Protein AF-A0A8S1IUQ2-F1 (afdb_monomer)

Organism: NCBI:txid121088

Solvent-accessible surface area (backbone atoms only — not comparable to full-atom values): 65971 Å² total; per-residue (Å²): 143,87,88,85,83,81,83,79,66,88,78,79,88,80,86,86,91,79,94,75,88,87,75,85,80,84,82,66,31,42,76,30,66,65,30,47,49,51,40,53,54,34,52,52,27,44,52,52,25,51,49,47,49,58,77,70,17,44,84,41,102,46,47,72,50,19,54,50,45,53,52,47,52,52,54,53,49,52,50,51,52,52,52,36,61,41,50,26,20,43,45,82,73,70,80,72,90,67,70,64,84,66,90,70,65,35,41,37,39,36,38,32,52,43,54,80,66,48,65,71,47,42,47,52,19,54,46,29,62,73,67,34,45,66,52,83,86,38,49,64,37,39,33,45,32,33,72,53,69,51,66,64,59,50,52,52,44,55,52,50,34,70,71,40,92,82,56,40,53,41,83,40,73,71,96,79,65,93,88,63,72,36,55,63,33,51,46,54,40,50,51,50,40,56,60,58,55,55,63,35,76,81,56,82,88,86,75,82,96,70,79,92,77,84,71,80,84,45,70,64,70,45,51,53,44,66,33,24,30,40,31,35,30,44,36,50,35,30,42,39,47,61,39,48,48,61,43,50,56,51,36,78,80,42,37,28,33,40,34,41,75,36,48,78,81,59,57,83,95,68,41,58,71,34,80,66,39,56,61,52,54,77,46,49,44,35,9,26,32,28,69,68,54,45,69,46,80,68,35,49,33,41,32,30,41,51,57,42,53,74,62,70,44,52,36,73,83,32,70,37,26,31,48,47,37,30,54,44,36,51,39,72,68,53,42,61,44,65,46,91,47,76,42,29,37,26,75,68,72,86,48,68,73,36,47,50,52,52,55,25,42,54,46,33,13,40,42,42,37,52,78,33,100,59,18,42,83,74,36,88,63,52,52,71,70,44,18,52,60,64,41,45,60,40,50,48,41,51,44,40,28,53,46,50,63,53,64,62,44,45,60,52,37,34,73,78,68,69,50,56,53,55,39,88,53,91,65,48,64,60,29,48,49,48,28,50,51,37,46,50,53,57,73,58,61,65,94,46,78,74,49,49,57,51,52,50,23,43,53,48,26,46,69,70,39,20,64,44,33,31,52,25,52,51,50,53,51,51,17,57,78,46,76,56,70,48,72,80,86,78,80,82,72,81,65,82,65,102,81,74,97,68,92,78,87,87,84,81,81,81,86,82,69,79,83,83,76,84,84,85,80,84,86,88,87,88,82,89,84,83,85,79,84,86,88,90,83,84,88,88,89,85,88,78,88,87,87,87,88,91,84,91,83,90,87,87,87,80,89,88,85,81,90,80,88,85,90,88,84,90,86,88,90,90,86,84,91,90,83,85,90,84,90,84,90,85,90,87,89,88,85,87,86,81,93,80,90,87,82,83,82,85,84,79,81,80,92,85,57,66,68,63,52,51,54,52,47,52,67,72,37,43,67,48,52,49,51,40,48,51,34,52,47,50,47,47,49,41,61,75,74,56,86,85,57,69,69,57,51,53,55,39,51,56,47,45,52,52,30,48,62,63,37,50,54,47,51,49,53,53,44,54,76,73,55,87,69,96,60,68,69,62,55,54,53,50,54,52,48,52,52,51,50,50,49,50,49,51,55,48,51,48,57,62,63,72,45,72,96,64,62,58,47,60,50,54,48,26,38,49,46,29,56,61,63,30,52,32,6,82,68,59,98,80,65,86,49,87,93,62,67,58,15,52,83,45,27,23,38,84,87,69,46,66,47,55,36,26,49,27,36,46,29,66,75,33,30,52,34,40,44,50,18,38,17,42,24,37,42,30,46,26,49,68,80,24,52,60,37,32,50,78,51,64,39,46,62,57,54,50,52,53,48,46,42,48,46,56,29,53,57,45,30,49,74,44,77,52,33,34,50,42,30,34,60,60,59,77,55,42,77,72,77,57,46,36,44,54,64,72,65,38,39,98,76,36,82,92,42,63,32,63,26,45,61,30,28,84,89,33,21,22,11,24,40,28,4,25,36,10,16,16,26,15,30,41,17,52,72,25,50,90,76,39,50,68,59,16,52,50,31,45,50,55,16,56,37,34,35,52,28,16,76,73,31,76,43,43,38,25,80,50,40,61,71,36,52,82,79,66,52,62,84,57,30,42,29,25,39,12,35,15,19,43,24,44,17,75,60,68,70,46,67,67,28,47,53,49,16,50,65,40,34,62,80,41,71,90,70,62,71,93,64,45,56,66,64,40,47,46,64,60,38,38,52,55,48,22,70,77,35,74,85,42,59,68,38,49,52,52,52,49,52,50,53,50,33,60,74,73,68,54,52,56,18,86,79,62,47,52,48,83,47,77,72,30,17,47,25,41,37,24,25,46,20,27,52,32,40,53,49,27,56,59,40,45,77,71,73,42,63,58,77,59,37,46,49,40,36,39,51,24,46,50,44,52,39,32,41,52,28,76,65,78,32,11,42,24,16,78,38,74,49,75,32,52,47,22,53,26,30,32,52,35,33,31,57,67,85,92,53,86,56,32,62,71,43,60,76,39,94,62,60,34,68,37,78,59,31,29,34,33,32,13,37,51,48,69,81,55,55,73,69,77,34,41,82,42,40,57,34,21,24,37,38,50,50,36,37,14,25,34,51,23,24,50,29,44,44,57,51,41,68,77,77,57,78,78,61,87,66,71,57,50,70,50,52,57,54,62,77,72,108

Secondary structure (DSSP, 8-state):
----SS--S--------------S---SPEE-HHHHHHHHHHHHHHHHHHHHHHHTS---TTHHHHHHHHHHHHHHHHHHHHHHHHHTEE------SSPPPPSS--EEEEEEEESS--HHHHHHHHHHHHHS---TT-EEEEEEEESS--HHHHHHHHHHHHHSTT--EEEEE----TT-S-HHHHHHHHHHHHHHHHHGGGS---S---SS-SSSS-HHHHHHHHTEEEEE--TT-EE-TTHHHHHHHHHTTSSEEE--EEESSS-GGG-TT-SS-HHIIIIIHHHHHHHT-----SSSEEEEHHHHHHTTSS--SSS-HHHHHHHHHHHHT--EEE--S--EEE---SSHHHHHHHHHHHHHHHHHHHSSTT-TTT-TT--HHHHHHHHHHHHHHHHHHHHHHHHHHHHHHHHHH---SS---TTHHHHHHHHHHHHHHHHT--SSHHHHHHHHHHHHHHHHHHHHHHHHHHHHHHHHHTTT-SPPP--PPP---S------------TTSTTSSSS----------------------------------------------------------------------------------PPPPPP--HHHHHHHHHHHHHHHHHHHHHHHHHHHHHHHT-SS-HHHHHHHHHHHHHHHHHHHHHHHHHHHHH--S--HHHHHHHHHHHHHHHHHHHHHHHHHHTS-SS-HHHHHHHHHHHHHHTB-BS--TT-S-TT---B-TTEE-TTS-B---SB--SSSS-EEHHHHHHHHHHHHHHHHH-HHHHHHTSTHHHHHHHHHHHHHHHHHH--BTTEEEEEES-HHHHHHH--S-STT--BTTBTT--EEPEEEESSS--HHHHHHHHHHHHHHHHHHTTT-HHHHHHHHHHHHHHHHHHHHS-S-HHHHSGGGGGTS--S-SHHHHHHHHHHHHHHH--HHHHHHHHHHHTTTTTT--S--SSS--HHHHHHHHHHHSTT-HHHHHHHHHHHHHHHHTS-B-TT--B---SSSHHHHHHHHHHHHHHHHHHHHTTT--HHHHHHHHHHHHHHHHIIIIITSS-SBTTSSSS---S-S-HHHHSPSTTS--SHHHHT-SSPPSS--TTPBP----TT------TT-HHHH---TTHHHHHHHHHHHHHHHHTT----TTTTHHHHHHHTT-

Foldseek 3Di:
DPPPPDPPDDDDDDDDDDDDDDDDDPQQFDFDPVLVVLLVLLVVLVVLQLVCLPPPWQPDPCNVLLVVVSVLSVLVSVLLNLLSLLQRTFDPPPPDPDQDQFDFAAEEEEEEEDAFDDLVLLCLQQVLQVQADAHPNHHAAYEYQYANPDPVNVVVQVVVCVVDPVSRYHYHYDDDDPQQQASRQVSQLVVLCVVPVVVCVVPDDDDDDDDPPSPPPDPVVVSNLQRYKYAYAYSFKRFANCLNSRANSVCSVFFKEAEAEAEDPDDLLRLLLLPSVVCCQVRRQSSCLSLQQHFFDGHSMMGRSVLCVVLVHFDSQFLRSRRVSSLSSVLVPTGYYYDSDHRIYGHDDPDPVLSLLVVLRQLLRLVSCCVDPNNLCPHPSHDPSNSSNSNSVNSVLVSLQPSLVSVLCQLVCCLVPVDHSIHDDPSNVVSCCSNVVSSCCSLCVDDDPSVSSSSVSVVSSSSLNNNSSNVSNVLNVVCVVVVNPDPDGRDDRDDDPPDDDDDDDDDDDPPPPPPPPPDDDDDDDDDDDDDDDDDYDDDDDDDDDDDDDDDDDDDDDDDDDDDDDDDDDDDYDDDDDDDDDDDDDDDDDDDDDDDDDDDDDDDDDDDPDVPVVVVVCCVSCVVVVVLLCSLVVSLVSLVVVPDADPVSVVSNLVSNVVSVVVNVVSVVVVCCVPPVDDDPPVVVVVVVVVVVVSVVVVVVVVVCVPDPVFDLLQLLVLLLLLLLVFKAAQHDPPRPAVLDHHFLPQEAAPVRQDLGFAGDFWQFNKHAQLQLLLLLLLLLVLCVLQVVLCVVSVNLVSSLVSLCRHLVSQLRQCPDLFKGQRIFDQCVQGVPPWFAASRPDDRSPHPPHHRYTFMAGQVQHALNSLLSNLSSLLSSLVSCCPPPVPSSVVSLVSSVSSLVNSVNRPDHNCSRVVSCCVPPGAPHNLQSSLSSLLSNCVRPVDPVSLVSNCVSLVVCLVPADLFDFSRGPSLVSLLSNCLVVVPDVSSVVSNLVSLCCQVAPAQAAPLGQRARDLAQSLLRLLLQLLVLLSSLVSVVVVVDDCLSSVVSNLSSLVSLVCCQASLPAHQFWPHHHPYQFAAQHRSQLDAHPPDGGTVVSLPDPDGRNHGSGNFRFSAADSNRDADRHNVPNSGRMGGSTSSRSNSSSSSSVSVVVVVDDDDPNSVVVVNVVSVVD

Mean predicted aligned error: 19.77 Å

Radius of gyration: 47.08 Å; Cα contacts (8 Å, |Δi|>4): 1729; chains: 1; bounding box: 128×83×137 Å

Sequence (1173 aa):
MADANRDSQPGYHYRDERGGKYCRDDAVGHWSFTGCLVMLAYLAAAAYYFYVRIEYTMDVGWMWYAYLFLVLELTGSASIIGYALILMRTVSVKPRRDAPTIQNDYVVRVFVPCYKEDLEIVQATVMAAIDAELPPNCTKHVYLCDDGRDPAKQTWCEEISRRWSEGWLHYCRRPRTKGELNGKAANLNFTLRRIYESSASRYSRTTGFRRAHGAEQDPEARDMFLNEVVAVFDADMVCKSKFFMKTLPILDTCDMVLTPQWFYNVPLMADIFNHANLHLWEYMLPSMDGWGCLSCTGTNFVIRASALSGVGYFPTYTVTEDYALSLELGRHGYKTRYLPEYLAEGEAPEEVSNIFKQRHRWCTGHLQVFFGKRNPIFYPGLSLKMRVMYSLGAYSYMCAAFLTPLFLLAPILAIWFGIFPIDLNRHYPLAFTIYYGMTLFTVYYSRTLKHLIFLWFASNANLVLWYTYANATLSVFMSLLSCGRKKIKFEVTDKTGPSARKGMTSSMSTSSLTSMVSSGSLAGLSYNNPDSDPVRRHASSCGSLADMPDTPTNGANGRESPAFADEPKRLHISIPVHPIDPLDETKKPLLPVSETRASAPPRRSGCTGCVCSIYEFFRDTWVALITLALCVGSIYAGIWLGLGDRHTVHIQMVSILWCGYNAIAPFLVIYYALFNFRGLRGVCCLMAGFSIVALVAVLYSLHVYYRDVYDYTEVLDKSLWFYEAQRSGLLPASNRVPWRGDSGLFDFAPSGTDLIGGYYDAGDTIKFGLPAAVSMSFLAWGMIEFPSSFADAGQKKHMQATLKWGTDYFIKAHTGPEEFVAQVGNGTWEHTAKWGRPEDVLAEGQPGVPRVGWVVNATNPGSDVVGSTAAAMAATAVVFKSVDTTYSHLLLKHAKELYAFGVKRQGLYSDSIIDAQNFYNSTTYHDDLAWGAMWLHYATGEEKYLKDAEKHIKPLIAHLPYTTNWDNVGHAVVLLLHRAYPHNTVYKNSMEKLMDRWIFEFQYTPKKLAWATPWGPDREAANTAMIAMIYADAVEKQGGSAAKYGAYRCWAMFQIRFMLGEYGRSLVTGFGYNPPTHVHHMAASCPDLPSPCGWAQFHSNASNPQTLYGALVGGPDLDGVYNDTRDNYVQNEVSLDYNAGFTGAVAGVMKMDSYGKCYWGGGVFRFFKAVAL

pLDDT: mean 74.85, std 25.1, range [21.86, 98.88]

InterPro domains:
  IPR001701 Glycoside hydrolase family 9 [PF00759] (712-1146)
  IPR008928 Six-hairpin glycosidase superfamily [SSF48208] (710-1150)
  IPR012341 Six-hairpin glycosidase-like superfamily [G3DSA:1.50.10.10] (709-1153)
  IPR029044 Nucleotide-diphospho-sugar transferases [G3DSA:3.90.550.10] (101-349)
  IPR029044 Nucleotide-diphospho-sugar transferases [SSF53448] (104-419)
  IPR033126 Glycosyl hydrolases family 9, Asp/Glu active sites [PS00698] (1122-1140)

Structure (mmCIF, N/CA/C/O backbone):
data_AF-A0A8S1IUQ2-F1
#
_entry.id   AF-A0A8S1IUQ2-F1
#
loop_
_atom_site.group_PDB
_atom_site.id
_atom_site.type_symbol
_atom_site.label_atom_id
_atom_site.label_alt_id
_atom_site.label_comp_id
_atom_site.label_asym_id
_atom_site.label_entity_id
_atom_site.label_seq_id
_atom_site.pdbx_PDB_ins_code
_atom_site.Cartn_x
_atom_site.Cartn_y
_atom_site.Cartn_z
_atom_site.occupancy
_atom_site.B_iso_or_equiv
_atom_site.auth_seq_id
_atom_site.auth_comp_id
_atom_site.auth_asym_id
_atom_site.auth_atom_id
_atom_site.pdbx_PDB_model_num
ATOM 1 N N . MET A 1 1 ? 55.068 -30.818 -37.530 1.00 30.28 1 MET A N 1
ATOM 2 C CA . MET A 1 1 ? 53.782 -30.562 -36.836 1.00 30.28 1 MET A CA 1
ATOM 3 C C . MET A 1 1 ? 53.778 -29.141 -36.275 1.00 30.28 1 MET A C 1
ATOM 5 O O . MET A 1 1 ? 54.156 -28.951 -35.128 1.00 30.28 1 MET A O 1
ATOM 9 N N . ALA A 1 2 ? 53.398 -28.144 -37.079 1.00 25.47 2 ALA A N 1
ATOM 10 C CA . ALA A 1 2 ? 53.306 -26.740 -36.646 1.00 25.47 2 ALA A CA 1
ATOM 11 C C . ALA A 1 2 ? 52.134 -25.983 -37.315 1.00 25.47 2 ALA A C 1
ATOM 13 O O . ALA A 1 2 ? 52.078 -24.761 -37.270 1.00 25.47 2 ALA A O 1
ATOM 14 N N . ASP A 1 3 ? 51.198 -26.721 -37.921 1.00 25.66 3 ASP A N 1
ATOM 15 C CA . ASP A 1 3 ? 50.283 -26.230 -38.968 1.00 25.66 3 ASP A CA 1
ATOM 16 C C . ASP A 1 3 ? 48.794 -26.387 -38.596 1.00 25.66 3 ASP A C 1
ATOM 18 O O . ASP A 1 3 ? 47.916 -26.545 -39.436 1.00 25.66 3 ASP A O 1
ATOM 22 N N . ALA A 1 4 ? 48.496 -26.412 -37.294 1.00 25.33 4 ALA A N 1
ATOM 23 C CA . ALA A 1 4 ? 47.168 -26.733 -36.768 1.00 25.33 4 ALA A CA 1
ATOM 24 C C . ALA A 1 4 ? 46.744 -25.757 -35.658 1.00 25.33 4 ALA A C 1
ATOM 26 O O . ALA A 1 4 ? 46.502 -26.171 -34.526 1.00 25.33 4 ALA A O 1
ATOM 27 N N . ASN A 1 5 ? 46.717 -24.448 -35.956 1.00 25.72 5 ASN A N 1
ATOM 28 C CA . ASN A 1 5 ? 46.179 -23.440 -35.023 1.00 25.72 5 ASN A CA 1
ATOM 29 C C . ASN A 1 5 ? 45.756 -22.083 -35.647 1.00 25.72 5 ASN A C 1
ATOM 31 O O . ASN A 1 5 ? 45.744 -21.071 -34.947 1.00 25.72 5 ASN A O 1
ATOM 35 N N . ARG A 1 6 ? 45.395 -22.028 -36.943 1.00 24.95 6 ARG A N 1
ATOM 36 C CA . ARG A 1 6 ? 44.800 -20.816 -37.566 1.00 24.95 6 ARG A CA 1
ATOM 37 C C . ARG A 1 6 ? 43.293 -20.900 -37.857 1.00 24.95 6 ARG A C 1
ATOM 39 O O . ARG A 1 6 ? 42.652 -19.857 -37.897 1.00 24.95 6 ARG A O 1
ATOM 46 N N . ASP A 1 7 ? 42.703 -22.094 -37.936 1.00 26.28 7 ASP A N 1
ATOM 47 C CA . ASP A 1 7 ? 41.262 -22.284 -38.203 1.00 26.28 7 ASP A CA 1
ATOM 48 C C . ASP A 1 7 ? 40.396 -22.375 -36.930 1.00 26.28 7 ASP A C 1
ATOM 50 O O . ASP A 1 7 ? 39.533 -23.240 -36.789 1.00 26.28 7 ASP A O 1
ATOM 54 N N . SER A 1 8 ? 40.592 -21.462 -35.976 1.00 25.94 8 SER A N 1
ATOM 55 C CA . SER A 1 8 ? 39.796 -21.391 -34.738 1.00 25.94 8 SER A CA 1
ATOM 56 C C . SER A 1 8 ? 38.498 -20.575 -34.879 1.00 25.94 8 SER A C 1
ATOM 58 O O . SER A 1 8 ? 38.049 -19.921 -33.934 1.00 25.94 8 SER A O 1
ATOM 60 N N . GLN A 1 9 ? 37.836 -20.647 -36.042 1.00 29.86 9 GLN A N 1
ATOM 61 C CA . GLN A 1 9 ? 36.441 -20.203 -36.143 1.00 29.86 9 GLN A CA 1
ATOM 62 C C . GLN A 1 9 ? 35.518 -21.158 -35.358 1.00 29.86 9 GLN A C 1
ATOM 64 O O . GLN A 1 9 ? 35.726 -22.373 -35.378 1.00 29.86 9 GLN A O 1
ATOM 69 N N . PRO A 1 10 ? 34.477 -20.653 -34.667 1.00 27.78 10 PRO A N 1
ATOM 70 C CA . PRO A 1 10 ? 33.568 -21.493 -33.893 1.00 27.78 10 PRO A CA 1
ATOM 71 C C . PRO A 1 10 ? 32.680 -22.339 -34.820 1.00 27.78 10 PRO A C 1
ATOM 73 O O . PRO A 1 10 ? 31.657 -21.873 -35.322 1.00 27.78 10 PRO A O 1
ATOM 76 N N . GLY A 1 11 ? 33.077 -23.594 -35.039 1.00 22.94 11 GLY A N 1
ATOM 77 C CA . GLY A 1 11 ? 32.389 -24.533 -35.922 1.00 22.94 11 GLY A CA 1
ATOM 78 C C . GLY A 1 11 ? 30.970 -24.879 -35.463 1.00 22.94 11 GLY A C 1
ATOM 79 O O . GLY A 1 11 ? 30.770 -25.707 -34.574 1.00 22.94 11 GLY A O 1
ATOM 80 N N . TYR A 1 12 ? 29.965 -24.296 -36.118 1.00 27.02 12 TYR A N 1
ATOM 81 C CA . TYR A 1 12 ? 28.571 -24.719 -35.984 1.00 27.02 12 TYR A CA 1
ATOM 82 C C . TYR A 1 12 ? 28.329 -26.023 -36.762 1.00 27.02 12 TYR A C 1
ATOM 84 O O . TYR A 1 12 ? 28.050 -26.005 -37.962 1.00 27.02 12 TYR A O 1
ATOM 92 N N . HIS A 1 13 ? 28.403 -27.165 -36.076 1.00 21.88 13 HIS A N 1
ATOM 93 C CA . HIS A 1 13 ? 27.993 -28.449 -36.646 1.00 21.88 13 HIS A CA 1
ATOM 94 C C . HIS A 1 13 ? 26.488 -28.463 -36.954 1.00 21.88 13 HIS A C 1
ATOM 96 O O . HIS A 1 13 ? 25.664 -28.419 -36.044 1.00 21.88 13 HIS A O 1
ATOM 102 N N . TYR A 1 14 ? 26.139 -28.618 -38.232 1.00 28.31 14 TYR A N 1
ATOM 103 C CA . TYR A 1 14 ? 24.794 -28.981 -38.679 1.00 28.31 14 TYR A CA 1
ATOM 104 C C . TYR A 1 14 ? 24.866 -30.114 -39.706 1.00 28.31 14 TYR A C 1
ATOM 106 O O . TYR A 1 14 ? 25.718 -30.113 -40.596 1.00 28.31 14 TYR A O 1
ATOM 114 N N . ARG A 1 15 ? 23.954 -31.079 -39.568 1.00 26.25 15 ARG A N 1
ATOM 115 C CA . ARG A 1 15 ? 23.818 -32.274 -40.408 1.00 26.25 15 ARG A CA 1
ATOM 116 C C . ARG A 1 15 ? 22.388 -32.332 -40.937 1.00 26.25 15 ARG A C 1
ATOM 118 O O . ARG A 1 15 ? 21.455 -32.235 -40.149 1.00 26.25 15 ARG A O 1
ATOM 125 N N . ASP A 1 16 ? 22.233 -32.515 -42.241 1.00 28.88 16 ASP A N 1
ATOM 126 C CA . ASP A 1 16 ? 21.032 -33.096 -42.847 1.00 28.88 16 ASP A CA 1
ATOM 127 C C . ASP A 1 16 ? 21.443 -33.801 -44.143 1.00 28.88 16 ASP A C 1
ATOM 129 O O . ASP A 1 16 ? 22.405 -33.409 -44.809 1.00 28.88 16 ASP A O 1
ATOM 133 N N . GLU A 1 17 ? 20.727 -34.866 -44.465 1.00 31.94 17 GLU A N 1
ATOM 134 C CA . GLU A 1 17 ? 21.019 -35.811 -45.533 1.00 31.94 17 GLU A CA 1
ATOM 135 C C . GLU A 1 17 ? 19.835 -35.824 -46.501 1.00 31.94 17 GLU A C 1
ATOM 137 O O . GLU A 1 17 ? 18.831 -36.490 -46.255 1.00 31.94 17 GLU A O 1
ATOM 142 N N . ARG A 1 18 ? 19.937 -35.060 -47.598 1.00 29.20 18 ARG A N 1
ATOM 143 C CA . ARG A 1 18 ? 19.179 -35.251 -48.852 1.00 29.20 18 ARG A CA 1
ATOM 144 C C . ARG A 1 18 ? 19.698 -34.314 -49.942 1.00 29.20 18 ARG A C 1
ATOM 146 O O . ARG A 1 18 ? 19.656 -33.096 -49.798 1.00 29.20 18 ARG A O 1
ATOM 153 N N . GLY A 1 19 ? 20.161 -34.888 -51.051 1.00 34.41 19 GLY A N 1
ATOM 154 C CA . GLY A 1 19 ? 20.448 -34.132 -52.270 1.00 34.41 19 GLY A CA 1
ATOM 155 C C . GLY A 1 19 ? 19.149 -33.792 -53.002 1.00 34.41 19 GLY A C 1
ATOM 156 O O . GLY A 1 19 ? 18.415 -34.695 -53.394 1.00 34.41 19 GLY A O 1
ATOM 157 N N . GLY A 1 20 ? 18.871 -32.502 -53.191 1.00 27.41 20 GLY A N 1
ATOM 158 C CA . GLY A 1 20 ? 17.734 -31.991 -53.961 1.00 27.41 20 GLY A CA 1
ATOM 159 C C . GLY A 1 20 ? 18.207 -31.032 -55.053 1.00 27.41 20 GLY A C 1
ATOM 160 O O . GLY A 1 20 ? 19.181 -30.305 -54.858 1.00 27.41 20 GLY A O 1
ATOM 161 N N . LYS A 1 21 ? 17.551 -31.045 -56.219 1.00 26.80 21 LYS A N 1
ATOM 162 C CA . LYS A 1 21 ? 17.918 -30.177 -57.350 1.00 26.80 21 LYS A CA 1
ATOM 163 C C . LYS A 1 21 ? 17.505 -28.731 -57.068 1.00 26.80 21 LYS A C 1
ATOM 165 O O . LYS A 1 21 ? 16.354 -28.478 -56.729 1.00 26.80 21 LYS A O 1
ATOM 170 N N . TYR A 1 22 ? 18.431 -27.795 -57.260 1.00 39.47 22 TYR A N 1
ATOM 171 C CA . TYR A 1 22 ? 18.173 -26.365 -57.103 1.00 39.47 22 TYR A CA 1
ATOM 172 C C . TYR A 1 22 ? 17.452 -25.796 -58.327 1.00 39.47 22 TYR A C 1
ATOM 174 O O . TYR A 1 22 ? 17.838 -26.071 -59.463 1.00 39.47 22 TYR A O 1
ATOM 182 N N . CYS A 1 23 ? 16.443 -24.958 -58.095 1.00 26.58 23 CYS A N 1
ATOM 183 C CA . CYS A 1 23 ? 15.821 -24.122 -59.118 1.00 26.58 23 CYS A CA 1
ATOM 184 C C . CYS A 1 23 ? 15.388 -22.765 -58.531 1.00 26.58 23 CYS A C 1
ATOM 186 O O . CYS A 1 23 ? 15.681 -22.458 -57.377 1.00 26.58 23 CYS A O 1
ATOM 188 N N . ARG A 1 24 ? 14.827 -21.914 -59.394 1.00 33.28 24 ARG A N 1
ATOM 189 C CA . ARG A 1 24 ? 14.632 -20.467 -59.196 1.00 33.28 24 ARG A CA 1
ATOM 190 C C . ARG A 1 24 ? 13.678 -20.111 -58.036 1.00 33.28 24 ARG A C 1
ATOM 192 O O . ARG A 1 24 ? 12.878 -20.923 -57.600 1.00 33.28 24 ARG A O 1
ATOM 199 N N . ASP A 1 25 ? 13.773 -18.847 -57.616 1.00 33.12 25 ASP A N 1
ATOM 200 C CA . ASP A 1 25 ? 12.847 -18.078 -56.761 1.00 33.12 25 ASP A CA 1
ATOM 201 C C . ASP A 1 25 ? 12.870 -18.263 -55.225 1.00 33.12 25 ASP A C 1
ATOM 203 O O . ASP A 1 25 ? 12.488 -17.324 -54.521 1.00 33.12 25 ASP A O 1
ATOM 207 N N . ASP A 1 26 ? 13.445 -19.335 -54.668 1.00 37.56 26 ASP A N 1
ATOM 208 C CA . ASP A 1 26 ? 13.449 -19.615 -53.208 1.00 37.56 26 ASP A CA 1
ATOM 209 C C . ASP A 1 26 ? 14.389 -18.738 -52.330 1.00 37.56 26 ASP A C 1
ATOM 211 O O . ASP A 1 26 ? 14.891 -19.155 -51.287 1.00 37.56 26 ASP A O 1
ATOM 215 N N . ALA A 1 27 ? 14.598 -17.471 -52.701 1.00 43.91 27 ALA A N 1
ATOM 216 C CA . ALA A 1 27 ? 15.237 -16.441 -51.865 1.00 43.91 27 ALA A CA 1
ATOM 217 C C . ALA A 1 27 ? 14.210 -15.560 -51.114 1.00 43.91 27 ALA A C 1
ATOM 219 O O . ALA A 1 27 ? 14.492 -14.416 -50.742 1.00 43.91 27 ALA A O 1
ATOM 220 N N . VAL A 1 28 ? 12.991 -16.068 -50.906 1.00 50.88 28 VAL A N 1
ATOM 221 C CA . VAL A 1 28 ? 11.961 -15.424 -50.082 1.00 50.88 28 VAL A CA 1
ATOM 222 C C . VAL A 1 28 ? 12.201 -15.803 -48.621 1.00 50.88 28 VAL A C 1
ATOM 224 O O . VAL A 1 28 ? 11.869 -16.909 -48.207 1.00 50.88 28 VAL A O 1
ATOM 227 N N . GLY A 1 29 ? 12.753 -14.876 -47.828 1.00 57.91 29 GLY A N 1
ATOM 228 C CA . GLY A 1 29 ? 13.019 -15.109 -46.402 1.00 57.91 29 GLY A CA 1
ATOM 229 C C . GLY A 1 29 ? 11.808 -15.689 -45.667 1.00 57.91 29 GLY A C 1
ATOM 230 O O . GLY A 1 29 ? 10.693 -15.189 -45.811 1.00 57.91 29 GLY A O 1
ATOM 231 N N . HIS A 1 30 ? 12.003 -16.756 -44.898 1.00 68.12 30 HIS A N 1
ATOM 232 C CA . HIS A 1 30 ? 10.884 -17.474 -44.296 1.00 68.12 30 HIS A CA 1
ATOM 233 C C . HIS A 1 30 ? 10.292 -16.702 -43.111 1.00 68.12 30 HIS A C 1
ATOM 235 O O . HIS A 1 30 ? 10.999 -15.989 -42.391 1.00 68.12 30 HIS A O 1
ATOM 241 N N . TRP A 1 31 ? 8.986 -16.868 -42.892 1.00 78.75 31 TRP A N 1
ATOM 242 C CA . TRP A 1 31 ? 8.336 -16.404 -41.670 1.00 78.75 31 TRP A CA 1
ATOM 243 C C . TRP A 1 31 ? 8.845 -17.218 -40.478 1.00 78.75 31 TRP A C 1
ATOM 245 O O . TRP A 1 31 ? 8.713 -18.440 -40.431 1.00 78.75 31 TRP A O 1
ATOM 255 N N . SER A 1 32 ? 9.428 -16.526 -39.507 1.00 77.81 32 SER A N 1
ATOM 256 C CA . SER A 1 32 ? 9.858 -17.087 -38.235 1.00 77.81 32 SER A CA 1
ATOM 257 C C . SER A 1 32 ? 8.623 -17.313 -37.368 1.00 77.81 32 SER A C 1
ATOM 259 O O . SER A 1 32 ? 8.143 -16.374 -36.741 1.00 77.81 32 SER A O 1
ATOM 261 N N . PHE A 1 33 ? 8.100 -18.544 -37.322 1.00 78.62 33 PHE A N 1
ATOM 262 C CA . PHE A 1 33 ? 6.952 -18.895 -36.469 1.00 78.62 33 PHE A CA 1
ATOM 263 C C . PHE A 1 33 ? 7.160 -18.421 -35.020 1.00 78.62 33 PHE A C 1
ATOM 265 O O . PHE A 1 33 ? 6.302 -17.748 -34.451 1.00 78.62 33 PHE A O 1
ATOM 272 N N . THR A 1 34 ? 8.352 -18.669 -34.468 1.00 73.44 34 THR A N 1
ATOM 273 C CA . THR A 1 34 ? 8.759 -18.191 -33.142 1.00 73.44 34 THR A CA 1
ATOM 274 C C . THR A 1 34 ? 8.787 -16.662 -33.056 1.00 73.44 34 THR A C 1
ATOM 276 O O . THR A 1 34 ? 8.286 -16.112 -32.085 1.00 73.44 34 THR A O 1
ATOM 279 N N . GLY A 1 35 ? 9.313 -15.958 -34.067 1.00 77.38 35 GLY A N 1
ATOM 280 C CA . GLY A 1 35 ? 9.341 -14.488 -34.094 1.00 77.38 35 GLY A CA 1
ATOM 281 C C . GLY A 1 35 ? 7.943 -13.860 -34.157 1.00 77.38 35 GLY A C 1
ATOM 282 O O . GLY A 1 35 ? 7.667 -12.890 -33.456 1.00 77.38 35 GLY A O 1
ATOM 283 N N . CYS A 1 36 ? 7.030 -14.460 -34.925 1.00 84.69 36 CYS A N 1
ATOM 284 C CA . CYS A 1 36 ? 5.622 -14.067 -34.957 1.00 84.69 36 CYS A CA 1
ATOM 285 C C . CYS A 1 36 ? 4.940 -14.295 -33.596 1.00 84.69 36 CYS A C 1
ATOM 287 O O . CYS A 1 36 ? 4.205 -13.428 -33.131 1.00 84.69 36 CYS A O 1
ATOM 289 N N . LEU A 1 37 ? 5.213 -15.425 -32.931 1.00 83.38 37 LEU A N 1
ATOM 290 C CA . LEU A 1 37 ? 4.675 -15.728 -31.601 1.00 83.38 37 LEU A CA 1
ATOM 291 C C . LEU A 1 37 ? 5.209 -14.767 -30.523 1.00 83.38 37 LEU A C 1
ATOM 293 O O . LEU A 1 37 ? 4.422 -14.271 -29.719 1.00 83.38 37 LEU A O 1
ATOM 297 N N . VAL A 1 38 ? 6.511 -14.449 -30.546 1.00 80.56 38 VAL A N 1
ATOM 298 C CA . VAL A 1 38 ? 7.139 -13.427 -29.681 1.00 80.56 38 VAL A CA 1
ATOM 299 C C . VAL A 1 38 ? 6.433 -12.080 -29.854 1.00 80.56 38 VAL A C 1
ATOM 301 O O . VAL A 1 38 ? 6.032 -11.474 -28.864 1.00 80.56 38 VAL A O 1
ATOM 304 N N . MET A 1 39 ? 6.216 -11.639 -31.099 1.00 86.06 39 MET A N 1
ATOM 305 C CA . MET A 1 39 ? 5.531 -10.376 -31.385 1.00 86.06 39 MET A CA 1
ATOM 306 C C . MET A 1 39 ? 4.077 -10.365 -30.889 1.00 86.06 39 MET A C 1
ATOM 308 O O . MET A 1 39 ? 3.657 -9.385 -30.281 1.00 86.06 39 MET A O 1
ATOM 312 N N . LEU A 1 40 ? 3.308 -11.436 -31.114 1.00 89.62 40 LEU A N 1
ATOM 313 C CA . LEU A 1 40 ? 1.915 -11.520 -30.654 1.00 89.62 40 LEU A CA 1
ATOM 314 C C . LEU A 1 40 ? 1.815 -11.512 -29.122 1.00 89.62 40 LEU A C 1
ATOM 316 O O . LEU A 1 40 ? 0.994 -10.783 -28.566 1.00 89.62 40 LEU A O 1
ATOM 320 N N . ALA A 1 41 ? 2.681 -12.264 -28.437 1.00 84.25 41 ALA A N 1
ATOM 321 C CA . ALA A 1 41 ? 2.747 -12.272 -26.978 1.00 84.25 41 ALA A CA 1
ATOM 322 C C . ALA A 1 41 ? 3.182 -10.907 -26.413 1.00 84.25 41 ALA A C 1
ATOM 324 O O . ALA A 1 41 ? 2.612 -10.441 -25.427 1.00 84.25 41 ALA A O 1
ATOM 325 N N . TYR A 1 42 ? 4.136 -10.229 -27.063 1.00 88.12 42 TYR A N 1
ATOM 326 C CA . TYR A 1 42 ? 4.544 -8.873 -26.693 1.00 88.12 42 TYR A CA 1
ATOM 327 C C . TYR A 1 42 ? 3.399 -7.863 -26.853 1.00 88.12 42 TYR A C 1
ATOM 329 O O . TYR A 1 42 ? 3.145 -7.079 -25.942 1.00 88.12 42 TYR A O 1
ATOM 337 N N . LEU A 1 43 ? 2.669 -7.901 -27.973 1.00 93.19 43 LEU A N 1
ATOM 338 C CA . LEU A 1 43 ? 1.531 -7.008 -28.213 1.00 93.19 43 LEU A CA 1
ATOM 339 C C . LEU A 1 43 ? 0.396 -7.229 -27.204 1.00 93.19 43 LEU A C 1
ATOM 341 O O . LEU A 1 43 ? -0.171 -6.252 -26.723 1.00 93.19 43 LEU A O 1
ATOM 345 N N . ALA A 1 44 ? 0.097 -8.479 -26.838 1.00 91.75 44 ALA A N 1
ATOM 346 C CA . ALA A 1 44 ? -0.887 -8.784 -25.798 1.00 91.75 44 ALA A CA 1
ATOM 347 C C . ALA A 1 44 ? -0.448 -8.256 -24.417 1.00 91.75 44 ALA A C 1
ATOM 349 O O . ALA A 1 44 ? -1.238 -7.624 -23.714 1.00 91.75 44 ALA A O 1
ATOM 350 N N . ALA A 1 45 ? 0.824 -8.453 -24.054 1.00 85.81 45 ALA A N 1
ATOM 351 C CA . ALA A 1 45 ? 1.400 -7.947 -22.810 1.00 85.81 45 ALA A CA 1
ATOM 352 C C . ALA A 1 45 ? 1.401 -6.409 -22.743 1.00 85.81 45 ALA A C 1
ATOM 354 O O . ALA A 1 45 ? 1.013 -5.838 -21.726 1.00 85.81 45 ALA A O 1
ATOM 355 N N . ALA A 1 46 ? 1.780 -5.738 -23.835 1.00 91.81 46 ALA A N 1
ATOM 356 C CA . ALA A 1 46 ? 1.746 -4.284 -23.944 1.00 91.81 46 ALA A CA 1
ATOM 357 C C . ALA A 1 46 ? 0.311 -3.736 -23.902 1.00 91.81 46 ALA A C 1
ATOM 359 O O . ALA A 1 46 ? 0.065 -2.760 -23.203 1.00 91.81 46 ALA A O 1
ATOM 360 N N . ALA A 1 47 ? -0.652 -4.369 -24.579 1.00 94.44 47 ALA A N 1
ATOM 361 C CA . ALA A 1 47 ? -2.055 -3.953 -24.535 1.00 94.44 47 ALA A CA 1
ATOM 362 C C . ALA A 1 47 ? -2.650 -4.066 -23.119 1.00 94.44 47 ALA A C 1
ATOM 364 O O . ALA A 1 47 ? -3.294 -3.128 -22.653 1.00 94.44 47 ALA A O 1
ATOM 365 N N . TYR A 1 48 ? -2.381 -5.169 -22.408 1.00 91.12 48 TYR A N 1
ATOM 366 C CA . TYR A 1 48 ? -2.787 -5.330 -21.007 1.00 91.12 48 TYR A CA 1
ATOM 367 C C . TYR A 1 48 ? -2.125 -4.287 -20.093 1.00 91.12 48 TYR A C 1
ATOM 369 O O . TYR A 1 48 ? -2.803 -3.667 -19.273 1.00 91.12 48 TYR A O 1
ATOM 377 N N . TYR A 1 49 ? -0.822 -4.043 -20.272 1.00 91.69 49 TYR A N 1
ATOM 378 C CA . TYR A 1 49 ? -0.103 -3.015 -19.524 1.00 91.69 49 TYR A CA 1
ATOM 379 C C . TYR A 1 49 ? -0.653 -1.615 -19.779 1.00 91.69 49 TYR A C 1
ATOM 381 O O . TYR A 1 49 ? -0.952 -0.925 -18.812 1.00 91.69 49 TYR A O 1
ATOM 389 N N . PHE A 1 50 ? -0.860 -1.201 -21.032 1.00 94.31 50 PHE A N 1
ATOM 390 C CA . PHE A 1 50 ? -1.381 0.136 -21.322 1.00 94.31 50 PHE A CA 1
ATOM 391 C C . PHE A 1 50 ? -2.834 0.327 -20.890 1.00 94.31 50 PHE A C 1
ATOM 393 O O . PHE A 1 50 ? -3.166 1.414 -20.429 1.00 94.31 50 PHE A O 1
ATOM 400 N N . TYR A 1 51 ? -3.668 -0.716 -20.935 1.00 93.00 51 TYR A N 1
ATOM 401 C CA . TYR A 1 51 ? -4.989 -0.682 -20.303 1.00 93.00 51 TYR A CA 1
ATOM 402 C C . TYR A 1 51 ? -4.876 -0.388 -18.797 1.00 93.00 51 TYR A C 1
ATOM 404 O O . TYR A 1 51 ? -5.443 0.592 -18.322 1.00 93.00 51 TYR A O 1
ATOM 412 N N . VAL A 1 52 ? -4.070 -1.159 -18.056 1.00 84.25 52 VAL A N 1
ATOM 413 C CA . VAL A 1 52 ? -3.881 -0.949 -16.607 1.00 84.25 52 VAL A CA 1
ATOM 414 C C . VAL A 1 52 ? -3.245 0.412 -16.295 1.00 84.25 52 VAL A C 1
ATOM 416 O O . VAL A 1 52 ? -3.662 1.092 -15.358 1.00 84.25 52 VAL A O 1
ATOM 419 N N . ARG A 1 53 ? -2.258 0.821 -17.098 1.00 87.06 53 ARG A N 1
ATOM 420 C CA . ARG A 1 53 ? -1.488 2.065 -16.969 1.00 87.06 53 ARG A CA 1
ATOM 421 C C . ARG A 1 53 ? -2.336 3.320 -17.171 1.00 87.06 53 ARG A C 1
ATOM 423 O O . ARG A 1 53 ? -2.021 4.342 -16.566 1.00 87.06 53 ARG A O 1
ATOM 430 N N . ILE A 1 54 ? -3.351 3.246 -18.035 1.00 90.56 54 ILE A N 1
ATOM 431 C CA . ILE A 1 54 ? -4.295 4.335 -18.318 1.00 90.56 54 ILE A CA 1
ATOM 432 C C . ILE A 1 54 ? -5.431 4.333 -17.291 1.00 90.56 54 ILE A C 1
ATOM 434 O O . ILE A 1 54 ? -5.688 5.367 -16.684 1.00 90.56 54 ILE A O 1
ATOM 438 N N . GLU A 1 55 ? -6.076 3.184 -17.078 1.00 88.06 55 GLU A N 1
ATOM 439 C CA . GLU A 1 55 ? -7.324 3.097 -16.307 1.00 88.06 55 GLU A CA 1
ATOM 440 C C . GLU A 1 55 ? -7.103 3.208 -14.793 1.00 88.06 55 GLU A C 1
ATOM 442 O O . GLU A 1 55 ? -7.891 3.842 -14.097 1.00 88.06 55 GLU A O 1
ATOM 447 N N . TYR A 1 56 ? -6.026 2.608 -14.267 1.00 79.19 56 TYR A N 1
ATOM 448 C CA . TYR A 1 56 ? -5.823 2.507 -12.818 1.00 79.19 56 TYR A CA 1
ATOM 449 C C . TYR A 1 56 ? -4.689 3.379 -12.281 1.00 79.19 56 TYR A C 1
ATOM 451 O O . TYR A 1 56 ? -4.722 3.706 -11.104 1.00 79.19 56 TYR A O 1
ATOM 459 N N . THR A 1 57 ? -3.672 3.738 -13.076 1.00 78.25 57 THR A N 1
ATOM 460 C CA . THR A 1 57 ? -2.425 4.328 -12.534 1.00 78.25 57 THR A CA 1
ATOM 461 C C . THR A 1 57 ? -2.132 5.763 -12.990 1.00 78.25 57 THR A C 1
ATOM 463 O O . THR A 1 57 ? -0.991 6.224 -12.867 1.00 78.25 57 THR A O 1
ATOM 466 N N . MET A 1 58 ? -3.116 6.458 -13.570 1.00 79.50 58 MET A N 1
ATOM 467 C CA . MET A 1 58 ? -2.973 7.849 -14.029 1.00 79.50 58 MET A CA 1
ATOM 468 C C . MET A 1 58 ? -3.306 8.899 -12.966 1.00 79.50 58 MET A C 1
ATOM 470 O O . MET A 1 58 ? -2.849 10.030 -13.115 1.00 79.50 58 MET A O 1
ATOM 474 N N . ASP A 1 59 ? -4.078 8.556 -11.930 1.00 72.00 59 ASP A N 1
ATOM 475 C CA . ASP A 1 59 ? -4.542 9.507 -10.911 1.00 72.00 59 ASP A CA 1
ATOM 476 C C . ASP A 1 59 ? -3.428 9.839 -9.904 1.00 72.00 59 ASP A C 1
ATOM 478 O O . ASP A 1 59 ? -3.315 9.260 -8.825 1.00 72.00 59 ASP A O 1
ATOM 482 N N . VAL A 1 60 ? -2.548 10.760 -10.302 1.00 66.38 60 VAL A N 1
ATOM 483 C CA . VAL A 1 60 ? -1.470 11.303 -9.469 1.00 66.38 60 VAL A CA 1
ATOM 484 C C . VAL A 1 60 ? -1.528 12.827 -9.463 1.00 66.38 60 VAL A C 1
ATOM 486 O O . VAL A 1 60 ? -1.829 13.461 -10.474 1.00 66.38 60 VAL A O 1
ATOM 489 N N . GLY A 1 61 ? -1.125 13.450 -8.350 1.00 65.69 61 GLY A N 1
ATOM 490 C CA . GLY A 1 61 ? -1.119 14.917 -8.202 1.00 65.69 61 GLY A CA 1
ATOM 491 C C . GLY A 1 61 ? -0.281 15.682 -9.244 1.00 65.69 61 GLY A C 1
ATOM 492 O O . GLY A 1 61 ? -0.412 16.897 -9.373 1.00 65.69 61 GLY A O 1
ATOM 493 N N . TRP A 1 62 ? 0.544 14.978 -10.026 1.00 74.06 62 TRP A N 1
ATOM 494 C CA . TRP A 1 62 ? 1.393 15.511 -11.090 1.00 74.06 62 TRP A CA 1
ATOM 495 C C . TRP A 1 62 ? 0.966 14.998 -12.477 1.00 74.06 62 TRP A C 1
ATOM 497 O O . TRP A 1 62 ? 1.784 14.464 -13.222 1.00 74.06 62 TRP A O 1
ATOM 507 N N . MET A 1 63 ? -0.310 15.159 -12.851 1.00 78.19 63 MET A N 1
ATOM 508 C CA . MET A 1 63 ? -0.883 14.632 -14.108 1.00 78.19 63 MET A CA 1
ATOM 509 C C . MET A 1 63 ? -0.005 14.841 -15.359 1.00 78.19 63 MET A C 1
ATOM 511 O O . MET A 1 63 ? 0.137 13.927 -16.167 1.00 78.19 63 MET A O 1
ATOM 515 N N . TRP A 1 64 ? 0.627 16.011 -15.528 1.00 83.88 64 TRP A N 1
ATOM 516 C CA . TRP A 1 64 ? 1.507 16.286 -16.679 1.00 83.88 64 TRP A CA 1
ATOM 517 C C . TRP A 1 64 ? 2.728 15.350 -16.743 1.00 83.88 64 TRP A C 1
ATOM 519 O O . TRP A 1 64 ? 3.171 14.991 -17.832 1.00 83.88 64 TRP A O 1
ATOM 529 N N . TYR A 1 65 ? 3.249 14.934 -15.588 1.00 83.31 65 TYR A N 1
ATOM 530 C CA . TYR A 1 65 ? 4.388 14.029 -15.452 1.00 83.31 65 TYR A CA 1
ATOM 531 C C . TYR A 1 65 ? 3.968 12.579 -15.730 1.00 83.31 65 TYR A C 1
ATOM 533 O O . TYR A 1 65 ? 4.690 11.859 -16.418 1.00 83.31 65 TYR A O 1
ATOM 541 N N . ALA A 1 66 ? 2.758 12.183 -15.318 1.00 82.81 66 ALA A N 1
ATOM 542 C CA . ALA A 1 66 ? 2.168 10.900 -15.701 1.00 82.81 66 ALA A CA 1
ATOM 543 C C . ALA A 1 66 ? 1.880 10.808 -17.208 1.00 82.81 66 ALA A C 1
ATOM 545 O O . ALA A 1 66 ? 2.253 9.818 -17.834 1.00 82.81 66 ALA A O 1
ATOM 546 N N . TYR A 1 67 ? 1.298 11.848 -17.819 1.00 87.81 67 TYR A N 1
ATOM 547 C CA . TYR A 1 67 ? 1.100 11.899 -19.274 1.00 87.81 67 TYR A CA 1
ATOM 548 C C . TYR A 1 67 ? 2.429 11.885 -20.040 1.00 87.81 67 TYR A C 1
ATOM 550 O O . TYR A 1 67 ? 2.541 11.183 -21.045 1.00 87.81 67 TYR A O 1
ATOM 558 N N . LEU A 1 68 ? 3.452 12.602 -19.556 1.00 86.69 68 LEU A N 1
ATOM 559 C CA . LEU A 1 68 ? 4.803 12.527 -20.114 1.00 86.69 68 LEU A CA 1
ATOM 560 C C . LEU A 1 68 ? 5.328 11.086 -20.066 1.00 86.69 68 LEU A C 1
ATOM 562 O O . LEU A 1 68 ? 5.752 10.567 -21.095 1.00 86.69 68 LEU A O 1
ATOM 566 N N . PHE A 1 69 ? 5.250 10.415 -18.916 1.00 87.38 69 PHE A N 1
ATOM 567 C CA . PHE A 1 69 ? 5.738 9.042 -18.774 1.00 87.38 69 PHE A CA 1
ATOM 568 C C . PHE A 1 69 ? 4.962 8.027 -19.607 1.00 87.38 69 PHE A C 1
ATOM 570 O O . PHE A 1 69 ? 5.590 7.213 -20.275 1.00 87.38 69 PHE A O 1
ATOM 577 N N . LEU A 1 70 ? 3.636 8.135 -19.688 1.00 89.88 70 LEU A N 1
ATOM 578 C CA . LEU A 1 70 ? 2.826 7.323 -20.598 1.00 89.88 70 LEU A CA 1
ATOM 579 C C . LEU A 1 70 ? 3.288 7.482 -22.062 1.00 89.88 70 LEU A C 1
ATOM 581 O O . LEU A 1 70 ? 3.420 6.492 -22.780 1.00 89.88 70 LEU A O 1
ATOM 585 N N . VAL A 1 71 ? 3.610 8.703 -22.506 1.00 89.69 71 VAL A N 1
ATOM 586 C CA . VAL A 1 71 ? 4.156 8.953 -23.854 1.00 89.69 71 VAL A CA 1
ATOM 587 C C . VAL A 1 71 ? 5.568 8.371 -24.024 1.00 89.69 71 VAL A C 1
ATOM 589 O O . VAL A 1 71 ? 5.868 7.821 -25.088 1.00 89.69 71 VAL A O 1
ATOM 592 N N . LEU A 1 72 ? 6.428 8.432 -23.002 1.00 87.50 72 LEU A N 1
ATOM 593 C CA . LEU A 1 72 ? 7.761 7.807 -23.019 1.00 87.50 72 LEU A CA 1
ATOM 594 C C . LEU A 1 72 ? 7.670 6.271 -23.073 1.00 87.50 72 LEU A C 1
ATOM 596 O O . LEU A 1 72 ? 8.394 5.640 -23.841 1.00 87.50 72 LEU A O 1
ATOM 600 N N . GLU A 1 73 ? 6.753 5.674 -22.315 1.00 88.81 73 GLU A N 1
ATOM 601 C CA . GLU A 1 73 ? 6.489 4.232 -22.262 1.00 88.81 73 GLU A CA 1
ATOM 602 C C . GLU A 1 73 ? 5.907 3.713 -23.588 1.00 88.81 73 GLU A C 1
ATOM 604 O O . GLU A 1 73 ? 6.377 2.698 -24.113 1.00 88.81 73 GLU A O 1
ATOM 609 N N . LEU A 1 74 ? 4.952 4.437 -24.187 1.00 90.56 74 LEU A N 1
ATOM 610 C CA . LEU A 1 74 ? 4.414 4.151 -25.525 1.00 90.56 74 LEU A CA 1
ATOM 611 C C . LEU A 1 74 ? 5.496 4.267 -26.612 1.00 90.56 74 LEU A C 1
ATOM 613 O O . LEU A 1 74 ? 5.591 3.407 -27.489 1.00 90.56 74 LEU A O 1
ATOM 617 N N . THR A 1 75 ? 6.348 5.294 -26.534 1.00 89.56 75 THR A N 1
ATOM 618 C CA . THR A 1 75 ? 7.474 5.503 -27.466 1.00 89.56 75 THR A CA 1
ATOM 619 C C . THR A 1 75 ? 8.512 4.383 -27.341 1.00 89.56 75 THR A C 1
ATOM 621 O O . THR A 1 75 ? 8.944 3.816 -28.345 1.00 89.56 75 THR A O 1
ATOM 624 N N . GLY A 1 76 ? 8.862 3.997 -26.110 1.00 87.69 76 GLY A N 1
ATOM 625 C CA . GLY A 1 76 ? 9.712 2.839 -25.840 1.00 87.69 76 GLY A CA 1
ATOM 626 C C . GLY A 1 76 ? 9.118 1.564 -26.435 1.00 87.69 76 GLY A C 1
ATOM 627 O O . GLY A 1 76 ? 9.790 0.881 -27.208 1.00 87.69 76 GLY A O 1
ATOM 628 N N . SER A 1 77 ? 7.836 1.301 -26.173 1.00 89.81 77 SER A N 1
ATOM 629 C CA . SER A 1 77 ? 7.123 0.116 -26.667 1.00 89.81 77 SER A CA 1
ATOM 630 C C . SER A 1 77 ? 7.126 0.018 -28.190 1.00 89.81 77 SER A C 1
ATOM 632 O O . SER A 1 77 ? 7.446 -1.029 -28.750 1.00 89.81 77 SER A O 1
ATOM 634 N N . ALA A 1 78 ? 6.841 1.119 -28.888 1.00 89.56 78 ALA A N 1
ATOM 635 C CA . ALA A 1 78 ? 6.856 1.152 -30.347 1.00 89.56 78 ALA A CA 1
ATOM 636 C C . ALA A 1 78 ? 8.244 0.830 -30.940 1.00 89.56 78 ALA A C 1
ATOM 638 O O . ALA A 1 78 ? 8.321 0.245 -32.023 1.00 89.56 78 ALA A O 1
ATOM 639 N N . SER A 1 79 ? 9.342 1.127 -30.230 1.00 87.44 79 SER A N 1
ATOM 640 C CA . SER A 1 79 ? 10.689 0.715 -30.656 1.00 87.44 79 SER A CA 1
ATOM 641 C C . SER A 1 79 ? 10.891 -0.807 -30.559 1.00 87.44 79 SER A C 1
ATOM 643 O O . SER A 1 79 ? 11.475 -1.408 -31.464 1.00 87.44 79 SER A O 1
ATOM 645 N N . ILE A 1 80 ? 10.313 -1.451 -29.536 1.00 87.94 80 ILE A N 1
ATOM 646 C CA . ILE A 1 80 ? 10.321 -2.911 -29.363 1.00 87.94 80 ILE A CA 1
ATOM 647 C C . ILE A 1 80 ? 9.442 -3.591 -30.419 1.00 87.94 80 ILE A C 1
ATOM 649 O O . ILE A 1 80 ? 9.858 -4.595 -30.992 1.00 87.94 80 ILE A O 1
ATOM 653 N N . ILE A 1 81 ? 8.281 -3.014 -30.762 1.00 89.50 81 ILE A N 1
ATOM 654 C CA . ILE A 1 81 ? 7.450 -3.479 -31.893 1.00 89.50 81 ILE A CA 1
ATOM 655 C C . ILE A 1 81 ? 8.246 -3.404 -33.202 1.00 89.50 81 ILE A C 1
ATOM 657 O O . ILE A 1 81 ? 8.250 -4.360 -33.976 1.00 89.50 81 ILE A O 1
ATOM 661 N N . GLY A 1 82 ? 8.963 -2.301 -33.437 1.00 87.81 82 GLY A N 1
ATOM 662 C CA . GLY A 1 82 ? 9.845 -2.139 -34.594 1.00 87.81 82 GLY A CA 1
ATOM 663 C C . GLY A 1 82 ? 10.922 -3.223 -34.690 1.00 87.81 82 GLY A C 1
ATOM 664 O O . GLY A 1 82 ? 11.147 -3.790 -35.758 1.00 87.81 82 GLY A O 1
ATOM 665 N N . TYR A 1 83 ? 11.547 -3.564 -33.565 1.00 85.62 83 TYR A N 1
ATOM 666 C CA . TYR A 1 83 ? 12.529 -4.643 -33.491 1.00 85.62 83 TYR A CA 1
ATOM 667 C C . TYR A 1 83 ? 11.901 -6.041 -33.676 1.00 85.62 83 TYR A C 1
ATOM 669 O O . TYR A 1 83 ? 12.415 -6.850 -34.451 1.00 85.62 83 TYR A O 1
ATOM 677 N N . ALA A 1 84 ? 10.744 -6.311 -33.064 1.00 85.19 84 ALA A N 1
ATOM 678 C CA . ALA A 1 84 ? 10.005 -7.562 -33.242 1.00 85.19 84 ALA A CA 1
ATOM 679 C C . ALA A 1 84 ? 9.577 -7.783 -34.707 1.00 85.19 84 ALA A C 1
ATOM 681 O O . ALA A 1 84 ? 9.720 -8.889 -35.229 1.00 85.19 84 ALA A O 1
ATOM 682 N N . LEU A 1 85 ? 9.138 -6.720 -35.397 1.00 88.50 85 LEU A N 1
ATOM 683 C CA . LEU A 1 85 ? 8.820 -6.726 -36.831 1.00 88.50 85 LEU A CA 1
ATOM 684 C C . LEU A 1 85 ? 10.013 -7.163 -37.693 1.00 88.50 85 LEU A C 1
ATOM 686 O O . LEU A 1 85 ? 9.825 -7.911 -38.652 1.00 88.50 85 LEU A O 1
ATOM 690 N N . ILE A 1 86 ? 11.240 -6.746 -37.357 1.00 86.62 86 ILE A N 1
ATOM 691 C CA . ILE A 1 86 ? 12.450 -7.232 -38.038 1.00 86.62 86 ILE A CA 1
ATOM 692 C C . ILE A 1 86 ? 12.548 -8.757 -37.857 1.00 86.62 86 ILE A C 1
ATOM 694 O O . ILE A 1 86 ? 12.554 -9.482 -38.850 1.00 86.62 86 ILE A O 1
ATOM 698 N N . LEU A 1 87 ? 12.511 -9.250 -36.613 1.00 80.25 87 LEU A N 1
ATOM 699 C CA . LEU A 1 87 ? 12.678 -10.672 -36.260 1.00 80.25 87 LEU A CA 1
ATOM 700 C C . LEU A 1 87 ? 11.613 -11.637 -36.833 1.00 80.25 87 LEU A C 1
ATOM 702 O O . LEU A 1 87 ? 11.832 -12.854 -36.831 1.00 80.25 87 LEU A O 1
ATOM 706 N N . MET A 1 88 ? 10.475 -11.142 -37.339 1.00 84.81 88 MET A N 1
ATOM 707 C CA . MET A 1 88 ? 9.447 -11.977 -37.986 1.00 84.81 88 MET A CA 1
ATOM 708 C C . MET A 1 88 ? 9.935 -12.686 -39.257 1.00 84.81 88 MET A C 1
ATOM 710 O O . MET A 1 88 ? 9.378 -13.717 -39.636 1.00 84.81 88 MET A O 1
ATOM 714 N N . ARG A 1 89 ? 10.934 -12.138 -39.958 1.00 82.56 89 ARG A N 1
ATOM 715 C CA . ARG A 1 89 ? 11.451 -12.678 -41.226 1.00 82.56 89 ARG A CA 1
ATOM 716 C C . ARG A 1 89 ? 12.877 -13.137 -41.009 1.00 82.56 89 ARG A C 1
ATOM 718 O O . ARG A 1 89 ? 13.713 -12.335 -40.628 1.00 82.56 89 ARG A O 1
ATOM 725 N N . THR A 1 90 ? 13.187 -14.402 -41.281 1.00 67.25 90 THR A N 1
ATOM 726 C CA . THR A 1 90 ? 14.555 -14.907 -41.102 1.00 67.25 90 THR A CA 1
ATOM 727 C C . THR A 1 90 ? 15.056 -15.604 -42.354 1.00 67.25 90 THR A C 1
ATOM 729 O O . THR A 1 90 ? 14.491 -16.611 -42.781 1.00 67.25 90 THR A O 1
ATOM 732 N N . VAL A 1 91 ? 16.146 -15.085 -42.922 1.00 57.50 91 VAL A N 1
ATOM 733 C CA . VAL A 1 91 ? 16.849 -15.704 -44.047 1.00 57.50 91 VAL A CA 1
ATOM 734 C C . VAL A 1 91 ? 17.964 -16.586 -43.493 1.00 57.50 91 VAL A C 1
ATOM 736 O O . VAL A 1 91 ? 18.969 -16.091 -42.990 1.00 57.50 91 VAL A O 1
ATOM 739 N N . SER A 1 92 ? 17.800 -17.906 -43.583 1.00 52.28 92 SER A N 1
ATOM 740 C CA . SER A 1 92 ? 18.911 -18.838 -43.380 1.00 52.28 92 SER A CA 1
ATOM 741 C C . SER A 1 92 ? 19.625 -19.034 -44.715 1.00 52.28 92 SER A C 1
ATOM 743 O O . SER A 1 92 ? 19.381 -20.010 -45.424 1.00 52.28 92 SER A O 1
ATOM 745 N N . VAL A 1 93 ? 20.511 -18.099 -45.073 1.00 51.31 93 VAL A N 1
ATOM 746 C CA . VAL A 1 93 ? 21.493 -18.366 -46.131 1.00 51.31 93 VAL A CA 1
ATOM 747 C C . VAL A 1 93 ? 22.488 -19.374 -45.555 1.00 51.31 93 VAL A C 1
ATOM 749 O O . VAL A 1 93 ? 23.477 -19.001 -44.926 1.00 51.31 93 VAL A O 1
ATOM 752 N N . LYS A 1 94 ? 22.201 -20.671 -45.716 1.00 48.38 94 LYS A N 1
ATOM 753 C CA . LYS A 1 94 ? 23.202 -21.719 -45.486 1.00 48.38 94 LYS A CA 1
ATOM 754 C C . LYS A 1 94 ? 24.420 -21.382 -46.363 1.00 48.38 94 LYS A C 1
ATOM 756 O O . LYS A 1 94 ? 24.209 -21.141 -47.556 1.00 48.38 94 LYS A O 1
ATOM 761 N N . PRO A 1 95 ? 25.658 -21.370 -45.833 1.00 47.28 95 PRO A N 1
ATOM 762 C CA . PRO A 1 95 ? 26.844 -21.157 -46.654 1.00 47.28 95 PRO A CA 1
ATOM 763 C C . PRO A 1 95 ? 26.846 -22.139 -47.827 1.00 47.28 95 PRO A C 1
ATOM 765 O O . PRO A 1 95 ? 26.775 -23.356 -47.624 1.00 47.28 95 PRO A O 1
ATOM 768 N N . ARG A 1 96 ? 26.883 -21.620 -49.060 1.00 51.38 96 ARG A N 1
ATOM 769 C CA . ARG A 1 96 ? 27.007 -22.462 -50.255 1.00 51.38 96 ARG A CA 1
ATOM 770 C C . ARG A 1 96 ? 28.382 -23.130 -50.190 1.00 51.38 96 ARG A C 1
ATOM 772 O O . ARG A 1 96 ? 29.395 -22.435 -50.217 1.00 51.38 96 ARG A O 1
ATOM 779 N N . ARG A 1 97 ? 28.407 -24.461 -50.042 1.00 45.69 97 ARG A N 1
ATOM 780 C CA . ARG A 1 97 ? 29.657 -25.247 -50.028 1.00 45.69 97 ARG A CA 1
ATOM 781 C C . ARG 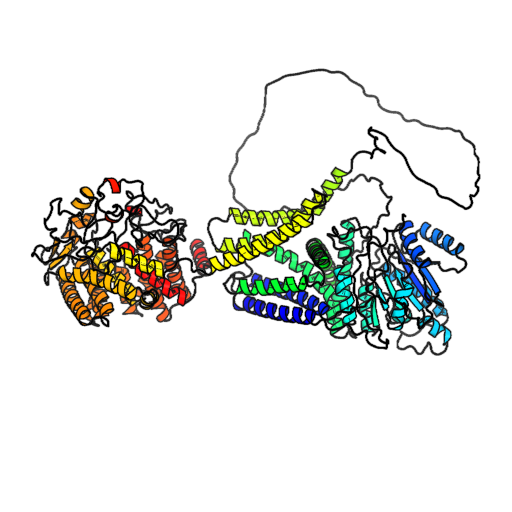A 1 97 ? 30.405 -25.100 -51.347 1.00 45.69 97 ARG A C 1
ATOM 783 O O . ARG A 1 97 ? 31.608 -24.867 -51.341 1.00 45.69 97 ARG A O 1
ATOM 790 N N . ASP A 1 98 ? 29.649 -25.154 -52.434 1.00 50.12 98 ASP A N 1
ATOM 791 C CA . ASP A 1 98 ? 30.141 -25.075 -53.800 1.00 50.12 98 ASP A CA 1
ATOM 792 C C . ASP A 1 98 ? 29.696 -23.736 -54.403 1.00 50.12 98 ASP A C 1
ATOM 794 O O . ASP A 1 98 ? 28.529 -23.341 -54.283 1.00 50.12 98 ASP A O 1
ATOM 798 N N . ALA A 1 99 ? 30.623 -23.009 -55.027 1.00 49.34 99 ALA A N 1
ATOM 799 C CA . ALA A 1 99 ? 30.286 -21.789 -55.750 1.00 49.34 99 ALA A CA 1
ATOM 800 C C . ALA A 1 99 ? 29.484 -22.157 -57.015 1.00 49.34 99 ALA A C 1
ATOM 802 O O . ALA A 1 99 ? 29.916 -23.040 -57.760 1.00 49.34 99 ALA A O 1
ATOM 803 N N . PRO A 1 100 ? 28.337 -21.508 -57.292 1.00 57.38 100 PRO A N 1
ATOM 804 C CA . PRO A 1 100 ? 27.690 -21.643 -58.590 1.00 57.38 100 PRO A CA 1
ATOM 805 C C . PRO A 1 100 ? 28.633 -21.167 -59.695 1.00 57.38 100 PRO A C 1
ATOM 807 O O . PRO A 1 100 ? 29.345 -20.176 -59.513 1.00 57.38 100 PRO A O 1
ATOM 810 N N . THR A 1 101 ? 28.580 -21.814 -60.859 1.00 67.25 101 THR A N 1
ATOM 811 C CA . THR A 1 101 ? 29.091 -21.202 -62.086 1.00 67.25 101 THR A CA 1
ATOM 812 C C . THR A 1 101 ? 28.363 -19.884 -62.328 1.00 67.25 101 THR A C 1
ATOM 814 O O . THR A 1 101 ? 27.136 -19.806 -62.220 1.00 67.25 101 THR A O 1
ATOM 817 N N . ILE A 1 102 ? 29.143 -18.847 -62.615 1.00 81.81 102 ILE A N 1
ATOM 818 C CA . ILE A 1 102 ? 28.643 -17.500 -62.867 1.00 81.81 102 ILE A CA 1
ATOM 819 C C . ILE A 1 102 ? 27.948 -17.431 -64.232 1.00 81.81 102 ILE A C 1
ATOM 821 O O . ILE A 1 102 ? 28.262 -18.218 -65.126 1.00 81.81 102 ILE A O 1
ATOM 825 N N . GLN A 1 103 ? 26.977 -16.530 -64.382 1.00 79.19 103 GLN A N 1
ATOM 826 C CA . GLN A 1 103 ? 26.207 -16.373 -65.626 1.00 79.19 103 GLN A CA 1
ATOM 827 C C . GLN A 1 103 ? 26.666 -15.196 -66.490 1.00 79.19 103 GLN A C 1
ATOM 829 O O . GLN A 1 103 ? 26.283 -15.131 -67.655 1.00 79.19 103 GLN A O 1
ATOM 834 N N . ASN A 1 104 ? 27.456 -14.275 -65.932 1.00 80.81 104 ASN A N 1
ATOM 835 C CA . ASN A 1 104 ? 27.938 -13.076 -66.612 1.00 80.81 104 ASN A CA 1
ATOM 836 C C . ASN A 1 104 ? 29.430 -12.874 -66.301 1.00 80.81 104 ASN A C 1
ATOM 838 O O . ASN A 1 104 ? 29.846 -13.015 -65.148 1.00 80.81 104 ASN A O 1
ATOM 842 N N . ASP A 1 105 ? 30.212 -12.503 -67.313 1.00 87.25 105 ASP A N 1
ATOM 843 C CA . ASP A 1 105 ? 31.652 -12.264 -67.186 1.00 87.25 105 ASP A CA 1
ATOM 844 C C . ASP A 1 105 ? 31.885 -10.807 -66.744 1.00 87.25 105 ASP A C 1
ATOM 846 O O . ASP A 1 105 ? 31.818 -9.872 -67.543 1.00 87.25 105 ASP A O 1
ATOM 850 N N . TYR A 1 106 ? 32.084 -10.592 -65.439 1.00 89.56 106 TYR A N 1
ATOM 851 C CA . TYR A 1 106 ? 32.079 -9.250 -64.846 1.00 89.56 106 TYR A CA 1
ATOM 852 C C . TYR A 1 106 ? 33.432 -8.525 -64.899 1.00 89.56 106 TYR A C 1
ATOM 854 O O . TYR A 1 106 ? 34.487 -9.093 -64.604 1.00 89.56 106 TYR A O 1
ATOM 862 N N . VAL A 1 107 ? 33.380 -7.209 -65.124 1.00 90.19 107 VAL A N 1
ATOM 863 C CA . VAL A 1 107 ? 34.503 -6.283 -64.897 1.00 90.19 107 VAL A CA 1
ATOM 864 C C . VAL A 1 107 ? 34.345 -5.640 -63.516 1.00 90.19 107 VAL A C 1
ATOM 866 O O . VAL A 1 107 ? 33.460 -4.810 -63.293 1.00 90.19 107 VAL A O 1
ATOM 869 N N . VAL A 1 108 ? 35.200 -6.020 -62.566 1.00 93.00 108 VAL A N 1
ATOM 870 C CA . VAL A 1 108 ? 35.112 -5.611 -61.156 1.00 93.00 108 VAL A CA 1
ATOM 871 C C . VAL A 1 108 ? 35.981 -4.384 -60.878 1.00 93.00 108 VAL A C 1
ATOM 873 O O . VAL A 1 108 ? 37.202 -4.468 -60.745 1.00 93.00 108 VAL A O 1
ATOM 876 N N . ARG A 1 109 ? 35.360 -3.217 -60.716 1.00 93.88 109 ARG A N 1
ATOM 877 C CA . ARG A 1 109 ? 36.031 -1.991 -60.269 1.00 93.88 109 ARG A CA 1
ATOM 878 C C . ARG A 1 109 ? 35.975 -1.883 -58.747 1.00 93.88 109 ARG A C 1
ATOM 880 O O . ARG A 1 109 ? 34.931 -1.573 -58.179 1.00 93.88 109 ARG A O 1
ATOM 887 N N . VAL A 1 110 ? 37.096 -2.128 -58.077 1.00 95.88 110 VAL A N 1
ATOM 888 C CA . VAL A 1 110 ? 37.230 -2.015 -56.618 1.00 95.88 110 VAL A CA 1
ATOM 889 C C . VAL A 1 110 ? 37.609 -0.586 -56.245 1.00 95.88 110 VAL A C 1
ATOM 891 O O . VAL A 1 110 ? 38.559 -0.043 -56.794 1.00 95.88 110 VAL A O 1
ATOM 894 N N . PHE A 1 111 ? 36.895 0.032 -55.310 1.00 96.19 111 PHE A N 1
ATOM 895 C CA . PHE A 1 111 ? 37.136 1.397 -54.845 1.00 96.19 111 PHE A CA 1
ATOM 896 C C . PHE A 1 111 ? 37.573 1.373 -53.380 1.00 96.19 111 PHE A C 1
ATOM 898 O O . PHE A 1 111 ? 36.856 0.842 -52.530 1.00 96.19 111 PHE A O 1
ATOM 905 N N . VAL A 1 112 ? 38.713 2.005 -53.094 1.00 95.44 112 VAL A N 1
ATOM 906 C CA . VAL A 1 112 ? 39.241 2.198 -51.737 1.00 95.44 112 VAL A CA 1
ATOM 907 C C . VAL A 1 112 ? 39.333 3.707 -51.475 1.00 95.44 112 VAL A C 1
ATOM 909 O O . VAL A 1 112 ? 40.202 4.359 -52.056 1.00 95.44 112 VAL A O 1
ATOM 912 N N . PRO A 1 113 ? 38.430 4.319 -50.686 1.00 93.69 113 PRO A N 1
ATOM 913 C CA . PRO A 1 113 ? 38.464 5.743 -50.386 1.00 93.69 113 PRO A CA 1
ATOM 914 C C . PRO A 1 113 ? 39.304 6.021 -49.133 1.00 93.69 113 PRO A C 1
ATOM 916 O O . PRO A 1 113 ? 39.001 5.511 -48.058 1.00 93.69 113 PRO A O 1
ATOM 919 N N . CYS A 1 114 ? 40.314 6.883 -49.258 1.00 91.06 114 CYS A N 1
ATOM 920 C CA . CYS A 1 114 ? 41.139 7.363 -48.146 1.00 91.06 114 CYS A CA 1
ATOM 921 C C . CYS A 1 114 ? 41.208 8.900 -48.108 1.00 91.06 114 CYS A C 1
ATOM 923 O O . CYS A 1 114 ? 40.864 9.593 -49.070 1.00 91.06 114 CYS A O 1
ATOM 925 N N . TYR A 1 115 ? 41.663 9.445 -46.982 1.00 86.38 115 TYR A N 1
ATOM 926 C CA . TYR A 1 115 ? 41.891 10.875 -46.760 1.00 86.38 115 TYR A CA 1
ATOM 927 C C . TYR A 1 115 ? 43.079 11.173 -45.832 1.00 86.38 115 TYR A C 1
ATOM 929 O O . TYR A 1 115 ? 43.781 12.162 -46.037 1.00 86.38 115 TYR A O 1
ATOM 937 N N . LYS A 1 116 ? 43.273 10.368 -44.786 1.00 84.06 116 LYS A N 1
ATOM 938 C CA . LYS A 1 116 ? 44.169 10.682 -43.656 1.00 84.06 116 LYS A CA 1
ATOM 939 C C . LYS A 1 116 ? 44.931 9.472 -43.112 1.00 84.06 116 LYS A C 1
ATOM 941 O O . LYS A 1 116 ? 45.857 9.649 -42.335 1.00 84.06 116 LYS A O 1
ATOM 946 N N . GLU A 1 117 ? 44.510 8.279 -43.506 1.00 87.38 117 GLU A N 1
ATOM 947 C CA . GLU A 1 117 ? 45.007 6.985 -43.064 1.00 87.38 117 GLU A CA 1
ATOM 948 C C . GLU A 1 117 ? 46.467 6.795 -43.497 1.00 87.38 117 GLU A C 1
ATOM 950 O O . GLU A 1 117 ? 46.872 7.262 -44.569 1.00 87.38 117 GLU A O 1
ATOM 955 N N . ASP A 1 118 ? 47.260 6.115 -42.672 1.00 87.75 118 ASP A N 1
ATOM 956 C CA . ASP A 1 118 ? 48.668 5.845 -42.964 1.00 87.75 118 ASP A CA 1
ATOM 957 C C . ASP A 1 118 ? 48.826 4.966 -44.219 1.00 87.75 118 ASP A C 1
ATOM 959 O O . ASP A 1 118 ? 47.943 4.181 -44.579 1.00 87.75 118 ASP A O 1
ATOM 963 N N . LEU A 1 119 ? 49.967 5.099 -44.908 1.00 89.62 119 LEU A N 1
ATOM 964 C CA . LEU A 1 119 ? 50.228 4.367 -46.154 1.00 89.62 119 LEU A CA 1
ATOM 965 C C . LEU A 1 119 ? 50.126 2.844 -45.957 1.00 89.62 119 LEU A C 1
ATOM 967 O O . LEU A 1 119 ? 49.548 2.176 -46.804 1.00 89.62 119 LEU A O 1
ATOM 971 N N . GLU A 1 120 ? 50.617 2.315 -44.835 1.00 87.69 120 GLU A N 1
ATOM 972 C CA . GLU A 1 120 ? 50.614 0.877 -44.517 1.00 87.69 120 GLU A CA 1
ATOM 973 C C . GLU A 1 120 ? 49.193 0.288 -44.416 1.00 87.69 120 GLU A C 1
ATOM 975 O O . GLU A 1 120 ? 48.932 -0.805 -44.920 1.00 87.69 120 GLU A O 1
ATOM 980 N N . ILE A 1 121 ? 48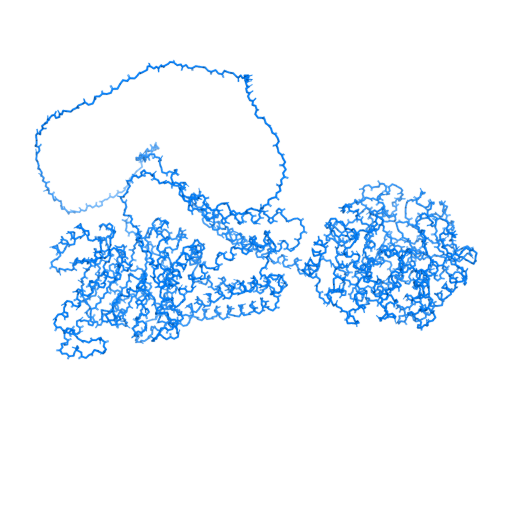.247 1.044 -43.843 1.00 85.25 121 ILE A N 1
ATOM 981 C CA . ILE A 1 121 ? 46.835 0.643 -43.716 1.00 85.25 121 ILE A CA 1
ATOM 982 C C . ILE A 1 121 ? 46.203 0.538 -45.112 1.00 85.25 121 ILE A C 1
ATOM 984 O O . ILE A 1 121 ? 45.606 -0.477 -45.473 1.00 85.25 121 ILE A O 1
ATOM 988 N N . VAL A 1 122 ? 46.411 1.571 -45.935 1.00 91.25 122 VAL A N 1
ATOM 989 C CA . VAL A 1 122 ? 45.931 1.618 -47.324 1.00 91.25 122 VAL A CA 1
ATOM 990 C C . VAL A 1 122 ? 46.569 0.515 -48.179 1.00 91.25 122 VAL A C 1
ATOM 992 O O . VAL A 1 122 ? 45.888 -0.094 -49.006 1.00 91.25 122 VAL A O 1
ATOM 995 N N . GLN A 1 123 ? 47.859 0.231 -47.974 1.00 92.62 123 GLN A N 1
ATOM 996 C CA . GLN A 1 123 ? 48.595 -0.826 -48.668 1.00 92.62 123 GLN A CA 1
ATOM 997 C C . GLN A 1 123 ? 47.975 -2.203 -48.431 1.00 92.62 123 GLN A C 1
ATOM 999 O O . GLN A 1 123 ? 47.744 -2.921 -49.403 1.00 92.62 123 GLN A O 1
ATOM 1004 N N . ALA A 1 124 ? 47.662 -2.560 -47.180 1.00 91.38 124 ALA A N 1
ATOM 1005 C CA . ALA A 1 124 ? 47.069 -3.857 -46.848 1.00 91.38 124 ALA A CA 1
ATOM 1006 C C . ALA A 1 124 ? 45.734 -4.087 -47.583 1.00 91.38 124 ALA A C 1
ATOM 1008 O O . ALA A 1 124 ? 45.544 -5.117 -48.232 1.00 91.38 124 ALA A O 1
ATOM 1009 N N . THR A 1 125 ? 44.841 -3.094 -47.553 1.00 93.94 125 THR A N 1
ATOM 1010 C CA . THR A 1 125 ? 43.533 -3.144 -48.228 1.00 93.94 125 THR A CA 1
ATOM 1011 C C . THR A 1 125 ? 43.660 -3.217 -49.752 1.00 93.94 125 THR A C 1
ATOM 1013 O O . THR A 1 125 ? 43.000 -4.037 -50.394 1.00 93.94 125 THR A O 1
ATOM 1016 N N . VAL A 1 126 ? 44.517 -2.382 -50.354 1.00 93.94 126 VAL A N 1
ATOM 1017 C CA . VAL A 1 126 ? 44.703 -2.343 -51.815 1.00 93.94 126 VAL A CA 1
ATOM 1018 C C . VAL A 1 126 ? 45.372 -3.620 -52.330 1.00 93.94 126 VAL A C 1
ATOM 1020 O O . VAL A 1 126 ? 44.930 -4.153 -53.348 1.00 93.94 126 VAL A O 1
ATOM 1023 N N . MET A 1 127 ? 46.382 -4.149 -51.630 1.00 92.31 127 MET A N 1
ATOM 1024 C CA . MET A 1 127 ? 47.026 -5.411 -52.011 1.00 92.31 127 MET A CA 1
ATOM 1025 C C . MET A 1 127 ? 46.059 -6.591 -51.903 1.00 92.31 127 MET A C 1
ATOM 1027 O O . MET A 1 127 ? 45.927 -7.342 -52.860 1.00 92.31 127 MET A O 1
ATOM 1031 N N . ALA A 1 128 ? 45.275 -6.698 -50.826 1.00 93.31 128 ALA A N 1
ATOM 1032 C CA . ALA A 1 128 ? 44.277 -7.760 -50.708 1.00 93.31 128 ALA A CA 1
ATOM 1033 C C . ALA A 1 128 ? 43.226 -7.732 -51.840 1.00 93.31 128 ALA A C 1
ATOM 1035 O O . ALA A 1 128 ? 42.820 -8.782 -52.336 1.00 93.31 128 ALA A O 1
ATOM 1036 N N . ALA A 1 129 ? 42.829 -6.544 -52.315 1.00 92.88 129 ALA A N 1
ATOM 1037 C CA . ALA A 1 129 ? 41.976 -6.415 -53.499 1.00 92.88 129 ALA A CA 1
ATOM 1038 C C . ALA A 1 129 ? 42.681 -6.855 -54.803 1.00 92.88 129 ALA A C 1
ATOM 1040 O O . ALA A 1 129 ? 42.049 -7.470 -55.670 1.00 92.88 129 ALA A O 1
ATOM 1041 N N . ILE A 1 130 ? 43.982 -6.576 -54.940 1.00 90.50 130 ILE A N 1
ATOM 1042 C CA . ILE A 1 130 ? 44.840 -7.038 -56.049 1.00 90.50 130 ILE A CA 1
ATOM 1043 C C . ILE A 1 130 ? 45.044 -8.562 -56.011 1.00 90.50 130 ILE A C 1
ATOM 1045 O O . ILE A 1 130 ? 45.030 -9.190 -57.067 1.00 90.50 130 ILE A O 1
ATOM 1049 N N . ASP A 1 131 ? 45.083 -9.178 -54.832 1.00 90.81 131 ASP A N 1
ATOM 1050 C CA . ASP A 1 131 ? 45.345 -10.614 -54.669 1.00 90.81 131 ASP A CA 1
ATOM 1051 C C . ASP A 1 131 ? 44.068 -11.485 -54.689 1.00 90.81 131 ASP A C 1
ATOM 1053 O O . ASP A 1 131 ? 44.135 -12.671 -54.999 1.00 90.81 131 ASP A O 1
ATOM 1057 N N . ALA A 1 132 ? 42.883 -10.918 -54.418 1.00 92.44 132 ALA A N 1
ATOM 1058 C CA . ALA A 1 132 ? 41.633 -11.683 -54.305 1.00 92.44 132 ALA A CA 1
ATOM 1059 C C . ALA A 1 132 ? 41.218 -12.465 -55.575 1.00 92.44 132 ALA A C 1
ATOM 1061 O O . ALA A 1 132 ? 41.123 -11.896 -56.667 1.00 92.44 132 ALA A O 1
ATOM 1062 N N . GLU A 1 133 ? 40.891 -13.751 -55.405 1.00 91.69 133 GLU A N 1
ATOM 1063 C CA . GLU A 1 133 ? 40.394 -14.671 -56.437 1.00 91.69 133 GLU A CA 1
ATOM 1064 C C . GLU A 1 133 ? 39.149 -14.123 -57.161 1.00 91.69 133 GLU A C 1
ATOM 1066 O O . GLU A 1 133 ? 38.153 -13.749 -56.530 1.00 91.69 133 GLU A O 1
ATOM 1071 N N . LEU A 1 134 ? 39.182 -14.155 -58.497 1.00 89.62 134 LEU A N 1
ATOM 1072 C CA . LEU A 1 134 ? 38.033 -13.913 -59.371 1.00 89.62 134 LEU A CA 1
ATOM 1073 C C . LEU A 1 134 ? 37.513 -15.230 -59.974 1.00 89.62 134 LEU A C 1
ATOM 1075 O O . LEU A 1 134 ? 38.305 -16.149 -60.197 1.00 89.62 134 LEU A O 1
ATOM 1079 N N . PRO A 1 135 ? 36.211 -15.314 -60.310 1.00 88.25 135 PRO A N 1
ATOM 1080 C CA . PRO A 1 135 ? 35.702 -16.347 -61.208 1.00 88.25 135 PRO A CA 1
ATOM 1081 C C . PRO A 1 135 ? 36.398 -16.285 -62.583 1.00 88.25 135 PRO A C 1
ATOM 1083 O O . PRO A 1 135 ? 36.893 -15.218 -62.958 1.00 88.25 135 PRO A O 1
ATOM 1086 N N . PRO A 1 136 ? 36.406 -17.383 -63.364 1.00 84.25 136 PRO A N 1
ATOM 1087 C CA . PRO A 1 136 ? 36.892 -17.370 -64.745 1.00 84.25 136 PRO A CA 1
ATOM 1088 C C . PRO A 1 136 ? 36.267 -16.243 -65.580 1.00 84.25 136 PRO A C 1
ATOM 1090 O O . PRO A 1 136 ? 35.150 -15.811 -65.298 1.00 84.25 136 PRO A O 1
ATOM 1093 N N . ASN A 1 137 ? 37.006 -15.777 -66.590 1.00 84.25 137 ASN A N 1
ATOM 1094 C CA . ASN A 1 137 ? 36.672 -14.675 -67.510 1.00 84.25 137 ASN A CA 1
ATOM 1095 C C . ASN A 1 137 ? 36.439 -13.285 -66.876 1.00 84.25 137 ASN A C 1
ATOM 1097 O O . ASN A 1 137 ? 36.493 -12.281 -67.584 1.00 84.25 137 ASN A O 1
ATOM 1101 N N . CYS A 1 138 ? 36.222 -13.187 -65.563 1.00 87.75 138 CYS A N 1
ATOM 1102 C CA . CYS A 1 138 ? 36.083 -11.909 -64.873 1.00 87.75 138 CYS A CA 1
ATOM 1103 C C . CYS A 1 138 ? 37.436 -11.183 -64.775 1.00 87.75 138 CYS A C 1
ATOM 1105 O O . CYS A 1 138 ? 38.482 -11.805 -64.589 1.00 87.75 138 CYS A O 1
ATOM 1107 N N . THR A 1 139 ? 37.418 -9.851 -64.825 1.00 88.56 139 THR A N 1
ATOM 1108 C CA . THR A 1 139 ? 38.615 -8.998 -64.668 1.00 88.56 139 THR A CA 1
ATOM 1109 C C . THR A 1 139 ? 38.438 -8.012 -63.514 1.00 88.56 139 THR A C 1
ATOM 1111 O O . THR A 1 139 ? 37.323 -7.827 -63.019 1.00 88.56 139 THR A O 1
ATOM 1114 N N . LYS A 1 140 ? 39.519 -7.365 -63.050 1.00 90.75 140 LYS A N 1
ATOM 1115 C CA . LYS A 1 140 ? 39.428 -6.337 -62.001 1.00 90.75 140 LYS A CA 1
ATOM 1116 C C . LYS A 1 140 ? 40.352 -5.141 -62.197 1.00 90.75 140 LYS A C 1
ATOM 1118 O O . LYS A 1 140 ? 41.459 -5.253 -62.713 1.00 90.75 140 LYS A O 1
ATOM 1123 N N . HIS A 1 141 ? 39.894 -3.999 -61.692 1.00 90.94 141 HIS A N 1
ATOM 1124 C CA . HIS A 1 141 ? 40.657 -2.761 -61.589 1.00 90.94 141 HIS A CA 1
ATOM 1125 C C . HIS A 1 141 ? 40.453 -2.150 -60.200 1.00 90.94 141 HIS A C 1
ATOM 1127 O O . HIS A 1 141 ? 39.317 -1.943 -59.776 1.00 90.94 141 HIS A O 1
ATOM 1133 N N . VAL A 1 142 ? 41.535 -1.843 -59.490 1.00 93.00 142 VAL A N 1
ATOM 1134 C CA . VAL A 1 142 ? 41.516 -1.260 -58.144 1.00 93.00 142 VAL A CA 1
ATOM 1135 C C . VAL A 1 142 ? 41.791 0.240 -58.235 1.00 93.00 142 VAL A C 1
ATOM 1137 O O . VAL A 1 142 ? 42.749 0.667 -58.873 1.00 93.00 142 VAL A O 1
ATOM 1140 N N . TYR A 1 143 ? 40.951 1.048 -57.595 1.00 94.00 143 TYR A N 1
ATOM 1141 C CA . TYR A 1 143 ? 40.997 2.506 -57.600 1.00 94.00 143 TYR A CA 1
ATOM 1142 C C . TYR A 1 143 ? 41.247 3.024 -56.184 1.00 94.00 143 TYR A C 1
ATOM 1144 O O . TYR A 1 143 ? 40.317 3.095 -55.371 1.00 94.00 143 TYR A O 1
ATOM 1152 N N . LEU A 1 144 ? 42.485 3.441 -55.898 1.00 94.31 144 LEU A N 1
ATOM 1153 C CA . LEU A 1 144 ? 42.759 4.219 -54.693 1.00 94.31 144 LEU A CA 1
ATOM 1154 C C . LEU A 1 144 ? 42.224 5.637 -54.904 1.00 94.31 144 LEU A C 1
ATOM 1156 O O . LEU A 1 144 ? 42.710 6.382 -55.756 1.00 94.31 144 LEU A O 1
ATOM 1160 N N . CYS A 1 145 ? 41.201 5.992 -54.139 1.00 93.31 145 CYS A N 1
ATOM 1161 C CA . CYS A 1 145 ? 40.511 7.269 -54.206 1.00 93.31 145 CYS A CA 1
ATOM 1162 C C . CYS A 1 145 ? 40.994 8.139 -53.039 1.00 93.31 145 CYS A C 1
ATOM 1164 O O . CYS A 1 145 ? 40.464 8.054 -51.933 1.00 93.31 145 CYS A O 1
ATOM 1166 N N . ASP A 1 146 ? 42.013 8.960 -53.269 1.00 91.06 146 ASP A N 1
ATOM 1167 C CA . ASP A 1 146 ? 42.687 9.757 -52.247 1.00 91.06 146 ASP A CA 1
ATOM 1168 C C . ASP A 1 146 ? 42.181 11.210 -52.214 1.00 91.06 146 ASP A C 1
ATOM 1170 O O . ASP A 1 146 ? 42.502 12.050 -53.063 1.00 91.06 146 ASP A O 1
ATOM 1174 N N . ASP A 1 147 ? 41.396 11.513 -51.179 1.00 87.81 147 ASP A N 1
ATOM 1175 C CA . ASP A 1 147 ? 40.902 12.856 -50.866 1.00 87.81 147 ASP A CA 1
ATOM 1176 C C . ASP A 1 147 ? 41.962 13.715 -50.141 1.00 87.81 147 ASP A C 1
ATOM 1178 O O . ASP A 1 147 ? 41.778 14.928 -49.989 1.00 87.81 147 ASP A O 1
ATOM 1182 N N . GLY A 1 148 ? 43.039 13.088 -49.647 1.00 84.44 148 GLY A N 1
ATOM 1183 C CA . GLY A 1 148 ? 44.127 13.690 -48.869 1.00 84.44 148 GLY A CA 1
ATOM 1184 C C . GLY A 1 148 ? 45.246 14.263 -49.734 1.00 84.44 148 GLY A C 1
ATOM 1185 O O . GLY A 1 148 ? 45.818 15.294 -49.378 1.00 84.44 148 GLY A O 1
ATOM 1186 N N . ARG A 1 149 ? 45.465 13.665 -50.915 1.00 86.06 149 ARG A N 1
ATOM 1187 C CA . ARG A 1 149 ? 46.492 14.030 -51.914 1.00 86.06 149 ARG A CA 1
ATOM 1188 C C . ARG A 1 149 ? 47.916 13.768 -51.425 1.00 86.06 149 ARG A C 1
ATOM 1190 O O . ARG A 1 149 ? 48.808 14.593 -51.623 1.00 86.06 149 ARG A O 1
ATOM 1197 N N . ASP A 1 150 ? 48.109 12.632 -50.774 1.00 87.50 150 ASP A N 1
ATOM 1198 C CA . ASP A 1 150 ? 49.387 12.221 -50.209 1.00 87.50 150 ASP A CA 1
ATOM 1199 C C . ASP A 1 150 ? 50.373 11.823 -51.333 1.00 87.50 150 ASP A C 1
ATOM 1201 O O . ASP A 1 150 ? 50.118 10.858 -52.066 1.00 87.50 150 ASP A O 1
ATOM 1205 N N . PRO A 1 151 ? 51.517 12.526 -51.488 1.00 89.06 151 PRO A N 1
ATOM 1206 C CA . PRO A 1 151 ? 52.514 12.186 -52.499 1.00 89.06 151 PRO A CA 1
ATOM 1207 C C . PRO A 1 151 ? 53.094 10.776 -52.335 1.00 89.06 151 PRO A C 1
ATOM 1209 O O . PRO A 1 151 ? 53.455 10.159 -53.337 1.00 89.06 151 PRO A O 1
ATOM 1212 N N . ALA A 1 152 ? 53.161 10.239 -51.111 1.00 90.88 152 ALA A N 1
ATOM 1213 C CA . ALA A 1 152 ? 53.635 8.881 -50.864 1.00 90.88 152 ALA A CA 1
ATOM 1214 C C . ALA A 1 152 ? 52.627 7.838 -51.374 1.00 90.88 152 ALA A C 1
ATOM 1216 O O . ALA A 1 152 ? 53.025 6.903 -52.068 1.00 90.88 152 ALA A O 1
ATOM 1217 N N . LYS A 1 153 ? 51.321 8.041 -51.132 1.00 93.06 153 LYS A N 1
ATOM 1218 C CA . LYS A 1 153 ? 50.252 7.187 -51.689 1.00 93.06 153 LYS A CA 1
ATOM 1219 C C . LYS A 1 153 ? 50.247 7.209 -53.216 1.00 93.06 153 LYS A C 1
ATOM 1221 O O . LYS A 1 153 ? 50.146 6.146 -53.828 1.00 93.06 153 LYS A O 1
ATOM 1226 N N . GLN A 1 154 ? 50.409 8.385 -53.834 1.00 90.56 154 GLN A N 1
ATOM 1227 C CA . GLN A 1 154 ? 50.528 8.484 -55.292 1.00 90.56 154 GLN A CA 1
ATOM 1228 C C . GLN A 1 154 ? 51.758 7.723 -55.810 1.00 90.56 154 GLN A C 1
ATOM 1230 O O . GLN A 1 154 ? 51.624 6.887 -56.700 1.00 90.56 154 GLN A O 1
ATOM 1235 N N . THR A 1 155 ? 52.941 7.995 -55.249 1.00 91.19 155 THR A N 1
ATOM 1236 C CA . THR A 1 155 ? 54.209 7.402 -55.712 1.00 91.19 155 THR A CA 1
ATOM 1237 C C . THR A 1 155 ? 54.188 5.881 -55.576 1.00 91.19 155 THR A C 1
ATOM 1239 O O . THR A 1 155 ? 54.537 5.176 -56.519 1.00 91.19 155 THR A O 1
ATOM 1242 N N . TRP A 1 156 ? 53.688 5.372 -54.446 1.00 92.06 156 TRP A N 1
ATOM 1243 C CA . TRP A 1 156 ? 53.515 3.939 -54.223 1.00 92.06 156 TRP A CA 1
ATOM 1244 C C . TRP A 1 156 ? 52.549 3.298 -55.231 1.00 92.06 156 TRP A C 1
ATOM 1246 O O . TRP A 1 156 ? 52.878 2.259 -55.802 1.00 92.06 156 TRP A O 1
ATOM 1256 N N . CYS A 1 157 ? 51.399 3.924 -55.516 1.00 89.38 157 CYS A N 1
ATOM 1257 C CA . CYS A 1 157 ? 50.486 3.416 -56.544 1.00 89.38 157 CYS A CA 1
ATOM 1258 C C . CYS A 1 157 ? 51.165 3.355 -57.915 1.00 89.38 157 CYS A C 1
ATOM 1260 O O . CYS A 1 157 ? 51.072 2.339 -58.592 1.00 89.38 157 CYS A O 1
ATOM 1262 N N . GLU A 1 158 ? 51.889 4.405 -58.311 1.00 87.81 158 GLU A N 1
ATOM 1263 C CA . GLU A 1 158 ? 52.620 4.419 -59.580 1.00 87.81 158 GLU A CA 1
ATOM 1264 C C . GLU A 1 158 ? 53.733 3.359 -59.644 1.00 87.81 158 GLU A C 1
ATOM 1266 O O . GLU A 1 158 ? 53.971 2.787 -60.705 1.00 87.81 158 GLU A O 1
ATOM 1271 N N . GLU A 1 159 ? 54.420 3.070 -58.537 1.00 87.50 159 GLU A N 1
ATOM 1272 C CA . GLU A 1 159 ? 55.395 1.978 -58.474 1.00 87.50 159 GLU A CA 1
ATOM 1273 C C . GLU A 1 159 ? 54.750 0.601 -58.629 1.00 87.50 159 GLU A C 1
ATOM 1275 O O . GLU A 1 159 ? 55.249 -0.214 -59.404 1.00 87.50 159 GLU A O 1
ATOM 1280 N N . ILE A 1 160 ? 53.645 0.331 -57.930 1.00 86.12 160 ILE A N 1
ATOM 1281 C CA . ILE A 1 160 ? 52.928 -0.943 -58.055 1.00 86.12 160 ILE A CA 1
ATOM 1282 C C . ILE A 1 160 ? 52.349 -1.092 -59.468 1.00 86.12 160 ILE A C 1
ATOM 1284 O O . ILE A 1 160 ? 52.568 -2.126 -60.097 1.00 86.12 160 ILE A O 1
ATOM 1288 N N . SER A 1 161 ? 51.733 -0.052 -60.038 1.00 84.00 161 SER A N 1
ATOM 1289 C CA . SER A 1 161 ? 51.216 -0.077 -61.416 1.00 84.00 161 SER A CA 1
ATOM 1290 C C . SER A 1 161 ? 52.303 -0.267 -62.488 1.00 84.00 161 SER A C 1
ATOM 1292 O O . SER A 1 161 ? 51.976 -0.664 -63.601 1.00 84.00 161 SER A O 1
ATOM 1294 N N . ARG A 1 162 ? 53.589 -0.019 -62.181 1.00 81.44 162 ARG A N 1
ATOM 1295 C CA . ARG A 1 162 ? 54.733 -0.363 -63.056 1.00 81.44 162 ARG A CA 1
ATOM 1296 C C . ARG A 1 162 ? 55.217 -1.810 -62.887 1.00 81.44 162 ARG A C 1
ATOM 1298 O O . ARG A 1 162 ? 55.860 -2.327 -63.794 1.00 81.44 162 ARG A O 1
ATOM 1305 N N . ARG A 1 163 ? 54.954 -2.451 -61.739 1.00 78.12 163 ARG A N 1
ATOM 1306 C CA . ARG A 1 163 ? 55.356 -3.844 -61.447 1.00 78.12 163 ARG A CA 1
ATOM 1307 C C . ARG A 1 163 ? 54.362 -4.874 -61.995 1.00 78.12 163 ARG A C 1
ATOM 1309 O O . ARG A 1 163 ? 54.779 -5.974 -62.338 1.00 78.12 163 ARG A O 1
ATOM 1316 N N . TRP A 1 164 ? 53.081 -4.518 -62.099 1.00 70.38 164 TRP A N 1
ATOM 1317 C CA . TRP A 1 164 ? 52.029 -5.372 -62.663 1.00 70.38 164 TRP A CA 1
ATOM 1318 C C . TRP A 1 164 ? 51.707 -4.945 -64.102 1.00 70.38 164 TRP A C 1
ATOM 1320 O O . TRP A 1 164 ? 51.065 -3.918 -64.322 1.00 70.38 164 TRP A O 1
ATOM 1330 N N . SER A 1 165 ? 52.127 -5.747 -65.085 1.00 55.31 165 SER A N 1
ATOM 1331 C CA . SER A 1 165 ? 52.018 -5.449 -66.527 1.00 55.31 165 SER A CA 1
ATOM 1332 C C . SER A 1 165 ? 50.590 -5.274 -67.056 1.00 55.31 165 SER A C 1
ATOM 1334 O O . SER A 1 165 ? 50.407 -4.737 -68.144 1.00 55.31 165 SER A O 1
ATOM 1336 N N . GLU A 1 166 ? 49.580 -5.699 -66.297 1.00 60.12 166 GLU A N 1
ATOM 1337 C CA . GLU A 1 166 ? 48.164 -5.625 -66.672 1.00 60.12 166 GLU A CA 1
ATOM 1338 C C . GLU A 1 166 ? 47.452 -4.332 -66.217 1.00 60.12 166 GLU A C 1
ATOM 1340 O O . GLU A 1 166 ? 46.262 -4.150 -66.472 1.00 60.12 166 GLU A O 1
ATOM 1345 N N . GLY A 1 167 ? 48.151 -3.406 -65.546 1.00 61.06 167 GLY A N 1
ATOM 1346 C CA . GLY A 1 167 ? 47.612 -2.069 -65.248 1.00 61.06 167 GLY A CA 1
ATOM 1347 C C . GLY A 1 167 ? 46.399 -2.056 -64.304 1.00 61.06 167 GLY A C 1
ATOM 1348 O O . GLY A 1 167 ? 45.528 -1.189 -64.410 1.00 61.06 167 GLY A O 1
ATOM 1349 N N . TRP A 1 168 ? 46.310 -3.024 -63.387 1.00 74.25 168 TRP A N 1
ATOM 1350 C CA . TRP A 1 168 ? 45.148 -3.194 -62.508 1.00 74.25 168 TRP A CA 1
ATOM 1351 C C . TRP A 1 168 ? 44.938 -2.051 -61.497 1.00 74.25 168 TRP A C 1
ATOM 1353 O O . TRP A 1 168 ? 43.798 -1.835 -61.094 1.00 74.25 168 TRP A O 1
ATOM 1363 N N . LEU A 1 169 ? 45.979 -1.317 -61.079 1.00 89.00 169 LEU A N 1
ATOM 1364 C CA . LEU A 1 169 ? 45.888 -0.276 -60.040 1.00 89.00 169 LEU A CA 1
ATOM 1365 C C . LEU A 1 169 ? 45.854 1.150 -60.619 1.00 89.00 169 LEU A C 1
ATOM 1367 O O . LEU A 1 169 ? 46.693 1.528 -61.440 1.00 89.00 169 LEU A O 1
ATOM 1371 N N . HIS A 1 170 ? 44.919 1.963 -60.119 1.00 88.94 170 HIS A N 1
ATOM 1372 C CA . HIS A 1 170 ? 44.642 3.333 -60.555 1.00 88.94 170 HIS A CA 1
ATOM 1373 C C . HIS A 1 170 ? 44.608 4.301 -59.365 1.00 88.94 170 HIS A C 1
ATOM 1375 O O . HIS A 1 170 ? 43.848 4.102 -58.417 1.00 88.94 170 HIS A O 1
ATOM 1381 N N . TYR A 1 171 ? 45.365 5.399 -59.433 1.00 90.25 171 TYR A N 1
ATOM 1382 C CA . TYR A 1 171 ? 45.328 6.464 -58.423 1.00 90.25 171 TYR A CA 1
ATOM 1383 C C . TYR A 1 171 ? 44.401 7.613 -58.850 1.00 90.25 171 TYR A C 1
ATOM 1385 O O . TYR A 1 171 ? 44.572 8.224 -59.910 1.00 90.25 171 TYR A O 1
ATOM 1393 N N . CYS A 1 172 ? 43.414 7.932 -58.014 1.00 89.00 172 CYS A N 1
ATOM 1394 C CA . CYS A 1 172 ? 42.431 8.987 -58.241 1.00 89.00 172 CYS A CA 1
ATOM 1395 C C . CYS A 1 172 ? 42.461 10.019 -57.109 1.00 89.00 172 CYS A C 1
ATOM 1397 O O . CYS A 1 172 ? 42.334 9.674 -55.944 1.00 89.00 172 CYS A O 1
ATOM 1399 N N . ARG A 1 173 ? 42.570 11.304 -57.470 1.00 86.06 173 ARG A N 1
ATOM 1400 C CA . ARG A 1 173 ? 42.520 12.455 -56.552 1.00 86.06 173 ARG A CA 1
ATOM 1401 C C . ARG A 1 173 ? 41.594 13.534 -57.108 1.00 86.06 173 ARG A C 1
ATOM 1403 O O . ARG A 1 173 ? 41.578 13.743 -58.325 1.00 86.06 173 ARG A O 1
ATOM 1410 N N . ARG A 1 174 ? 40.873 14.259 -56.246 1.00 86.19 174 ARG A N 1
ATOM 1411 C CA . ARG A 1 174 ? 39.909 15.305 -56.655 1.00 86.19 174 ARG A CA 1
ATOM 1412 C C . ARG A 1 174 ? 40.228 16.706 -56.103 1.00 86.19 174 ARG A C 1
ATOM 1414 O O . ARG A 1 174 ? 41.074 16.865 -55.215 1.00 86.19 174 ARG A O 1
ATOM 1421 N N . PRO A 1 175 ? 39.593 17.776 -56.615 1.00 78.56 175 PRO A N 1
ATOM 1422 C CA . PRO A 1 175 ? 39.441 19.028 -55.875 1.00 78.56 175 PRO A CA 1
ATOM 1423 C C . PRO A 1 175 ? 38.460 18.845 -54.705 1.00 78.56 175 PRO A C 1
ATOM 1425 O O . PRO A 1 175 ? 37.306 18.479 -54.914 1.00 78.56 175 PRO A O 1
ATOM 1428 N N . ARG A 1 176 ? 38.924 19.125 -53.480 1.00 74.12 176 ARG A N 1
ATOM 1429 C CA . ARG A 1 176 ? 38.120 19.144 -52.248 1.00 74.12 176 ARG A CA 1
ATOM 1430 C C . ARG A 1 176 ? 38.045 20.567 -51.696 1.00 74.12 176 ARG A C 1
ATOM 1432 O O . ARG A 1 176 ? 39.056 21.267 -51.659 1.00 74.12 176 ARG A O 1
ATOM 1439 N N . THR A 1 177 ? 36.872 20.987 -51.226 1.00 70.69 177 THR A N 1
ATOM 1440 C CA . THR A 1 177 ? 36.678 22.303 -50.591 1.00 70.69 177 THR A CA 1
ATOM 1441 C C . THR A 1 177 ? 36.746 22.187 -49.064 1.00 70.69 177 THR A C 1
ATOM 1443 O O . THR A 1 177 ? 36.211 21.246 -48.473 1.00 70.69 177 THR A O 1
ATOM 1446 N N . LYS A 1 178 ? 37.390 23.151 -48.390 1.00 64.69 178 LYS A N 1
ATOM 1447 C CA . LYS A 1 178 ? 37.497 23.167 -46.920 1.00 64.69 178 LYS A CA 1
ATOM 1448 C C . LYS A 1 178 ? 36.100 23.272 -46.286 1.00 64.69 178 LYS A C 1
ATOM 1450 O O . LYS A 1 178 ? 35.377 24.230 -46.545 1.00 64.69 178 LYS A O 1
ATOM 1455 N N . GLY A 1 179 ? 35.736 22.295 -45.453 1.00 61.12 179 GLY A N 1
ATOM 1456 C CA . GLY A 1 179 ? 34.411 22.210 -44.819 1.00 61.12 179 GLY A CA 1
ATOM 1457 C C . GLY A 1 179 ? 33.340 21.456 -45.623 1.00 61.12 179 GLY A C 1
ATOM 1458 O O . GLY A 1 179 ? 32.161 21.552 -45.294 1.00 61.12 179 GLY A O 1
ATOM 1459 N N . GLU A 1 180 ? 33.718 20.715 -46.668 1.00 69.38 180 GLU A N 1
ATOM 1460 C CA . GLU A 1 180 ? 32.815 19.790 -47.364 1.00 69.38 180 GLU A CA 1
ATOM 1461 C C . GLU A 1 180 ? 32.458 18.573 -46.486 1.00 69.38 180 GLU A C 1
ATOM 1463 O O . GLU A 1 180 ? 33.347 17.847 -46.030 1.00 69.38 180 GLU A O 1
ATOM 1468 N N . LEU A 1 181 ? 31.149 18.363 -46.287 1.00 61.97 181 LEU A N 1
ATOM 1469 C CA . LEU A 1 181 ? 30.550 17.362 -45.391 1.00 61.97 181 LEU A CA 1
ATOM 1470 C C . LEU A 1 181 ? 30.779 15.906 -45.829 1.00 61.97 181 LEU A C 1
ATOM 1472 O O . LEU A 1 181 ? 31.142 15.068 -45.013 1.00 61.97 181 LEU A O 1
ATOM 1476 N N . ASN A 1 182 ? 30.558 15.602 -47.110 1.00 71.00 182 ASN A N 1
ATOM 1477 C CA . ASN A 1 182 ? 30.338 14.227 -47.578 1.00 71.00 182 ASN A CA 1
ATOM 1478 C C . ASN A 1 182 ? 31.537 13.715 -48.389 1.00 71.00 182 ASN A C 1
ATOM 1480 O O . ASN A 1 182 ? 31.406 13.363 -49.559 1.00 71.00 182 ASN A O 1
ATOM 1484 N N . GLY A 1 183 ? 32.719 13.729 -47.758 1.00 78.94 183 GLY A N 1
ATOM 1485 C CA . GLY A 1 183 ? 34.008 13.443 -48.402 1.00 78.94 183 GLY A CA 1
ATOM 1486 C C . GLY A 1 183 ? 34.044 12.105 -49.147 1.00 78.94 183 GLY A C 1
ATOM 1487 O O . GLY A 1 183 ? 34.294 12.097 -50.347 1.00 78.94 183 GLY A O 1
ATOM 1488 N N . LYS A 1 184 ? 33.717 10.991 -48.474 1.00 86.69 184 LYS A N 1
ATOM 1489 C CA . LYS A 1 184 ? 33.713 9.643 -49.072 1.00 86.69 184 LYS A CA 1
ATOM 1490 C C . LYS A 1 184 ? 32.751 9.545 -50.263 1.00 86.69 184 LYS A C 1
ATOM 1492 O O . LYS A 1 184 ? 33.201 9.244 -51.366 1.00 86.69 184 LYS A O 1
ATOM 1497 N N . ALA A 1 185 ? 31.478 9.906 -50.090 1.00 89.62 185 ALA A N 1
ATOM 1498 C CA . ALA A 1 185 ? 30.495 9.956 -51.178 1.00 89.62 185 ALA A CA 1
ATOM 1499 C C . ALA A 1 185 ? 30.961 10.793 -52.386 1.00 89.62 185 ALA A C 1
ATOM 1501 O O . ALA A 1 185 ? 30.845 10.359 -53.531 1.00 89.62 185 ALA A O 1
ATOM 1502 N N . ALA A 1 186 ? 31.508 11.991 -52.152 1.00 88.31 186 ALA A N 1
ATOM 1503 C CA . ALA A 1 186 ? 31.970 12.886 -53.212 1.00 88.31 186 ALA A CA 1
ATOM 1504 C C . ALA A 1 186 ? 33.256 12.390 -53.903 1.00 88.31 186 ALA A C 1
ATOM 1506 O O . ALA A 1 186 ? 33.421 12.600 -55.105 1.00 88.31 186 ALA A O 1
ATOM 1507 N N . ASN A 1 187 ? 34.132 11.700 -53.171 1.00 89.44 187 ASN A N 1
ATOM 1508 C CA . ASN A 1 187 ? 35.349 11.064 -53.672 1.00 89.44 187 ASN A CA 1
ATOM 1509 C C . ASN A 1 187 ? 35.021 9.846 -54.559 1.00 89.44 187 ASN A C 1
ATOM 1511 O O . ASN A 1 187 ? 35.403 9.815 -55.730 1.00 89.44 187 ASN A O 1
ATOM 1515 N N . LEU A 1 188 ? 34.189 8.921 -54.061 1.00 91.94 188 LEU A N 1
ATOM 1516 C CA . LEU A 1 188 ? 33.658 7.795 -54.841 1.00 91.94 188 LEU A CA 1
ATOM 1517 C C . LEU A 1 188 ? 32.950 8.294 -56.111 1.00 91.94 188 LEU A C 1
ATOM 1519 O O . LEU A 1 188 ? 33.263 7.845 -57.213 1.00 91.94 188 LEU A O 1
ATOM 1523 N N . ASN A 1 189 ? 32.066 9.290 -55.987 1.00 91.00 189 ASN A N 1
ATOM 1524 C CA . ASN A 1 189 ? 31.378 9.895 -57.130 1.00 91.00 189 ASN A CA 1
ATOM 1525 C C . ASN A 1 189 ? 32.324 10.566 -58.128 1.00 91.00 189 ASN A C 1
ATOM 1527 O O . ASN A 1 189 ? 32.069 10.495 -59.326 1.00 91.00 189 ASN A O 1
ATOM 1531 N N . PHE A 1 190 ? 33.402 11.216 -57.684 1.00 89.38 190 PHE A N 1
ATOM 1532 C CA . PHE A 1 190 ? 34.383 11.800 -58.598 1.00 89.38 190 PHE A CA 1
ATOM 1533 C C . PHE A 1 190 ? 35.065 10.718 -59.444 1.00 89.38 190 PHE A C 1
ATOM 1535 O O . PHE A 1 190 ? 35.146 10.862 -60.664 1.00 89.38 190 PHE A O 1
ATOM 1542 N N . THR A 1 191 ? 35.490 9.614 -58.827 1.00 89.31 191 THR A N 1
ATOM 1543 C CA . THR A 1 191 ? 36.112 8.491 -59.541 1.00 89.31 191 THR A CA 1
ATOM 1544 C C . THR A 1 191 ? 35.114 7.782 -60.466 1.00 89.31 191 THR A C 1
ATOM 1546 O O . THR A 1 191 ? 35.432 7.562 -61.633 1.00 89.31 191 THR A O 1
ATOM 1549 N N . LEU A 1 192 ? 33.875 7.532 -60.020 1.00 88.44 192 LEU A N 1
ATOM 1550 C CA . LEU A 1 192 ? 32.797 6.982 -60.861 1.00 88.44 192 LEU A CA 1
ATOM 1551 C C . LEU A 1 192 ? 32.541 7.858 -62.096 1.00 88.44 192 LEU A C 1
ATOM 1553 O O . LEU A 1 192 ? 32.524 7.362 -63.219 1.00 88.44 192 LEU A O 1
ATOM 1557 N N . ARG A 1 193 ? 32.414 9.178 -61.915 1.00 85.00 193 ARG A N 1
ATOM 1558 C CA . ARG A 1 193 ? 32.251 10.128 -63.028 1.00 85.00 193 ARG A CA 1
ATOM 1559 C C . ARG A 1 193 ? 33.479 10.163 -63.936 1.00 85.00 193 ARG A C 1
ATOM 1561 O O . ARG A 1 193 ? 33.333 10.253 -65.150 1.00 85.00 193 ARG A O 1
ATOM 1568 N N . ARG A 1 194 ? 34.692 10.041 -63.391 1.00 82.56 194 ARG A N 1
ATOM 1569 C CA . ARG A 1 194 ? 35.913 9.965 -64.203 1.00 82.56 194 ARG A CA 1
ATOM 1570 C C . ARG A 1 194 ? 35.944 8.711 -65.083 1.00 82.56 194 ARG A C 1
ATOM 1572 O O . ARG A 1 194 ? 36.435 8.807 -66.201 1.00 82.56 194 ARG A O 1
ATOM 1579 N N . ILE A 1 195 ? 35.402 7.585 -64.626 1.00 80.31 195 ILE A N 1
ATOM 1580 C CA . ILE A 1 195 ? 35.313 6.340 -65.404 1.00 80.31 195 ILE A CA 1
ATOM 1581 C C . ILE A 1 195 ? 34.178 6.430 -66.440 1.00 80.31 195 ILE A C 1
ATOM 1583 O O . ILE A 1 195 ? 34.422 6.319 -67.641 1.00 80.31 195 ILE A O 1
ATOM 1587 N N . TYR A 1 196 ? 32.948 6.706 -65.999 1.00 76.06 196 TYR A N 1
ATOM 1588 C CA . TYR A 1 196 ? 31.754 6.601 -66.846 1.00 76.06 196 TYR A CA 1
ATOM 1589 C C . TYR A 1 196 ? 31.425 7.890 -67.624 1.00 76.06 196 TYR A C 1
ATOM 1591 O O . TYR A 1 196 ? 31.070 7.831 -68.798 1.00 76.06 196 TYR A O 1
ATOM 1599 N N . GLU A 1 197 ? 31.576 9.075 -67.020 1.00 67.75 197 GLU A N 1
ATOM 1600 C CA . GLU A 1 197 ? 31.215 10.354 -67.661 1.00 67.75 197 GLU A CA 1
ATOM 1601 C C . GLU A 1 197 ? 32.340 10.967 -68.516 1.00 67.75 197 GLU A C 1
ATOM 1603 O O . GLU A 1 197 ? 32.044 11.794 -69.378 1.00 67.75 197 GLU A O 1
ATOM 1608 N N . SER A 1 198 ? 33.612 10.575 -68.341 1.00 52.22 198 SER A N 1
ATOM 1609 C CA . SER A 1 198 ? 34.679 10.993 -69.275 1.00 52.22 198 SER A CA 1
ATOM 1610 C C . SER A 1 198 ? 34.620 10.204 -70.590 1.00 52.22 198 SER A C 1
ATOM 1612 O O . SER A 1 198 ? 34.702 10.792 -71.671 1.00 52.22 198 SER A O 1
ATOM 1614 N N . SER A 1 199 ? 34.335 8.901 -70.502 1.00 45.69 199 SER A N 1
ATOM 1615 C CA . SER A 1 199 ? 33.995 8.022 -71.629 1.00 45.69 199 SER A CA 1
ATOM 1616 C C . SER A 1 199 ? 32.751 8.518 -72.385 1.00 45.69 199 SER A C 1
ATOM 1618 O O . SER A 1 199 ? 32.712 8.496 -73.616 1.00 45.69 199 SER A O 1
ATOM 1620 N N . ALA A 1 200 ? 31.778 9.097 -71.669 1.00 41.59 200 ALA A N 1
ATOM 1621 C CA . ALA A 1 200 ? 30.598 9.745 -72.250 1.00 41.59 200 ALA A CA 1
ATOM 1622 C C . ALA A 1 200 ? 30.886 11.049 -73.032 1.00 41.59 200 ALA A C 1
ATOM 1624 O O . ALA A 1 200 ? 29.960 11.657 -73.564 1.00 41.59 200 ALA A O 1
ATOM 1625 N N . SER A 1 201 ? 32.147 11.459 -73.213 1.00 37.94 201 SER A N 1
ATOM 1626 C CA . SER A 1 201 ? 32.511 12.451 -74.243 1.00 37.94 201 SER A CA 1
ATOM 1627 C C . SER A 1 201 ? 32.121 12.019 -75.669 1.00 37.94 201 SER A C 1
ATOM 1629 O O . SER A 1 201 ? 32.031 12.869 -76.552 1.00 37.94 201 SER A O 1
ATOM 1631 N N . ARG A 1 202 ? 31.819 10.727 -75.881 1.00 41.59 202 ARG A N 1
ATOM 1632 C CA . ARG A 1 202 ? 31.275 10.173 -77.133 1.00 41.59 202 ARG A CA 1
ATOM 1633 C C . ARG A 1 202 ? 29.733 10.094 -77.200 1.00 41.59 202 ARG A C 1
ATOM 1635 O O . ARG A 1 202 ? 29.213 9.791 -78.265 1.00 41.59 202 ARG A O 1
ATOM 1642 N N . TYR A 1 203 ? 29.001 10.383 -76.116 1.00 39.28 203 TYR A N 1
ATOM 1643 C CA . TYR A 1 203 ? 27.526 10.330 -76.064 1.00 39.28 203 TYR A CA 1
ATOM 1644 C C . TYR A 1 203 ? 26.950 11.581 -75.375 1.00 39.28 203 TYR A C 1
ATOM 1646 O O . TYR A 1 203 ? 26.992 11.731 -74.154 1.00 39.28 203 TYR A O 1
ATOM 1654 N N . SER A 1 204 ? 26.437 12.520 -76.177 1.00 30.97 204 SER A N 1
ATOM 1655 C CA . SER A 1 204 ? 26.260 13.908 -75.736 1.00 30.97 204 SER A CA 1
ATOM 1656 C C . SER A 1 204 ? 25.092 14.168 -74.776 1.00 30.97 204 SER A C 1
ATOM 1658 O O . SER A 1 204 ? 23.927 13.867 -75.030 1.00 30.97 204 SER A O 1
ATOM 1660 N N . ARG A 1 205 ? 25.439 14.899 -73.715 1.00 37.78 205 ARG A N 1
ATOM 1661 C CA . ARG A 1 205 ? 24.584 15.750 -72.879 1.00 37.78 205 ARG A CA 1
ATOM 1662 C C . ARG A 1 205 ? 23.590 16.591 -73.705 1.00 37.78 205 ARG A C 1
ATOM 1664 O O . ARG A 1 205 ? 24.035 17.427 -74.485 1.00 37.78 205 ARG A O 1
ATOM 1671 N N . THR A 1 206 ? 22.281 16.511 -73.421 1.00 32.16 206 THR A N 1
ATOM 1672 C CA . THR A 1 206 ? 21.372 17.700 -73.421 1.00 32.16 206 THR A CA 1
ATOM 1673 C C . THR A 1 206 ? 19.968 17.510 -72.808 1.00 32.16 206 THR A C 1
ATOM 1675 O O . THR A 1 206 ? 19.181 18.452 -72.822 1.00 32.16 206 THR A O 1
ATOM 1678 N N . THR A 1 207 ? 19.624 16.374 -72.190 1.00 30.08 207 THR A N 1
ATOM 1679 C CA . THR A 1 207 ? 18.386 16.248 -71.380 1.00 30.08 207 THR A CA 1
ATOM 1680 C C . THR A 1 207 ? 18.598 15.403 -70.123 1.00 30.08 207 THR A C 1
ATOM 1682 O O . THR A 1 207 ? 19.512 14.584 -70.054 1.00 30.08 207 THR A O 1
ATOM 1685 N N . GLY A 1 208 ? 17.770 15.626 -69.096 1.00 34.22 208 GLY A N 1
ATOM 1686 C CA . GLY A 1 208 ? 17.809 14.838 -67.860 1.00 34.22 208 GLY A CA 1
ATOM 1687 C C . GLY A 1 208 ? 17.323 13.403 -68.083 1.00 34.22 208 GLY A C 1
ATOM 1688 O O . GLY A 1 208 ? 16.324 13.194 -68.769 1.00 34.22 208 GLY A O 1
ATOM 1689 N N . PHE A 1 209 ? 18.011 12.426 -67.483 1.00 35.75 209 PHE A N 1
ATOM 1690 C CA . PHE A 1 209 ? 17.764 10.990 -67.670 1.00 35.75 209 PHE A CA 1
ATOM 1691 C C . PHE A 1 209 ? 16.307 10.579 -67.358 1.00 35.75 209 PHE A C 1
ATOM 1693 O O . PHE A 1 209 ? 15.925 10.351 -66.209 1.00 35.75 209 PHE A O 1
ATOM 1700 N N . ARG A 1 210 ? 15.495 10.424 -68.411 1.00 32.38 210 ARG A N 1
ATOM 1701 C CA . ARG A 1 210 ? 14.212 9.706 -68.407 1.00 32.38 210 ARG A CA 1
ATOM 1702 C C . ARG A 1 210 ? 14.220 8.684 -69.543 1.00 32.38 210 ARG A C 1
ATOM 1704 O O . ARG A 1 210 ? 14.133 9.074 -70.699 1.00 32.38 210 ARG A O 1
ATOM 1711 N N . ARG A 1 211 ? 14.217 7.398 -69.168 1.00 34.12 211 ARG A N 1
ATOM 1712 C CA . ARG A 1 211 ? 14.285 6.200 -70.035 1.00 34.12 211 ARG A CA 1
ATOM 1713 C C . ARG A 1 211 ? 15.586 6.063 -70.837 1.00 34.12 211 ARG A C 1
ATOM 1715 O O . ARG A 1 211 ? 16.094 7.012 -71.422 1.00 34.12 211 ARG A O 1
ATOM 1722 N N . ALA A 1 212 ? 16.100 4.839 -70.885 1.00 36.38 212 ALA A N 1
ATOM 1723 C CA . ALA A 1 212 ? 17.209 4.476 -71.753 1.00 36.38 212 ALA A CA 1
ATOM 1724 C C . ALA A 1 212 ? 16.680 4.186 -73.169 1.00 36.38 212 ALA A C 1
ATOM 1726 O O . ALA A 1 212 ? 16.206 3.088 -73.425 1.00 36.38 212 ALA A O 1
ATOM 1727 N N . HIS A 1 213 ? 16.774 5.179 -74.058 1.00 35.84 213 HIS A N 1
ATOM 1728 C CA . HIS A 1 213 ? 16.608 5.025 -75.518 1.00 35.84 213 HIS A CA 1
ATOM 1729 C C . HIS A 1 213 ? 17.807 5.586 -76.316 1.00 35.84 213 HIS A C 1
ATOM 1731 O O . HIS A 1 213 ? 17.808 5.589 -77.540 1.00 35.84 213 HIS A O 1
ATOM 1737 N N . GLY A 1 214 ? 18.855 6.064 -75.630 1.00 39.75 214 GLY A N 1
ATOM 1738 C CA . GLY A 1 214 ? 20.120 6.480 -76.259 1.00 39.75 214 GLY A CA 1
ATOM 1739 C C . GLY A 1 214 ? 21.170 5.365 -76.358 1.00 39.75 214 GLY A C 1
ATOM 1740 O O . GLY A 1 214 ? 22.165 5.532 -77.048 1.00 39.75 214 GLY A O 1
ATOM 1741 N N . ALA A 1 215 ? 20.954 4.233 -75.680 1.00 42.34 215 ALA A N 1
ATOM 1742 C CA . ALA A 1 215 ? 21.872 3.089 -75.623 1.00 42.34 215 ALA A CA 1
ATOM 1743 C C . ALA A 1 215 ? 21.351 1.905 -76.465 1.00 42.34 215 ALA A C 1
ATOM 1745 O O . ALA A 1 215 ? 21.343 0.758 -76.023 1.00 42.34 215 ALA A O 1
ATOM 1746 N N . GLU A 1 216 ? 20.823 2.194 -77.655 1.00 42.22 216 GLU A N 1
ATOM 1747 C CA . GLU A 1 216 ? 20.261 1.194 -78.582 1.00 42.22 216 GLU A CA 1
ATOM 1748 C C . GLU A 1 216 ? 21.062 1.093 -79.896 1.00 42.22 216 GLU A C 1
ATOM 1750 O O . GLU A 1 216 ? 20.677 0.348 -80.788 1.00 42.22 216 GLU A O 1
ATOM 1755 N N . GLN A 1 217 ? 22.185 1.819 -80.009 1.00 45.16 217 GLN A N 1
ATOM 1756 C CA . GLN A 1 217 ? 23.001 1.921 -81.233 1.00 45.16 217 GLN A CA 1
ATOM 1757 C C . GLN A 1 217 ? 24.428 1.354 -81.098 1.00 45.16 217 GLN A C 1
ATOM 1759 O O . GLN A 1 217 ? 25.128 1.238 -82.097 1.00 45.16 217 GLN A O 1
ATOM 1764 N N . ASP A 1 218 ? 24.842 0.962 -79.890 1.00 52.19 218 ASP A N 1
ATOM 1765 C CA . ASP A 1 218 ? 26.104 0.264 -79.614 1.00 52.19 218 ASP A CA 1
ATOM 1766 C C . ASP A 1 218 ? 25.817 -0.890 -78.630 1.00 52.19 218 ASP A C 1
ATOM 1768 O O . ASP A 1 218 ? 25.643 -0.644 -77.429 1.00 52.19 218 ASP A O 1
ATOM 1772 N N . PRO A 1 219 ? 25.654 -2.135 -79.126 1.00 53.38 219 PRO A N 1
ATOM 1773 C CA . PRO A 1 219 ? 25.357 -3.287 -78.278 1.00 53.38 219 PRO A CA 1
ATOM 1774 C C . PRO A 1 219 ? 26.513 -3.661 -77.344 1.00 53.38 219 PRO A C 1
ATOM 1776 O O . PRO A 1 219 ? 26.260 -4.001 -76.191 1.00 53.38 219 PRO A O 1
ATOM 1779 N N . GLU A 1 220 ? 27.761 -3.566 -77.810 1.00 52.34 220 GLU A N 1
ATOM 1780 C CA . GLU A 1 220 ? 28.946 -4.006 -77.061 1.00 52.34 220 GLU A CA 1
ATOM 1781 C C . GLU A 1 220 ? 29.240 -3.068 -75.887 1.00 52.34 220 GLU A C 1
ATOM 1783 O O . GLU A 1 220 ? 29.392 -3.525 -74.753 1.00 52.34 220 GLU A O 1
ATOM 1788 N N . ALA A 1 221 ? 29.224 -1.747 -76.106 1.00 52.28 221 ALA A N 1
ATOM 1789 C CA . ALA A 1 221 ? 29.418 -0.781 -75.024 1.00 52.28 221 ALA A CA 1
ATOM 1790 C C . ALA A 1 221 ? 28.285 -0.830 -73.981 1.00 52.28 221 ALA A C 1
ATOM 1792 O O . ALA A 1 221 ? 28.511 -0.561 -72.796 1.00 52.28 221 ALA A O 1
ATOM 1793 N N . ARG A 1 222 ? 27.064 -1.192 -74.402 1.00 58.41 222 ARG A N 1
ATOM 1794 C CA . ARG A 1 222 ? 25.927 -1.409 -73.501 1.00 58.41 222 ARG A CA 1
ATOM 1795 C C . ARG A 1 222 ? 26.088 -2.679 -72.672 1.00 58.41 222 ARG A C 1
ATOM 1797 O O . ARG A 1 222 ? 25.867 -2.614 -71.465 1.00 58.41 222 ARG A O 1
ATOM 1804 N N . ASP A 1 223 ? 26.436 -3.802 -73.292 1.00 58.28 223 ASP A N 1
ATOM 1805 C CA . ASP A 1 223 ? 26.580 -5.077 -72.586 1.00 58.28 223 ASP A CA 1
ATOM 1806 C C . ASP A 1 223 ? 27.759 -5.034 -71.605 1.00 58.28 223 ASP A C 1
ATOM 1808 O O . ASP A 1 223 ? 27.599 -5.356 -70.427 1.00 58.28 223 ASP A O 1
ATOM 1812 N N . MET A 1 224 ? 28.891 -4.458 -72.029 1.00 61.22 224 MET A N 1
ATOM 1813 C CA . MET A 1 224 ? 30.036 -4.185 -71.158 1.00 61.22 224 MET A CA 1
ATOM 1814 C C . MET A 1 224 ? 29.615 -3.395 -69.907 1.00 61.22 224 MET A C 1
ATOM 1816 O O . MET A 1 224 ? 29.906 -3.830 -68.797 1.00 61.22 224 MET A O 1
ATOM 1820 N N . PHE A 1 225 ? 28.857 -2.297 -70.048 1.00 70.12 225 PHE A N 1
ATOM 1821 C CA . PHE A 1 225 ? 28.381 -1.504 -68.902 1.00 70.12 225 PHE A CA 1
ATOM 1822 C C . PHE A 1 225 ? 27.360 -2.234 -68.004 1.00 70.12 225 PHE A C 1
ATOM 1824 O O . PHE A 1 225 ? 27.285 -1.962 -66.802 1.00 70.12 225 PHE A O 1
ATOM 1831 N N . LEU A 1 226 ? 26.572 -3.167 -68.547 1.00 72.19 226 LEU A N 1
ATOM 1832 C CA . LEU A 1 226 ? 25.665 -4.015 -67.758 1.00 72.19 226 LEU A CA 1
ATOM 1833 C C . LEU A 1 226 ? 26.424 -5.073 -66.935 1.00 72.19 226 LEU A C 1
ATOM 1835 O O . LEU A 1 226 ? 25.957 -5.444 -65.850 1.00 72.19 226 LEU A O 1
ATOM 1839 N N . ASN A 1 227 ? 27.604 -5.470 -67.419 1.00 83.81 227 ASN A N 1
ATOM 1840 C CA . ASN A 1 227 ? 28.541 -6.404 -66.794 1.00 83.81 227 ASN A CA 1
ATOM 1841 C C . ASN A 1 227 ? 29.654 -5.706 -65.977 1.00 83.81 227 ASN A C 1
ATOM 1843 O O . ASN A 1 227 ? 30.559 -6.365 -65.464 1.00 83.81 227 ASN A O 1
ATOM 1847 N N . GLU A 1 228 ? 29.580 -4.388 -65.764 1.00 89.50 228 GLU A N 1
ATOM 1848 C CA . GLU A 1 228 ? 30.462 -3.695 -64.819 1.00 89.50 228 GLU A CA 1
ATOM 1849 C C . GLU A 1 228 ? 29.917 -3.728 -63.380 1.00 89.50 228 GLU A C 1
ATOM 1851 O O . GLU A 1 228 ? 28.746 -3.441 -63.104 1.00 89.50 228 GLU A O 1
ATOM 1856 N N . VAL A 1 229 ? 30.802 -4.035 -62.430 1.00 93.69 229 VAL A N 1
ATOM 1857 C CA . VAL A 1 229 ? 30.505 -4.147 -60.996 1.00 93.69 229 VAL A CA 1
ATOM 1858 C C . VAL A 1 229 ? 31.413 -3.210 -60.219 1.00 93.69 229 VAL A C 1
ATOM 1860 O O . VAL A 1 229 ? 32.621 -3.199 -60.416 1.00 93.69 229 VAL A O 1
ATOM 1863 N N . VAL A 1 230 ? 30.846 -2.450 -59.287 1.00 95.69 230 VAL A N 1
ATOM 1864 C CA . VAL A 1 230 ? 31.594 -1.639 -58.326 1.00 95.69 230 VAL A CA 1
ATOM 1865 C C . VAL A 1 230 ? 31.654 -2.386 -56.997 1.00 95.69 230 VAL A C 1
ATOM 1867 O O . VAL A 1 230 ? 30.621 -2.738 -56.433 1.00 95.69 230 VAL A O 1
ATOM 1870 N N . ALA A 1 231 ? 32.858 -2.611 -56.482 1.00 96.94 231 ALA A N 1
ATOM 1871 C CA . ALA A 1 231 ? 33.097 -3.099 -55.126 1.00 96.94 231 ALA A CA 1
ATOM 1872 C C . ALA A 1 231 ? 33.649 -1.956 -54.268 1.00 96.94 231 ALA A C 1
ATOM 1874 O O . ALA A 1 231 ? 34.423 -1.143 -54.773 1.00 96.94 231 ALA A O 1
ATOM 1875 N N . VAL A 1 232 ? 33.282 -1.876 -52.987 1.00 96.50 232 VAL A N 1
ATOM 1876 C CA . VAL A 1 232 ? 33.790 -0.825 -52.084 1.00 96.50 232 VAL A CA 1
ATOM 1877 C C . VAL A 1 232 ? 34.331 -1.431 -50.798 1.00 96.50 232 VAL A C 1
ATOM 1879 O O . VAL A 1 232 ? 33.608 -2.138 -50.091 1.00 96.50 232 VAL A O 1
ATOM 1882 N N . PHE A 1 233 ? 35.575 -1.080 -50.475 1.00 95.62 233 PHE A N 1
ATOM 1883 C CA . PHE A 1 233 ? 36.202 -1.337 -49.182 1.00 95.62 233 PHE A CA 1
ATOM 1884 C C . PHE A 1 233 ? 36.618 -0.009 -48.552 1.00 95.62 233 PHE A C 1
ATOM 1886 O O . PHE A 1 233 ? 37.165 0.843 -49.246 1.00 95.62 233 PHE A O 1
ATOM 1893 N N . ASP A 1 234 ? 36.356 0.196 -47.261 1.00 92.00 234 ASP A N 1
ATOM 1894 C CA . ASP A 1 234 ? 36.993 1.282 -46.504 1.00 92.00 234 ASP A CA 1
ATOM 1895 C C . ASP A 1 234 ? 38.516 1.069 -46.436 1.00 92.00 234 ASP A C 1
ATOM 1897 O O . ASP A 1 234 ? 38.993 -0.053 -46.589 1.00 92.00 234 ASP A O 1
ATOM 1901 N N . ALA A 1 235 ? 39.284 2.143 -46.225 1.00 89.81 235 ALA A N 1
ATOM 1902 C CA . ALA A 1 235 ? 40.750 2.131 -46.311 1.00 89.81 235 ALA A CA 1
ATOM 1903 C C . ALA A 1 235 ? 41.447 1.070 -45.433 1.00 89.81 235 ALA A C 1
ATOM 1905 O O . ALA A 1 235 ? 42.554 0.654 -45.764 1.00 89.81 235 ALA A O 1
ATOM 1906 N N . ASP A 1 236 ? 40.798 0.618 -44.358 1.00 87.38 236 ASP A N 1
ATOM 1907 C CA . ASP A 1 236 ? 41.266 -0.411 -43.423 1.00 87.38 236 ASP A CA 1
ATOM 1908 C C . ASP A 1 236 ? 40.509 -1.757 -43.505 1.00 87.38 236 ASP A C 1
ATOM 1910 O O . ASP A 1 236 ? 40.635 -2.573 -42.599 1.00 87.38 236 ASP A O 1
ATOM 1914 N N . MET A 1 237 ? 39.701 -2.006 -44.545 1.00 92.31 237 MET A N 1
ATOM 1915 C CA . MET A 1 237 ? 38.913 -3.243 -44.702 1.00 92.31 237 MET A CA 1
ATOM 1916 C C . MET A 1 237 ? 39.567 -4.223 -45.684 1.00 92.31 237 MET A C 1
ATOM 1918 O O . MET A 1 237 ? 39.257 -4.259 -46.876 1.00 92.31 237 MET A O 1
ATOM 1922 N N . VAL A 1 238 ? 40.444 -5.071 -45.153 1.00 93.81 238 VAL A N 1
ATOM 1923 C CA . VAL A 1 238 ? 41.188 -6.102 -45.883 1.00 93.81 238 VAL A CA 1
ATOM 1924 C C . VAL A 1 238 ? 40.246 -7.235 -46.308 1.00 93.81 238 VAL A C 1
ATOM 1926 O O . VAL A 1 238 ? 39.688 -7.958 -45.479 1.00 93.81 238 VAL A O 1
ATOM 1929 N N . CYS A 1 239 ? 40.046 -7.407 -47.616 1.00 94.81 239 CYS A N 1
ATOM 1930 C CA . CYS A 1 239 ? 39.188 -8.468 -48.149 1.00 94.81 239 CYS A CA 1
ATOM 1931 C C . CYS A 1 239 ? 39.892 -9.835 -48.190 1.00 94.81 239 CYS A C 1
ATOM 1933 O O . CYS A 1 239 ? 41.085 -9.942 -48.461 1.00 94.81 239 CYS A O 1
ATOM 1935 N N . LYS A 1 240 ? 39.151 -10.912 -47.919 1.00 94.62 240 LYS A N 1
ATOM 1936 C CA . LYS A 1 240 ? 39.664 -12.287 -47.997 1.00 94.62 240 LYS A CA 1
ATOM 1937 C C . LYS A 1 240 ? 39.674 -12.748 -49.444 1.00 94.62 240 LYS A C 1
ATOM 1939 O O . LYS A 1 240 ? 38.752 -12.428 -50.189 1.00 94.62 240 LYS A O 1
ATOM 1944 N N . SER A 1 241 ? 40.647 -13.588 -49.800 1.00 92.62 241 SER A N 1
ATOM 1945 C CA . SER A 1 241 ? 40.871 -14.048 -51.180 1.00 92.62 241 SER A CA 1
ATOM 1946 C C . SER A 1 241 ? 39.583 -14.434 -51.926 1.00 92.62 241 SER A C 1
ATOM 1948 O O . SER A 1 241 ? 39.340 -13.983 -53.038 1.00 92.62 241 SER A O 1
ATOM 1950 N N . LYS A 1 242 ? 38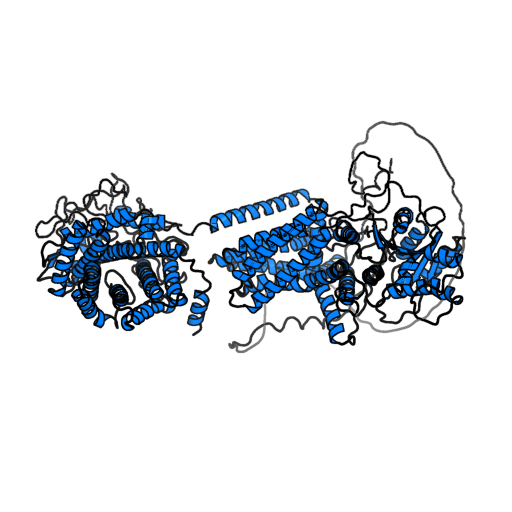.675 -15.173 -51.274 1.00 91.31 242 LYS A N 1
ATOM 1951 C CA . LYS A 1 242 ? 37.431 -15.687 -51.879 1.00 91.31 242 LYS A CA 1
ATOM 1952 C C . LYS A 1 242 ? 36.243 -14.710 -51.866 1.00 91.31 242 LYS A C 1
ATOM 1954 O O . LYS A 1 242 ? 35.102 -15.145 -52.021 1.00 91.31 242 LYS A O 1
ATOM 1959 N N . PHE A 1 243 ? 36.474 -13.407 -51.684 1.00 93.81 243 PHE A N 1
ATOM 1960 C CA . PHE A 1 243 ? 35.416 -12.390 -51.630 1.00 93.81 243 PHE A CA 1
ATOM 1961 C C . PHE A 1 243 ? 34.575 -12.353 -52.921 1.00 93.81 243 PHE A C 1
ATOM 1963 O O . PHE A 1 243 ? 33.349 -12.483 -52.863 1.00 93.81 243 PHE A O 1
ATOM 1970 N N . PHE A 1 244 ? 35.206 -12.240 -54.096 1.00 93.19 244 PHE A N 1
ATOM 1971 C CA . PHE A 1 244 ? 34.484 -12.170 -55.376 1.00 93.19 244 PHE A CA 1
ATOM 1972 C C . PHE A 1 244 ? 33.905 -13.527 -55.793 1.00 93.19 244 PHE A C 1
ATOM 1974 O O . PHE A 1 244 ? 32.746 -13.591 -56.205 1.00 93.19 244 PHE A O 1
ATOM 1981 N N . MET A 1 245 ? 34.646 -14.615 -55.549 1.00 89.25 245 MET A N 1
ATOM 1982 C CA . MET A 1 245 ? 34.190 -16.005 -55.727 1.00 89.25 245 MET A CA 1
ATOM 1983 C C . MET A 1 245 ? 32.865 -16.332 -55.018 1.00 89.25 245 MET A C 1
ATOM 1985 O O . MET A 1 245 ? 32.151 -17.237 -55.446 1.00 89.25 245 MET A O 1
ATOM 1989 N N . LYS A 1 246 ? 32.520 -15.616 -53.938 1.00 87.81 246 LYS A N 1
ATOM 1990 C CA . LYS A 1 246 ? 31.263 -15.810 -53.197 1.00 87.81 246 LYS A CA 1
ATOM 1991 C C . LYS A 1 246 ? 30.202 -14.739 -53.442 1.00 87.81 246 LYS A C 1
ATOM 1993 O O . LYS A 1 246 ? 29.015 -15.047 -53.356 1.00 87.81 246 LYS A O 1
ATOM 1998 N N . THR A 1 247 ? 30.595 -13.501 -53.740 1.00 90.81 247 THR A N 1
ATOM 1999 C CA . THR A 1 247 ? 29.646 -12.388 -53.928 1.00 90.81 247 THR A CA 1
ATOM 2000 C C . THR A 1 247 ? 29.090 -12.303 -55.351 1.00 90.81 247 THR A C 1
ATOM 2002 O O . THR A 1 247 ? 27.885 -12.105 -55.515 1.00 90.81 247 THR A O 1
ATOM 2005 N N . LEU A 1 248 ? 29.910 -12.510 -56.388 1.00 91.12 248 LEU A N 1
ATOM 2006 C CA . LEU A 1 248 ? 29.467 -12.352 -57.780 1.00 91.12 248 LEU A CA 1
ATOM 2007 C C . LEU A 1 248 ? 28.423 -13.411 -58.223 1.00 91.12 248 LEU A C 1
ATOM 2009 O O . LEU A 1 248 ? 27.413 -13.009 -58.802 1.00 91.12 248 LEU A O 1
ATOM 2013 N N . PRO A 1 249 ? 28.517 -14.709 -57.848 1.00 87.44 249 PRO A N 1
ATOM 2014 C CA . PRO A 1 249 ? 27.467 -15.705 -58.138 1.00 87.44 249 PRO A CA 1
ATOM 2015 C C . PRO A 1 249 ? 26.147 -15.518 -57.356 1.00 87.44 249 PRO A C 1
ATOM 2017 O O . PRO A 1 249 ? 25.226 -16.336 -57.454 1.00 87.44 249 PRO A O 1
ATOM 2020 N N . ILE A 1 250 ? 26.051 -14.481 -56.516 1.00 85.81 250 ILE A N 1
ATOM 2021 C CA . ILE A 1 250 ? 24.792 -14.005 -55.920 1.00 85.81 250 ILE A CA 1
ATOM 2022 C C . ILE A 1 250 ? 24.299 -12.764 -56.679 1.00 85.81 250 ILE A C 1
ATOM 2024 O O . ILE A 1 250 ? 23.093 -12.628 -56.894 1.00 85.81 250 ILE A O 1
ATOM 2028 N N . LEU A 1 251 ? 25.217 -11.913 -57.154 1.00 88.56 251 LEU A N 1
ATOM 2029 C CA . LEU A 1 251 ? 24.927 -10.729 -57.966 1.00 88.56 251 LEU A CA 1
ATOM 2030 C C . LEU A 1 251 ? 24.230 -11.065 -59.297 1.00 88.56 251 LEU A C 1
ATOM 2032 O O . LEU A 1 251 ? 23.432 -10.267 -59.775 1.00 88.56 251 LEU A O 1
ATOM 2036 N N . ASP A 1 252 ? 24.393 -12.273 -59.843 1.00 85.88 252 ASP A N 1
ATOM 2037 C CA . ASP A 1 252 ? 23.566 -12.781 -60.957 1.00 85.88 252 ASP A CA 1
ATOM 2038 C C . ASP A 1 252 ? 22.046 -12.762 -60.668 1.00 85.88 252 ASP A C 1
ATOM 2040 O O . ASP A 1 252 ? 21.234 -12.771 -61.589 1.00 85.88 252 ASP A O 1
ATOM 2044 N N . THR A 1 253 ? 21.635 -12.707 -59.395 1.00 81.56 253 THR A N 1
ATOM 2045 C CA . THR A 1 253 ? 20.220 -12.710 -58.973 1.00 81.56 253 THR A CA 1
ATOM 2046 C C . THR A 1 253 ? 19.708 -11.358 -58.457 1.00 81.56 253 THR A C 1
ATOM 2048 O O . THR A 1 253 ? 18.530 -11.239 -58.096 1.00 81.56 253 THR A O 1
ATOM 2051 N N . CYS A 1 254 ? 20.567 -10.335 -58.396 1.00 88.56 254 CYS A N 1
ATOM 2052 C CA . CYS A 1 254 ? 20.256 -9.041 -57.788 1.00 88.56 254 CYS A CA 1
ATOM 2053 C C . CYS A 1 254 ? 21.132 -7.890 -58.329 1.00 88.56 254 CYS A C 1
ATOM 2055 O O . CYS A 1 254 ? 21.882 -8.039 -59.288 1.00 88.56 254 CYS A O 1
ATOM 2057 N N . ASP A 1 255 ? 21.033 -6.720 -57.702 1.00 93.00 255 ASP A N 1
ATOM 2058 C CA . ASP A 1 255 ? 21.754 -5.507 -58.092 1.00 93.00 255 ASP A CA 1
ATOM 2059 C C . ASP A 1 255 ? 22.863 -5.131 -57.100 1.00 93.00 255 ASP A C 1
ATOM 2061 O O . ASP A 1 255 ? 23.819 -4.465 -57.491 1.00 93.00 255 ASP A O 1
ATOM 2065 N N . MET A 1 256 ? 22.769 -5.577 -55.839 1.00 94.69 256 MET A N 1
ATOM 2066 C CA . MET A 1 256 ? 23.789 -5.379 -54.798 1.00 94.69 256 MET A CA 1
ATOM 2067 C C . MET A 1 256 ? 23.858 -6.567 -53.826 1.00 94.69 256 MET A C 1
ATOM 2069 O O . MET A 1 256 ? 22.817 -7.038 -53.366 1.00 94.69 256 MET A O 1
ATOM 2073 N N . VAL A 1 257 ? 25.070 -6.983 -53.443 1.00 93.12 257 VAL A N 1
ATOM 2074 C CA . VAL A 1 257 ? 25.328 -7.990 -52.394 1.00 93.12 257 VAL A CA 1
ATOM 2075 C C . VAL A 1 257 ? 26.188 -7.376 -51.288 1.00 93.12 257 VAL A C 1
ATOM 2077 O O . VAL A 1 257 ? 27.271 -6.869 -51.571 1.00 93.12 257 VAL A O 1
ATOM 2080 N N . LEU A 1 258 ? 25.722 -7.439 -50.038 1.00 93.81 258 LEU A N 1
ATOM 2081 C CA . LEU A 1 258 ? 26.432 -6.977 -48.836 1.00 93.81 258 LEU A CA 1
ATOM 2082 C C . LEU A 1 258 ? 26.956 -8.165 -48.014 1.00 93.81 258 LEU A C 1
ATOM 2084 O O . LEU A 1 258 ? 26.243 -9.153 -47.837 1.00 93.81 258 LEU A O 1
ATOM 2088 N N . THR A 1 259 ? 28.158 -8.026 -47.453 1.00 92.50 259 THR A N 1
ATOM 2089 C CA . THR A 1 259 ? 28.748 -8.950 -46.467 1.00 92.50 259 THR A CA 1
ATOM 2090 C C . THR A 1 259 ? 29.059 -8.217 -45.151 1.00 92.50 259 THR A C 1
ATOM 2092 O O . THR A 1 259 ? 29.235 -6.996 -45.165 1.00 92.50 259 THR A O 1
ATOM 2095 N N . PRO A 1 260 ? 29.094 -8.908 -43.997 1.00 91.44 260 PRO A N 1
ATOM 2096 C CA . PRO A 1 260 ? 29.425 -8.293 -42.715 1.00 91.44 260 PRO A CA 1
ATOM 2097 C C . PRO A 1 260 ? 30.867 -7.781 -42.586 1.00 91.44 260 PRO A C 1
ATOM 2099 O O . PRO A 1 260 ? 31.787 -8.214 -43.283 1.00 91.44 260 PRO A O 1
ATOM 2102 N N . GLN A 1 261 ? 31.059 -6.870 -41.630 1.00 89.44 261 GLN A N 1
ATOM 2103 C CA . GLN A 1 261 ? 32.372 -6.410 -41.167 1.00 89.44 261 GLN A CA 1
ATOM 2104 C C . GLN A 1 261 ? 32.866 -7.278 -40.005 1.00 89.44 261 GLN A C 1
ATOM 2106 O O . GLN A 1 261 ? 32.083 -7.676 -39.143 1.00 89.44 261 GLN A O 1
ATOM 2111 N N . TRP A 1 262 ? 34.173 -7.529 -39.964 1.00 88.06 262 TRP A N 1
ATOM 2112 C CA . TRP A 1 262 ? 34.868 -8.146 -38.836 1.00 88.06 262 TRP A CA 1
ATOM 2113 C C . TRP A 1 262 ? 35.993 -7.226 -38.352 1.00 88.06 262 TRP A C 1
ATOM 2115 O O . TRP A 1 262 ? 36.602 -6.534 -39.166 1.00 88.06 262 TRP A O 1
ATOM 2125 N N . PHE A 1 263 ? 36.291 -7.240 -37.051 1.00 88.25 263 PHE A N 1
ATOM 2126 C CA . PHE A 1 263 ? 37.391 -6.473 -36.462 1.00 88.25 263 PHE A CA 1
ATOM 2127 C C . PHE A 1 263 ? 38.342 -7.411 -35.719 1.00 88.25 263 PHE A C 1
ATOM 2129 O O . PHE A 1 263 ? 37.900 -8.171 -34.858 1.00 88.25 263 PHE A O 1
ATOM 2136 N N . TYR A 1 264 ? 39.638 -7.382 -36.049 1.00 82.94 264 TYR A N 1
ATOM 2137 C CA . TYR A 1 264 ? 40.618 -8.305 -35.453 1.00 82.94 264 TYR A CA 1
ATOM 2138 C C . TYR A 1 264 ? 41.176 -7.823 -34.104 1.00 82.94 264 TYR A C 1
ATOM 2140 O O . TYR A 1 264 ? 41.576 -8.649 -33.285 1.00 82.94 264 TYR A O 1
ATOM 2148 N N . ASN A 1 265 ? 41.212 -6.508 -33.860 1.00 81.69 265 ASN A N 1
ATOM 2149 C CA . ASN A 1 265 ? 41.873 -5.914 -32.692 1.00 81.69 265 ASN A CA 1
ATOM 2150 C C . ASN A 1 265 ? 41.006 -5.885 -31.418 1.00 81.69 265 ASN A C 1
ATOM 2152 O O . ASN A 1 265 ? 41.533 -5.651 -30.333 1.00 81.69 265 ASN A O 1
ATOM 2156 N N . VAL A 1 266 ? 39.701 -6.168 -31.512 1.00 74.19 266 VAL A N 1
ATOM 2157 C CA . VAL A 1 266 ? 38.774 -6.149 -30.365 1.00 74.19 266 VAL A CA 1
ATOM 2158 C C . VAL A 1 266 ? 38.418 -7.574 -29.922 1.00 74.19 266 VAL A C 1
ATOM 2160 O O . VAL A 1 266 ? 37.725 -8.293 -30.648 1.00 74.19 266 VAL A O 1
ATOM 2163 N N . PRO A 1 267 ? 38.819 -8.012 -28.711 1.00 75.00 267 PRO A N 1
ATOM 2164 C CA . PRO A 1 267 ? 38.418 -9.310 -28.187 1.00 75.00 267 PRO A CA 1
ATOM 2165 C C . PRO A 1 267 ? 36.905 -9.371 -27.951 1.00 75.00 267 PRO A C 1
ATOM 2167 O O . PRO A 1 267 ? 36.360 -8.622 -27.143 1.00 75.00 267 PRO A O 1
ATOM 2170 N N . LEU A 1 268 ? 36.239 -10.340 -28.584 1.00 66.81 268 LEU A N 1
ATOM 2171 C CA . LEU A 1 268 ? 34.791 -10.583 -28.493 1.00 66.81 268 LEU A CA 1
ATOM 2172 C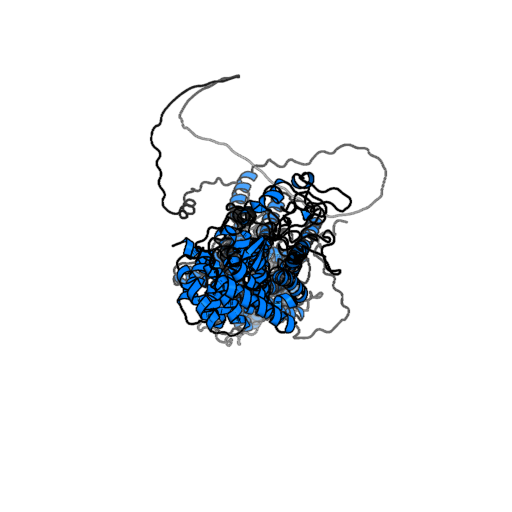 C . LEU A 1 268 ? 34.197 -10.521 -27.072 1.00 66.81 268 LEU A C 1
ATOM 2174 O O . LEU A 1 268 ? 33.067 -10.087 -26.898 1.00 66.81 268 LEU A O 1
ATOM 2178 N N . MET A 1 269 ? 34.929 -10.977 -26.053 1.00 65.06 269 MET A N 1
ATOM 2179 C CA . MET A 1 269 ? 34.441 -11.029 -24.664 1.00 65.06 269 MET A CA 1
ATOM 2180 C C . MET A 1 269 ? 34.746 -9.755 -23.853 1.00 65.06 269 MET A C 1
ATOM 2182 O O . MET A 1 269 ? 34.510 -9.738 -22.649 1.00 65.06 269 MET A O 1
ATOM 2186 N N . ALA A 1 270 ? 35.266 -8.708 -24.499 1.00 67.25 270 ALA A N 1
ATOM 2187 C CA . ALA A 1 270 ? 35.615 -7.415 -23.905 1.00 67.25 270 ALA A CA 1
ATOM 2188 C C . ALA A 1 270 ? 35.070 -6.212 -24.712 1.00 67.25 270 ALA A C 1
ATOM 2190 O O . ALA A 1 270 ? 35.431 -5.070 -24.434 1.00 67.25 270 ALA A O 1
ATOM 2191 N N . ASP A 1 271 ? 34.204 -6.445 -25.706 1.00 71.12 271 ASP A N 1
ATOM 2192 C CA . ASP A 1 271 ? 33.682 -5.416 -26.617 1.00 71.12 271 ASP A CA 1
ATOM 2193 C C . ASP A 1 271 ? 32.561 -4.562 -25.985 1.00 71.12 271 ASP A C 1
ATOM 2195 O O . ASP A 1 271 ? 31.415 -4.548 -26.437 1.00 71.12 271 ASP A O 1
ATOM 2199 N N . ILE A 1 272 ? 32.894 -3.828 -24.919 1.00 70.94 272 ILE A N 1
ATOM 2200 C CA . ILE A 1 272 ? 31.949 -3.003 -24.142 1.00 70.94 272 ILE A CA 1
ATOM 2201 C C . ILE A 1 272 ? 31.271 -1.885 -24.955 1.00 70.94 272 ILE A C 1
ATOM 2203 O O . ILE A 1 272 ? 30.219 -1.390 -24.557 1.00 70.94 272 ILE A O 1
ATOM 2207 N N . PHE A 1 273 ? 31.846 -1.503 -26.100 1.00 77.19 273 PHE A N 1
ATOM 2208 C CA . PHE A 1 273 ? 31.292 -0.506 -27.022 1.00 77.19 273 PHE A CA 1
ATOM 2209 C C . PHE A 1 273 ? 30.603 -1.126 -28.251 1.00 77.19 273 PHE A C 1
ATOM 2211 O O . PHE A 1 273 ? 30.136 -0.381 -29.119 1.00 77.19 273 PHE A O 1
ATOM 2218 N N . ASN A 1 274 ? 30.492 -2.460 -28.319 1.00 84.44 274 ASN A N 1
ATOM 2219 C CA . ASN A 1 274 ? 29.802 -3.220 -29.366 1.00 84.44 274 ASN A CA 1
ATOM 2220 C C . ASN A 1 274 ? 30.279 -2.871 -30.799 1.00 84.44 274 ASN A C 1
ATOM 2222 O O . ASN A 1 274 ? 29.468 -2.586 -31.689 1.00 84.44 274 ASN A O 1
ATOM 2226 N N . HIS A 1 275 ? 31.596 -2.841 -31.019 1.00 83.81 275 HIS A N 1
ATOM 2227 C CA . HIS A 1 275 ? 32.234 -2.661 -32.329 1.00 83.81 275 HIS A CA 1
ATOM 2228 C C . HIS A 1 275 ? 31.908 -3.797 -33.295 1.00 83.81 275 HIS A C 1
ATOM 2230 O O . HIS A 1 275 ? 31.480 -3.544 -34.419 1.00 83.81 275 HIS A O 1
ATOM 2236 N N . ALA A 1 276 ? 32.071 -5.047 -32.846 1.00 80.69 276 ALA A N 1
ATOM 2237 C CA . ALA A 1 276 ? 31.808 -6.236 -33.651 1.00 80.69 276 ALA A CA 1
ATOM 2238 C C . ALA A 1 276 ? 30.334 -6.313 -34.070 1.00 80.69 276 ALA A C 1
ATOM 2240 O O . ALA A 1 276 ? 30.014 -6.907 -35.096 1.00 80.69 276 ALA A O 1
ATOM 2241 N N . ASN A 1 277 ? 29.443 -5.694 -33.284 1.00 84.69 277 ASN A N 1
ATOM 2242 C CA . ASN A 1 277 ? 28.034 -5.464 -33.593 1.00 84.69 277 ASN A CA 1
ATOM 2243 C C . ASN A 1 277 ? 27.302 -6.717 -34.102 1.00 84.69 277 ASN A C 1
ATOM 2245 O O . ASN A 1 277 ? 26.447 -6.639 -34.983 1.00 84.69 277 ASN A O 1
ATOM 2249 N N . LEU A 1 278 ? 27.647 -7.888 -33.546 1.00 81.75 278 LEU A N 1
ATOM 2250 C CA . LEU A 1 278 ? 27.216 -9.200 -34.049 1.00 81.75 278 LEU A CA 1
ATOM 2251 C C . LEU A 1 278 ? 25.699 -9.322 -34.182 1.00 81.75 278 LEU A C 1
ATOM 2253 O O . LEU A 1 278 ? 25.215 -10.006 -35.073 1.00 81.75 278 LEU A O 1
ATOM 2257 N N . HIS A 1 279 ? 24.934 -8.631 -33.340 1.00 82.12 279 HIS A N 1
ATOM 2258 C CA . HIS A 1 279 ? 23.482 -8.630 -33.445 1.00 82.12 279 HIS A CA 1
ATOM 2259 C C . HIS A 1 279 ? 22.961 -7.961 -34.740 1.00 82.12 279 HIS A C 1
ATOM 2261 O O . HIS A 1 279 ? 22.028 -8.470 -35.366 1.00 82.12 279 HIS A O 1
ATOM 2267 N N . LEU A 1 280 ? 23.597 -6.877 -35.203 1.00 86.56 280 LEU A N 1
ATOM 2268 C CA . LEU A 1 280 ? 23.273 -6.243 -36.486 1.00 86.56 280 LEU A CA 1
ATOM 2269 C C . LEU A 1 280 ? 23.517 -7.215 -37.655 1.00 86.56 280 LEU A C 1
ATOM 2271 O O . LEU A 1 280 ? 22.679 -7.324 -38.551 1.00 86.56 280 LEU A O 1
ATOM 2275 N N . TRP A 1 281 ? 24.640 -7.937 -37.622 1.00 87.25 281 TRP A N 1
ATOM 2276 C CA . TRP A 1 281 ? 25.095 -8.819 -38.701 1.00 87.25 281 TRP A CA 1
ATOM 2277 C C . TRP A 1 281 ? 24.435 -10.207 -38.708 1.00 87.25 281 TRP A C 1
ATOM 2279 O O . TRP A 1 281 ? 24.002 -10.672 -39.756 1.00 87.25 281 TRP A O 1
ATOM 2289 N N . GLU A 1 282 ? 24.326 -10.879 -37.559 1.00 82.44 282 GLU A N 1
ATOM 2290 C CA . GLU A 1 282 ? 23.790 -12.248 -37.467 1.00 82.44 282 GLU A CA 1
ATOM 2291 C C . GLU A 1 282 ? 22.246 -12.287 -37.361 1.00 82.44 282 GLU A C 1
ATOM 2293 O O . GLU A 1 282 ? 21.651 -13.339 -37.602 1.00 82.44 282 GLU A O 1
ATOM 2298 N N . TYR A 1 283 ? 21.577 -11.165 -37.034 1.00 80.44 283 TYR A N 1
ATOM 2299 C CA . TYR A 1 283 ? 20.108 -11.097 -36.889 1.00 80.44 283 TYR A CA 1
ATOM 2300 C C . TYR A 1 283 ? 19.465 -9.996 -37.736 1.00 80.44 283 TYR A C 1
ATOM 2302 O O . TYR A 1 283 ? 18.641 -10.310 -38.597 1.00 80.44 283 TYR A O 1
ATOM 2310 N N . MET A 1 284 ? 19.791 -8.718 -37.508 1.00 85.25 284 MET A N 1
ATOM 2311 C CA . MET A 1 284 ? 19.003 -7.615 -38.083 1.00 85.25 284 MET A CA 1
ATOM 2312 C C . MET A 1 284 ? 19.092 -7.551 -39.615 1.00 85.25 284 MET A C 1
ATOM 2314 O O . MET A 1 284 ? 18.062 -7.601 -40.283 1.00 85.25 284 MET A O 1
ATOM 2318 N N . LEU A 1 285 ? 20.296 -7.488 -40.191 1.00 88.88 285 LEU A N 1
ATOM 2319 C CA . LEU A 1 285 ? 20.488 -7.357 -41.641 1.00 88.88 285 LEU A CA 1
ATOM 2320 C C . LEU A 1 285 ? 20.010 -8.584 -42.452 1.00 88.88 285 LEU A C 1
ATOM 2322 O O . LEU A 1 285 ? 19.299 -8.366 -43.437 1.00 88.88 285 LEU A O 1
ATOM 2326 N N . PRO A 1 286 ? 20.247 -9.850 -42.034 1.00 86.06 286 PRO A N 1
ATOM 2327 C CA . PRO A 1 286 ? 19.595 -11.020 -42.635 1.00 86.06 286 PRO A CA 1
ATOM 2328 C C . PRO A 1 286 ? 18.068 -10.911 -42.651 1.00 86.06 286 PRO A C 1
ATOM 2330 O O . PRO A 1 286 ? 17.412 -11.300 -43.616 1.00 86.06 286 PRO A O 1
ATOM 2333 N N . SER A 1 287 ? 17.485 -10.366 -41.584 1.00 86.19 287 SER A N 1
ATOM 2334 C CA . SER A 1 287 ? 16.036 -10.213 -41.462 1.00 86.19 287 SER A CA 1
ATOM 2335 C C . SER A 1 287 ? 15.505 -9.067 -42.337 1.00 86.19 287 SER A C 1
ATOM 2337 O O . SER A 1 287 ? 14.454 -9.202 -42.963 1.00 86.19 287 SER A O 1
ATOM 2339 N N . MET A 1 288 ? 16.262 -7.971 -42.476 1.00 88.31 288 MET A N 1
ATOM 2340 C CA . MET A 1 288 ? 15.951 -6.862 -43.390 1.00 88.31 288 MET A CA 1
ATOM 2341 C C . MET A 1 288 ? 16.060 -7.263 -44.872 1.00 88.31 288 MET A C 1
ATOM 2343 O O . MET A 1 288 ? 15.222 -6.837 -45.667 1.00 88.31 288 MET A O 1
ATOM 2347 N N . ASP A 1 289 ? 17.001 -8.135 -45.255 1.00 87.88 289 ASP A N 1
ATOM 2348 C CA . ASP A 1 289 ? 16.998 -8.789 -46.579 1.00 87.88 289 ASP A CA 1
ATOM 2349 C C . ASP A 1 289 ? 15.773 -9.711 -46.744 1.00 87.88 289 ASP A C 1
ATOM 2351 O O . ASP A 1 289 ? 15.089 -9.694 -47.770 1.00 87.88 289 ASP A O 1
ATOM 2355 N N . GLY A 1 290 ? 15.379 -10.414 -45.676 1.00 84.75 290 GLY A N 1
ATOM 2356 C CA . GLY A 1 290 ? 14.122 -11.166 -45.608 1.00 84.75 290 GLY A CA 1
ATOM 2357 C C . GLY A 1 290 ? 12.864 -10.319 -45.847 1.00 84.75 290 GLY A C 1
ATOM 2358 O O . GLY A 1 290 ? 11.871 -10.833 -46.373 1.00 84.75 290 GLY A O 1
ATOM 2359 N N . TRP A 1 291 ? 12.902 -9.025 -45.520 1.00 86.75 291 TRP A N 1
ATOM 2360 C CA . TRP A 1 291 ? 11.879 -8.032 -45.870 1.00 86.75 291 TRP A CA 1
ATOM 2361 C C . TRP A 1 291 ? 12.086 -7.387 -47.253 1.00 86.75 291 TRP A C 1
ATOM 2363 O O . TRP A 1 291 ? 11.162 -6.754 -47.771 1.00 86.75 291 TRP A O 1
ATOM 2373 N N . GLY A 1 292 ? 13.245 -7.560 -47.893 1.00 87.44 292 GLY A N 1
ATOM 2374 C CA . GLY A 1 292 ? 13.638 -6.866 -49.123 1.00 87.44 292 GLY A CA 1
ATOM 2375 C C . GLY A 1 292 ? 13.870 -5.367 -48.905 1.00 87.44 292 GLY A C 1
ATOM 2376 O O . GLY A 1 292 ? 13.453 -4.561 -49.735 1.00 87.44 292 GLY A O 1
ATOM 2377 N N . CYS A 1 293 ? 14.451 -5.015 -47.755 1.00 90.69 293 CYS A N 1
ATOM 2378 C CA . CYS A 1 293 ? 14.704 -3.653 -47.278 1.00 90.69 293 CYS A CA 1
ATOM 2379 C C . CYS A 1 293 ? 16.127 -3.526 -46.689 1.00 90.69 293 CYS A C 1
ATOM 2381 O O . CYS A 1 293 ? 16.328 -2.811 -45.711 1.00 90.69 293 CYS A O 1
ATOM 2383 N N . LEU A 1 294 ? 17.103 -4.275 -47.218 1.00 91.00 294 LEU A N 1
ATOM 2384 C CA . LEU A 1 294 ? 18.475 -4.307 -46.700 1.00 91.00 294 LEU A CA 1
ATOM 2385 C C . LEU A 1 294 ? 19.132 -2.914 -46.736 1.00 91.00 294 LEU A C 1
ATOM 2387 O O . LEU A 1 294 ? 18.977 -2.179 -47.715 1.00 91.00 294 LEU A O 1
ATOM 2391 N N . SER A 1 295 ? 19.891 -2.591 -45.687 1.00 90.06 295 SER A N 1
ATOM 2392 C CA . SER A 1 295 ? 20.701 -1.372 -45.580 1.00 90.06 295 SER A CA 1
ATOM 2393 C C . SER A 1 295 ? 22.181 -1.685 -45.796 1.00 90.06 295 SER A C 1
ATOM 2395 O O . SER A 1 295 ? 22.759 -2.492 -45.073 1.00 90.06 295 SER A O 1
ATOM 2397 N N . CYS A 1 296 ? 22.796 -1.025 -46.773 1.00 91.38 296 CYS A N 1
ATOM 2398 C CA . CYS A 1 296 ? 24.238 -0.979 -46.975 1.00 91.38 296 CYS A CA 1
ATOM 2399 C C . CYS A 1 296 ? 24.928 -0.186 -45.855 1.00 91.38 296 CYS A C 1
ATOM 2401 O O . CYS A 1 296 ? 24.409 0.824 -45.379 1.00 91.38 296 CYS A O 1
ATOM 2403 N N . THR A 1 297 ? 26.118 -0.648 -45.479 1.00 88.44 297 THR A N 1
ATOM 2404 C CA . THR A 1 297 ? 26.952 -0.152 -44.371 1.00 88.44 297 THR A CA 1
ATOM 2405 C C . THR A 1 297 ? 28.320 0.352 -44.858 1.00 88.44 297 THR A C 1
ATOM 2407 O O . THR A 1 297 ? 29.326 0.248 -44.155 1.00 88.44 297 THR A O 1
ATOM 2410 N N . GLY A 1 298 ? 28.385 0.814 -46.110 1.00 85.31 298 GLY A N 1
ATOM 2411 C CA . GLY A 1 298 ? 29.479 1.628 -46.650 1.00 85.31 298 GLY A CA 1
ATOM 2412 C C . GLY A 1 298 ? 30.735 0.890 -47.116 1.00 85.31 298 GLY A C 1
ATOM 2413 O O . GLY A 1 298 ? 31.544 1.495 -47.818 1.00 85.31 298 GLY A O 1
ATOM 2414 N N . THR A 1 299 ? 30.892 -0.387 -46.788 1.00 92.06 299 THR A N 1
ATOM 2415 C CA . THR A 1 299 ? 32.041 -1.231 -47.158 1.00 92.06 299 THR A CA 1
ATOM 2416 C C . THR A 1 299 ? 31.609 -2.696 -47.231 1.00 92.06 299 THR A C 1
ATOM 2418 O O . THR A 1 299 ? 30.541 -3.048 -46.726 1.00 92.06 299 THR A O 1
ATOM 2421 N N . ASN A 1 300 ? 32.438 -3.545 -47.840 1.00 94.69 300 ASN A N 1
ATOM 2422 C CA . ASN A 1 300 ? 32.270 -4.999 -47.928 1.00 94.69 300 ASN A CA 1
ATOM 2423 C C . ASN A 1 300 ? 31.047 -5.404 -48.779 1.00 94.69 300 ASN A C 1
ATOM 2425 O O . ASN A 1 300 ? 30.349 -6.378 -48.480 1.00 94.69 300 ASN A O 1
ATOM 2429 N N . PHE A 1 301 ? 30.779 -4.653 -49.852 1.00 96.38 301 PHE A N 1
ATOM 2430 C CA . PHE A 1 301 ? 29.682 -4.917 -50.786 1.00 96.38 301 PHE A CA 1
ATOM 2431 C C . PHE A 1 301 ? 30.116 -4.806 -52.252 1.00 96.38 301 PHE A C 1
ATOM 2433 O O . PHE A 1 301 ? 31.085 -4.118 -52.579 1.00 96.38 301 PHE A O 1
ATOM 2440 N N . VAL A 1 302 ? 29.347 -5.459 -53.126 1.00 95.81 302 VAL A N 1
ATOM 2441 C CA . VAL A 1 302 ? 29.400 -5.309 -54.589 1.00 95.81 302 VAL A CA 1
ATOM 2442 C C . VAL A 1 302 ? 28.057 -4.801 -55.110 1.00 95.81 302 VAL A C 1
ATOM 2444 O O . VAL A 1 302 ? 27.011 -5.187 -54.589 1.00 95.81 302 VAL A O 1
ATOM 2447 N N . ILE A 1 303 ? 28.068 -3.939 -56.126 1.00 95.69 303 ILE A N 1
ATOM 2448 C CA . ILE A 1 303 ? 26.877 -3.354 -56.758 1.00 95.69 303 ILE A CA 1
ATOM 2449 C C . ILE A 1 303 ? 27.063 -3.246 -58.276 1.00 95.69 303 ILE A C 1
ATOM 2451 O O . ILE A 1 303 ? 28.149 -2.910 -58.743 1.00 95.69 303 ILE A O 1
ATOM 2455 N N . ARG A 1 304 ? 26.014 -3.489 -59.070 1.00 92.62 304 ARG A N 1
ATOM 2456 C CA . ARG A 1 304 ? 26.054 -3.261 -60.526 1.00 92.62 304 ARG A CA 1
ATOM 2457 C C . ARG A 1 304 ? 26.267 -1.777 -60.833 1.00 92.62 304 ARG A C 1
ATOM 2459 O O . ARG A 1 304 ? 25.565 -0.922 -60.284 1.00 92.62 304 ARG A O 1
ATOM 2466 N N . ALA A 1 305 ? 27.184 -1.460 -61.747 1.00 89.25 305 ALA A N 1
ATOM 2467 C CA . ALA A 1 305 ? 27.454 -0.086 -62.175 1.00 89.25 305 ALA A CA 1
ATOM 2468 C C . ALA A 1 305 ? 26.201 0.589 -62.761 1.00 89.25 305 ALA A C 1
ATOM 2470 O O . ALA A 1 305 ? 25.923 1.756 -62.477 1.00 89.25 305 ALA A O 1
ATOM 2471 N N . SER A 1 306 ? 25.399 -0.179 -63.501 1.00 84.94 306 SER A N 1
ATOM 2472 C CA . SER A 1 306 ? 24.106 0.229 -64.054 1.00 84.94 306 SER A CA 1
ATOM 2473 C C . SER A 1 306 ? 23.081 0.615 -62.978 1.00 84.94 306 SER A C 1
ATOM 2475 O O . SER A 1 306 ? 22.446 1.664 -63.095 1.00 84.94 306 SER A O 1
ATOM 2477 N N . ALA A 1 307 ? 22.959 -0.162 -61.897 1.00 89.00 307 ALA A N 1
ATOM 2478 C CA . ALA A 1 307 ? 22.066 0.144 -60.776 1.00 89.00 307 ALA A CA 1
ATOM 2479 C C . ALA A 1 307 ? 22.538 1.373 -59.980 1.00 89.00 307 ALA A C 1
ATOM 2481 O O . ALA A 1 307 ? 21.746 2.274 -59.696 1.00 89.00 307 ALA A O 1
ATOM 2482 N N . LEU A 1 308 ? 23.842 1.457 -59.685 1.00 89.94 308 LEU A N 1
ATOM 2483 C CA . LEU A 1 308 ? 24.444 2.595 -58.985 1.00 89.94 308 LEU A CA 1
ATOM 2484 C C . LEU A 1 308 ? 24.315 3.900 -59.794 1.00 89.94 308 LEU A C 1
ATOM 2486 O O . LEU A 1 308 ? 23.981 4.943 -59.236 1.00 89.94 308 LEU A O 1
ATOM 2490 N N . SER A 1 309 ? 24.523 3.856 -61.113 1.00 86.88 309 SER A N 1
ATOM 2491 C CA . SER A 1 309 ? 24.308 5.008 -62.000 1.00 86.88 309 SER A CA 1
ATOM 2492 C C . SER A 1 309 ? 22.818 5.371 -62.114 1.00 86.88 309 SER A C 1
ATOM 2494 O O . SER A 1 309 ? 22.459 6.547 -62.045 1.00 86.88 309 SER A O 1
ATOM 2496 N N . GLY A 1 310 ? 21.928 4.370 -62.169 1.00 83.38 310 GLY A N 1
ATOM 2497 C CA . GLY A 1 310 ? 20.471 4.535 -62.260 1.00 83.38 310 GLY A CA 1
ATOM 2498 C C . GLY A 1 310 ? 19.793 5.214 -61.059 1.00 83.38 310 GLY A C 1
ATOM 2499 O O . GLY A 1 310 ? 18.663 5.693 -61.192 1.00 83.38 310 GLY A O 1
ATOM 2500 N N . VAL A 1 311 ? 20.479 5.313 -59.913 1.00 88.00 311 VAL A N 1
ATOM 2501 C CA . VAL A 1 311 ? 20.065 6.121 -58.743 1.00 88.00 311 VAL A CA 1
ATOM 2502 C C . VAL A 1 311 ? 20.823 7.452 -58.602 1.00 88.00 311 VAL A C 1
ATOM 2504 O O . VAL A 1 311 ? 20.527 8.239 -57.703 1.00 88.00 311 VAL A O 1
ATOM 2507 N N . GLY A 1 312 ? 21.763 7.751 -59.508 1.00 85.31 312 GLY A N 1
ATOM 2508 C CA . GLY A 1 312 ? 22.564 8.981 -59.507 1.00 85.31 312 GLY A CA 1
ATOM 2509 C C . GLY A 1 312 ? 23.898 8.897 -58.752 1.00 85.31 312 GLY A C 1
ATOM 2510 O O . GLY A 1 312 ? 24.422 9.937 -58.344 1.00 85.31 312 GLY A O 1
ATOM 2511 N N . TYR A 1 313 ? 24.452 7.689 -58.598 1.00 90.88 313 TYR A N 1
ATOM 2512 C CA . TYR A 1 313 ? 25.619 7.353 -57.771 1.00 90.88 313 TYR A CA 1
ATOM 2513 C C . TYR A 1 313 ? 25.380 7.593 -56.261 1.00 90.88 313 TYR A C 1
ATOM 2515 O O . TYR A 1 313 ? 24.237 7.596 -55.804 1.00 90.88 313 TYR A O 1
ATOM 2523 N N . PHE A 1 314 ? 26.437 7.728 -55.449 1.00 92.38 314 PHE A N 1
ATOM 2524 C CA . PHE A 1 314 ? 26.317 7.822 -53.989 1.00 92.38 314 PHE A CA 1
ATOM 2525 C C . PHE A 1 314 ? 25.619 9.123 -53.542 1.00 92.38 314 PHE A C 1
ATOM 2527 O O . PHE A 1 314 ? 26.053 10.216 -53.919 1.00 92.38 314 PHE A O 1
ATOM 2534 N N . PRO A 1 315 ? 24.582 9.051 -52.690 1.00 91.38 315 PRO A N 1
ATOM 2535 C CA . PRO A 1 315 ? 23.928 10.215 -52.098 1.00 91.38 315 PRO A CA 1
ATOM 2536 C C . PRO A 1 315 ? 24.856 11.198 -51.373 1.00 91.38 315 PRO A C 1
ATOM 2538 O O . PRO A 1 315 ? 25.462 10.882 -50.359 1.00 91.38 315 PRO A O 1
ATOM 2541 N N . THR A 1 316 ? 24.880 12.453 -51.827 1.00 87.31 316 THR A N 1
ATOM 2542 C CA . THR A 1 316 ? 25.674 13.540 -51.221 1.00 87.31 316 THR A CA 1
ATOM 2543 C C . THR A 1 316 ? 24.854 14.490 -50.337 1.00 87.31 316 THR A C 1
ATOM 2545 O O . THR A 1 316 ? 25.285 15.614 -50.081 1.00 87.31 316 THR A O 1
ATOM 2548 N N . TYR A 1 317 ? 23.680 14.064 -49.850 1.00 84.81 317 TYR A N 1
ATOM 2549 C CA . TYR A 1 317 ? 22.790 14.870 -48.993 1.00 84.81 317 TYR A CA 1
ATOM 2550 C C . TYR A 1 317 ? 22.772 14.450 -47.508 1.00 84.81 317 TYR A C 1
ATOM 2552 O O . TYR A 1 317 ? 22.059 15.063 -46.717 1.00 84.81 317 TYR A O 1
ATOM 2560 N N . THR A 1 318 ? 23.549 13.434 -47.123 1.00 87.56 318 THR A N 1
ATOM 2561 C CA . THR A 1 318 ? 23.716 12.960 -45.737 1.00 87.56 318 THR A CA 1
ATOM 2562 C C . THR A 1 318 ? 25.138 12.426 -45.521 1.00 87.56 318 THR A C 1
ATOM 2564 O O . THR A 1 318 ? 25.788 12.038 -46.490 1.00 87.56 318 THR A O 1
ATOM 2567 N N . VAL A 1 319 ? 25.604 12.393 -44.266 1.00 85.06 319 VAL A N 1
ATOM 2568 C CA . VAL A 1 319 ? 26.903 11.817 -43.839 1.00 85.06 319 VAL A CA 1
ATOM 2569 C C . VAL A 1 319 ? 26.890 10.281 -43.667 1.00 85.06 319 VAL A C 1
ATOM 2571 O O . VAL A 1 319 ? 27.860 9.701 -43.164 1.00 85.06 319 VAL A O 1
ATOM 2574 N N . THR A 1 320 ? 25.777 9.638 -44.037 1.00 89.38 320 THR A N 1
ATOM 2575 C CA . THR A 1 320 ? 25.606 8.182 -44.209 1.00 89.38 320 THR A CA 1
ATOM 2576 C C . THR A 1 320 ? 25.041 7.914 -45.607 1.00 89.38 320 THR A C 1
ATOM 2578 O O . THR A 1 320 ? 23.848 7.642 -45.793 1.00 89.38 320 THR A O 1
ATOM 2581 N N . GLU A 1 321 ? 25.892 8.097 -46.614 1.00 91.31 321 GLU A N 1
ATOM 2582 C CA . GLU A 1 321 ? 25.582 7.929 -48.036 1.00 91.31 321 GLU A CA 1
ATOM 2583 C C . GLU A 1 321 ? 25.173 6.496 -48.410 1.00 91.31 321 GLU A C 1
ATOM 2585 O O . GLU A 1 321 ? 24.479 6.281 -49.396 1.00 91.31 321 GLU A O 1
ATOM 2590 N N . ASP A 1 322 ? 25.582 5.526 -47.601 1.00 91.31 322 ASP A N 1
ATOM 2591 C CA . ASP A 1 322 ? 25.389 4.084 -47.717 1.00 91.31 322 ASP A CA 1
ATOM 2592 C C . ASP A 1 322 ? 23.961 3.643 -47.366 1.00 91.31 322 ASP A C 1
ATOM 2594 O O . ASP A 1 322 ? 23.258 3.016 -48.171 1.00 91.31 322 ASP A O 1
ATOM 2598 N N . TYR A 1 323 ? 23.480 4.067 -46.201 1.00 92.75 323 TYR A N 1
ATOM 2599 C CA . TYR A 1 323 ? 22.082 3.925 -45.809 1.00 92.75 323 TYR A CA 1
ATOM 2600 C C . TYR A 1 323 ? 21.164 4.664 -46.803 1.00 92.75 323 TYR A C 1
ATOM 2602 O O . TYR A 1 323 ? 20.152 4.121 -47.250 1.00 92.75 323 TYR A O 1
ATOM 2610 N N . ALA A 1 324 ? 21.553 5.867 -47.242 1.00 92.88 324 ALA A N 1
ATOM 2611 C CA . ALA A 1 324 ? 20.799 6.619 -48.244 1.00 92.88 324 ALA A CA 1
ATOM 2612 C C . ALA A 1 324 ? 20.811 5.970 -49.642 1.00 92.88 324 ALA A C 1
ATOM 2614 O O . ALA A 1 324 ? 19.795 6.018 -50.335 1.00 92.88 324 ALA A O 1
ATOM 2615 N N . LEU A 1 325 ? 21.917 5.345 -50.064 1.00 94.12 325 LEU A N 1
ATOM 2616 C CA . LEU A 1 325 ? 21.993 4.605 -51.330 1.00 94.12 325 LEU A CA 1
ATOM 2617 C C . LEU A 1 325 ? 20.973 3.461 -51.332 1.00 94.12 325 LEU A C 1
ATOM 2619 O O . LEU A 1 325 ? 20.256 3.261 -52.308 1.00 94.12 325 LEU A O 1
ATOM 2623 N N . SER A 1 326 ? 20.854 2.769 -50.200 1.00 93.69 326 SER A N 1
ATOM 2624 C CA . SER A 1 326 ? 19.896 1.678 -49.991 1.00 93.69 326 SER A CA 1
ATOM 2625 C C . SER A 1 326 ? 18.444 2.138 -50.157 1.00 93.69 326 SER A C 1
ATOM 2627 O O . SER A 1 326 ? 17.648 1.462 -50.810 1.00 93.69 326 SER A O 1
ATOM 2629 N N . LEU A 1 327 ? 18.120 3.323 -49.625 1.00 94.00 327 LEU A N 1
ATOM 2630 C CA . LEU A 1 327 ? 16.809 3.955 -49.768 1.00 94.00 327 LEU A CA 1
ATOM 2631 C C . LEU A 1 327 ? 16.469 4.233 -51.241 1.00 94.00 327 LEU A C 1
ATOM 2633 O O . LEU A 1 327 ? 15.366 3.914 -51.682 1.00 94.00 327 LEU A O 1
ATOM 2637 N N . GLU A 1 328 ? 17.405 4.797 -52.015 1.00 94.06 328 GLU A N 1
ATOM 2638 C CA . GLU A 1 328 ? 17.180 5.089 -53.439 1.00 94.06 328 GLU A CA 1
ATOM 2639 C C . GLU A 1 328 ? 17.122 3.823 -54.301 1.00 94.06 328 GLU A C 1
ATOM 2641 O O . GLU A 1 328 ? 16.270 3.738 -55.186 1.00 94.06 328 GLU A O 1
ATOM 2646 N N . LEU A 1 329 ? 17.958 2.815 -54.016 1.00 93.31 329 LEU A N 1
ATOM 2647 C CA . LEU A 1 329 ? 17.912 1.516 -54.696 1.00 93.31 329 LEU A CA 1
ATOM 2648 C C . LEU A 1 329 ? 16.536 0.861 -54.526 1.00 93.31 329 LEU A C 1
ATOM 2650 O O . LEU A 1 329 ? 15.891 0.518 -55.518 1.00 93.31 329 LEU A O 1
ATOM 2654 N N . GLY A 1 330 ? 16.039 0.785 -53.286 1.00 91.69 330 GLY A N 1
ATOM 2655 C CA . GLY A 1 330 ? 14.703 0.264 -52.991 1.00 91.69 330 GLY A CA 1
ATOM 2656 C C . GLY A 1 330 ? 13.579 1.087 -53.634 1.00 91.69 330 GLY A C 1
ATOM 2657 O O . GLY A 1 330 ? 12.613 0.518 -54.139 1.00 91.69 330 GLY A O 1
ATOM 2658 N N . ARG A 1 331 ? 13.722 2.419 -53.688 1.00 93.06 331 ARG A N 1
ATOM 2659 C CA . ARG A 1 331 ? 12.768 3.339 -54.338 1.00 93.06 331 ARG A CA 1
ATOM 2660 C C . ARG A 1 331 ? 12.730 3.202 -55.864 1.00 93.06 331 ARG A C 1
ATOM 2662 O O . ARG A 1 331 ? 11.695 3.472 -56.467 1.00 93.06 331 ARG A O 1
ATOM 2669 N N . HIS A 1 332 ? 13.843 2.807 -56.480 1.00 90.62 332 HIS A N 1
ATOM 2670 C CA . HIS A 1 332 ? 13.956 2.538 -57.917 1.00 90.62 332 HIS A CA 1
ATOM 2671 C C . HIS A 1 332 ? 13.685 1.062 -58.279 1.00 90.62 332 HIS A C 1
ATOM 2673 O O . HIS A 1 332 ? 13.648 0.725 -59.460 1.00 90.62 332 HIS A O 1
ATOM 2679 N N . GLY A 1 333 ? 13.424 0.198 -57.290 1.00 89.75 333 GLY A N 1
ATOM 2680 C CA . GLY A 1 333 ? 13.042 -1.205 -57.488 1.00 89.75 333 GLY A CA 1
ATOM 2681 C C . GLY A 1 333 ? 14.208 -2.190 -57.632 1.00 89.75 333 GLY A C 1
ATOM 2682 O O . GLY A 1 333 ? 13.964 -3.365 -57.910 1.00 89.75 333 GLY A O 1
ATOM 2683 N N . TYR A 1 334 ? 15.448 -1.741 -57.424 1.00 92.69 334 TYR A N 1
ATOM 2684 C CA . TYR A 1 334 ? 16.636 -2.593 -57.464 1.00 92.69 334 TYR A CA 1
ATOM 2685 C C . TYR A 1 334 ? 16.656 -3.580 -56.286 1.00 92.69 334 TYR A C 1
ATOM 2687 O O . TYR A 1 334 ? 16.264 -3.256 -55.161 1.00 92.69 334 TYR A O 1
ATOM 2695 N N . LYS A 1 335 ? 17.116 -4.805 -56.544 1.00 90.56 335 LYS A N 1
ATOM 2696 C CA . LYS A 1 335 ? 17.153 -5.913 -55.584 1.00 90.56 335 LYS A CA 1
ATOM 2697 C C . LYS A 1 335 ? 18.481 -5.925 -54.835 1.00 90.56 335 LYS A C 1
ATOM 2699 O O . LYS A 1 335 ? 19.550 -5.942 -55.438 1.00 90.56 335 LYS A O 1
ATOM 2704 N N . THR A 1 336 ? 18.419 -6.009 -53.515 1.00 90.81 336 THR A N 1
ATOM 2705 C CA . THR A 1 336 ? 19.589 -6.128 -52.637 1.00 90.81 336 THR A CA 1
ATOM 2706 C C . THR A 1 336 ? 19.595 -7.497 -51.947 1.00 90.81 336 THR A C 1
ATOM 2708 O O . THR A 1 336 ? 18.534 -8.107 -51.793 1.00 90.81 336 THR A O 1
ATOM 2711 N N . ARG A 1 337 ? 20.780 -8.014 -51.593 1.00 89.31 337 ARG A N 1
ATOM 2712 C CA . ARG A 1 337 ? 20.969 -9.319 -50.933 1.00 89.31 337 ARG A CA 1
ATOM 2713 C C . ARG A 1 337 ? 22.047 -9.290 -49.858 1.00 89.31 337 ARG A C 1
ATOM 2715 O O . ARG A 1 337 ? 23.038 -8.572 -49.986 1.00 89.31 337 ARG A O 1
ATOM 2722 N N . TYR A 1 338 ? 21.866 -10.100 -48.818 1.00 89.69 338 TYR A N 1
ATOM 2723 C CA . TYR A 1 338 ? 22.815 -10.258 -47.720 1.00 89.69 338 TYR A CA 1
ATOM 2724 C C . TYR A 1 338 ? 23.476 -11.640 -47.744 1.00 89.69 338 TYR A C 1
ATOM 2726 O O . TYR A 1 338 ? 22.800 -12.667 -47.790 1.00 89.69 338 TYR A O 1
ATOM 2734 N N . LEU A 1 339 ? 24.806 -11.667 -47.672 1.00 87.69 339 LEU A N 1
ATOM 2735 C CA . LEU A 1 339 ? 25.606 -12.879 -47.530 1.00 87.69 339 LEU A CA 1
ATOM 2736 C C . LEU A 1 339 ? 26.198 -12.911 -46.105 1.00 87.69 339 LEU A C 1
ATOM 2738 O O . LEU A 1 339 ? 27.108 -12.129 -45.825 1.00 87.69 339 LEU A O 1
ATOM 2742 N N . PRO A 1 340 ? 25.715 -13.785 -45.196 1.00 85.94 340 PRO A N 1
ATOM 2743 C CA . PRO A 1 340 ? 26.161 -13.861 -43.800 1.00 85.94 340 PRO A CA 1
ATOM 2744 C C . PRO A 1 340 ? 27.517 -14.579 -43.653 1.00 85.94 340 PRO A C 1
ATOM 2746 O O . PRO A 1 340 ? 27.650 -15.547 -42.907 1.00 85.94 340 PRO A O 1
ATOM 2749 N N . GLU A 1 341 ? 28.535 -14.113 -44.375 1.00 87.50 341 GLU A N 1
ATOM 2750 C CA . GLU A 1 341 ? 29.912 -14.601 -44.283 1.00 87.50 341 GLU A CA 1
ATOM 2751 C C . GLU A 1 341 ? 30.894 -13.436 -44.097 1.00 87.50 341 GLU A C 1
ATOM 2753 O O . GLU A 1 341 ? 30.882 -12.475 -44.863 1.00 87.50 341 GLU A O 1
ATOM 2758 N N . TYR A 1 342 ? 31.781 -13.529 -43.103 1.00 89.62 342 TYR A N 1
ATOM 2759 C CA . TYR A 1 342 ? 32.791 -12.506 -42.800 1.00 89.62 342 TYR A CA 1
ATOM 2760 C C . TYR A 1 342 ? 33.958 -12.551 -43.803 1.00 89.62 342 TYR A C 1
ATOM 2762 O O . TYR A 1 342 ? 35.032 -13.087 -43.508 1.00 89.62 342 TYR A O 1
ATOM 2770 N N . LEU A 1 343 ? 33.719 -12.009 -45.004 1.00 92.62 343 LEU A N 1
ATOM 2771 C CA . LEU A 1 343 ? 34.635 -12.035 -46.153 1.00 92.62 343 LEU A CA 1
ATOM 2772 C C . LEU A 1 343 ? 35.616 -10.850 -46.224 1.00 92.62 343 LEU A C 1
ATOM 2774 O O . LEU A 1 343 ? 36.436 -10.807 -47.137 1.00 92.62 343 LEU A O 1
ATOM 2778 N N . ALA A 1 344 ? 35.579 -9.926 -45.267 1.00 92.38 344 ALA A N 1
ATOM 2779 C CA . ALA A 1 344 ? 36.612 -8.912 -45.061 1.00 92.38 344 ALA A CA 1
ATOM 2780 C C . ALA A 1 344 ? 36.764 -8.601 -43.563 1.00 92.38 344 ALA A C 1
ATOM 2782 O O . ALA A 1 344 ? 35.840 -8.833 -42.777 1.00 92.38 344 ALA A O 1
ATOM 2783 N N . GLU A 1 345 ? 37.932 -8.101 -43.174 1.00 91.12 345 GLU A N 1
ATOM 2784 C CA . GLU A 1 345 ? 38.288 -7.764 -41.795 1.00 91.12 345 GLU A CA 1
ATOM 2785 C C . GLU A 1 345 ? 39.119 -6.481 -41.726 1.00 91.12 345 GLU A C 1
ATOM 2787 O O . GLU A 1 345 ? 39.879 -6.184 -42.641 1.00 91.12 345 GLU A O 1
ATOM 2792 N N . GLY A 1 346 ? 38.948 -5.707 -40.656 1.00 87.81 346 GLY A N 1
ATOM 2793 C CA . GLY A 1 346 ? 39.601 -4.410 -40.492 1.00 87.81 346 GLY A CA 1
ATOM 2794 C C . GLY A 1 346 ? 39.814 -4.015 -39.038 1.00 87.81 346 GLY A C 1
ATOM 2795 O O . GLY A 1 346 ? 39.786 -4.867 -38.142 1.00 87.81 346 GLY A O 1
ATOM 2796 N N . GLU A 1 347 ? 40.006 -2.718 -38.793 1.00 82.25 347 GLU A N 1
ATOM 2797 C CA . GLU A 1 347 ? 40.460 -2.208 -37.497 1.00 82.25 347 GLU A CA 1
ATOM 2798 C C . GLU A 1 347 ? 39.429 -1.286 -36.826 1.00 82.25 347 GLU A C 1
ATOM 2800 O O . GLU A 1 347 ? 38.993 -0.260 -37.372 1.00 82.25 347 GLU A O 1
ATOM 2805 N N . ALA A 1 348 ? 39.020 -1.661 -35.611 1.00 80.94 348 ALA A N 1
ATOM 2806 C CA . ALA A 1 348 ? 38.123 -0.858 -34.790 1.00 80.94 348 ALA A CA 1
ATOM 2807 C C . ALA A 1 348 ? 38.904 0.263 -34.074 1.00 80.94 348 ALA A C 1
ATOM 2809 O O . ALA A 1 348 ? 40.070 0.059 -33.731 1.00 80.94 348 ALA A O 1
ATOM 2810 N N . PRO A 1 349 ? 38.292 1.433 -33.801 1.00 77.44 349 PRO A N 1
ATOM 2811 C CA . PRO A 1 349 ? 38.982 2.523 -33.114 1.00 77.44 349 PRO A CA 1
ATOM 2812 C C . PRO A 1 349 ? 39.369 2.146 -31.677 1.00 77.44 349 PRO A C 1
ATOM 2814 O O . PRO A 1 349 ? 38.498 1.851 -30.863 1.00 77.44 349 PRO A O 1
ATOM 2817 N N . GLU A 1 350 ? 40.660 2.220 -31.342 1.00 69.19 350 GLU A N 1
ATOM 2818 C CA . GLU A 1 350 ? 41.133 1.976 -29.968 1.00 69.19 350 GLU A CA 1
ATOM 2819 C C . GLU A 1 350 ? 40.797 3.141 -29.016 1.00 69.19 350 GLU A C 1
ATOM 2821 O O . GLU A 1 350 ? 40.539 2.936 -27.830 1.00 69.19 350 GLU A O 1
ATOM 2826 N N . GLU A 1 351 ? 40.752 4.376 -29.528 1.00 74.12 351 GLU A N 1
ATOM 2827 C CA . GLU A 1 351 ? 40.371 5.553 -28.744 1.00 74.12 351 GLU A CA 1
ATOM 2828 C C . GLU A 1 351 ? 38.851 5.703 -28.583 1.00 74.12 351 GLU A C 1
ATOM 2830 O O . GLU A 1 351 ? 38.118 5.879 -29.563 1.00 74.12 351 GLU A O 1
ATOM 2835 N N . VAL A 1 352 ? 38.394 5.844 -27.334 1.00 72.50 352 VAL A N 1
ATOM 2836 C CA . VAL A 1 352 ? 36.996 6.175 -26.992 1.00 72.50 352 VAL A CA 1
ATOM 2837 C C . VAL A 1 352 ? 36.514 7.459 -27.686 1.00 72.50 352 VAL A C 1
ATOM 2839 O O . VAL A 1 352 ? 35.376 7.515 -28.159 1.00 72.50 352 VAL A O 1
ATOM 2842 N N . SER A 1 353 ? 37.394 8.458 -27.845 1.00 73.94 353 SER A N 1
ATOM 2843 C CA . SER A 1 353 ? 37.114 9.713 -28.569 1.00 73.94 353 SER A CA 1
ATOM 2844 C C . SER A 1 353 ? 36.580 9.451 -29.990 1.00 73.94 353 SER A C 1
ATOM 2846 O O . SER A 1 353 ? 35.629 10.083 -30.462 1.00 73.94 353 SER A O 1
ATOM 2848 N N . ASN A 1 354 ? 37.162 8.455 -30.655 1.00 78.44 354 ASN A N 1
ATOM 2849 C CA . ASN A 1 354 ? 36.932 8.115 -32.046 1.00 78.44 354 ASN A CA 1
ATOM 2850 C C . ASN A 1 354 ? 35.712 7.192 -32.215 1.00 78.44 354 ASN A C 1
ATOM 2852 O O . ASN A 1 354 ? 34.961 7.363 -33.181 1.00 78.44 354 ASN A O 1
ATOM 2856 N N . ILE A 1 355 ? 35.423 6.332 -31.228 1.00 81.56 355 ILE A N 1
ATOM 2857 C CA . ILE A 1 355 ? 34.146 5.601 -31.109 1.00 81.56 355 ILE A CA 1
ATOM 2858 C C . ILE A 1 355 ? 32.973 6.590 -31.033 1.00 81.56 355 ILE A C 1
ATOM 2860 O O . ILE A 1 355 ? 31.996 6.471 -31.778 1.00 81.56 355 ILE A O 1
ATOM 2864 N N . PHE A 1 356 ? 33.071 7.606 -30.167 1.00 81.75 356 PHE A N 1
ATOM 2865 C CA . PHE A 1 356 ? 32.009 8.598 -29.979 1.00 81.75 356 PHE A CA 1
ATOM 2866 C C . PHE A 1 356 ? 31.772 9.422 -31.255 1.00 81.75 356 PHE A C 1
ATOM 2868 O O . PHE A 1 356 ? 30.621 9.554 -31.679 1.00 81.75 356 PHE A O 1
ATOM 2875 N N . LYS A 1 357 ? 32.833 9.887 -31.939 1.00 82.81 357 LYS A N 1
ATOM 2876 C CA . LYS A 1 357 ? 32.728 10.535 -33.266 1.00 82.81 357 LYS A CA 1
ATOM 2877 C C . LYS A 1 357 ? 32.026 9.639 -34.298 1.00 82.81 357 LYS A C 1
ATOM 2879 O O . LYS A 1 357 ? 31.128 10.098 -35.005 1.00 82.81 357 LYS A O 1
ATOM 2884 N N . GLN A 1 358 ? 32.395 8.356 -34.373 1.00 84.31 358 GLN A N 1
ATOM 2885 C CA . GLN A 1 358 ? 31.820 7.400 -35.328 1.00 84.31 358 GLN A CA 1
ATOM 2886 C C . GLN A 1 358 ? 30.317 7.178 -35.077 1.00 84.31 358 GLN A C 1
ATOM 2888 O O . GLN A 1 358 ? 29.505 7.319 -35.995 1.00 84.31 358 GLN A O 1
ATOM 2893 N N . ARG A 1 359 ? 29.927 6.914 -33.823 1.00 87.75 359 ARG A N 1
ATOM 2894 C CA . ARG A 1 359 ? 28.523 6.722 -33.412 1.00 87.75 359 ARG A CA 1
ATOM 2895 C C . ARG A 1 359 ? 27.690 7.998 -33.601 1.00 87.75 359 ARG A C 1
ATOM 2897 O O . ARG A 1 359 ? 26.544 7.918 -34.048 1.00 87.75 359 ARG A O 1
ATOM 2904 N N . HIS A 1 360 ? 28.275 9.173 -33.348 1.00 88.25 360 HIS A N 1
ATOM 2905 C CA . HIS A 1 360 ? 27.654 10.473 -33.624 1.00 88.25 360 HIS A CA 1
ATOM 2906 C C . HIS A 1 360 ? 27.380 10.675 -35.122 1.00 88.25 360 HIS A C 1
ATOM 2908 O O . HIS A 1 360 ? 26.280 11.103 -35.479 1.00 88.25 360 HIS A O 1
ATOM 2914 N N . ARG A 1 361 ? 28.327 10.320 -36.010 1.00 87.06 361 ARG A N 1
ATOM 2915 C CA . ARG A 1 361 ? 28.141 10.388 -37.473 1.00 87.06 361 ARG A CA 1
ATOM 2916 C C . ARG A 1 361 ? 26.984 9.505 -37.937 1.00 87.06 361 ARG A C 1
ATOM 2918 O O . ARG A 1 361 ? 26.134 9.981 -38.686 1.00 87.06 361 ARG A O 1
ATOM 2925 N N . TRP A 1 362 ? 26.930 8.250 -37.485 1.00 89.94 362 TRP A N 1
ATOM 2926 C CA . TRP A 1 362 ? 25.874 7.310 -37.880 1.00 89.94 362 TRP A CA 1
ATOM 2927 C C . TRP A 1 362 ? 24.481 7.789 -37.464 1.00 89.94 362 TRP A C 1
ATOM 2929 O O . TRP A 1 362 ? 23.581 7.833 -38.303 1.00 89.94 362 TRP A O 1
ATOM 2939 N N . CYS A 1 363 ? 24.320 8.224 -36.211 1.00 92.19 363 CYS A N 1
ATOM 2940 C CA . CYS A 1 363 ? 23.071 8.814 -35.728 1.00 92.19 363 CYS A CA 1
ATOM 2941 C C . CYS A 1 363 ? 22.699 10.077 -36.530 1.00 92.19 363 CYS A C 1
ATOM 2943 O O . CYS A 1 363 ? 21.608 10.159 -37.095 1.00 92.19 363 CYS A O 1
ATOM 2945 N N . THR A 1 364 ? 23.640 11.017 -36.684 1.00 90.44 364 THR A N 1
ATOM 2946 C CA . THR A 1 364 ? 23.439 12.262 -37.449 1.00 90.44 364 THR A CA 1
ATOM 2947 C C . THR A 1 364 ? 22.966 11.991 -38.877 1.00 90.44 364 THR A C 1
ATOM 2949 O O . THR A 1 364 ? 22.023 12.634 -39.333 1.00 90.44 364 THR A O 1
ATOM 2952 N N . GLY A 1 365 ? 23.574 11.033 -39.584 1.00 89.31 365 GLY A N 1
ATOM 2953 C CA . GLY A 1 365 ? 23.223 10.726 -40.971 1.00 89.31 365 GLY A CA 1
ATOM 2954 C C . GLY A 1 365 ? 21.829 10.112 -41.137 1.00 89.31 365 GLY A C 1
ATOM 2955 O O . GLY A 1 365 ? 21.079 10.530 -42.025 1.00 89.31 365 GLY A O 1
ATOM 2956 N N . HIS A 1 366 ? 21.421 9.209 -40.238 1.00 92.19 366 HIS A N 1
ATOM 2957 C CA . HIS A 1 366 ? 20.056 8.664 -40.230 1.00 92.19 366 HIS A CA 1
ATOM 2958 C C . HIS A 1 366 ? 19.016 9.762 -39.960 1.00 92.19 366 HIS A C 1
ATOM 2960 O O . HIS A 1 366 ? 18.002 9.843 -40.658 1.00 92.19 366 HIS A O 1
ATOM 2966 N N . LEU A 1 367 ? 19.285 10.655 -39.002 1.00 91.88 367 LEU A N 1
ATOM 2967 C CA . LEU A 1 367 ? 18.399 11.776 -38.675 1.00 91.88 367 LEU A CA 1
ATOM 2968 C C . LEU A 1 367 ? 18.362 12.845 -39.785 1.00 91.88 367 LEU A C 1
ATOM 2970 O O . LEU A 1 367 ? 17.301 13.416 -40.035 1.00 91.88 367 LEU A O 1
ATOM 2974 N N . GLN A 1 368 ? 19.464 13.069 -40.512 1.00 89.62 368 GLN A N 1
ATOM 2975 C CA . GLN A 1 368 ? 19.502 13.923 -41.712 1.00 89.62 368 GLN A CA 1
ATOM 2976 C C . GLN A 1 368 ? 18.593 13.403 -42.835 1.00 89.62 368 GLN A C 1
ATOM 2978 O O . GLN A 1 368 ? 17.970 14.204 -43.531 1.00 89.62 368 GLN A O 1
ATOM 2983 N N . VAL A 1 369 ? 18.486 12.081 -43.019 1.00 90.25 369 VAL A N 1
ATOM 2984 C CA . VAL A 1 369 ? 17.541 11.495 -43.986 1.00 90.25 369 VAL A CA 1
ATOM 2985 C C . VAL A 1 369 ? 16.108 11.574 -43.455 1.00 90.25 369 VAL A C 1
ATOM 2987 O O . VAL A 1 369 ? 15.214 12.003 -44.183 1.00 90.25 369 VAL A O 1
ATOM 2990 N N . PHE A 1 370 ? 15.887 11.214 -42.186 1.00 92.25 370 PHE A N 1
ATOM 2991 C CA . PHE A 1 370 ? 14.557 11.159 -41.572 1.00 92.25 370 PHE A CA 1
ATOM 2992 C C . PHE A 1 370 ? 13.879 12.533 -41.475 1.00 92.25 370 PHE A C 1
ATOM 2994 O O . PHE A 1 370 ? 12.726 12.668 -41.867 1.00 92.25 370 PHE A O 1
ATOM 3001 N N . PHE A 1 371 ? 14.581 13.575 -41.028 1.00 88.56 371 PHE A N 1
ATOM 3002 C CA . PHE A 1 371 ? 14.043 14.943 -41.006 1.00 88.56 371 PHE A CA 1
ATOM 3003 C C . PHE A 1 371 ? 14.300 15.729 -42.306 1.00 88.56 371 PHE A C 1
ATOM 3005 O O . PHE A 1 371 ? 13.907 16.890 -42.426 1.00 88.56 371 PHE A O 1
ATOM 3012 N N . GLY A 1 372 ? 14.968 15.119 -43.287 1.00 85.56 372 GLY A N 1
ATOM 3013 C CA . GLY A 1 372 ? 15.263 15.732 -44.578 1.00 85.56 372 GLY A CA 1
ATOM 3014 C C . GLY A 1 372 ? 14.113 15.637 -45.585 1.00 85.56 372 GLY A C 1
ATOM 3015 O O . GLY A 1 372 ? 13.099 14.972 -45.381 1.00 85.56 372 GLY A O 1
ATOM 3016 N N . LYS A 1 373 ? 14.316 16.238 -46.767 1.00 84.50 373 LYS A N 1
ATOM 3017 C CA . LYS A 1 373 ? 13.358 16.197 -47.895 1.00 84.50 373 LYS A CA 1
ATOM 3018 C C . LYS A 1 373 ? 13.094 14.789 -48.466 1.00 84.50 373 LYS A C 1
ATOM 3020 O O . LYS A 1 373 ? 12.255 14.655 -49.351 1.00 84.50 373 LYS A O 1
ATOM 3025 N N . ARG A 1 374 ? 13.816 13.761 -48.003 1.00 87.62 374 ARG A N 1
ATOM 3026 C CA . ARG A 1 374 ? 13.672 12.349 -48.404 1.00 87.62 374 ARG A CA 1
ATOM 3027 C C . ARG A 1 374 ? 13.291 11.444 -47.217 1.00 87.62 374 ARG A C 1
ATOM 3029 O O . ARG A 1 374 ? 13.679 10.282 -47.185 1.00 87.62 374 ARG A O 1
ATOM 3036 N N . ASN A 1 375 ? 12.534 11.980 -46.251 1.00 91.69 375 ASN A N 1
ATOM 3037 C CA . ASN A 1 375 ? 11.973 11.234 -45.118 1.00 91.69 375 ASN A CA 1
ATOM 3038 C C . ASN A 1 375 ? 11.304 9.920 -45.595 1.00 91.69 375 ASN A C 1
ATOM 3040 O O . ASN A 1 375 ? 10.321 10.003 -46.341 1.00 91.69 375 ASN A O 1
ATOM 3044 N N . PRO A 1 376 ? 11.759 8.728 -45.151 1.00 93.12 376 PRO A N 1
ATOM 3045 C CA . PRO A 1 376 ? 11.237 7.450 -45.636 1.00 93.12 376 PRO A CA 1
ATOM 3046 C C . PRO A 1 376 ? 9.725 7.256 -45.449 1.00 93.12 376 PRO A C 1
ATOM 3048 O O . PRO A 1 376 ? 9.112 6.563 -46.254 1.00 93.12 376 PRO A O 1
ATOM 3051 N N . ILE A 1 377 ? 9.095 7.898 -44.457 1.00 92.75 377 ILE A N 1
ATOM 3052 C CA . ILE A 1 377 ? 7.643 7.820 -44.210 1.00 92.75 377 ILE A CA 1
ATOM 3053 C C . ILE A 1 377 ? 6.846 8.440 -45.369 1.00 92.75 377 ILE A C 1
ATOM 3055 O O . ILE A 1 377 ? 5.785 7.935 -45.743 1.00 92.75 377 ILE A O 1
ATOM 3059 N N . PHE A 1 378 ? 7.359 9.518 -45.966 1.00 91.44 378 PHE A N 1
ATOM 3060 C CA . PHE A 1 378 ? 6.632 10.334 -46.944 1.00 91.44 378 PHE A CA 1
ATOM 3061 C C . PHE A 1 378 ? 7.228 10.294 -48.359 1.00 91.44 378 PHE A C 1
ATOM 3063 O O . PHE A 1 378 ? 6.580 10.756 -49.298 1.00 91.44 378 PHE A O 1
ATOM 3070 N N . TYR A 1 379 ? 8.431 9.742 -48.545 1.00 91.38 379 TYR A N 1
ATOM 3071 C CA . TYR A 1 379 ? 9.143 9.827 -49.821 1.00 91.38 379 TYR A CA 1
ATOM 3072 C C . TYR A 1 379 ? 8.490 8.956 -50.927 1.00 91.38 379 TYR A C 1
ATOM 3074 O O . TYR A 1 379 ? 8.351 7.738 -50.755 1.00 91.38 379 TYR A O 1
ATOM 3082 N N . PRO A 1 380 ? 8.066 9.537 -52.074 1.00 89.81 380 PRO A N 1
ATOM 3083 C CA . PRO A 1 380 ? 7.353 8.791 -53.114 1.00 89.81 380 PRO A CA 1
ATOM 3084 C C . PRO A 1 380 ? 8.191 7.690 -53.777 1.00 89.81 380 PRO A C 1
ATOM 3086 O O . PRO A 1 380 ? 9.367 7.880 -54.089 1.00 89.81 380 PRO A O 1
ATOM 3089 N N . GLY A 1 381 ? 7.549 6.552 -54.054 1.00 88.31 381 GLY A N 1
ATOM 3090 C CA . GLY A 1 381 ? 8.166 5.344 -54.619 1.00 88.31 381 GLY A CA 1
ATOM 3091 C C . GLY A 1 381 ? 8.439 4.241 -53.589 1.00 88.31 381 GLY A C 1
ATOM 3092 O O . GLY A 1 381 ? 8.564 3.082 -53.965 1.00 88.31 381 GLY A O 1
ATOM 3093 N N . LEU A 1 382 ? 8.455 4.556 -52.288 1.00 92.31 382 LEU A N 1
ATOM 3094 C CA . LEU A 1 382 ? 8.645 3.553 -51.235 1.00 92.31 382 LEU A CA 1
ATOM 3095 C C . LEU A 1 382 ? 7.335 2.830 -50.878 1.00 92.31 382 LEU A C 1
ATOM 3097 O O . LEU A 1 382 ? 6.327 3.463 -50.536 1.00 92.31 382 LEU A O 1
ATOM 3101 N N . SER A 1 383 ? 7.380 1.494 -50.897 1.00 91.38 383 SER A N 1
ATOM 3102 C CA . SER A 1 383 ? 6.312 0.615 -50.393 1.00 91.38 383 SER A CA 1
ATOM 3103 C C . SER A 1 383 ? 6.185 0.698 -48.865 1.00 91.38 383 SER A C 1
ATOM 3105 O O . SER A 1 383 ? 7.175 0.963 -48.186 1.00 91.38 383 SER A O 1
ATOM 3107 N N . LEU A 1 384 ? 4.999 0.438 -48.297 1.00 90.62 384 LEU A N 1
ATOM 3108 C CA . LEU A 1 384 ? 4.741 0.599 -46.852 1.00 90.62 384 LEU A CA 1
ATOM 3109 C C . LEU A 1 384 ? 5.782 -0.112 -45.962 1.00 90.62 384 LEU A C 1
ATOM 3111 O O . LEU A 1 384 ? 6.285 0.487 -45.014 1.00 90.62 384 LEU A O 1
ATOM 3115 N N . LYS A 1 385 ? 6.182 -1.341 -46.320 1.00 90.31 385 LYS A N 1
ATOM 3116 C CA . LYS A 1 385 ? 7.240 -2.087 -45.615 1.00 90.31 385 LYS A CA 1
ATOM 3117 C C . LYS A 1 385 ? 8.599 -1.370 -45.625 1.00 90.31 385 LYS A C 1
ATOM 3119 O O . LYS A 1 385 ? 9.291 -1.379 -44.616 1.00 90.31 385 LYS A O 1
ATOM 3124 N N . MET A 1 386 ? 8.974 -0.723 -46.732 1.00 92.12 386 MET A N 1
ATOM 3125 C CA . MET A 1 386 ? 10.227 0.034 -46.853 1.00 92.12 386 MET A CA 1
ATOM 3126 C C . MET A 1 386 ? 10.169 1.318 -46.027 1.00 92.12 386 MET A C 1
ATOM 3128 O O . MET A 1 386 ? 11.137 1.641 -45.348 1.00 92.12 386 MET A O 1
ATOM 3132 N N . ARG A 1 387 ? 9.020 2.012 -46.037 1.00 93.88 387 ARG A N 1
ATOM 3133 C CA . ARG A 1 387 ? 8.795 3.218 -45.224 1.00 93.88 387 ARG A CA 1
ATOM 3134 C C . ARG A 1 387 ? 9.032 2.937 -43.742 1.00 93.88 387 ARG A C 1
ATOM 3136 O O . ARG A 1 387 ? 9.784 3.661 -43.105 1.00 93.88 387 ARG A O 1
ATOM 3143 N N . VAL A 1 388 ? 8.448 1.851 -43.224 1.00 91.69 388 VAL A N 1
ATOM 3144 C CA . VAL A 1 388 ? 8.668 1.403 -41.840 1.00 91.69 388 VAL A CA 1
ATOM 3145 C C . VAL A 1 388 ? 10.131 1.009 -41.628 1.00 91.69 388 VAL A C 1
ATOM 3147 O O . VAL A 1 388 ? 10.801 1.621 -40.801 1.00 91.69 388 VAL A O 1
ATOM 3150 N N . MET A 1 389 ? 10.648 0.037 -42.390 1.00 91.50 389 MET A N 1
ATOM 3151 C CA . MET A 1 389 ? 11.966 -0.567 -42.140 1.00 91.50 389 MET A CA 1
ATOM 3152 C C . MET A 1 389 ? 13.123 0.438 -42.193 1.00 91.50 389 MET A C 1
ATOM 3154 O O . MET A 1 389 ? 13.995 0.388 -41.329 1.00 91.50 389 MET A O 1
ATOM 3158 N N . TYR A 1 390 ? 13.122 1.382 -43.141 1.00 92.88 390 TYR A N 1
ATOM 3159 C CA . TYR A 1 390 ? 14.161 2.415 -43.188 1.00 92.88 390 TYR A CA 1
ATOM 3160 C C . TYR A 1 390 ? 14.009 3.445 -42.051 1.00 92.88 390 TYR A C 1
ATOM 3162 O O . TYR A 1 390 ? 15.008 3.886 -41.487 1.00 92.88 390 TYR A O 1
ATOM 3170 N N . SER A 1 391 ? 12.788 3.773 -41.613 1.00 92.81 391 SER A N 1
ATOM 3171 C CA . SER A 1 391 ? 12.576 4.684 -40.476 1.00 92.81 391 SER A CA 1
ATOM 3172 C C . SER A 1 391 ? 13.006 4.128 -39.109 1.00 92.81 391 SER A C 1
ATOM 3174 O O . SER A 1 391 ? 13.315 4.926 -38.221 1.00 92.81 391 SER A O 1
ATOM 3176 N N . LEU A 1 392 ? 13.066 2.802 -38.919 1.00 90.62 392 LEU A N 1
ATOM 3177 C CA . LEU A 1 392 ? 13.357 2.187 -37.611 1.00 90.62 392 LEU A CA 1
ATOM 3178 C C . LEU A 1 392 ? 14.709 2.606 -37.011 1.00 90.62 392 LEU A C 1
ATOM 3180 O O . LEU A 1 392 ? 14.785 2.863 -35.810 1.00 90.62 392 LEU A O 1
ATOM 3184 N N . GLY A 1 393 ? 15.766 2.724 -37.822 1.00 88.75 393 GLY A N 1
ATOM 3185 C CA . GLY A 1 393 ? 17.093 3.119 -37.330 1.00 88.75 393 GLY A CA 1
ATOM 3186 C C . GLY A 1 393 ? 17.087 4.526 -36.726 1.00 88.75 393 GLY A C 1
ATOM 3187 O O . GLY A 1 393 ? 17.457 4.708 -35.568 1.00 88.75 393 GLY A O 1
ATOM 3188 N N . ALA A 1 394 ? 16.565 5.510 -37.463 1.00 91.19 394 ALA A N 1
ATOM 3189 C CA . ALA A 1 394 ? 16.400 6.881 -36.973 1.00 91.19 394 ALA A CA 1
ATOM 3190 C C . ALA A 1 394 ? 15.545 6.944 -35.692 1.00 91.19 394 ALA A C 1
ATOM 3192 O O . ALA A 1 394 ? 15.899 7.643 -34.742 1.00 91.19 394 ALA A O 1
ATOM 3193 N N . TYR A 1 395 ? 14.462 6.164 -35.642 1.00 91.44 395 TYR A N 1
ATOM 3194 C CA . TYR A 1 395 ? 13.585 6.091 -34.477 1.00 91.44 395 TYR A CA 1
ATOM 3195 C C . TYR A 1 395 ? 14.284 5.506 -33.239 1.00 91.44 395 TYR A C 1
ATOM 3197 O O . TYR A 1 395 ? 14.177 6.080 -32.156 1.00 91.44 395 TYR A O 1
ATOM 3205 N N . SER A 1 396 ? 15.068 4.432 -33.388 1.00 88.31 396 SER A N 1
ATOM 3206 C CA . SER A 1 396 ? 15.843 3.850 -32.280 1.00 88.31 396 SER A CA 1
ATOM 3207 C C . SER A 1 396 ? 16.880 4.820 -31.696 1.00 88.31 396 SER A C 1
ATOM 3209 O O . SER A 1 396 ? 17.020 4.895 -30.475 1.00 88.31 396 SER A O 1
ATOM 3211 N N . TYR A 1 397 ? 17.536 5.634 -32.534 1.00 89.88 397 TYR A N 1
ATOM 3212 C CA . TYR A 1 397 ? 18.457 6.671 -32.062 1.00 89.88 397 TYR A CA 1
ATOM 3213 C C . TYR A 1 397 ? 17.739 7.770 -31.270 1.00 89.88 397 TYR A C 1
ATOM 3215 O O . TYR A 1 397 ? 18.244 8.190 -30.231 1.00 89.88 397 TYR A O 1
ATOM 3223 N N . MET A 1 398 ? 16.551 8.204 -31.710 1.00 87.06 398 MET A N 1
ATOM 3224 C CA . MET A 1 398 ? 15.729 9.155 -30.949 1.00 87.06 398 MET A CA 1
ATOM 3225 C C . MET A 1 398 ? 15.256 8.561 -29.616 1.00 87.06 398 MET A C 1
ATOM 3227 O O . MET A 1 398 ? 15.302 9.243 -28.595 1.00 87.06 398 MET A O 1
ATOM 3231 N N . CYS A 1 399 ? 14.859 7.285 -29.598 1.00 87.25 399 CYS A N 1
ATOM 3232 C CA . CYS A 1 399 ? 14.482 6.594 -28.366 1.00 87.25 399 CYS A CA 1
ATOM 3233 C C . CYS A 1 399 ? 15.656 6.563 -27.374 1.00 87.25 399 CYS A C 1
ATOM 3235 O O . CYS A 1 399 ? 15.507 6.998 -26.235 1.00 87.25 399 CYS A O 1
ATOM 3237 N N . ALA A 1 400 ? 16.849 6.152 -27.814 1.00 84.56 400 ALA A N 1
ATOM 3238 C CA . ALA A 1 400 ? 18.040 6.136 -26.964 1.00 84.56 400 ALA A CA 1
ATOM 3239 C C . ALA A 1 400 ? 18.494 7.542 -26.515 1.00 84.56 400 ALA A C 1
ATOM 3241 O O . ALA A 1 400 ? 19.037 7.676 -25.420 1.00 84.56 400 ALA A O 1
ATOM 3242 N N . ALA A 1 401 ? 18.262 8.580 -27.327 1.00 85.69 401 ALA A N 1
ATOM 3243 C CA . ALA A 1 401 ? 18.595 9.969 -27.008 1.00 85.69 401 ALA A CA 1
ATOM 3244 C C . ALA A 1 401 ? 17.686 10.593 -25.934 1.00 85.69 401 ALA A C 1
ATOM 3246 O O . ALA A 1 401 ? 18.178 11.336 -25.086 1.00 85.69 401 ALA A O 1
ATOM 3247 N N . PHE A 1 402 ? 16.375 10.322 -25.978 1.00 82.38 402 PHE A N 1
ATOM 3248 C CA . PHE A 1 402 ? 15.386 10.988 -25.118 1.00 82.38 402 PHE A CA 1
ATOM 3249 C C . PHE A 1 402 ? 14.877 10.123 -23.962 1.00 82.38 402 PHE A C 1
ATOM 3251 O O . PHE A 1 402 ? 14.727 10.633 -22.855 1.00 82.38 402 PHE A O 1
ATOM 3258 N N . LEU A 1 403 ? 14.618 8.830 -24.185 1.00 83.94 403 LEU A N 1
ATOM 3259 C CA . LEU A 1 403 ? 14.035 7.965 -23.153 1.00 83.94 403 LEU A CA 1
ATOM 3260 C C . LEU A 1 403 ? 15.035 7.718 -22.018 1.00 83.94 403 LEU A C 1
ATOM 3262 O O . LEU A 1 403 ? 14.687 7.875 -20.853 1.00 83.94 403 LEU A O 1
ATOM 3266 N N . THR A 1 404 ? 16.285 7.388 -22.356 1.00 79.25 404 THR A N 1
ATOM 3267 C CA . THR A 1 404 ? 17.345 7.044 -21.394 1.00 79.25 404 THR A CA 1
ATOM 3268 C C . THR A 1 404 ? 17.529 8.087 -20.278 1.00 79.25 404 THR A C 1
ATOM 3270 O O . THR A 1 404 ? 17.386 7.711 -19.115 1.00 79.25 404 THR A O 1
ATOM 3273 N N . PRO A 1 405 ? 17.785 9.387 -20.552 1.00 75.06 405 PRO A N 1
ATOM 3274 C CA . PRO A 1 405 ? 17.942 10.375 -19.481 1.00 75.06 405 PRO A CA 1
ATOM 3275 C C . PRO A 1 405 ? 16.654 10.604 -18.677 1.00 75.06 405 PRO A C 1
ATOM 3277 O O . PRO A 1 405 ? 16.729 10.834 -17.473 1.00 75.06 405 PRO A O 1
ATOM 3280 N N . LEU A 1 406 ? 15.474 10.512 -19.298 1.00 79.50 406 LEU A N 1
ATOM 3281 C CA . LEU A 1 406 ? 14.200 10.727 -18.605 1.00 79.50 406 LEU A CA 1
ATOM 3282 C C . LEU A 1 406 ? 13.859 9.557 -17.664 1.00 79.50 406 LEU A C 1
ATOM 3284 O O . LEU A 1 406 ? 13.488 9.793 -16.516 1.00 79.50 406 LEU A O 1
ATOM 3288 N N . PHE A 1 407 ? 14.086 8.306 -18.080 1.00 77.00 407 PHE A N 1
ATOM 3289 C CA . PHE A 1 407 ? 13.960 7.138 -17.198 1.00 77.00 407 PHE A CA 1
ATOM 3290 C C . PHE A 1 407 ? 15.029 7.096 -16.090 1.00 77.00 407 PHE A C 1
ATOM 3292 O O . PHE A 1 407 ? 14.761 6.549 -15.024 1.00 77.00 407 PHE A O 1
ATOM 3299 N N . LEU A 1 408 ? 16.208 7.701 -16.289 1.00 71.56 408 LEU A N 1
ATOM 3300 C CA . LEU A 1 408 ? 17.209 7.879 -15.224 1.00 71.56 408 LEU A CA 1
ATOM 3301 C C . LEU A 1 408 ? 16.827 8.981 -14.217 1.00 71.56 408 LEU A C 1
ATOM 3303 O O . LEU A 1 408 ? 17.191 8.884 -13.048 1.00 71.56 408 LEU A O 1
ATOM 3307 N N . LEU A 1 409 ? 16.066 9.998 -14.635 1.00 70.38 409 LEU A N 1
ATOM 3308 C CA . LEU A 1 409 ? 15.539 11.042 -13.747 1.00 70.38 409 LEU A CA 1
ATOM 3309 C C . LEU A 1 409 ? 14.363 10.559 -12.880 1.00 70.38 409 LEU A C 1
ATOM 3311 O O . LEU A 1 409 ? 14.217 11.027 -11.752 1.00 70.38 409 LEU A O 1
ATOM 3315 N N . ALA A 1 410 ? 13.556 9.607 -13.360 1.00 72.50 410 ALA A N 1
ATOM 3316 C CA . ALA A 1 410 ? 12.398 9.079 -12.630 1.00 72.50 410 ALA A CA 1
ATOM 3317 C C . ALA A 1 410 ? 12.688 8.598 -11.190 1.00 72.50 410 ALA A C 1
ATOM 3319 O O . ALA A 1 410 ? 12.015 9.085 -10.278 1.00 72.50 410 ALA A O 1
ATOM 3320 N N . PRO A 1 411 ? 13.666 7.700 -10.928 1.00 60.16 411 PRO A N 1
ATOM 3321 C CA . PRO A 1 411 ? 13.969 7.263 -9.564 1.00 60.16 411 PRO A CA 1
ATOM 3322 C C . PRO A 1 411 ? 14.526 8.398 -8.694 1.00 60.16 411 PRO A C 1
ATOM 3324 O O . PRO A 1 411 ? 14.290 8.405 -7.491 1.00 60.16 411 PRO A O 1
ATOM 3327 N N . ILE A 1 412 ? 15.206 9.390 -9.281 1.00 61.28 412 ILE A N 1
ATOM 3328 C CA . ILE A 1 412 ? 15.710 10.557 -8.543 1.00 61.28 412 ILE A CA 1
ATOM 3329 C C . ILE A 1 412 ? 14.529 11.414 -8.061 1.00 61.28 412 ILE A C 1
ATOM 3331 O O . ILE A 1 412 ? 14.459 11.750 -6.881 1.00 61.28 412 ILE A O 1
ATOM 3335 N N . LEU A 1 413 ? 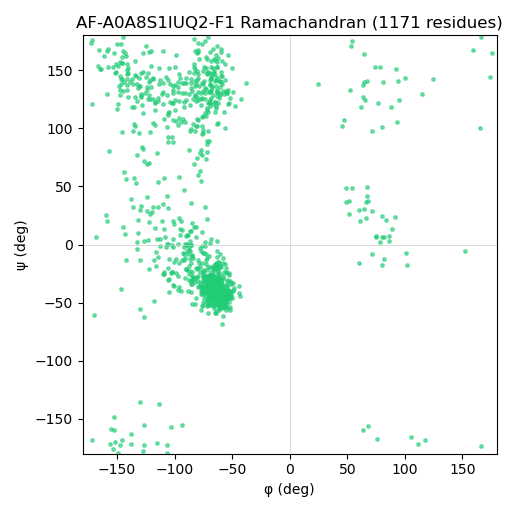13.566 11.709 -8.940 1.00 62.69 413 LEU A N 1
ATOM 3336 C CA . LEU A 1 413 ? 12.352 12.461 -8.595 1.00 62.69 413 LEU A CA 1
ATOM 3337 C C . LEU A 1 413 ? 11.466 11.718 -7.578 1.00 62.69 413 LEU A C 1
ATOM 3339 O O . LEU A 1 413 ? 10.932 12.335 -6.655 1.00 62.69 413 LEU A O 1
ATOM 3343 N N . ALA A 1 414 ? 11.374 10.393 -7.700 1.00 61.06 414 ALA A N 1
ATOM 3344 C CA . ALA A 1 414 ? 10.657 9.536 -6.763 1.00 61.06 414 ALA A CA 1
ATOM 3345 C C . ALA A 1 414 ? 11.297 9.517 -5.361 1.00 61.06 414 ALA A C 1
ATOM 3347 O O . ALA A 1 414 ? 10.601 9.730 -4.372 1.00 61.06 414 ALA A O 1
ATOM 3348 N N . ILE A 1 415 ? 12.613 9.288 -5.265 1.00 54.69 415 ILE A N 1
ATOM 3349 C CA . ILE A 1 415 ? 13.316 9.095 -3.982 1.00 54.69 415 ILE A CA 1
ATOM 3350 C C . ILE A 1 415 ? 13.557 10.418 -3.246 1.00 54.69 415 ILE A C 1
ATOM 3352 O O . ILE A 1 415 ? 13.380 10.473 -2.033 1.00 54.69 415 ILE A O 1
ATOM 3356 N N . TRP A 1 416 ? 13.958 11.479 -3.951 1.00 50.41 416 TRP A N 1
ATOM 3357 C CA . TRP A 1 416 ? 14.376 12.737 -3.313 1.00 50.41 416 TRP A CA 1
ATOM 3358 C C . TRP A 1 416 ? 13.232 13.731 -3.089 1.00 50.41 416 TRP A C 1
ATOM 3360 O O . TRP A 1 416 ? 13.364 14.621 -2.253 1.00 50.41 416 TRP A O 1
ATOM 3370 N N . PHE A 1 417 ? 12.123 13.599 -3.825 1.00 60.66 417 PHE A N 1
ATOM 3371 C CA . PHE A 1 417 ? 11.019 14.567 -3.799 1.00 60.66 417 PHE A CA 1
ATOM 3372 C C . PHE A 1 417 ? 9.627 13.928 -3.651 1.00 60.66 417 PHE A C 1
ATOM 3374 O O . PHE A 1 417 ? 8.640 14.656 -3.567 1.00 60.66 417 PHE A O 1
ATOM 3381 N N . GLY A 1 418 ? 9.512 12.593 -3.643 1.00 53.78 418 GLY A N 1
ATOM 3382 C CA . GLY A 1 418 ? 8.216 11.903 -3.600 1.00 53.78 418 GLY A CA 1
ATOM 3383 C C . GLY A 1 418 ? 7.357 12.112 -4.855 1.00 53.78 418 GLY A C 1
ATOM 3384 O O . GLY A 1 418 ? 6.132 12.010 -4.790 1.00 53.78 418 GLY A O 1
ATOM 3385 N N . ILE A 1 419 ? 7.967 12.449 -5.998 1.00 67.56 419 ILE A N 1
ATOM 3386 C CA . ILE A 1 419 ? 7.251 12.771 -7.240 1.00 67.56 419 ILE A CA 1
ATOM 3387 C C . ILE A 1 419 ? 7.197 11.526 -8.134 1.00 67.56 419 ILE A C 1
ATOM 3389 O O . ILE A 1 419 ? 8.167 11.176 -8.811 1.00 67.56 419 ILE A O 1
ATOM 3393 N N . PHE A 1 420 ? 6.036 10.869 -8.158 1.00 69.69 420 PHE A N 1
ATOM 3394 C CA . PHE A 1 420 ? 5.793 9.641 -8.922 1.00 69.69 420 PHE A CA 1
ATOM 3395 C C . PHE A 1 420 ? 5.058 9.920 -10.248 1.00 69.69 420 PHE A C 1
ATOM 3397 O O . PHE A 1 420 ? 4.097 10.691 -10.257 1.00 69.69 420 PHE A O 1
ATOM 3404 N N . PRO A 1 421 ? 5.458 9.285 -11.370 1.00 74.38 421 PRO A N 1
ATOM 3405 C CA . PRO A 1 421 ? 4.737 9.378 -12.644 1.00 74.38 421 PRO A CA 1
ATOM 3406 C C . PRO A 1 421 ? 3.585 8.360 -12.776 1.00 74.38 421 PRO A C 1
ATOM 3408 O O . PRO A 1 421 ? 2.934 8.291 -13.822 1.00 74.38 421 PRO A O 1
ATOM 3411 N N . ILE A 1 422 ? 3.379 7.520 -11.758 1.00 75.88 422 ILE A N 1
ATOM 3412 C CA . ILE A 1 422 ? 2.514 6.334 -11.761 1.00 75.88 422 ILE A CA 1
ATOM 3413 C C . ILE A 1 422 ? 1.931 6.177 -10.351 1.00 75.88 422 ILE A C 1
ATOM 3415 O O . ILE A 1 422 ? 2.700 6.223 -9.390 1.00 75.88 422 ILE A O 1
ATOM 3419 N N . ASP A 1 423 ? 0.622 5.951 -10.217 1.00 71.31 423 ASP A N 1
ATOM 3420 C CA . ASP A 1 423 ? 0.057 5.438 -8.959 1.00 71.31 423 ASP A CA 1
ATOM 3421 C C . ASP A 1 423 ? 0.323 3.925 -8.817 1.00 71.31 423 ASP A C 1
ATOM 3423 O O . ASP A 1 423 ? 0.066 3.136 -9.728 1.00 71.31 423 ASP A O 1
ATOM 3427 N N . LEU A 1 424 ? 0.848 3.507 -7.663 1.00 63.84 424 LEU A N 1
ATOM 3428 C CA . LEU A 1 424 ? 1.332 2.145 -7.418 1.00 63.84 424 LEU A CA 1
ATOM 3429 C C . LEU A 1 424 ? 0.278 1.267 -6.723 1.00 63.84 424 LEU A C 1
ATOM 3431 O O . LEU A 1 424 ? 0.515 0.698 -5.656 1.00 63.84 424 LEU A O 1
ATOM 3435 N N . ASN A 1 425 ? -0.891 1.125 -7.348 1.00 58.81 425 ASN A N 1
ATOM 3436 C CA . ASN A 1 425 ? -1.945 0.220 -6.884 1.00 58.81 425 ASN A CA 1
ATOM 3437 C C . ASN A 1 425 ? -1.716 -1.258 -7.269 1.00 58.81 425 ASN A C 1
ATOM 3439 O O . ASN A 1 425 ? -0.839 -1.613 -8.056 1.00 58.81 425 ASN A O 1
ATOM 3443 N N . ARG A 1 426 ? -2.584 -2.135 -6.741 1.00 56.97 426 ARG A N 1
ATOM 3444 C CA . ARG A 1 426 ? -2.528 -3.606 -6.873 1.00 56.97 426 ARG A CA 1
ATOM 3445 C C . ARG A 1 426 ? -2.476 -4.151 -8.310 1.00 56.97 426 ARG A C 1
ATOM 3447 O O . ARG A 1 426 ? -2.038 -5.281 -8.499 1.00 56.97 426 ARG A O 1
ATOM 3454 N N . HIS A 1 427 ? -2.942 -3.401 -9.311 1.00 65.94 427 HIS A N 1
ATOM 3455 C CA . HIS A 1 427 ? -2.986 -3.871 -10.700 1.00 65.94 427 HIS A CA 1
ATOM 3456 C C . HIS A 1 427 ? -1.645 -3.660 -11.423 1.00 65.94 427 HIS A C 1
ATOM 3458 O O . HIS A 1 427 ? -1.270 -4.467 -12.280 1.00 65.94 427 HIS A O 1
ATOM 3464 N N . TYR A 1 428 ? -0.891 -2.621 -11.045 1.00 71.19 428 TYR A N 1
ATOM 3465 C CA . TYR A 1 428 ? 0.346 -2.234 -11.721 1.00 71.19 428 TYR A CA 1
ATOM 3466 C C . TYR A 1 428 ? 1.462 -3.299 -11.671 1.00 71.19 428 TYR A C 1
ATOM 3468 O O . TYR A 1 428 ? 2.005 -3.598 -12.735 1.00 71.19 428 TYR A O 1
ATOM 3476 N N . PRO A 1 429 ? 1.801 -3.941 -10.527 1.00 59.38 429 PRO A N 1
ATOM 3477 C CA . PRO A 1 429 ? 2.935 -4.868 -10.463 1.00 59.38 429 PRO A CA 1
ATOM 3478 C C . PRO A 1 429 ? 2.818 -6.058 -11.421 1.00 59.38 429 PRO A C 1
ATOM 3480 O O . PRO A 1 429 ? 3.790 -6.401 -12.095 1.00 59.38 429 PRO A O 1
ATOM 3483 N N . LEU A 1 430 ? 1.631 -6.668 -11.523 1.00 66.44 430 LEU A N 1
ATOM 3484 C CA . LEU A 1 430 ? 1.387 -7.798 -12.423 1.00 66.44 430 LEU A CA 1
ATOM 3485 C C . LEU A 1 430 ? 1.482 -7.365 -13.892 1.00 66.44 430 LEU A C 1
ATOM 3487 O O . LEU A 1 430 ? 2.152 -8.020 -14.689 1.00 66.44 430 LEU A O 1
ATOM 3491 N N . ALA A 1 431 ? 0.846 -6.243 -14.236 1.00 69.81 431 ALA A N 1
ATOM 3492 C CA . ALA A 1 431 ? 0.861 -5.694 -15.586 1.00 69.81 431 ALA A CA 1
ATOM 3493 C C . ALA A 1 431 ? 2.278 -5.301 -16.033 1.00 69.81 431 ALA A C 1
ATOM 3495 O O . ALA A 1 431 ? 2.720 -5.709 -17.108 1.00 69.81 431 ALA A O 1
ATOM 3496 N N . PHE A 1 432 ? 3.020 -4.586 -15.182 1.00 77.62 432 PHE A N 1
ATOM 3497 C CA . PHE A 1 432 ? 4.408 -4.203 -15.432 1.00 77.62 432 PHE A CA 1
ATOM 3498 C C . PHE A 1 432 ? 5.330 -5.423 -15.531 1.00 77.62 432 PHE A C 1
ATOM 3500 O O . PHE A 1 432 ? 6.136 -5.490 -16.452 1.00 77.62 432 PHE A O 1
ATOM 3507 N N . THR A 1 433 ? 5.188 -6.425 -14.656 1.00 69.50 433 THR A N 1
ATOM 3508 C CA . THR A 1 433 ? 6.009 -7.651 -14.710 1.00 69.50 433 THR A CA 1
ATOM 3509 C C . THR A 1 433 ? 5.793 -8.422 -16.013 1.00 69.50 433 THR A C 1
ATOM 3511 O O . THR A 1 433 ? 6.763 -8.857 -16.632 1.00 69.50 433 THR A O 1
ATOM 3514 N N . ILE A 1 434 ? 4.543 -8.551 -16.475 1.00 69.44 434 ILE A N 1
ATOM 3515 C CA . ILE A 1 434 ? 4.220 -9.221 -17.743 1.00 69.44 434 ILE A CA 1
ATOM 3516 C C . ILE A 1 434 ? 4.785 -8.431 -18.936 1.00 69.44 434 ILE A C 1
ATOM 3518 O O . ILE A 1 434 ? 5.474 -9.004 -19.781 1.00 69.44 434 ILE A O 1
ATOM 3522 N N . TYR A 1 435 ? 4.558 -7.116 -18.994 1.00 82.31 435 TYR A N 1
ATOM 3523 C CA . TYR A 1 435 ? 5.057 -6.261 -20.077 1.00 82.31 435 TYR A CA 1
ATOM 3524 C C . TYR A 1 435 ? 6.588 -6.150 -20.107 1.00 82.31 435 TYR A C 1
ATOM 3526 O O . TYR A 1 435 ? 7.196 -6.304 -21.168 1.00 82.31 435 TYR A O 1
ATOM 3534 N N . TYR A 1 436 ? 7.238 -5.937 -18.963 1.00 76.75 436 TYR A N 1
ATOM 3535 C CA . TYR A 1 436 ? 8.693 -5.828 -18.879 1.00 76.75 436 TYR A CA 1
ATOM 3536 C C . TYR A 1 436 ? 9.372 -7.185 -19.105 1.00 76.75 436 TYR A C 1
ATOM 3538 O O . TYR A 1 436 ? 10.353 -7.263 -19.843 1.00 76.75 436 TYR A O 1
ATOM 3546 N N . GLY A 1 437 ? 8.801 -8.278 -18.587 1.00 66.50 437 GLY A N 1
ATOM 3547 C CA . GLY A 1 437 ? 9.252 -9.641 -18.881 1.00 66.50 437 GLY A CA 1
ATOM 3548 C C . GLY A 1 437 ? 9.182 -9.968 -20.375 1.00 66.50 437 GLY A C 1
ATOM 3549 O O . GLY A 1 437 ? 10.162 -10.446 -20.947 1.00 66.50 437 GLY A O 1
ATOM 3550 N N . MET A 1 438 ? 8.076 -9.624 -21.046 1.00 76.81 438 MET A N 1
ATOM 3551 C CA . MET A 1 438 ? 7.954 -9.778 -22.501 1.00 76.81 438 MET A CA 1
ATOM 3552 C C . MET A 1 438 ? 8.839 -8.806 -23.292 1.00 76.81 438 MET A C 1
ATOM 3554 O O . MET A 1 438 ? 9.318 -9.167 -24.368 1.00 76.81 438 MET A O 1
ATOM 3558 N N . THR A 1 439 ? 9.113 -7.608 -22.766 1.00 77.12 439 THR A N 1
ATOM 3559 C CA . THR A 1 439 ? 10.095 -6.670 -23.334 1.00 77.12 439 THR A CA 1
ATOM 3560 C C . THR A 1 439 ? 11.488 -7.294 -23.323 1.00 77.12 439 THR A C 1
ATOM 3562 O O . THR A 1 439 ? 12.120 -7.388 -24.373 1.00 77.12 439 THR A O 1
ATOM 3565 N N . LEU A 1 440 ? 11.939 -7.800 -22.169 1.00 70.62 440 LEU A N 1
ATOM 3566 C CA . LEU A 1 440 ? 13.221 -8.491 -22.032 1.00 70.62 440 LEU A CA 1
ATOM 3567 C C . LEU A 1 440 ? 13.289 -9.735 -22.924 1.00 70.62 440 LEU A C 1
ATOM 3569 O O . LEU A 1 440 ? 14.266 -9.897 -23.647 1.00 70.62 440 LEU A O 1
ATOM 3573 N N . PHE A 1 441 ? 12.253 -10.578 -22.937 1.00 69.56 441 PHE A N 1
ATOM 3574 C CA . PHE A 1 441 ? 12.202 -11.772 -23.788 1.00 69.56 441 PHE A CA 1
ATOM 3575 C C . PHE A 1 441 ? 12.267 -11.437 -25.285 1.00 69.56 441 PHE A C 1
ATOM 3577 O O . PHE A 1 441 ? 12.892 -12.168 -26.050 1.00 69.56 441 PHE A O 1
ATOM 3584 N N . THR A 1 442 ? 11.676 -10.312 -25.699 1.00 77.31 442 THR A N 1
ATOM 3585 C CA . THR A 1 442 ? 11.751 -9.825 -27.083 1.00 77.31 442 THR A CA 1
ATOM 3586 C C . THR A 1 442 ? 13.145 -9.285 -27.400 1.00 77.31 442 THR A C 1
ATOM 3588 O O . THR A 1 442 ? 13.761 -9.748 -28.354 1.00 77.31 442 THR A O 1
ATOM 3591 N N . VAL A 1 443 ? 13.681 -8.362 -26.587 1.00 71.75 443 VAL A N 1
ATOM 3592 C CA . VAL A 1 443 ? 15.020 -7.756 -26.763 1.00 71.75 443 VAL A CA 1
ATOM 3593 C C . VAL A 1 443 ? 16.116 -8.821 -26.782 1.00 71.75 443 VAL A C 1
ATOM 3595 O O . VAL A 1 443 ? 16.926 -8.866 -27.708 1.00 71.75 443 VAL A O 1
ATOM 3598 N N . TYR A 1 444 ? 16.106 -9.715 -25.793 1.00 66.88 444 TYR A N 1
ATOM 3599 C CA . TYR A 1 444 ? 17.084 -10.787 -25.629 1.00 66.88 444 TYR A CA 1
ATOM 3600 C C . TYR A 1 444 ? 16.738 -12.069 -26.411 1.00 66.88 444 TYR A C 1
ATOM 3602 O O . TYR A 1 444 ? 17.393 -13.100 -26.220 1.00 66.88 444 TYR A O 1
ATOM 3610 N N . TYR A 1 445 ? 15.761 -12.021 -27.329 1.00 70.19 445 TYR A N 1
ATOM 3611 C CA . TYR A 1 445 ? 15.462 -13.141 -28.219 1.00 70.19 445 TYR A CA 1
ATOM 3612 C C . TYR A 1 445 ? 16.710 -13.530 -29.021 1.00 70.19 445 TYR A C 1
ATOM 3614 O O . TYR A 1 445 ? 17.213 -12.780 -29.860 1.00 70.19 445 TYR A O 1
ATOM 3622 N N . SER A 1 446 ? 17.218 -14.731 -28.763 1.00 65.00 446 SER A N 1
ATOM 3623 C CA . SER A 1 446 ? 18.432 -15.234 -29.392 1.00 65.00 446 SER A CA 1
ATOM 3624 C C . SER A 1 446 ? 18.414 -16.754 -29.501 1.00 65.00 446 SER A C 1
ATOM 3626 O O . SER A 1 446 ? 17.737 -17.456 -28.753 1.00 65.00 446 SER A O 1
ATOM 3628 N N . ARG A 1 447 ? 19.168 -17.271 -30.473 1.00 60.25 447 ARG A N 1
ATOM 3629 C CA . ARG A 1 447 ? 19.264 -18.705 -30.783 1.00 60.25 447 ARG A CA 1
ATOM 3630 C C . ARG A 1 447 ? 20.430 -19.400 -30.076 1.00 60.25 447 ARG A C 1
ATOM 3632 O O . ARG A 1 447 ? 20.503 -20.622 -30.095 1.00 60.25 447 ARG A O 1
ATOM 3639 N N . THR A 1 448 ? 21.367 -18.644 -29.497 1.00 57.97 448 THR A N 1
ATOM 3640 C CA . THR A 1 448 ? 22.563 -19.182 -28.828 1.00 57.97 448 THR A CA 1
ATOM 3641 C C . THR A 1 448 ? 22.972 -18.317 -27.637 1.00 57.97 448 THR A C 1
ATOM 3643 O O . THR A 1 448 ? 22.948 -17.092 -27.722 1.00 57.97 448 THR A O 1
ATOM 3646 N N . LEU A 1 449 ? 23.438 -18.947 -26.550 1.00 54.81 449 LEU A N 1
ATOM 3647 C CA . LEU A 1 449 ? 23.922 -18.264 -25.336 1.00 54.81 449 LEU A CA 1
ATOM 3648 C C . LEU A 1 449 ? 25.016 -17.218 -25.630 1.00 54.81 449 LEU A C 1
ATOM 3650 O O . LEU A 1 449 ? 25.062 -16.178 -24.978 1.00 54.81 449 LEU A O 1
ATOM 3654 N N . LYS A 1 450 ? 25.843 -17.449 -26.663 1.00 60.22 450 LYS A N 1
ATOM 3655 C CA . LYS A 1 450 ? 26.822 -16.473 -27.172 1.00 60.22 450 LYS A CA 1
ATOM 3656 C C . LYS A 1 450 ? 26.163 -15.114 -27.455 1.00 60.22 450 LYS A C 1
ATOM 3658 O O . LYS A 1 450 ? 26.722 -14.094 -27.078 1.00 60.22 450 LYS A O 1
ATOM 3663 N N . HIS A 1 451 ? 24.985 -15.087 -28.081 1.00 64.94 451 HIS A N 1
ATOM 3664 C CA . HIS A 1 451 ? 24.319 -13.844 -28.488 1.00 64.94 451 HIS A CA 1
ATOM 3665 C C . HIS A 1 451 ? 23.739 -13.026 -27.338 1.00 64.94 451 HIS A C 1
ATOM 3667 O O . HIS A 1 451 ? 23.702 -11.805 -27.456 1.00 64.94 451 HIS A O 1
ATOM 3673 N N . LEU A 1 452 ? 23.353 -13.653 -26.222 1.00 63.41 452 LEU A N 1
ATOM 3674 C CA . LEU A 1 452 ? 22.885 -12.926 -25.036 1.00 63.41 452 LEU A CA 1
ATOM 3675 C C . LEU A 1 452 ? 23.963 -11.970 -24.501 1.00 63.41 452 LEU A C 1
ATOM 3677 O O . LEU A 1 452 ? 23.650 -10.847 -24.116 1.00 63.41 452 LEU A O 1
ATOM 3681 N N . ILE A 1 453 ? 25.235 -12.378 -24.567 1.00 65.19 453 ILE A N 1
ATOM 3682 C CA . ILE A 1 453 ? 26.387 -11.560 -24.161 1.00 65.19 453 ILE A CA 1
ATOM 3683 C C . ILE A 1 453 ? 26.542 -10.334 -25.082 1.00 65.19 453 ILE A C 1
ATOM 3685 O O . ILE A 1 453 ? 26.738 -9.224 -24.596 1.00 65.19 453 ILE A O 1
ATOM 3689 N N . PHE A 1 454 ? 26.380 -10.494 -26.401 1.00 68.56 454 PHE A N 1
ATOM 3690 C CA . PHE A 1 454 ? 26.473 -9.376 -27.356 1.00 68.56 454 PHE A CA 1
ATOM 3691 C C . PHE A 1 454 ? 25.265 -8.444 -27.323 1.00 68.56 454 PHE A C 1
ATOM 3693 O O . PHE A 1 454 ? 25.431 -7.238 -27.463 1.00 68.56 454 PHE A O 1
ATOM 3700 N N . LEU A 1 455 ? 24.064 -8.972 -27.081 1.00 70.00 455 LEU A N 1
ATOM 3701 C CA . LEU A 1 455 ? 22.879 -8.156 -26.815 1.00 70.00 455 LEU A CA 1
ATOM 3702 C C . LEU A 1 455 ? 23.056 -7.343 -25.526 1.00 70.00 455 LEU A C 1
ATOM 3704 O O . LEU A 1 455 ? 22.738 -6.158 -25.502 1.00 70.00 455 LEU A O 1
ATOM 3708 N N . TRP A 1 456 ? 23.653 -7.928 -24.483 1.00 68.19 456 TRP A N 1
ATOM 3709 C CA . TRP A 1 456 ? 24.009 -7.199 -23.265 1.00 68.19 456 TRP A CA 1
ATOM 3710 C C . TRP A 1 456 ? 25.067 -6.112 -23.524 1.00 68.19 456 TRP A C 1
ATOM 3712 O O . TRP A 1 456 ? 24.854 -4.969 -23.118 1.00 68.19 456 TRP A O 1
ATOM 3722 N N . PHE A 1 457 ? 26.150 -6.394 -24.259 1.00 70.31 457 PHE A N 1
ATOM 3723 C CA . PHE A 1 457 ? 27.113 -5.356 -24.663 1.00 70.31 457 PHE A CA 1
ATOM 3724 C C . PHE A 1 457 ? 26.463 -4.251 -25.516 1.00 70.31 457 PHE A C 1
ATOM 3726 O O . PHE A 1 457 ? 26.736 -3.076 -25.292 1.00 70.31 457 PHE A O 1
ATOM 3733 N N . ALA A 1 458 ? 25.557 -4.585 -26.440 1.00 75.81 458 ALA A N 1
ATOM 3734 C CA . ALA A 1 458 ? 24.835 -3.606 -27.254 1.00 75.81 458 ALA A CA 1
ATOM 3735 C C . ALA A 1 458 ? 23.915 -2.696 -26.415 1.00 75.81 458 ALA A C 1
ATOM 3737 O O . ALA A 1 458 ? 23.898 -1.481 -26.629 1.00 75.81 458 ALA A O 1
ATOM 3738 N N . SER A 1 459 ? 23.199 -3.252 -25.431 1.00 74.06 459 SER A N 1
ATOM 3739 C CA . SER A 1 459 ? 22.401 -2.473 -24.473 1.00 74.06 459 SER A CA 1
ATOM 3740 C C . SER A 1 459 ? 23.272 -1.519 -23.650 1.00 74.06 459 SER A C 1
ATOM 3742 O O . SER A 1 459 ? 22.935 -0.343 -23.527 1.00 74.06 459 SER A O 1
ATOM 3744 N N . ASN A 1 460 ? 24.423 -1.983 -23.151 1.00 70.44 460 ASN A N 1
ATOM 3745 C CA . ASN A 1 460 ? 25.356 -1.145 -22.389 1.00 70.44 460 ASN A CA 1
ATOM 3746 C C . ASN A 1 460 ? 26.000 -0.048 -23.244 1.00 70.44 460 ASN A C 1
ATOM 3748 O O . ASN A 1 460 ? 26.044 1.106 -22.825 1.00 70.44 460 ASN A O 1
ATOM 3752 N N . ALA A 1 461 ? 26.426 -0.366 -24.468 1.00 77.25 461 ALA A N 1
ATOM 3753 C CA . ALA A 1 461 ? 26.951 0.623 -25.402 1.00 77.25 461 ALA A CA 1
ATOM 3754 C C . ALA A 1 461 ? 25.919 1.732 -25.677 1.00 77.25 461 ALA A C 1
ATOM 3756 O O . ALA A 1 461 ? 26.268 2.909 -25.667 1.00 77.25 461 ALA A O 1
ATOM 3757 N N . ASN A 1 462 ? 24.637 1.390 -25.848 1.00 77.25 462 ASN A N 1
ATOM 3758 C CA . ASN A 1 462 ? 23.572 2.384 -26.014 1.00 77.25 462 ASN A CA 1
ATOM 3759 C C . ASN A 1 462 ? 23.276 3.181 -24.730 1.00 77.25 462 ASN A C 1
ATOM 3761 O O . ASN A 1 462 ? 23.034 4.385 -24.826 1.00 77.25 462 ASN A O 1
ATOM 3765 N N . LEU A 1 463 ? 23.358 2.558 -23.547 1.00 73.81 463 LEU A N 1
ATOM 3766 C CA . LEU A 1 463 ? 23.252 3.245 -22.253 1.00 73.81 463 LEU A CA 1
ATOM 3767 C C . LEU A 1 463 ? 24.403 4.241 -22.027 1.00 73.81 463 LEU A C 1
ATOM 3769 O O . LEU A 1 463 ? 24.185 5.280 -21.420 1.00 73.81 463 LEU A O 1
ATOM 3773 N N . VAL A 1 464 ? 25.606 3.978 -22.546 1.00 75.06 464 VAL A N 1
ATOM 3774 C CA . VAL A 1 464 ? 26.742 4.921 -22.493 1.00 75.06 464 VAL A CA 1
ATOM 3775 C C . VAL A 1 464 ? 26.638 6.007 -23.576 1.00 75.06 464 VAL A C 1
ATOM 3777 O O . VAL A 1 464 ? 26.968 7.166 -23.333 1.00 75.06 464 VAL A O 1
ATOM 3780 N N . LEU A 1 465 ? 26.150 5.665 -24.772 1.00 82.38 465 LEU A N 1
ATOM 3781 C CA . LEU A 1 465 ? 26.111 6.560 -25.939 1.00 82.38 465 LEU A CA 1
ATOM 3782 C C . LEU A 1 465 ? 24.867 7.467 -26.022 1.00 82.38 465 LEU A C 1
ATOM 3784 O O . LEU A 1 465 ? 24.760 8.239 -26.979 1.00 82.38 465 LEU A O 1
ATOM 3788 N N . TRP A 1 466 ? 23.950 7.438 -25.045 1.00 84.25 466 TRP A N 1
ATOM 3789 C CA . TRP A 1 466 ? 22.725 8.262 -25.051 1.00 84.25 466 TRP A CA 1
ATOM 3790 C C . TRP A 1 466 ? 23.014 9.750 -25.311 1.00 84.25 466 TRP A C 1
ATOM 3792 O O . TRP A 1 466 ? 22.376 10.370 -26.161 1.00 84.25 466 TRP A O 1
ATOM 3802 N N . TYR A 1 467 ? 24.038 10.301 -24.651 1.00 81.69 467 TYR A N 1
ATOM 3803 C CA . TYR A 1 467 ? 24.456 11.698 -24.782 1.00 81.69 467 TYR A CA 1
ATOM 3804 C C . TYR A 1 467 ? 24.987 12.009 -26.192 1.00 81.69 467 TYR A C 1
ATOM 3806 O O . TYR A 1 467 ? 24.685 13.052 -26.773 1.00 81.69 467 TYR A O 1
ATOM 3814 N N . THR A 1 468 ? 25.711 11.065 -26.797 1.00 85.69 468 THR A N 1
ATOM 3815 C CA . THR A 1 468 ? 26.210 11.139 -28.180 1.00 85.69 468 THR A CA 1
ATOM 3816 C C . THR A 1 468 ? 25.061 11.228 -29.184 1.00 85.69 468 THR A C 1
ATOM 3818 O O . THR A 1 468 ? 25.124 12.018 -30.134 1.00 85.69 468 THR A O 1
ATOM 3821 N N . TYR A 1 469 ? 23.996 10.451 -28.956 1.00 89.75 469 TYR A N 1
ATOM 3822 C CA . TYR A 1 469 ? 22.777 10.454 -29.764 1.00 89.75 469 TYR A CA 1
ATOM 3823 C C . TYR A 1 469 ? 21.906 11.699 -29.510 1.00 89.75 469 TYR A C 1
ATOM 3825 O O . TYR A 1 469 ? 21.368 12.268 -30.462 1.00 89.75 469 TYR A O 1
ATOM 3833 N N . ALA A 1 470 ? 21.823 12.186 -28.269 1.00 85.19 470 ALA A N 1
ATOM 3834 C CA . ALA A 1 470 ? 21.154 13.442 -27.925 1.00 85.19 470 ALA A CA 1
ATOM 3835 C C . ALA A 1 470 ? 21.836 14.646 -28.597 1.00 85.19 470 ALA A C 1
ATOM 3837 O O . ALA A 1 470 ? 21.168 15.440 -29.261 1.00 85.19 470 ALA A O 1
ATOM 3838 N N . ASN A 1 471 ? 23.170 14.727 -28.547 1.00 83.19 471 ASN A N 1
ATOM 3839 C CA . ASN A 1 471 ? 23.946 15.760 -29.238 1.00 83.19 471 ASN A CA 1
ATOM 3840 C C . ASN A 1 471 ? 23.798 15.702 -30.765 1.00 83.19 471 ASN A C 1
ATOM 3842 O O . ASN A 1 471 ? 23.717 16.751 -31.407 1.00 83.19 471 ASN A O 1
ATOM 3846 N N . ALA A 1 472 ? 23.742 14.507 -31.364 1.00 86.62 472 ALA A N 1
ATOM 3847 C CA . ALA A 1 472 ? 23.456 14.347 -32.794 1.00 86.62 472 ALA A CA 1
ATOM 3848 C C . ALA A 1 472 ? 22.046 14.859 -33.139 1.00 86.62 472 ALA A C 1
ATOM 3850 O O . ALA A 1 472 ? 21.878 15.663 -34.059 1.00 86.62 472 ALA A O 1
ATOM 3851 N N . THR A 1 473 ? 21.045 14.468 -32.346 1.00 87.81 473 THR A N 1
ATOM 3852 C CA . THR A 1 473 ? 19.644 14.870 -32.530 1.00 87.81 473 THR A CA 1
ATOM 3853 C C . THR A 1 473 ? 19.471 16.384 -32.403 1.00 87.81 473 THR A C 1
ATOM 3855 O O . THR A 1 473 ? 18.897 17.014 -33.292 1.00 87.81 473 THR A O 1
ATOM 3858 N N . LEU A 1 474 ? 20.046 16.996 -31.362 1.00 83.44 474 LEU A N 1
ATOM 3859 C CA . LEU A 1 474 ? 20.042 18.445 -31.159 1.00 83.44 474 LEU A CA 1
ATOM 3860 C C . LEU A 1 474 ? 20.773 19.184 -32.292 1.00 83.44 474 LEU A C 1
ATOM 3862 O O . LEU A 1 474 ? 20.291 20.214 -32.761 1.00 83.44 474 LEU A O 1
ATOM 3866 N N . SER A 1 475 ? 21.898 18.654 -32.780 1.00 81.88 475 SER A N 1
ATOM 3867 C CA . SER A 1 475 ? 22.655 19.258 -33.889 1.00 81.88 475 SER A CA 1
ATOM 3868 C C . SER A 1 475 ? 21.859 19.278 -35.196 1.00 81.88 475 SER A C 1
ATOM 3870 O O . SER A 1 475 ? 21.857 20.290 -35.902 1.00 81.88 475 SER A O 1
ATOM 3872 N N . VAL A 1 476 ? 21.130 18.198 -35.499 1.00 84.50 476 VAL A N 1
ATOM 3873 C CA . VAL A 1 476 ? 20.218 18.140 -36.651 1.00 84.50 476 VAL A CA 1
ATOM 3874 C C . VAL A 1 476 ? 19.034 19.092 -36.450 1.00 84.50 476 VAL A C 1
ATOM 3876 O O . VAL A 1 476 ? 18.758 19.907 -37.331 1.00 84.50 476 VAL A O 1
ATOM 3879 N N . PHE A 1 477 ? 18.390 19.078 -35.279 1.00 81.25 477 PHE A N 1
ATOM 3880 C CA . PHE A 1 477 ? 17.236 19.934 -34.983 1.00 81.25 477 PHE A CA 1
ATOM 3881 C C . PHE A 1 477 ? 17.577 21.434 -35.048 1.00 81.25 477 PHE A C 1
ATOM 3883 O O . PHE A 1 477 ? 16.860 22.212 -35.675 1.00 81.25 477 PHE A O 1
ATOM 3890 N N . MET A 1 478 ? 18.731 21.846 -34.516 1.00 77.62 478 MET A N 1
ATOM 3891 C CA . MET A 1 478 ? 19.216 23.231 -34.600 1.00 77.62 478 MET A CA 1
ATOM 3892 C C . MET A 1 478 ? 19.637 23.640 -36.022 1.00 77.62 478 MET A C 1
ATOM 3894 O O . MET A 1 478 ? 19.577 24.825 -36.370 1.00 77.62 478 MET A O 1
ATOM 3898 N N . SER A 1 479 ? 20.038 22.690 -36.874 1.00 76.69 479 SER A N 1
ATOM 3899 C CA . SER A 1 479 ? 20.268 22.954 -38.300 1.00 76.69 479 SER A CA 1
ATOM 3900 C C . SER A 1 479 ? 18.942 23.193 -39.039 1.00 76.69 479 SER A C 1
ATOM 3902 O O . SER A 1 479 ? 18.838 24.145 -39.812 1.00 76.69 479 SER A O 1
ATOM 3904 N N . LEU A 1 480 ? 17.896 22.420 -38.722 1.00 74.94 480 LEU A N 1
ATOM 3905 C CA . LEU A 1 480 ? 16.542 22.587 -39.269 1.00 74.94 480 LEU A CA 1
ATOM 3906 C C . LEU A 1 480 ? 15.899 23.913 -38.831 1.00 74.94 480 LEU A C 1
ATOM 3908 O O . LEU A 1 480 ? 15.502 24.699 -39.688 1.00 74.94 480 LEU A O 1
ATOM 3912 N N . LEU A 1 481 ? 15.877 24.208 -37.524 1.00 73.19 481 LEU A N 1
ATOM 3913 C CA . LEU A 1 481 ? 15.327 25.458 -36.970 1.00 73.19 481 LEU A CA 1
ATOM 3914 C C . LEU A 1 481 ? 16.017 26.716 -37.516 1.00 73.19 481 LEU A C 1
ATOM 3916 O O . LEU A 1 481 ? 15.393 27.764 -37.645 1.00 73.19 481 LEU A O 1
ATOM 3920 N N . SER A 1 482 ? 17.306 26.629 -37.856 1.00 67.62 482 SER A N 1
ATOM 3921 C CA . SER A 1 482 ? 18.046 27.742 -38.463 1.00 67.62 482 SER A CA 1
ATOM 3922 C C . SER A 1 482 ? 17.907 27.819 -39.991 1.00 67.62 482 SER A C 1
ATOM 3924 O O . SER A 1 482 ? 18.657 28.560 -40.629 1.00 67.62 482 SER A O 1
ATOM 3926 N N . CYS A 1 483 ? 16.985 27.060 -40.596 1.00 61.03 483 CYS A N 1
ATOM 3927 C CA . CYS A 1 483 ? 16.803 26.934 -42.047 1.00 61.03 483 CYS A CA 1
ATOM 3928 C C . CYS A 1 483 ? 18.114 26.597 -42.788 1.00 61.03 483 CYS A C 1
ATOM 3930 O O . CYS A 1 483 ? 18.396 27.132 -43.860 1.00 61.03 483 CYS A O 1
ATOM 3932 N N . GLY A 1 484 ? 18.958 25.752 -42.186 1.00 56.38 484 GLY A N 1
ATOM 3933 C CA . GLY A 1 484 ? 20.275 25.372 -42.703 1.00 56.38 484 GLY A CA 1
ATOM 3934 C C . GLY A 1 484 ? 21.392 26.405 -42.494 1.00 56.38 484 GLY A C 1
ATOM 3935 O O . GLY A 1 484 ? 22.522 26.157 -42.918 1.00 56.38 484 GLY A O 1
ATOM 3936 N N . ARG A 1 485 ? 21.134 27.548 -41.834 1.00 50.34 485 ARG A N 1
ATOM 3937 C CA . ARG A 1 485 ? 22.167 28.572 -41.564 1.00 50.34 485 ARG A CA 1
ATOM 3938 C C . ARG A 1 485 ? 23.245 28.066 -40.598 1.00 50.34 485 ARG A C 1
ATOM 3940 O O . ARG A 1 485 ? 24.420 28.366 -40.804 1.00 50.34 485 ARG A O 1
ATOM 3947 N N . LYS A 1 486 ? 22.891 27.259 -39.586 1.00 52.69 486 LYS A N 1
ATOM 3948 C CA . LYS A 1 486 ? 23.878 26.493 -38.804 1.00 52.69 486 LYS A CA 1
ATOM 3949 C C . LYS A 1 486 ? 24.246 25.217 -39.562 1.00 52.69 486 LYS A C 1
ATOM 3951 O O . LYS A 1 486 ? 23.506 24.232 -39.540 1.00 52.69 486 LYS A O 1
ATOM 3956 N N . LYS A 1 487 ? 25.412 25.233 -40.213 1.00 55.47 487 LYS A N 1
ATOM 3957 C CA . LYS A 1 487 ? 26.032 24.034 -40.795 1.00 55.47 487 LYS A CA 1
ATOM 3958 C C . LYS A 1 487 ? 26.498 23.096 -39.680 1.00 55.47 487 LYS A C 1
ATOM 3960 O O . LYS A 1 487 ? 27.178 23.534 -38.753 1.00 55.47 487 LYS A O 1
ATOM 3965 N N . ILE A 1 488 ? 26.168 21.814 -39.802 1.00 59.94 488 ILE A N 1
ATOM 3966 C CA . ILE A 1 488 ? 26.740 20.747 -38.972 1.00 59.94 488 ILE A CA 1
ATOM 3967 C C . ILE A 1 488 ? 28.247 20.667 -39.276 1.00 59.94 488 ILE A C 1
ATOM 3969 O O . ILE A 1 488 ? 28.648 20.774 -40.437 1.00 59.94 488 ILE A O 1
ATOM 3973 N N . LYS A 1 489 ? 29.089 20.528 -38.246 1.00 51.22 489 LYS A N 1
ATOM 3974 C CA . LYS A 1 489 ? 30.534 20.312 -38.425 1.00 51.22 489 LYS A CA 1
ATOM 3975 C C . LYS A 1 489 ? 30.802 18.833 -38.704 1.00 51.22 489 LYS A C 1
ATOM 3977 O O . LYS A 1 489 ? 30.187 17.970 -38.089 1.00 51.22 489 LYS A O 1
ATOM 3982 N N . PHE A 1 490 ? 31.737 18.559 -39.608 1.00 48.34 490 PHE A N 1
ATOM 3983 C CA . PHE A 1 490 ? 32.249 17.217 -39.875 1.00 48.34 490 PHE A CA 1
ATOM 3984 C C . PHE A 1 490 ? 33.690 17.130 -39.376 1.00 48.34 490 PHE A C 1
ATOM 3986 O O . PHE A 1 490 ? 34.544 17.896 -39.824 1.00 48.34 490 PHE A O 1
ATOM 3993 N N . GLU A 1 491 ? 33.941 16.201 -38.460 1.00 49.34 491 GLU A N 1
ATOM 3994 C CA . GLU A 1 491 ? 35.276 15.846 -37.985 1.00 49.34 491 GLU A CA 1
ATOM 3995 C C . GLU A 1 491 ? 35.601 14.424 -38.435 1.00 49.34 491 GLU A C 1
ATOM 3997 O O . GLU A 1 491 ? 34.733 13.551 -38.460 1.00 49.34 491 GLU A O 1
ATOM 4002 N N . VAL A 1 492 ? 36.856 14.208 -38.823 1.00 45.00 492 VAL A N 1
ATOM 4003 C CA . VAL A 1 492 ? 37.348 12.895 -39.244 1.00 45.00 492 VAL A CA 1
ATOM 4004 C C . VAL A 1 492 ? 37.779 12.113 -38.007 1.00 45.00 492 VAL A C 1
ATOM 4006 O O . VAL A 1 492 ? 38.384 12.665 -37.088 1.00 45.00 492 VAL A O 1
ATOM 4009 N N . THR A 1 493 ? 37.444 10.827 -37.989 1.00 42.69 493 THR A N 1
ATOM 4010 C CA . THR A 1 493 ? 37.982 9.854 -37.040 1.00 42.69 493 THR A CA 1
ATOM 4011 C C . THR A 1 493 ? 39.437 9.585 -37.410 1.00 42.69 493 THR A C 1
ATOM 4013 O O . THR A 1 493 ? 39.697 9.083 -38.500 1.00 42.69 493 THR A O 1
ATOM 4016 N N . ASP A 1 494 ? 40.378 9.930 -36.537 1.00 43.69 494 ASP A N 1
ATOM 4017 C CA . ASP A 1 494 ? 41.790 9.619 -36.759 1.00 43.69 494 ASP A CA 1
ATOM 4018 C C . ASP A 1 494 ? 42.044 8.146 -36.391 1.00 43.69 494 ASP A C 1
ATOM 4020 O O . ASP A 1 494 ? 41.606 7.688 -35.336 1.00 43.69 494 ASP A O 1
ATOM 4024 N N . LYS A 1 495 ? 42.715 7.394 -37.273 1.00 44.06 495 LYS A N 1
ATOM 4025 C CA . LYS A 1 495 ? 43.174 6.018 -37.026 1.00 44.06 495 LYS A CA 1
ATOM 4026 C C . LYS A 1 495 ? 44.698 6.016 -37.082 1.00 44.06 495 LYS A C 1
ATOM 4028 O O . LYS A 1 495 ? 45.258 6.338 -38.124 1.00 44.06 495 LYS A O 1
ATOM 4033 N N . THR A 1 496 ? 45.351 5.710 -35.967 1.00 36.19 496 THR A N 1
ATOM 4034 C CA . THR A 1 496 ? 46.815 5.659 -35.864 1.00 36.19 496 THR A CA 1
ATOM 4035 C C . THR A 1 496 ? 47.315 4.250 -36.143 1.00 36.19 496 THR A C 1
ATOM 4037 O O . THR A 1 496 ? 46.943 3.338 -35.406 1.00 36.19 496 THR A O 1
ATOM 4040 N N . GLY A 1 497 ? 48.195 4.076 -37.133 1.00 36.78 497 GLY A N 1
ATOM 4041 C CA . GLY A 1 497 ? 48.894 2.804 -37.319 1.00 36.78 497 GLY A CA 1
ATOM 4042 C C . GLY A 1 497 ? 49.807 2.432 -36.130 1.00 36.78 497 GLY A C 1
ATOM 4043 O O . GLY A 1 497 ? 50.059 3.267 -35.252 1.00 36.78 497 GLY A O 1
ATOM 4044 N N . PRO A 1 498 ? 50.365 1.203 -36.090 1.00 30.84 498 PRO A N 1
ATOM 4045 C CA . PRO A 1 498 ? 51.030 0.638 -34.902 1.00 30.84 498 PRO A CA 1
ATOM 4046 C C . PRO A 1 498 ? 52.301 1.343 -34.368 1.00 30.84 498 PRO A C 1
ATOM 4048 O O . PRO A 1 498 ? 52.920 0.846 -33.425 1.00 30.84 498 PRO A O 1
ATOM 4051 N N . SER A 1 499 ? 52.738 2.473 -34.941 1.00 32.38 499 SER A N 1
ATOM 4052 C CA . SER A 1 499 ? 54.077 3.047 -34.717 1.00 32.38 499 SER A CA 1
ATOM 4053 C C . SER A 1 499 ? 54.136 4.586 -34.634 1.00 32.38 499 SER A C 1
ATOM 4055 O O . SER A 1 499 ? 54.918 5.220 -35.343 1.00 32.38 499 SER A O 1
ATOM 4057 N N . ALA A 1 500 ? 53.368 5.210 -33.728 1.00 26.88 500 ALA A N 1
ATOM 4058 C CA . ALA A 1 500 ? 53.321 6.680 -33.586 1.00 26.88 500 ALA A CA 1
ATOM 4059 C C . ALA A 1 500 ? 53.526 7.245 -32.154 1.00 26.88 500 ALA A C 1
ATOM 4061 O O . ALA A 1 500 ? 52.985 8.296 -31.811 1.00 26.88 500 ALA A O 1
ATOM 4062 N N . ARG A 1 501 ? 54.347 6.617 -31.293 1.00 28.95 501 ARG A N 1
ATOM 4063 C CA . ARG A 1 501 ? 54.697 7.206 -29.976 1.00 28.95 501 ARG A CA 1
ATOM 4064 C C . ARG A 1 501 ? 55.641 8.415 -30.102 1.00 28.95 501 ARG A C 1
ATOM 4066 O O . ARG A 1 501 ? 56.856 8.273 -29.977 1.00 28.95 501 ARG A O 1
ATOM 4073 N N . LYS A 1 502 ? 55.081 9.619 -30.248 1.00 26.28 502 LYS A N 1
ATOM 4074 C CA . LYS A 1 502 ? 55.755 10.891 -29.926 1.00 26.28 502 LYS A CA 1
ATOM 4075 C C . LYS A 1 502 ? 54.999 11.600 -28.806 1.00 26.28 502 LYS A C 1
ATOM 4077 O O . LYS A 1 502 ? 53.810 11.866 -28.933 1.00 26.28 502 LYS A O 1
ATOM 4082 N N . GLY A 1 503 ? 55.687 11.875 -27.697 1.00 31.78 503 GLY A N 1
ATOM 4083 C CA . GLY A 1 503 ? 55.097 12.576 -26.557 1.00 31.78 503 GLY A CA 1
ATOM 4084 C C . GLY A 1 503 ? 54.815 14.041 -26.886 1.00 31.78 503 GLY A C 1
ATOM 4085 O O . GLY A 1 503 ? 55.655 14.705 -27.492 1.00 31.78 503 GLY A O 1
ATOM 4086 N N . MET A 1 504 ? 53.654 14.540 -26.465 1.00 24.09 504 MET A N 1
ATOM 4087 C CA . MET A 1 504 ? 53.255 15.937 -26.626 1.00 24.09 504 MET A CA 1
ATOM 4088 C C . MET A 1 504 ? 53.035 16.573 -25.253 1.00 24.09 504 MET A C 1
ATOM 4090 O O . MET A 1 504 ? 52.272 16.061 -24.436 1.00 24.09 504 MET A O 1
ATOM 4094 N N . THR A 1 505 ? 53.722 17.681 -24.991 1.00 25.38 505 THR A N 1
ATOM 4095 C CA . THR A 1 505 ? 53.560 18.480 -23.773 1.00 25.38 505 THR A CA 1
ATOM 4096 C C . THR A 1 505 ? 52.281 19.312 -23.857 1.00 25.38 505 THR A C 1
ATOM 4098 O O . THR A 1 505 ? 52.061 20.046 -24.817 1.00 25.38 505 THR A O 1
ATOM 4101 N N . SER A 1 506 ? 51.413 19.192 -22.853 1.00 28.52 506 SER A N 1
ATOM 4102 C CA . SER A 1 506 ? 50.086 19.812 -22.855 1.00 28.52 506 SER A CA 1
ATOM 4103 C C . SER A 1 506 ? 50.077 21.199 -22.207 1.00 28.52 506 SER A C 1
ATOM 4105 O O . SER A 1 506 ? 50.278 21.317 -20.998 1.00 28.52 506 SER A O 1
ATOM 4107 N N . SER A 1 507 ? 49.733 22.233 -22.976 1.00 26.27 507 SER A N 1
ATOM 4108 C CA . SER A 1 507 ? 49.329 23.544 -22.453 1.00 26.27 507 SER A CA 1
ATOM 4109 C C . SER A 1 507 ? 48.028 24.022 -23.113 1.00 26.27 507 SER A C 1
ATOM 4111 O O . SER A 1 507 ? 48.016 24.619 -24.185 1.00 26.27 507 SER A O 1
ATOM 4113 N N . MET A 1 508 ? 46.900 23.772 -22.445 1.00 26.34 508 MET A N 1
ATOM 4114 C CA . MET A 1 508 ? 45.613 24.412 -22.740 1.00 26.34 508 MET A CA 1
ATOM 4115 C C . MET A 1 508 ? 44.992 24.934 -21.444 1.00 26.34 508 MET A C 1
ATOM 4117 O O . MET A 1 508 ? 45.157 24.337 -20.381 1.00 26.34 508 MET A O 1
ATOM 4121 N N . SER A 1 509 ? 44.327 26.085 -21.525 1.00 24.78 509 SER A N 1
ATOM 4122 C CA . SER A 1 509 ? 43.847 26.841 -20.368 1.00 24.78 509 SER A CA 1
ATOM 4123 C C . SER A 1 509 ? 42.499 26.345 -19.834 1.00 24.78 509 SER A C 1
ATOM 4125 O O . SER A 1 509 ? 41.621 25.898 -20.568 1.00 24.78 509 SER A O 1
ATOM 4127 N N . THR A 1 510 ? 42.317 26.470 -18.521 1.00 26.48 510 THR A N 1
ATOM 4128 C CA . THR A 1 510 ? 41.198 25.915 -17.736 1.00 26.48 510 THR A CA 1
ATOM 4129 C C . THR A 1 510 ? 39.916 26.767 -17.743 1.00 26.48 510 THR A C 1
ATOM 4131 O O . THR A 1 510 ? 39.015 26.552 -16.936 1.00 26.48 510 THR A O 1
ATOM 4134 N N . SER A 1 511 ? 39.785 27.732 -18.656 1.00 25.09 511 SER A N 1
ATOM 4135 C CA . SER A 1 511 ? 38.793 28.821 -18.591 1.00 25.09 511 SER A CA 1
ATOM 4136 C C . SER A 1 511 ? 37.369 28.485 -19.072 1.00 25.09 511 SER A C 1
ATOM 4138 O O . SER A 1 511 ? 36.586 29.397 -19.321 1.00 25.09 511 SER A O 1
ATOM 4140 N N . SER A 1 512 ? 37.012 27.205 -19.235 1.00 27.48 512 SER A N 1
ATOM 4141 C CA . SER A 1 512 ? 35.696 26.774 -19.765 1.00 27.48 512 SER A CA 1
ATOM 4142 C C . SER A 1 512 ? 34.896 25.830 -18.851 1.00 27.48 512 SER A C 1
ATOM 4144 O O . SER A 1 512 ? 33.833 25.370 -19.254 1.00 27.48 512 SER A O 1
ATOM 4146 N N . LEU A 1 513 ? 35.383 25.527 -17.641 1.00 28.52 513 LEU A N 1
ATOM 4147 C CA . LEU A 1 513 ? 34.787 24.518 -16.743 1.00 28.52 513 LEU A CA 1
ATOM 4148 C C . LEU A 1 513 ? 33.994 25.092 -15.551 1.00 28.52 513 LEU A C 1
ATOM 4150 O O . LEU A 1 513 ? 33.261 24.359 -14.894 1.00 28.52 513 LEU A O 1
ATOM 4154 N N . THR A 1 514 ? 34.107 26.389 -15.262 1.00 26.34 514 THR A N 1
ATOM 4155 C CA . THR A 1 514 ? 33.600 27.005 -14.018 1.00 26.34 514 THR A CA 1
ATOM 4156 C C . THR A 1 514 ? 32.138 27.467 -14.044 1.00 26.34 514 THR A C 1
ATOM 4158 O O . THR A 1 514 ? 31.631 27.901 -13.014 1.00 26.34 514 THR A O 1
ATOM 4161 N N . SER A 1 515 ? 31.432 27.383 -15.175 1.00 26.27 515 SER A N 1
ATOM 4162 C CA . SER A 1 515 ? 30.050 27.886 -15.312 1.00 26.27 515 SER A CA 1
ATOM 4163 C C . SER A 1 515 ? 28.949 26.895 -14.906 1.00 26.27 515 SER A C 1
ATOM 4165 O O . SER A 1 515 ? 27.780 27.269 -14.893 1.00 26.27 515 SER A O 1
ATOM 4167 N N . MET A 1 516 ? 29.291 25.643 -14.585 1.00 29.47 516 MET A N 1
ATOM 4168 C CA . MET A 1 516 ? 28.319 24.547 -14.427 1.00 29.47 516 MET A CA 1
ATOM 4169 C C . MET A 1 516 ? 27.881 24.241 -12.982 1.00 29.47 516 MET A C 1
ATOM 4171 O O . MET A 1 516 ? 27.093 23.323 -12.782 1.00 29.47 516 MET A O 1
ATOM 4175 N N . VAL A 1 517 ? 28.379 24.976 -11.978 1.00 29.95 517 VAL A N 1
ATOM 4176 C CA . VAL A 1 517 ? 28.229 24.612 -10.546 1.00 29.95 517 VAL A CA 1
ATOM 4177 C C . VAL A 1 517 ? 27.441 25.651 -9.722 1.00 29.95 517 VAL A C 1
ATOM 4179 O O . VAL A 1 517 ? 27.006 25.365 -8.613 1.00 29.95 517 VAL A O 1
ATOM 4182 N N . SER A 1 518 ? 27.208 26.859 -10.245 1.00 26.22 518 SER A N 1
ATOM 4183 C CA . SER A 1 518 ? 26.772 28.034 -9.464 1.00 26.22 518 SER A CA 1
ATOM 4184 C C . SER A 1 518 ? 25.325 28.504 -9.711 1.00 26.22 518 SER A C 1
ATOM 4186 O O . SER A 1 518 ? 25.041 29.698 -9.666 1.00 26.22 518 SER A O 1
ATOM 4188 N N . SER A 1 519 ? 24.385 27.587 -9.964 1.00 26.30 519 SER A N 1
ATOM 4189 C CA . SER A 1 519 ? 22.950 27.916 -10.114 1.00 26.30 519 SER A CA 1
ATOM 4190 C C . SER A 1 519 ? 22.028 26.827 -9.540 1.00 26.30 519 SER A C 1
ATOM 4192 O O . SER A 1 519 ? 21.261 26.196 -10.261 1.00 26.30 519 SER A O 1
ATOM 4194 N N . GLY A 1 520 ? 22.122 26.590 -8.223 1.00 27.19 520 GLY A N 1
ATOM 4195 C CA . GLY A 1 520 ? 21.423 25.473 -7.566 1.00 27.19 520 GLY A CA 1
ATOM 4196 C C . GLY A 1 520 ? 21.191 25.568 -6.050 1.00 27.19 520 GLY A C 1
ATOM 4197 O O . GLY A 1 520 ? 20.954 24.532 -5.441 1.00 27.19 520 GLY A O 1
ATOM 4198 N N . SER A 1 521 ? 21.230 26.761 -5.441 1.00 27.17 521 SER A N 1
ATOM 4199 C CA . SER A 1 521 ? 20.845 26.971 -4.030 1.00 27.17 521 SER A CA 1
ATOM 4200 C C . SER A 1 521 ? 20.010 28.242 -3.867 1.00 27.17 521 SER A C 1
ATOM 4202 O O . SER A 1 521 ? 20.252 29.239 -4.549 1.00 27.17 521 SER A O 1
ATOM 4204 N N . LEU A 1 522 ? 19.015 28.188 -2.979 1.00 27.56 522 LEU A N 1
ATOM 4205 C CA . LEU A 1 522 ? 18.030 29.250 -2.744 1.00 27.56 522 LEU A CA 1
ATOM 4206 C C . LEU A 1 522 ? 18.541 30.362 -1.813 1.00 27.56 522 LEU A C 1
ATOM 4208 O O . LEU A 1 522 ? 19.573 30.237 -1.154 1.00 27.56 522 LEU A O 1
ATOM 4212 N N . ALA A 1 523 ? 17.809 31.475 -1.793 1.00 25.25 523 ALA A N 1
ATOM 4213 C CA . ALA A 1 523 ? 18.182 32.676 -1.060 1.00 25.25 523 ALA A CA 1
ATOM 4214 C C . ALA A 1 523 ? 17.839 32.608 0.438 1.00 25.25 523 ALA A C 1
ATOM 4216 O O . ALA A 1 523 ? 16.739 32.214 0.808 1.00 25.25 523 ALA A O 1
ATOM 4217 N N . GLY A 1 524 ? 18.744 33.155 1.254 1.00 23.58 524 GLY A N 1
ATOM 4218 C CA . GLY A 1 524 ? 18.395 33.905 2.461 1.00 23.58 524 GLY A CA 1
ATOM 4219 C C . GLY A 1 524 ? 18.047 33.117 3.725 1.00 23.58 524 GLY A C 1
ATOM 4220 O O . GLY A 1 524 ? 16.891 32.799 3.966 1.00 23.58 524 GLY A O 1
ATOM 4221 N N . LEU A 1 525 ? 19.016 33.035 4.636 1.00 24.62 525 LEU A N 1
ATOM 4222 C CA . LEU A 1 525 ? 18.802 33.439 6.029 1.00 24.62 525 LEU A CA 1
ATOM 4223 C C . LEU A 1 525 ? 20.105 34.045 6.572 1.00 24.62 525 LEU A C 1
ATOM 4225 O O . LEU A 1 525 ? 21.197 33.622 6.197 1.00 24.62 525 LEU A O 1
ATOM 4229 N N . SER A 1 526 ? 19.988 35.086 7.393 1.00 23.17 526 SER A N 1
ATOM 4230 C CA . SER A 1 526 ? 21.120 35.838 7.947 1.00 23.17 526 SER A CA 1
ATOM 4231 C C . SER A 1 526 ? 21.331 35.460 9.408 1.00 23.17 526 SER A C 1
ATOM 4233 O O . SER A 1 526 ? 20.352 35.392 10.145 1.00 23.17 526 SER A O 1
ATOM 4235 N N . TYR A 1 527 ? 22.585 35.293 9.835 1.00 23.28 527 TYR A N 1
ATOM 4236 C CA . TYR A 1 527 ? 22.990 35.601 11.208 1.00 23.28 527 TYR A CA 1
ATOM 4237 C C . TYR A 1 527 ? 24.455 36.065 11.257 1.00 23.28 527 TYR A C 1
ATOM 4239 O O . TYR A 1 527 ? 25.244 35.766 10.360 1.00 23.28 527 TYR A O 1
ATOM 4247 N N . ASN A 1 528 ? 24.785 36.868 12.269 1.00 26.20 528 ASN A N 1
ATOM 4248 C CA . ASN A 1 528 ? 26.000 37.689 12.307 1.00 26.20 528 ASN A CA 1
ATOM 4249 C C . ASN A 1 528 ? 27.254 36.935 12.779 1.00 26.20 528 ASN A C 1
ATOM 4251 O O . ASN A 1 528 ? 27.162 36.027 13.600 1.00 26.20 528 ASN A O 1
ATOM 4255 N N . ASN A 1 529 ? 28.429 37.423 12.365 1.00 23.70 529 ASN A N 1
ATOM 4256 C CA . ASN A 1 529 ? 29.709 37.143 13.018 1.00 23.70 529 ASN A CA 1
ATOM 4257 C C . ASN A 1 529 ? 30.549 38.438 13.112 1.00 23.70 529 ASN A C 1
ATOM 4259 O O . ASN A 1 529 ? 30.852 39.004 12.058 1.00 23.70 529 ASN A O 1
ATOM 4263 N N . PRO A 1 530 ? 30.900 38.927 14.316 1.00 28.58 530 PRO A N 1
ATOM 4264 C CA . PRO A 1 530 ? 31.719 40.125 14.492 1.00 28.58 530 PRO A CA 1
ATOM 4265 C C . PRO A 1 530 ? 33.223 39.830 14.676 1.00 28.58 530 PRO A C 1
ATOM 4267 O O . PRO A 1 530 ? 33.607 38.901 15.377 1.00 28.58 530 PRO A O 1
ATOM 4270 N N . ASP A 1 531 ? 34.030 40.719 14.094 1.00 26.81 531 ASP A N 1
ATOM 4271 C CA . ASP A 1 531 ? 35.347 41.210 14.536 1.00 26.81 531 ASP A CA 1
ATOM 4272 C C . ASP A 1 531 ? 36.619 40.326 14.663 1.00 26.81 531 ASP A C 1
ATOM 4274 O O . ASP A 1 531 ? 36.676 39.251 15.251 1.00 26.81 531 ASP A O 1
ATOM 4278 N N . SER A 1 532 ? 37.718 40.973 14.242 1.00 26.88 532 SER A N 1
ATOM 4279 C CA . SER A 1 532 ? 39.107 40.909 14.754 1.00 26.88 532 SER A CA 1
ATOM 4280 C C . SER A 1 532 ? 40.012 39.669 14.555 1.00 26.88 532 SER A C 1
ATOM 4282 O O . SER A 1 532 ? 40.112 38.771 15.385 1.00 26.88 532 SER A O 1
ATOM 4284 N N . ASP A 1 533 ? 40.857 39.776 13.524 1.00 25.53 533 ASP A N 1
ATOM 4285 C CA . ASP A 1 533 ? 42.318 39.507 13.566 1.00 25.53 533 ASP A CA 1
ATOM 4286 C C . ASP A 1 533 ? 42.991 40.472 14.613 1.00 25.53 533 ASP A C 1
ATOM 4288 O O . ASP A 1 533 ? 42.343 41.479 14.925 1.00 25.53 533 ASP A O 1
ATOM 4292 N N . PRO A 1 534 ? 44.254 40.322 15.122 1.00 43.78 534 PRO A N 1
ATOM 4293 C CA . PRO A 1 534 ? 45.322 39.427 14.644 1.00 43.78 534 PRO A CA 1
ATOM 4294 C C . PRO A 1 534 ? 46.358 38.843 15.670 1.00 43.78 534 PRO A C 1
ATOM 4296 O O . PRO A 1 534 ? 46.458 39.240 16.825 1.00 43.78 534 PRO A O 1
ATOM 4299 N N . VAL A 1 535 ? 47.307 38.048 15.133 1.00 25.03 535 VAL A N 1
ATOM 4300 C CA . VAL A 1 535 ? 48.776 38.084 15.430 1.00 25.03 535 VAL A CA 1
ATOM 4301 C C . VAL A 1 535 ? 49.437 37.283 16.607 1.00 25.03 535 VAL A C 1
ATOM 4303 O O . VAL A 1 535 ? 49.334 37.611 17.780 1.00 25.03 535 VAL A O 1
ATOM 4306 N N . ARG A 1 536 ? 50.357 36.370 16.203 1.00 24.91 536 ARG A N 1
ATOM 4307 C CA . ARG A 1 536 ? 51.675 35.953 16.798 1.00 24.91 536 ARG A CA 1
ATOM 4308 C C . ARG A 1 536 ? 51.828 35.026 18.044 1.00 24.91 536 ARG A C 1
ATOM 4310 O O . ARG A 1 536 ? 51.673 35.466 19.173 1.00 24.91 536 ARG A O 1
ATOM 4317 N N . ARG A 1 537 ? 52.560 33.912 17.785 1.00 24.62 537 ARG A N 1
ATOM 4318 C CA . ARG A 1 537 ? 53.926 33.508 18.285 1.00 24.62 537 ARG A CA 1
ATOM 4319 C C . ARG A 1 537 ? 54.103 32.268 19.206 1.00 24.62 537 ARG A C 1
ATOM 4321 O O . ARG A 1 537 ? 53.588 32.238 20.307 1.00 24.62 537 ARG A O 1
ATOM 4328 N N . HIS A 1 538 ? 55.054 31.411 18.776 1.00 26.22 538 HIS A N 1
ATOM 4329 C CA . HIS A 1 538 ? 55.940 30.468 19.516 1.00 26.22 538 HIS A CA 1
ATOM 4330 C C . HIS A 1 538 ? 55.290 29.315 20.330 1.00 26.22 538 HIS A C 1
ATOM 4332 O O . HIS A 1 538 ? 54.442 29.559 21.169 1.00 26.22 538 HIS A O 1
ATOM 4338 N N . ALA A 1 539 ? 55.540 28.025 20.029 1.00 26.81 539 ALA A N 1
ATOM 4339 C CA . ALA A 1 539 ? 56.768 27.183 20.144 1.00 26.81 539 ALA A CA 1
ATOM 4340 C C . ALA A 1 539 ? 56.831 26.428 21.503 1.00 26.81 539 ALA A C 1
ATOM 4342 O O . ALA A 1 539 ? 56.281 26.916 22.477 1.00 26.81 539 ALA A O 1
ATOM 4343 N N . SER A 1 540 ? 57.441 25.242 21.668 1.00 26.28 540 SER A N 1
ATOM 4344 C CA . SER A 1 540 ? 58.350 24.430 20.820 1.00 26.28 540 SER A CA 1
ATOM 4345 C C . SER A 1 540 ? 58.083 22.912 21.005 1.00 26.28 540 SER A C 1
ATOM 4347 O O . SER A 1 540 ? 57.352 22.531 21.915 1.00 26.28 540 SER A O 1
ATOM 4349 N N . SER A 1 541 ? 58.584 21.994 20.164 1.00 25.56 541 SER A N 1
ATOM 4350 C CA . SER A 1 541 ? 59.883 21.288 20.350 1.00 25.56 541 SER A CA 1
ATOM 4351 C C . SER A 1 541 ? 59.986 20.065 19.391 1.00 25.56 541 SER A C 1
ATOM 4353 O O . SER A 1 541 ? 59.003 19.759 18.726 1.00 25.56 541 SER A O 1
ATOM 4355 N N . CYS A 1 542 ? 61.071 19.271 19.325 1.00 25.92 542 CYS A N 1
ATOM 4356 C CA . CYS A 1 542 ? 62.483 19.599 19.029 1.00 25.92 542 CYS A CA 1
ATOM 4357 C C . CYS A 1 542 ? 63.297 18.310 18.693 1.00 25.92 542 CYS A C 1
ATOM 4359 O O . CYS A 1 542 ? 63.017 17.261 19.263 1.00 25.92 542 CYS A O 1
ATOM 4361 N N . GLY A 1 543 ? 64.352 18.421 17.864 1.00 24.31 543 GLY A N 1
ATOM 4362 C CA . GLY A 1 543 ? 65.394 17.394 17.625 1.00 24.31 543 GLY A CA 1
ATOM 4363 C C . GLY A 1 543 ? 65.158 16.462 16.419 1.00 24.31 543 GLY A C 1
ATOM 4364 O O . GLY A 1 543 ? 64.027 16.062 16.171 1.00 24.31 543 GLY A O 1
ATOM 4365 N N . SER A 1 544 ? 66.162 16.072 15.619 1.00 25.67 544 SER A N 1
ATOM 4366 C CA . SER A 1 544 ? 67.589 16.473 15.500 1.00 25.67 544 SER A CA 1
ATOM 4367 C C . SER A 1 544 ? 68.084 16.077 14.085 1.00 25.67 544 SER A C 1
ATOM 4369 O O . SER A 1 544 ? 67.713 15.005 13.619 1.00 25.67 544 SER A O 1
ATOM 4371 N N . LEU A 1 545 ? 68.718 16.953 13.285 1.00 28.45 545 LEU A N 1
ATOM 4372 C CA . LEU A 1 545 ? 70.186 17.166 13.156 1.00 28.45 545 LEU A CA 1
ATOM 4373 C C . LEU A 1 545 ? 70.996 15.874 12.876 1.00 28.45 545 LEU A C 1
ATOM 4375 O O . LEU A 1 545 ? 70.794 14.893 13.582 1.00 28.45 545 LEU A O 1
ATOM 4379 N N . ALA A 1 546 ? 71.938 15.802 11.921 1.00 29.12 546 ALA A N 1
ATOM 4380 C CA . ALA A 1 546 ? 72.530 16.790 10.984 1.00 29.12 546 ALA A CA 1
ATOM 4381 C C . ALA A 1 546 ? 72.923 16.071 9.640 1.00 29.12 546 ALA A C 1
ATOM 4383 O O . ALA A 1 546 ? 72.503 14.931 9.460 1.00 29.12 546 ALA A O 1
ATOM 4384 N N . ASP A 1 547 ? 73.616 16.597 8.613 1.00 26.62 547 ASP A N 1
ATOM 4385 C CA . ASP A 1 547 ? 74.571 17.720 8.470 1.00 26.62 547 ASP A CA 1
ATOM 4386 C C . ASP A 1 547 ? 74.539 18.391 7.066 1.00 26.62 547 ASP A C 1
ATOM 4388 O O . ASP A 1 547 ? 73.881 17.915 6.141 1.00 26.62 547 ASP A O 1
ATOM 4392 N N . MET A 1 548 ? 75.265 19.510 6.927 1.00 25.83 548 MET A N 1
ATOM 4393 C CA . MET A 1 548 ? 75.505 20.322 5.705 1.00 25.83 548 MET A CA 1
ATOM 4394 C C . MET A 1 548 ? 77.019 20.284 5.322 1.00 25.83 548 MET A C 1
ATOM 4396 O O . MET A 1 548 ? 77.718 19.488 5.954 1.00 25.83 548 MET A O 1
ATOM 4400 N N . PRO A 1 549 ? 77.601 21.065 4.364 1.00 42.22 549 PRO A N 1
ATOM 4401 C CA . PRO A 1 549 ? 77.112 22.192 3.529 1.00 42.22 549 PRO A CA 1
ATOM 4402 C C . PRO A 1 549 ? 77.354 21.934 1.999 1.00 42.22 549 PRO A C 1
ATOM 4404 O O . PRO A 1 549 ? 77.393 20.770 1.612 1.00 42.22 549 PRO A O 1
ATOM 4407 N N . ASP A 1 550 ? 77.479 22.860 1.025 1.00 27.72 550 ASP A N 1
ATOM 4408 C CA . ASP A 1 550 ? 77.506 24.343 0.975 1.00 27.72 550 ASP A CA 1
ATOM 4409 C C . ASP A 1 550 ? 77.004 24.897 -0.403 1.00 27.72 550 ASP A C 1
ATOM 4411 O O . ASP A 1 550 ? 76.126 24.321 -1.044 1.00 27.72 550 ASP A O 1
ATOM 4415 N N . THR A 1 551 ? 77.551 26.039 -0.836 1.00 25.33 551 THR A N 1
ATOM 4416 C CA . THR A 1 551 ? 77.192 26.974 -1.919 1.00 25.33 551 THR A CA 1
ATOM 4417 C C . THR A 1 551 ? 78.498 27.569 -2.525 1.00 25.33 551 THR A C 1
ATOM 4419 O O . THR A 1 551 ? 79.571 27.080 -2.158 1.00 25.33 551 THR A O 1
ATOM 4422 N N . PRO A 1 552 ? 78.527 28.625 -3.386 1.00 40.56 552 PRO A N 1
ATOM 4423 C CA . PRO A 1 552 ? 77.500 29.314 -4.199 1.00 40.56 552 PRO A CA 1
ATOM 4424 C C . PRO A 1 552 ? 77.771 29.091 -5.733 1.00 40.56 552 PRO A C 1
ATOM 4426 O O . PRO A 1 552 ? 78.004 27.940 -6.082 1.00 40.56 552 PRO A O 1
ATOM 4429 N N . THR A 1 553 ? 77.709 29.971 -6.762 1.00 27.80 553 THR A N 1
ATOM 4430 C CA . THR A 1 553 ? 77.550 31.442 -6.923 1.00 27.80 553 THR A CA 1
ATOM 4431 C C . THR A 1 553 ? 77.021 31.840 -8.325 1.00 27.80 553 THR A C 1
ATOM 4433 O O . THR A 1 553 ? 76.996 31.045 -9.258 1.00 27.80 553 THR A O 1
ATOM 4436 N N . ASN A 1 554 ? 76.625 33.111 -8.454 1.00 26.84 554 ASN A N 1
ATOM 4437 C CA . ASN A 1 554 ? 76.232 33.883 -9.652 1.00 26.84 554 ASN A CA 1
ATOM 4438 C C . ASN A 1 554 ? 77.241 33.898 -10.833 1.00 26.84 554 ASN A C 1
ATOM 4440 O O . ASN A 1 554 ? 78.441 33.777 -10.604 1.00 26.84 554 ASN A O 1
ATOM 4444 N N . GLY A 1 555 ? 76.796 34.283 -12.049 1.00 25.19 555 GLY A N 1
ATOM 4445 C CA . GLY A 1 555 ? 77.694 34.872 -13.075 1.00 25.19 555 GLY A CA 1
ATOM 4446 C C . GLY A 1 555 ? 77.166 34.941 -14.525 1.00 25.19 555 GLY A C 1
ATOM 4447 O O . GLY A 1 555 ? 77.222 33.960 -15.248 1.00 25.19 555 GLY A O 1
ATOM 4448 N N . ALA A 1 556 ? 76.679 36.102 -14.972 1.00 26.16 556 ALA A N 1
ATOM 4449 C CA . ALA A 1 556 ? 75.978 36.329 -16.249 1.00 26.16 556 ALA A CA 1
ATOM 4450 C C . ALA A 1 556 ? 76.832 36.480 -17.548 1.00 26.16 556 ALA A C 1
ATOM 4452 O O . ALA A 1 556 ? 77.982 36.899 -17.490 1.00 26.16 556 ALA A O 1
ATOM 4453 N N . ASN A 1 557 ? 76.144 36.363 -18.704 1.00 26.27 557 ASN A N 1
ATOM 4454 C CA . ASN A 1 557 ? 76.397 36.994 -20.030 1.00 26.27 557 ASN A CA 1
ATOM 4455 C C . ASN A 1 557 ? 77.484 36.457 -21.008 1.00 26.27 557 ASN A C 1
ATOM 4457 O O . ASN A 1 557 ? 78.505 35.917 -20.611 1.00 26.27 557 ASN A O 1
ATOM 4461 N N . GLY A 1 558 ? 77.250 36.706 -22.317 1.00 25.17 558 GLY A N 1
ATOM 4462 C CA . GLY A 1 558 ? 78.127 36.397 -23.478 1.00 25.17 558 GLY A CA 1
ATOM 4463 C C . GLY A 1 558 ? 77.816 35.032 -24.121 1.00 25.17 558 GLY A C 1
ATOM 4464 O O . GLY A 1 558 ? 78.051 34.012 -23.494 1.00 25.17 558 GLY A O 1
ATOM 4465 N N . ARG A 1 559 ? 77.169 34.870 -25.291 1.00 27.14 559 ARG A N 1
ATOM 4466 C CA . ARG A 1 559 ? 77.479 35.349 -26.662 1.00 27.14 559 ARG A CA 1
ATOM 4467 C C . ARG A 1 559 ? 78.946 35.164 -27.074 1.00 27.14 559 ARG A C 1
ATOM 4469 O O . ARG A 1 559 ? 79.747 36.028 -26.759 1.00 27.14 559 ARG A O 1
ATOM 4476 N N . GLU A 1 560 ? 79.233 34.132 -27.877 1.00 26.86 560 GLU A N 1
ATOM 4477 C CA . GLU A 1 560 ? 79.570 34.290 -29.311 1.00 26.86 560 GLU A CA 1
ATOM 4478 C C . GLU A 1 560 ? 79.664 32.941 -30.067 1.00 26.86 560 GLU A C 1
ATOM 4480 O O . GLU A 1 560 ? 79.439 31.868 -29.508 1.00 26.86 560 GLU A O 1
ATOM 4485 N N . SER A 1 561 ? 79.878 33.002 -31.383 1.00 26.69 561 SER A N 1
ATOM 4486 C CA . SER A 1 561 ? 80.079 31.891 -32.340 1.00 26.69 561 SER A CA 1
ATOM 4487 C C . SER A 1 561 ? 80.953 32.454 -33.476 1.00 26.69 561 SER A C 1
ATOM 4489 O O . SER A 1 561 ? 80.764 33.642 -33.757 1.00 26.69 561 SER A O 1
ATOM 4491 N N . PRO A 1 562 ? 81.859 31.703 -34.157 1.00 40.34 562 PRO A N 1
ATOM 4492 C CA . PRO A 1 562 ? 81.417 30.668 -35.122 1.00 40.34 562 PRO A CA 1
ATOM 4493 C C . PRO A 1 562 ? 82.413 29.519 -35.496 1.00 40.34 562 PRO A C 1
ATOM 4495 O O . PRO A 1 562 ? 83.615 29.665 -35.343 1.00 40.34 562 PRO A O 1
ATOM 4498 N N . ALA A 1 563 ? 81.884 28.465 -36.152 1.00 26.38 563 ALA A N 1
ATOM 4499 C CA . ALA A 1 563 ? 82.507 27.616 -37.211 1.00 26.38 563 ALA A CA 1
ATOM 4500 C C . ALA A 1 563 ? 83.889 26.920 -36.943 1.00 26.38 563 ALA A C 1
ATOM 4502 O O . ALA A 1 563 ? 84.458 27.072 -35.874 1.00 26.38 563 ALA A O 1
ATOM 4503 N N . PHE A 1 564 ? 84.482 26.063 -37.801 1.00 26.31 564 PHE A N 1
ATOM 4504 C CA . PHE A 1 564 ? 84.227 25.608 -39.191 1.00 26.31 564 PHE A CA 1
ATOM 4505 C C . PHE A 1 564 ? 84.819 24.181 -39.414 1.00 26.31 564 PHE A C 1
ATOM 4507 O O . PHE A 1 564 ? 85.856 23.890 -38.828 1.00 26.31 564 PHE A O 1
ATOM 4514 N N . ALA A 1 565 ? 84.250 23.388 -40.345 1.00 25.70 565 ALA A N 1
ATOM 4515 C CA . ALA A 1 565 ? 84.857 22.211 -41.031 1.00 25.70 565 ALA A CA 1
ATOM 4516 C C . ALA A 1 565 ? 85.229 20.957 -40.168 1.00 25.70 565 ALA A C 1
ATOM 4518 O O . ALA A 1 565 ? 85.231 21.026 -38.944 1.00 25.70 565 ALA A O 1
ATOM 4519 N N . ASP A 1 566 ? 85.475 19.749 -40.713 1.00 26.23 566 ASP A N 1
ATOM 4520 C CA . ASP A 1 566 ? 85.619 19.312 -42.124 1.00 26.23 566 ASP A CA 1
ATOM 4521 C C . ASP A 1 566 ? 85.091 17.862 -42.393 1.00 26.23 566 ASP A C 1
ATOM 4523 O O . ASP A 1 566 ? 84.714 17.148 -41.463 1.00 26.23 566 ASP A O 1
ATOM 4527 N N . GLU A 1 567 ? 85.044 17.436 -43.665 1.00 24.53 567 GLU A N 1
ATOM 4528 C CA . GLU A 1 567 ? 84.559 16.126 -44.197 1.00 24.53 567 GLU A CA 1
ATOM 4529 C C . GLU A 1 567 ? 85.771 15.186 -44.570 1.00 24.53 567 GLU A C 1
ATOM 4531 O O . GLU A 1 567 ? 86.854 15.447 -44.041 1.00 24.53 567 GLU A O 1
ATOM 4536 N N . PRO A 1 568 ? 85.764 14.136 -45.460 1.00 44.28 568 PRO A N 1
ATOM 4537 C CA . PRO A 1 568 ? 84.716 13.331 -46.145 1.00 44.28 568 PRO A CA 1
ATOM 4538 C C . PRO A 1 568 ? 84.955 11.772 -46.228 1.00 44.28 568 PRO A C 1
ATOM 4540 O O . PRO A 1 568 ? 85.975 11.255 -45.782 1.00 44.28 568 PRO A O 1
ATOM 4543 N N . LYS A 1 569 ? 84.082 11.070 -47.001 1.00 25.39 569 LYS A N 1
ATOM 4544 C CA . LYS A 1 569 ? 84.199 9.718 -47.672 1.00 25.39 569 LYS A CA 1
ATOM 4545 C C . LYS A 1 569 ? 83.625 8.497 -46.895 1.00 25.39 569 LYS A C 1
ATOM 4547 O O . LYS A 1 569 ? 83.912 8.350 -45.720 1.00 25.39 569 LYS A O 1
ATOM 4552 N N . ARG A 1 570 ? 82.695 7.650 -47.413 1.00 24.78 570 ARG A N 1
ATOM 4553 C CA . ARG A 1 570 ? 82.546 6.838 -48.679 1.00 24.78 570 ARG A CA 1
ATOM 4554 C C . ARG A 1 570 ? 83.347 5.497 -48.620 1.00 24.78 570 ARG A C 1
ATOM 4556 O O . ARG A 1 570 ? 84.460 5.543 -48.123 1.00 24.78 570 ARG A O 1
ATOM 4563 N N . LEU A 1 571 ? 82.911 4.302 -49.098 1.00 25.95 571 LEU A N 1
ATOM 4564 C CA . LEU A 1 571 ? 81.875 3.917 -50.097 1.00 25.95 571 LEU A CA 1
ATOM 4565 C C . LEU A 1 571 ? 81.467 2.383 -50.097 1.00 25.95 571 LEU A C 1
ATOM 4567 O O . LEU A 1 571 ? 82.311 1.547 -49.821 1.00 25.95 571 LEU A O 1
ATOM 4571 N N . HIS A 1 572 ? 80.231 2.051 -50.542 1.00 25.25 572 HIS A N 1
ATOM 4572 C CA . HIS A 1 572 ? 79.728 0.880 -51.353 1.00 25.25 572 HIS A CA 1
ATOM 4573 C C . HIS A 1 572 ? 79.711 -0.655 -50.986 1.00 25.25 572 HIS A C 1
ATOM 4575 O O . HIS A 1 572 ? 80.741 -1.296 -50.855 1.00 25.25 572 HIS A O 1
ATOM 4581 N N . ILE A 1 573 ? 78.488 -1.240 -51.116 1.00 26.02 573 ILE A N 1
ATOM 4582 C CA . ILE A 1 573 ? 78.002 -2.387 -51.972 1.00 26.02 573 ILE A CA 1
ATOM 4583 C C . ILE A 1 573 ? 78.496 -3.854 -51.787 1.00 26.02 573 ILE A C 1
ATOM 4585 O O . ILE A 1 573 ? 79.652 -4.162 -52.055 1.00 26.02 573 ILE A O 1
ATOM 4589 N N . SER A 1 574 ? 77.551 -4.805 -51.585 1.00 21.86 574 SER A N 1
ATOM 4590 C CA . SER A 1 574 ? 77.241 -5.970 -52.486 1.00 21.86 574 SER A CA 1
ATOM 4591 C C . SER A 1 574 ? 76.166 -6.944 -51.918 1.00 21.86 574 SER A C 1
ATOM 4593 O O . SER A 1 574 ? 75.809 -6.848 -50.748 1.00 21.86 574 SER A O 1
ATOM 4595 N N . ILE A 1 575 ? 75.599 -7.837 -52.759 1.00 33.88 575 ILE A N 1
ATOM 4596 C CA . ILE A 1 575 ? 74.554 -8.855 -52.444 1.00 33.88 575 ILE A CA 1
ATOM 4597 C C . ILE A 1 575 ? 74.859 -10.156 -53.225 1.00 33.88 575 ILE A C 1
ATOM 4599 O O . ILE A 1 575 ? 75.174 -10.043 -54.412 1.00 33.88 575 ILE A O 1
ATOM 4603 N N . PRO A 1 576 ? 74.736 -11.367 -52.629 1.00 28.06 576 PRO A N 1
ATOM 4604 C CA . PRO A 1 576 ? 74.082 -12.478 -53.358 1.00 28.06 576 PRO A CA 1
ATOM 4605 C C . PRO A 1 576 ? 73.300 -13.534 -52.517 1.00 28.06 576 PRO A C 1
ATOM 4607 O O . PRO A 1 576 ? 73.778 -14.030 -51.505 1.00 28.06 576 PRO A O 1
ATOM 4610 N N . VAL A 1 577 ? 72.111 -13.896 -53.025 1.00 25.39 577 VAL A N 1
ATOM 4611 C CA . VAL A 1 577 ? 71.472 -15.236 -53.217 1.00 25.39 577 VAL A CA 1
ATOM 4612 C C . VAL A 1 577 ? 71.857 -16.468 -52.349 1.00 25.39 577 VAL A C 1
ATOM 4614 O O . VAL A 1 577 ? 73.024 -16.821 -52.235 1.00 25.39 577 VAL A O 1
ATOM 4617 N N . HIS A 1 578 ? 70.839 -17.254 -51.940 1.00 25.61 578 HIS A N 1
ATOM 4618 C CA . HIS A 1 578 ? 70.932 -18.661 -51.476 1.00 25.61 578 HIS A CA 1
ATOM 4619 C C . HIS A 1 578 ? 69.843 -19.574 -52.115 1.00 25.61 578 HIS A C 1
ATOM 4621 O O . HIS A 1 578 ? 68.722 -19.091 -52.292 1.00 25.61 578 HIS A O 1
ATOM 4627 N N . PRO A 1 579 ? 70.113 -20.875 -52.394 1.00 28.83 579 PRO A N 1
ATOM 4628 C CA . PRO A 1 579 ? 69.100 -21.848 -52.853 1.00 28.83 579 PRO A CA 1
ATOM 4629 C C . PRO A 1 579 ? 68.932 -23.146 -52.000 1.00 28.83 579 PRO A C 1
ATOM 4631 O O . PRO A 1 579 ? 69.911 -23.796 -51.658 1.00 28.83 579 PRO A O 1
ATOM 4634 N N . ILE A 1 580 ? 67.666 -23.522 -51.742 1.00 27.67 580 ILE A N 1
ATOM 4635 C CA . ILE A 1 580 ? 67.011 -24.861 -51.879 1.00 27.67 580 ILE A CA 1
ATOM 4636 C C . ILE A 1 580 ? 67.702 -26.159 -51.332 1.00 27.67 580 ILE A C 1
ATOM 4638 O O . ILE A 1 580 ? 68.565 -26.701 -52.010 1.00 27.67 580 ILE A O 1
ATOM 4642 N N . ASP A 1 581 ? 67.156 -26.698 -50.211 1.00 25.03 581 ASP A N 1
ATOM 4643 C CA . ASP A 1 581 ? 66.829 -28.126 -49.847 1.00 25.03 581 ASP A CA 1
ATOM 4644 C C . ASP A 1 581 ? 67.864 -29.300 -49.918 1.00 25.03 581 ASP A C 1
ATOM 4646 O O . ASP A 1 581 ? 68.908 -29.151 -50.551 1.00 25.03 581 ASP A O 1
ATOM 4650 N N . PRO A 1 582 ? 67.582 -30.538 -49.397 1.00 46.78 582 PRO A N 1
ATOM 4651 C CA . PRO A 1 582 ? 66.656 -31.018 -48.326 1.00 46.78 582 PRO A CA 1
ATOM 4652 C C . PRO A 1 582 ? 67.272 -32.119 -47.371 1.00 46.78 582 PRO A C 1
ATOM 4654 O O . PRO A 1 582 ? 68.473 -32.365 -47.423 1.00 46.78 582 PRO A O 1
ATOM 4657 N N . LEU A 1 583 ? 66.426 -32.864 -46.606 1.00 27.91 583 LEU A N 1
ATOM 4658 C CA . LEU A 1 583 ? 66.636 -34.227 -45.998 1.00 27.91 583 LEU A CA 1
ATOM 4659 C C . LEU A 1 583 ? 67.585 -34.363 -44.757 1.00 27.91 583 LEU A C 1
ATOM 4661 O O . LEU A 1 583 ? 68.487 -33.552 -44.596 1.00 27.91 583 LEU A O 1
ATOM 4665 N N . ASP A 1 584 ? 67.482 -35.327 -43.807 1.00 26.53 584 ASP A N 1
ATOM 4666 C CA . ASP A 1 584 ? 66.487 -36.387 -43.453 1.00 26.53 584 ASP A CA 1
ATOM 4667 C C . ASP A 1 584 ? 66.538 -36.758 -41.922 1.00 26.53 584 ASP A C 1
ATOM 4669 O O . ASP A 1 584 ? 67.279 -36.149 -41.149 1.00 26.53 584 ASP A O 1
ATOM 4673 N N . GLU A 1 585 ? 65.757 -37.752 -41.465 1.00 29.64 585 GLU A N 1
ATOM 4674 C CA . GLU A 1 585 ? 65.597 -38.255 -40.078 1.00 29.64 585 GLU A CA 1
ATOM 4675 C C . GLU A 1 585 ? 66.832 -38.916 -39.393 1.00 29.64 585 GLU A C 1
ATOM 4677 O O . GLU A 1 585 ? 67.684 -39.512 -40.049 1.00 29.64 585 GLU A O 1
ATOM 4682 N N . THR A 1 586 ? 66.861 -38.987 -38.040 1.00 25.59 586 THR A N 1
ATOM 4683 C CA . THR A 1 586 ? 66.729 -40.267 -37.266 1.00 25.59 586 THR A CA 1
ATOM 4684 C C . THR A 1 586 ? 66.928 -40.186 -35.724 1.00 25.59 586 THR A C 1
ATOM 4686 O O . THR A 1 586 ? 67.837 -39.543 -35.221 1.00 25.59 586 THR A O 1
ATOM 4689 N N . LYS A 1 587 ? 66.134 -41.009 -35.004 1.00 27.39 587 LYS A N 1
ATOM 4690 C CA . LYS A 1 587 ? 66.392 -41.727 -33.715 1.00 27.39 587 LYS A CA 1
ATOM 4691 C C . LYS A 1 587 ? 66.586 -40.982 -32.359 1.00 27.39 587 LYS A C 1
ATOM 4693 O O . LYS A 1 587 ? 67.234 -39.958 -32.217 1.00 27.39 587 LYS A O 1
ATOM 4698 N N . LYS A 1 588 ? 66.007 -41.615 -31.322 1.00 26.31 588 LYS A N 1
ATOM 4699 C CA . LYS A 1 588 ? 66.033 -41.351 -29.855 1.00 26.31 588 LYS A CA 1
ATOM 4700 C C . LYS A 1 588 ? 66.920 -42.416 -29.143 1.00 26.31 588 LYS A C 1
ATOM 4702 O O . LYS A 1 588 ? 67.298 -43.361 -29.836 1.00 26.31 588 LYS A O 1
ATOM 4707 N N . PRO A 1 589 ? 67.006 -42.502 -27.789 1.00 42.44 589 PRO A N 1
ATOM 4708 C CA . PRO A 1 589 ? 67.162 -41.502 -26.701 1.00 42.44 589 PRO A CA 1
ATOM 4709 C C . PRO A 1 589 ? 68.360 -41.836 -25.755 1.00 42.44 589 PRO A C 1
ATOM 4711 O O . PRO A 1 589 ? 68.985 -42.874 -25.934 1.00 42.44 589 PRO A O 1
ATOM 4714 N N . LEU A 1 590 ? 68.599 -41.049 -24.682 1.00 24.78 590 LEU A N 1
ATOM 4715 C CA . LEU A 1 590 ? 68.888 -41.539 -23.303 1.00 24.78 590 LEU A CA 1
ATOM 4716 C C . LEU A 1 590 ? 68.940 -40.392 -22.249 1.00 24.78 590 LEU A C 1
ATOM 4718 O O . LEU A 1 590 ? 68.782 -39.225 -22.596 1.00 24.78 590 LEU A O 1
ATOM 4722 N N . LEU A 1 591 ? 69.061 -40.751 -20.962 1.00 25.28 591 LEU A N 1
ATOM 4723 C CA . LEU A 1 591 ? 68.968 -39.921 -19.731 1.00 25.28 591 LEU A CA 1
ATOM 4724 C C . LEU A 1 591 ? 70.367 -39.694 -19.083 1.00 25.28 591 LEU A C 1
ATOM 4726 O O . LEU A 1 591 ? 71.310 -40.319 -19.570 1.00 25.28 591 LEU A O 1
ATOM 4730 N N . PRO A 1 592 ? 70.543 -38.973 -17.940 1.00 33.31 592 PRO A N 1
ATOM 4731 C CA . PRO A 1 592 ? 69.684 -38.005 -17.218 1.00 33.31 592 PRO A CA 1
ATOM 4732 C C . PRO A 1 592 ? 70.367 -36.623 -16.972 1.00 33.31 592 PRO A C 1
ATOM 4734 O O . PRO A 1 592 ? 71.581 -36.504 -17.103 1.00 33.31 592 PRO A O 1
ATOM 4737 N N . VAL A 1 593 ? 69.634 -35.596 -16.502 1.00 26.77 593 VAL A N 1
ATOM 4738 C CA . VAL A 1 593 ? 70.225 -34.348 -15.940 1.00 26.77 593 VAL A CA 1
ATOM 4739 C C . VAL A 1 593 ? 69.388 -33.815 -14.764 1.00 26.77 593 VAL A C 1
ATOM 4741 O O . VAL A 1 593 ? 68.160 -33.834 -14.824 1.00 26.77 593 VAL A O 1
ATOM 4744 N N . SER A 1 594 ? 70.051 -33.332 -13.706 1.00 26.25 594 SER A N 1
ATOM 4745 C CA . SER A 1 594 ? 69.454 -32.703 -12.515 1.00 26.25 594 SER A CA 1
ATOM 4746 C C . SER A 1 594 ? 69.481 -31.164 -12.555 1.00 26.25 594 SER A C 1
ATOM 4748 O O . SER A 1 594 ? 70.230 -30.557 -13.312 1.00 26.25 594 SER A O 1
ATOM 4750 N N . GLU A 1 595 ? 68.661 -30.548 -11.704 1.00 30.11 595 GLU A N 1
ATOM 4751 C CA . GLU A 1 595 ? 68.359 -29.112 -11.587 1.00 30.11 595 GLU A CA 1
ATOM 4752 C C . GLU A 1 595 ? 69.508 -28.098 -11.786 1.00 30.11 595 GLU A C 1
ATOM 4754 O O . GLU A 1 595 ? 70.564 -28.185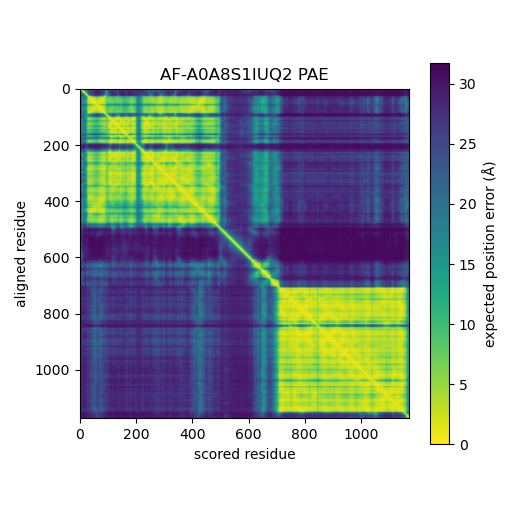 -11.162 1.00 30.11 595 GLU A O 1
ATOM 4759 N N . THR A 1 596 ? 69.216 -26.996 -12.493 1.00 25.02 596 THR A N 1
ATOM 4760 C CA . THR A 1 596 ? 69.477 -25.628 -11.986 1.00 25.02 596 THR A CA 1
ATOM 4761 C C . THR A 1 596 ? 68.650 -24.572 -12.741 1.00 25.02 596 THR A C 1
ATOM 4763 O O . THR A 1 596 ? 68.090 -24.836 -13.804 1.00 25.02 596 THR A O 1
ATOM 4766 N N . ARG A 1 597 ? 68.500 -23.372 -12.158 1.00 25.67 597 ARG A N 1
ATOM 4767 C CA . ARG A 1 597 ? 67.616 -22.294 -12.654 1.00 25.67 597 ARG A CA 1
ATOM 4768 C C . ARG A 1 597 ? 68.166 -21.591 -13.904 1.00 25.67 597 ARG A C 1
ATOM 4770 O O . ARG A 1 597 ? 69.302 -21.129 -13.890 1.00 25.67 597 ARG A O 1
ATOM 4777 N N . ALA A 1 598 ? 67.311 -21.369 -14.905 1.00 28.69 598 ALA A N 1
ATOM 4778 C CA . ALA A 1 598 ? 67.562 -20.424 -15.998 1.00 28.69 598 ALA A CA 1
ATOM 4779 C C . ALA A 1 598 ? 67.094 -18.996 -15.638 1.00 28.69 598 ALA A C 1
ATOM 4781 O O . ALA A 1 598 ? 66.118 -18.820 -14.906 1.00 28.69 598 ALA A O 1
ATOM 4782 N N . SER A 1 599 ? 67.781 -17.976 -16.162 1.00 26.56 599 SER A N 1
ATOM 4783 C CA . SER A 1 599 ? 67.513 -16.547 -15.928 1.00 26.56 599 SER A CA 1
ATOM 4784 C C . SER A 1 599 ? 66.960 -15.829 -17.176 1.00 26.56 599 SER A C 1
ATOM 4786 O O . SER A 1 599 ? 66.913 -16.387 -18.270 1.00 26.56 599 SER A O 1
ATOM 4788 N N . ALA A 1 600 ? 66.424 -14.617 -16.987 1.00 24.98 600 ALA A N 1
ATOM 4789 C CA . ALA A 1 600 ? 65.406 -14.034 -17.868 1.00 24.98 600 ALA A CA 1
ATOM 4790 C C . ALA A 1 600 ? 65.908 -13.353 -19.173 1.00 24.98 600 ALA A C 1
ATOM 4792 O O . ALA A 1 600 ? 66.974 -12.734 -19.174 1.00 24.98 600 ALA A O 1
ATOM 4793 N N . PRO A 1 601 ? 65.080 -13.350 -20.244 1.00 24.91 601 PRO A N 1
ATOM 4794 C CA . PRO A 1 601 ? 65.197 -12.446 -21.400 1.00 24.91 601 PRO A CA 1
ATOM 4795 C C . PRO A 1 601 ? 64.755 -10.993 -21.040 1.00 24.91 601 PRO A C 1
ATOM 4797 O O . PRO A 1 601 ? 64.377 -10.737 -19.894 1.00 24.91 601 PRO A O 1
ATOM 4800 N N . PRO A 1 602 ? 64.878 -9.990 -21.942 1.00 25.12 602 PRO A N 1
ATOM 4801 C CA . PRO A 1 602 ? 65.320 -8.648 -21.542 1.00 25.12 602 PRO A CA 1
ATOM 4802 C C . PRO A 1 602 ? 64.280 -7.731 -20.874 1.00 25.12 602 PRO A C 1
ATOM 4804 O O . PRO A 1 602 ? 63.065 -7.860 -21.021 1.00 25.12 602 PRO A O 1
ATOM 4807 N N . ARG A 1 603 ? 64.815 -6.733 -20.154 1.00 23.48 603 ARG A N 1
ATOM 4808 C CA . ARG A 1 603 ? 64.072 -5.727 -19.380 1.00 23.48 603 ARG A CA 1
ATOM 4809 C C . ARG A 1 603 ? 63.185 -4.847 -20.270 1.00 23.48 603 ARG A C 1
ATOM 4811 O O . ARG A 1 603 ? 63.683 -4.169 -21.164 1.00 23.48 603 ARG A O 1
ATOM 4818 N N . ARG A 1 604 ? 61.895 -4.742 -19.929 1.00 25.98 604 ARG A N 1
ATOM 4819 C CA . ARG A 1 604 ? 61.064 -3.592 -20.325 1.00 25.98 604 ARG A CA 1
ATOM 4820 C C . ARG A 1 604 ? 61.562 -2.338 -19.595 1.00 25.98 604 ARG A C 1
ATOM 4822 O O . ARG A 1 604 ? 61.833 -2.399 -18.397 1.00 25.98 604 ARG A O 1
ATOM 4829 N N . SER A 1 605 ? 61.661 -1.212 -20.297 1.00 27.36 605 SER A N 1
ATOM 4830 C CA . SER A 1 605 ? 61.912 0.101 -19.688 1.00 27.36 605 SER A CA 1
ATOM 4831 C C . SER A 1 605 ? 60.729 0.544 -18.811 1.00 27.36 605 SER A C 1
ATOM 4833 O O . SER A 1 605 ? 59.587 0.161 -19.064 1.00 27.36 605 SER A O 1
ATOM 4835 N N . GLY A 1 606 ? 61.019 1.319 -17.760 1.00 26.25 606 GLY A N 1
ATOM 4836 C CA . GLY A 1 606 ? 60.090 1.604 -16.660 1.00 26.25 606 GLY A CA 1
ATOM 4837 C C . GLY A 1 606 ? 58.877 2.482 -16.999 1.00 26.25 606 GLY A C 1
ATOM 4838 O O . GLY A 1 606 ? 58.817 3.148 -18.031 1.00 26.25 606 GLY A O 1
ATOM 4839 N N . CYS A 1 607 ? 57.899 2.478 -16.091 1.00 36.25 607 CYS A N 1
ATOM 4840 C CA . CYS A 1 607 ? 56.620 3.167 -16.245 1.00 36.25 607 CYS A CA 1
ATOM 4841 C C . CYS A 1 607 ? 56.721 4.694 -16.099 1.00 36.25 607 CYS A C 1
ATOM 4843 O O . CYS A 1 607 ? 57.060 5.190 -15.030 1.00 36.25 607 CYS A O 1
ATOM 4845 N N . THR A 1 608 ? 56.251 5.428 -17.110 1.00 31.64 608 THR A N 1
ATOM 4846 C CA . THR A 1 608 ? 55.833 6.845 -17.001 1.00 31.64 608 THR A CA 1
ATOM 4847 C C . THR A 1 608 ? 54.463 7.111 -17.653 1.00 31.64 608 THR A C 1
ATOM 4849 O O . THR A 1 608 ? 54.135 8.244 -17.983 1.00 31.64 608 THR A O 1
ATOM 4852 N N . GLY A 1 609 ? 53.633 6.070 -17.837 1.00 30.31 609 GLY A N 1
ATOM 4853 C CA . GLY A 1 609 ? 52.315 6.178 -18.493 1.00 30.31 609 GLY A CA 1
ATOM 4854 C C . GLY A 1 609 ? 51.092 6.267 -17.564 1.00 30.31 609 GLY A C 1
ATOM 4855 O O . GLY A 1 609 ? 50.060 6.798 -17.967 1.00 30.31 609 GLY A O 1
ATOM 4856 N N . CYS A 1 610 ? 51.178 5.765 -16.326 1.00 31.44 610 CYS A N 1
ATOM 4857 C CA . CYS A 1 610 ? 49.985 5.545 -15.494 1.00 31.44 610 CYS A CA 1
ATOM 4858 C C . CYS A 1 610 ? 49.265 6.836 -15.065 1.00 31.44 610 CYS A C 1
ATOM 4860 O O . CYS A 1 610 ? 48.050 6.822 -14.915 1.00 31.44 610 CYS A O 1
ATOM 4862 N N . VAL A 1 611 ? 49.982 7.949 -14.871 1.00 31.94 611 VAL A N 1
ATOM 4863 C CA . VAL A 1 611 ? 49.398 9.167 -14.274 1.00 31.94 611 VAL A CA 1
ATOM 4864 C C . VAL A 1 611 ? 48.465 9.898 -15.248 1.00 31.94 611 VAL A C 1
ATOM 4866 O O . VAL A 1 611 ? 47.352 10.252 -14.866 1.00 31.94 611 VAL A O 1
ATOM 4869 N N . CYS A 1 612 ? 48.852 10.050 -16.521 1.00 29.06 612 CYS A N 1
ATOM 4870 C CA . CYS A 1 612 ? 47.953 10.603 -17.543 1.00 29.06 612 CYS A CA 1
ATOM 4871 C C . CYS A 1 612 ? 46.776 9.657 -17.816 1.00 29.06 612 CYS A C 1
ATOM 4873 O O . CYS A 1 612 ? 45.635 10.108 -17.870 1.00 29.06 612 CYS A O 1
ATOM 4875 N N . SER A 1 613 ? 47.037 8.344 -17.890 1.00 39.34 613 SER A N 1
ATOM 4876 C CA . SER A 1 613 ? 45.987 7.333 -18.053 1.00 39.34 613 SER A CA 1
ATOM 4877 C C . SER A 1 613 ? 44.941 7.395 -16.937 1.00 39.34 613 SER A C 1
ATOM 4879 O O . SER A 1 613 ? 43.760 7.290 -17.239 1.00 39.34 613 SER A O 1
ATOM 4881 N N . ILE A 1 614 ? 45.339 7.619 -15.680 1.00 35.88 614 ILE A N 1
ATOM 4882 C CA . ILE A 1 614 ? 44.409 7.783 -14.552 1.00 35.88 614 ILE A CA 1
ATOM 4883 C C . ILE A 1 614 ? 43.578 9.067 -14.687 1.00 35.88 614 ILE A C 1
ATOM 4885 O O . ILE A 1 614 ? 42.381 9.039 -14.415 1.00 35.88 614 ILE A O 1
ATOM 4889 N N . TYR A 1 615 ? 44.167 10.184 -15.126 1.00 32.78 615 TYR A N 1
ATOM 4890 C CA . TYR A 1 615 ? 43.427 11.445 -15.257 1.00 32.78 615 TYR A CA 1
ATOM 4891 C C . TYR A 1 615 ? 42.406 11.412 -16.407 1.00 32.78 615 TYR A C 1
ATOM 4893 O O . TYR A 1 615 ? 41.282 11.885 -16.246 1.00 32.78 615 TYR A O 1
ATOM 4901 N N . GLU A 1 616 ? 42.752 10.796 -17.541 1.00 37.19 616 GLU A N 1
ATOM 4902 C CA . GLU A 1 616 ? 41.804 10.566 -18.641 1.00 37.19 616 GLU A CA 1
ATOM 4903 C C . GLU A 1 616 ? 40.765 9.492 -18.291 1.00 37.19 616 GLU A C 1
ATOM 4905 O O . GLU A 1 616 ? 39.584 9.674 -18.573 1.00 37.19 616 GLU A O 1
ATOM 4910 N N . PHE A 1 617 ? 41.157 8.432 -17.576 1.00 40.78 617 PHE A N 1
ATOM 4911 C CA . PHE A 1 617 ? 40.225 7.448 -17.021 1.00 40.78 617 PHE A CA 1
ATOM 4912 C C . PHE A 1 617 ? 39.200 8.110 -16.095 1.00 40.78 617 PHE A C 1
ATOM 4914 O O . PHE A 1 617 ? 38.011 7.865 -16.260 1.00 40.78 617 PHE A O 1
ATOM 4921 N N . PHE A 1 618 ? 39.601 8.998 -15.178 1.00 37.75 618 PHE A N 1
ATOM 4922 C CA . PHE A 1 618 ? 38.643 9.757 -14.365 1.00 37.75 618 PHE A CA 1
ATOM 4923 C C . PHE A 1 618 ? 37.773 10.689 -15.217 1.00 37.75 618 PHE A C 1
ATOM 4925 O O . PHE A 1 618 ? 36.554 10.669 -15.057 1.00 37.75 618 PHE A O 1
ATOM 4932 N N . ARG A 1 619 ? 38.361 11.445 -16.159 1.00 38.72 619 ARG A N 1
ATOM 4933 C CA . ARG A 1 619 ? 37.623 12.323 -17.089 1.00 38.72 619 ARG A CA 1
ATOM 4934 C C . ARG A 1 619 ? 36.503 11.575 -17.820 1.00 38.72 619 ARG A C 1
ATOM 4936 O O . ARG A 1 619 ? 35.384 12.077 -17.890 1.00 38.72 619 ARG A O 1
ATOM 4943 N N . ASP A 1 620 ? 36.801 10.382 -18.325 1.00 39.81 620 ASP A N 1
ATOM 4944 C CA . ASP A 1 620 ? 35.916 9.653 -19.236 1.00 39.81 620 ASP A CA 1
ATOM 4945 C C . ASP A 1 620 ? 35.037 8.612 -18.513 1.00 39.81 620 ASP A C 1
ATOM 4947 O O . ASP A 1 620 ? 34.000 8.207 -19.040 1.00 39.81 620 ASP A O 1
ATOM 4951 N N . THR A 1 621 ? 35.366 8.237 -17.268 1.00 42.69 621 THR A N 1
ATOM 4952 C CA . THR A 1 621 ? 34.483 7.435 -16.398 1.00 42.69 621 THR A CA 1
ATOM 4953 C C . THR A 1 621 ? 33.528 8.264 -15.543 1.00 42.69 621 THR A C 1
ATOM 4955 O O . THR A 1 621 ? 32.647 7.664 -14.931 1.00 42.69 621 THR A O 1
ATOM 4958 N N . TRP A 1 622 ? 33.595 9.606 -15.530 1.00 44.22 622 TRP A N 1
ATOM 4959 C CA . TRP A 1 622 ? 32.670 10.441 -14.741 1.00 44.22 622 TRP A CA 1
ATOM 4960 C C . TRP A 1 622 ? 31.196 10.077 -14.941 1.00 44.22 622 TRP A C 1
ATOM 4962 O O . TRP A 1 622 ? 30.465 10.031 -13.962 1.00 44.22 622 TRP A O 1
ATOM 4972 N N . VAL A 1 623 ? 30.742 9.740 -16.154 1.00 41.94 623 VAL A N 1
ATOM 4973 C CA . VAL A 1 623 ? 29.342 9.319 -16.377 1.00 41.94 623 VAL A CA 1
ATOM 4974 C C . VAL A 1 623 ? 29.028 7.990 -15.675 1.00 41.94 623 VAL A C 1
ATOM 4976 O O . VAL A 1 623 ? 27.964 7.856 -15.072 1.00 41.94 623 VAL A O 1
ATOM 4979 N N . ALA A 1 624 ? 29.949 7.023 -15.686 1.00 43.09 624 ALA A N 1
ATOM 4980 C CA . ALA A 1 624 ? 29.789 5.745 -14.991 1.00 43.09 624 ALA A CA 1
ATOM 4981 C C . ALA A 1 624 ? 29.904 5.898 -13.465 1.00 43.09 624 ALA A C 1
ATOM 4983 O O . ALA A 1 624 ? 29.129 5.287 -12.735 1.00 43.09 624 ALA A O 1
ATOM 4984 N N . LEU A 1 625 ? 30.815 6.751 -12.983 1.00 45.53 625 LEU A N 1
ATOM 4985 C CA . LEU A 1 625 ? 30.994 7.064 -11.564 1.00 45.53 625 LEU A CA 1
ATOM 4986 C C . LEU A 1 625 ? 29.832 7.889 -11.003 1.00 45.53 625 LEU A C 1
ATOM 4988 O O . LEU A 1 625 ? 29.393 7.613 -9.896 1.00 45.53 625 LEU A O 1
ATOM 4992 N N . ILE A 1 626 ? 29.278 8.837 -11.765 1.00 48.94 626 ILE A N 1
ATOM 4993 C CA . ILE A 1 626 ? 28.064 9.583 -11.401 1.00 48.94 626 ILE A CA 1
ATOM 4994 C C . ILE A 1 626 ? 26.848 8.656 -11.443 1.00 48.94 626 ILE A C 1
ATOM 4996 O O . ILE A 1 626 ? 26.062 8.670 -10.507 1.00 48.94 626 ILE A O 1
ATOM 5000 N N . THR A 1 627 ? 26.708 7.790 -12.454 1.00 45.94 627 THR A N 1
ATOM 5001 C CA . THR A 1 627 ? 25.617 6.794 -12.482 1.00 45.94 627 THR A CA 1
ATOM 5002 C C . THR A 1 627 ? 25.715 5.840 -11.291 1.00 45.94 627 THR A C 1
ATOM 5004 O O . THR A 1 627 ? 24.709 5.574 -10.636 1.00 45.94 627 THR A O 1
ATOM 5007 N N . LEU A 1 628 ? 26.922 5.377 -10.950 1.00 48.28 628 LEU A N 1
ATOM 5008 C CA . LEU A 1 628 ? 27.163 4.538 -9.778 1.00 48.28 628 LEU A CA 1
ATOM 5009 C C . LEU A 1 628 ? 26.919 5.297 -8.467 1.00 48.28 628 LEU A C 1
ATOM 5011 O O . LEU A 1 628 ? 26.279 4.744 -7.585 1.00 48.28 628 LEU A O 1
ATOM 5015 N N . ALA A 1 629 ? 27.358 6.550 -8.338 1.00 48.78 629 ALA A N 1
ATOM 5016 C CA . ALA A 1 629 ? 27.139 7.375 -7.149 1.00 48.78 629 ALA A CA 1
ATOM 5017 C C . ALA A 1 629 ? 25.666 7.777 -6.974 1.00 48.78 629 ALA A C 1
ATOM 5019 O O . ALA A 1 629 ? 25.189 7.835 -5.847 1.00 48.78 629 ALA A O 1
ATOM 5020 N N . LEU A 1 630 ? 24.919 7.980 -8.062 1.00 48.03 630 LEU A N 1
ATOM 5021 C CA . LEU A 1 630 ? 23.468 8.171 -8.031 1.00 48.03 630 LEU A CA 1
ATOM 5022 C C . LEU A 1 630 ? 22.747 6.869 -7.669 1.00 48.03 630 LEU A C 1
ATOM 5024 O O . LEU A 1 630 ? 21.815 6.908 -6.874 1.00 48.03 630 LEU A O 1
ATOM 5028 N N . CYS A 1 631 ? 23.187 5.713 -8.177 1.00 48.78 631 CYS A N 1
ATOM 5029 C CA . CYS A 1 631 ? 22.625 4.410 -7.805 1.00 48.78 631 CYS A CA 1
ATOM 5030 C C . CYS A 1 631 ? 22.915 4.062 -6.338 1.00 48.78 631 CYS A C 1
ATOM 5032 O O . CYS A 1 631 ? 21.991 3.792 -5.581 1.00 48.78 631 CYS A O 1
ATOM 5034 N N . VAL A 1 632 ? 24.179 4.116 -5.911 1.00 50.66 632 VAL A N 1
ATOM 5035 C CA . VAL A 1 632 ? 24.608 3.864 -4.525 1.00 50.66 632 VAL A CA 1
ATOM 5036 C C . VAL A 1 632 ? 24.034 4.916 -3.580 1.00 50.66 632 VAL A C 1
ATOM 5038 O O . VAL A 1 632 ? 23.570 4.556 -2.508 1.00 50.66 632 VAL A O 1
ATOM 5041 N N . GLY A 1 633 ? 23.978 6.186 -3.984 1.00 47.09 633 GLY A N 1
ATOM 5042 C CA . GLY A 1 633 ? 23.330 7.256 -3.227 1.00 47.09 633 GLY A CA 1
ATOM 5043 C C . GLY A 1 633 ? 21.821 7.057 -3.092 1.00 47.09 633 GLY A C 1
ATOM 5044 O O . GLY A 1 633 ? 21.288 7.285 -2.017 1.00 47.09 633 GLY A O 1
ATOM 5045 N N . SER A 1 634 ? 21.139 6.551 -4.124 1.00 46.16 634 SER A N 1
ATOM 5046 C CA . SER A 1 634 ? 19.711 6.195 -4.062 1.00 46.16 634 SER A CA 1
ATOM 5047 C C . SER A 1 634 ? 19.458 4.968 -3.181 1.00 46.16 634 SER A C 1
ATOM 5049 O O . SER A 1 634 ? 18.505 4.955 -2.407 1.00 46.16 634 SER A O 1
ATOM 5051 N N . ILE A 1 635 ? 20.333 3.958 -3.244 1.00 49.16 635 ILE A N 1
ATOM 5052 C CA . ILE A 1 635 ? 20.297 2.782 -2.362 1.00 49.16 635 ILE A CA 1
ATOM 5053 C C . ILE A 1 635 ? 20.548 3.206 -0.906 1.00 49.16 635 ILE A C 1
ATOM 5055 O O . ILE A 1 635 ? 19.798 2.813 -0.017 1.00 49.16 635 ILE A O 1
ATOM 5059 N N . TYR A 1 636 ? 21.562 4.038 -0.655 1.00 45.91 636 TYR A N 1
ATOM 5060 C CA . TYR A 1 636 ? 21.931 4.494 0.684 1.00 45.91 636 TYR A CA 1
ATOM 5061 C C . TYR A 1 636 ? 20.895 5.459 1.267 1.00 45.91 636 TYR A C 1
ATOM 5063 O O . TYR A 1 636 ? 20.503 5.280 2.412 1.00 45.91 636 TYR A O 1
ATOM 5071 N N . ALA A 1 637 ? 20.381 6.419 0.490 1.00 44.28 637 ALA A N 1
ATOM 5072 C CA . ALA A 1 637 ? 19.261 7.267 0.903 1.00 44.28 637 ALA A CA 1
ATOM 5073 C C . ALA A 1 637 ? 18.005 6.431 1.186 1.00 44.28 637 ALA A C 1
ATOM 5075 O O . ALA A 1 637 ? 17.338 6.665 2.186 1.00 44.28 637 ALA A O 1
ATOM 5076 N N . GLY A 1 638 ? 17.731 5.401 0.376 1.00 43.47 638 GLY A N 1
ATOM 5077 C CA . GLY A 1 638 ? 16.688 4.416 0.658 1.00 43.47 638 GLY A CA 1
ATOM 5078 C C . GLY A 1 638 ? 16.875 3.746 2.022 1.00 43.47 638 GLY A C 1
ATOM 5079 O O . GLY A 1 638 ? 15.970 3.789 2.845 1.00 43.47 638 GLY A O 1
ATOM 5080 N N . ILE A 1 639 ? 18.057 3.188 2.294 1.00 45.44 639 ILE A N 1
ATOM 5081 C CA . ILE A 1 639 ? 18.381 2.534 3.574 1.00 45.44 639 ILE A CA 1
ATOM 5082 C C . ILE A 1 639 ? 18.301 3.521 4.755 1.00 45.44 639 ILE A C 1
ATOM 5084 O O . ILE A 1 639 ? 17.760 3.180 5.803 1.00 45.44 639 ILE A O 1
ATOM 5088 N N . TRP A 1 640 ? 18.815 4.743 4.598 1.00 41.94 640 TRP A N 1
ATOM 5089 C CA . TRP A 1 640 ? 18.953 5.721 5.687 1.00 41.94 640 TRP A CA 1
ATOM 5090 C C . TRP A 1 640 ? 17.649 6.474 6.005 1.00 41.94 640 TRP A C 1
ATOM 5092 O O . TRP A 1 640 ? 17.421 6.847 7.150 1.00 41.94 640 TRP A O 1
ATOM 5102 N N . LEU A 1 641 ? 16.756 6.632 5.023 1.00 41.91 641 LEU A N 1
ATOM 5103 C CA . LEU A 1 641 ? 15.373 7.105 5.203 1.00 41.91 641 LEU A CA 1
ATOM 5104 C C . LEU A 1 641 ? 14.392 5.936 5.476 1.00 41.91 641 LEU A C 1
ATOM 5106 O O . LEU A 1 641 ? 13.175 6.117 5.451 1.00 41.91 641 LEU A O 1
ATOM 5110 N N . GLY A 1 642 ? 14.908 4.717 5.675 1.00 38.84 642 GLY A N 1
ATOM 5111 C CA . GLY A 1 642 ? 14.191 3.451 5.494 1.00 38.84 642 GLY A CA 1
ATOM 5112 C C . GLY A 1 642 ? 13.767 2.699 6.757 1.00 38.84 642 GLY A C 1
ATOM 5113 O O . GLY A 1 642 ? 13.712 1.474 6.719 1.00 38.84 642 GLY A O 1
ATOM 5114 N N . LEU A 1 643 ? 13.457 3.386 7.860 1.00 40.03 643 LEU A N 1
ATOM 5115 C CA . LEU A 1 643 ? 12.923 2.769 9.087 1.00 40.03 643 LEU A CA 1
ATOM 5116 C C . LEU A 1 643 ? 11.562 3.385 9.467 1.00 40.03 643 LEU A C 1
ATOM 5118 O O . LEU A 1 643 ? 11.461 4.119 10.447 1.00 40.03 643 LEU A O 1
ATOM 5122 N N . GLY A 1 644 ? 10.514 3.109 8.678 1.00 36.72 644 GLY A N 1
ATOM 5123 C CA . GLY A 1 644 ? 9.168 3.638 8.957 1.00 36.72 644 GLY A CA 1
ATOM 5124 C C . GLY A 1 644 ? 8.013 3.064 8.125 1.00 36.72 644 GLY A C 1
ATOM 5125 O O . GLY A 1 644 ? 7.091 2.493 8.695 1.00 36.72 644 GLY A O 1
ATOM 5126 N N . ASP A 1 645 ? 8.037 3.212 6.794 1.00 40.47 645 ASP A N 1
ATOM 5127 C CA . ASP A 1 645 ? 6.847 3.022 5.936 1.00 40.47 645 ASP A CA 1
ATOM 5128 C C . ASP A 1 645 ? 7.022 1.943 4.842 1.00 40.47 645 ASP A C 1
ATOM 5130 O O . ASP A 1 645 ? 8.056 1.833 4.177 1.00 40.47 645 ASP A O 1
ATOM 5134 N N . ARG A 1 646 ? 5.956 1.158 4.634 1.00 41.41 646 ARG A N 1
ATOM 5135 C CA . ARG A 1 646 ? 5.814 0.116 3.606 1.00 41.41 646 ARG A CA 1
ATOM 5136 C C . ARG A 1 646 ? 5.844 0.671 2.183 1.00 41.41 646 ARG A C 1
ATOM 5138 O O . ARG A 1 646 ? 6.387 0.001 1.303 1.00 41.41 646 ARG A O 1
ATOM 5145 N N . HIS A 1 647 ? 5.293 1.862 1.931 1.00 40.03 647 HIS A N 1
ATOM 5146 C CA . HIS A 1 647 ? 5.360 2.465 0.595 1.00 40.03 647 HIS A CA 1
ATOM 5147 C C . HIS A 1 647 ? 6.818 2.708 0.191 1.00 40.03 647 HIS A C 1
ATOM 5149 O O . HIS A 1 647 ? 7.232 2.309 -0.903 1.00 40.03 647 HIS A O 1
ATOM 5155 N N . THR A 1 648 ? 7.623 3.245 1.112 1.00 40.78 648 THR A N 1
ATOM 5156 C CA . THR A 1 648 ? 9.063 3.434 0.919 1.00 40.78 648 THR A CA 1
ATOM 5157 C C . THR A 1 648 ? 9.763 2.109 0.622 1.00 40.78 648 THR A C 1
ATOM 5159 O O . THR A 1 648 ? 10.537 2.061 -0.327 1.00 40.78 648 THR A O 1
ATOM 5162 N N . VAL A 1 649 ? 9.439 1.011 1.319 1.00 41.12 649 VAL A N 1
ATOM 5163 C CA . VAL A 1 649 ? 10.022 -0.325 1.049 1.00 41.12 649 VAL A CA 1
ATOM 5164 C C . VAL A 1 649 ? 9.709 -0.837 -0.365 1.00 41.12 649 VAL A C 1
ATOM 5166 O O . VAL A 1 649 ? 10.585 -1.409 -1.011 1.00 41.12 649 VAL A O 1
ATOM 5169 N N . HIS A 1 650 ? 8.507 -0.610 -0.904 1.00 43.47 650 HIS A N 1
ATOM 5170 C CA . HIS A 1 650 ? 8.188 -1.008 -2.284 1.00 43.47 650 HIS A CA 1
ATOM 5171 C C . HIS A 1 650 ? 8.949 -0.175 -3.327 1.00 43.47 650 HIS A C 1
ATOM 5173 O O . HIS A 1 650 ? 9.511 -0.729 -4.276 1.00 43.47 650 HIS A O 1
ATOM 5179 N N . ILE A 1 651 ? 9.013 1.145 -3.131 1.00 45.12 651 ILE A N 1
ATOM 5180 C CA . ILE A 1 651 ? 9.758 2.067 -4.002 1.00 45.12 651 ILE A CA 1
ATOM 5181 C C . ILE A 1 651 ? 11.260 1.771 -3.929 1.00 45.12 651 ILE A C 1
ATOM 5183 O O . ILE A 1 651 ? 11.929 1.729 -4.963 1.00 45.12 651 ILE A O 1
ATOM 5187 N N . GLN A 1 652 ? 11.778 1.484 -2.733 1.00 47.09 652 GLN A N 1
ATOM 5188 C CA . GLN A 1 652 ? 13.131 0.986 -2.505 1.00 47.09 652 GLN A CA 1
ATOM 5189 C C . GLN A 1 652 ? 13.352 -0.342 -3.222 1.00 47.09 652 GLN A C 1
ATOM 5191 O O . GLN A 1 652 ? 14.319 -0.432 -3.954 1.00 47.09 652 GLN A O 1
ATOM 5196 N N . MET A 1 653 ? 12.489 -1.357 -3.101 1.00 44.53 653 MET A N 1
ATOM 5197 C CA . MET A 1 653 ? 12.702 -2.642 -3.786 1.00 44.53 653 MET A CA 1
ATOM 5198 C C . MET A 1 653 ? 12.772 -2.489 -5.309 1.00 44.53 653 MET A C 1
ATOM 5200 O O . MET A 1 653 ? 13.706 -3.004 -5.922 1.00 44.53 653 MET A O 1
ATOM 5204 N N . VAL A 1 654 ? 11.851 -1.742 -5.927 1.00 45.19 654 VAL A N 1
ATOM 5205 C CA . VAL A 1 654 ? 11.902 -1.483 -7.378 1.00 45.19 654 VAL A CA 1
ATOM 5206 C C . VAL A 1 654 ? 13.157 -0.683 -7.741 1.00 45.19 654 VAL A C 1
ATOM 5208 O O . VAL A 1 654 ? 13.850 -1.037 -8.694 1.00 45.19 654 VAL A O 1
ATOM 5211 N N . SER A 1 655 ? 13.512 0.334 -6.951 1.00 45.62 655 SER A N 1
ATOM 5212 C CA . SER A 1 655 ? 14.697 1.165 -7.200 1.00 45.62 655 SER A CA 1
ATOM 5213 C C . SER A 1 655 ? 16.015 0.438 -6.923 1.00 45.62 655 SER A C 1
ATOM 5215 O O . SER A 1 655 ? 16.979 0.678 -7.629 1.00 45.62 655 SER A O 1
ATOM 5217 N N . ILE A 1 656 ? 16.083 -0.484 -5.962 1.00 45.91 656 ILE A N 1
ATOM 5218 C CA . ILE A 1 656 ? 17.261 -1.300 -5.628 1.00 45.91 656 ILE A CA 1
ATOM 5219 C C . ILE A 1 656 ? 17.438 -2.410 -6.666 1.00 45.91 656 ILE A C 1
ATOM 5221 O O . ILE A 1 656 ? 18.568 -2.693 -7.053 1.00 45.91 656 ILE A O 1
ATOM 5225 N N . LEU A 1 657 ? 16.356 -2.999 -7.186 1.00 47.88 657 LEU A N 1
ATOM 5226 C CA . LEU A 1 657 ? 16.431 -3.930 -8.316 1.00 47.88 657 LEU A CA 1
ATOM 5227 C C . LEU A 1 657 ? 16.844 -3.205 -9.609 1.00 47.88 657 LEU A C 1
ATOM 5229 O O . LEU A 1 657 ? 17.701 -3.699 -10.341 1.00 47.88 657 LEU A O 1
ATOM 5233 N N . TRP A 1 658 ? 16.307 -2.007 -9.864 1.00 47.09 658 TRP A N 1
ATOM 5234 C CA . TRP A 1 658 ? 16.660 -1.180 -11.024 1.00 47.09 658 TRP A CA 1
ATOM 5235 C C . TRP A 1 658 ? 18.088 -0.624 -10.939 1.00 47.09 658 TRP A C 1
ATOM 5237 O O . TRP A 1 658 ? 18.870 -0.781 -11.878 1.00 47.09 658 TRP A O 1
ATOM 5247 N N . CYS A 1 659 ? 18.475 -0.017 -9.815 1.00 46.84 659 CYS A N 1
ATOM 5248 C CA . CYS A 1 659 ? 19.839 0.446 -9.565 1.00 46.84 659 CYS A CA 1
ATOM 5249 C C . CYS A 1 659 ? 20.817 -0.723 -9.468 1.00 46.84 659 CYS A C 1
ATOM 5251 O O . CYS A 1 659 ? 21.922 -0.592 -9.965 1.00 46.84 659 CYS A O 1
ATOM 5253 N N . GLY A 1 660 ? 20.429 -1.874 -8.914 1.00 45.06 660 GLY A N 1
ATOM 5254 C CA . GLY A 1 660 ? 21.244 -3.090 -8.911 1.00 45.06 660 GLY A CA 1
ATOM 5255 C C . GLY A 1 660 ? 21.530 -3.580 -10.330 1.00 45.06 660 GLY A C 1
ATOM 5256 O O . GLY A 1 660 ? 22.692 -3.746 -10.697 1.00 45.06 660 GLY A O 1
ATOM 5257 N N . TYR A 1 661 ? 20.492 -3.709 -11.165 1.00 48.84 661 TYR A N 1
ATOM 5258 C CA . TYR A 1 661 ? 20.634 -4.053 -12.583 1.00 48.84 661 TYR A CA 1
ATOM 5259 C C . TYR A 1 661 ? 21.547 -3.069 -13.334 1.00 48.84 661 TYR A C 1
ATOM 5261 O O . TYR A 1 661 ? 22.472 -3.488 -14.029 1.00 48.84 661 TYR A O 1
ATOM 5269 N N . ASN A 1 662 ? 21.336 -1.761 -13.158 1.00 47.72 662 ASN A N 1
ATOM 5270 C CA . ASN A 1 662 ? 22.131 -0.733 -13.833 1.00 47.72 662 ASN A CA 1
ATOM 5271 C C . ASN A 1 662 ? 23.544 -0.562 -13.238 1.00 47.72 662 ASN A C 1
ATOM 5273 O O . ASN A 1 662 ? 24.450 -0.158 -13.961 1.00 47.72 662 ASN A O 1
ATOM 5277 N N . ALA A 1 663 ? 23.772 -0.906 -11.965 1.00 46.06 663 ALA A N 1
ATOM 5278 C CA . ALA A 1 663 ? 25.081 -0.844 -11.309 1.00 46.06 663 ALA A CA 1
ATOM 5279 C C . ALA A 1 663 ? 25.981 -2.045 -11.638 1.00 46.06 663 ALA A C 1
ATOM 5281 O O . ALA A 1 663 ? 27.201 -1.904 -11.556 1.00 46.06 663 ALA A O 1
ATOM 5282 N N . ILE A 1 664 ? 25.428 -3.187 -12.074 1.00 50.09 664 ILE A N 1
ATOM 5283 C CA . ILE A 1 664 ? 26.211 -4.342 -12.556 1.00 50.09 664 ILE A CA 1
ATOM 5284 C C . ILE A 1 664 ? 27.217 -3.918 -13.635 1.00 50.09 664 ILE A C 1
ATOM 5286 O O . ILE A 1 664 ? 28.352 -4.386 -13.617 1.00 50.09 664 ILE A O 1
ATOM 5290 N N . ALA A 1 665 ? 26.850 -3.015 -14.548 1.00 43.75 665 ALA A N 1
ATOM 5291 C CA . ALA A 1 665 ? 27.748 -2.577 -15.614 1.00 43.75 665 ALA A CA 1
ATOM 5292 C C . ALA A 1 665 ? 28.918 -1.695 -15.111 1.00 43.75 665 ALA A C 1
ATOM 5294 O O . ALA A 1 665 ? 30.063 -2.077 -15.358 1.00 43.75 665 ALA A O 1
ATOM 5295 N N . PRO A 1 666 ? 28.708 -0.603 -14.340 1.00 43.94 666 PRO A N 1
ATOM 5296 C CA . PRO A 1 666 ? 29.782 0.092 -13.629 1.00 43.94 666 PRO A CA 1
ATOM 5297 C C . PRO A 1 666 ? 30.643 -0.826 -12.751 1.00 43.94 666 PRO A C 1
ATOM 5299 O O . PRO A 1 666 ? 31.867 -0.728 -12.806 1.00 43.94 666 PRO A O 1
ATOM 5302 N N . PHE A 1 667 ? 30.046 -1.757 -11.995 1.00 45.41 667 PHE A N 1
ATOM 5303 C CA . PHE A 1 667 ? 30.806 -2.712 -11.180 1.00 45.41 667 PHE A CA 1
ATOM 5304 C C . PHE A 1 667 ? 31.660 -3.657 -12.029 1.00 45.41 667 PHE A C 1
ATOM 5306 O O . PHE A 1 667 ? 32.802 -3.909 -11.661 1.00 45.41 667 PHE A O 1
ATOM 5313 N N . LEU A 1 668 ? 31.166 -4.145 -13.171 1.00 45.53 668 LEU A N 1
ATOM 5314 C CA . LEU A 1 668 ? 31.954 -4.973 -14.089 1.00 45.53 668 LEU A CA 1
ATOM 5315 C C . LEU A 1 668 ? 33.071 -4.175 -14.774 1.00 45.53 668 LEU A C 1
ATOM 5317 O O . LEU A 1 668 ? 34.165 -4.709 -14.929 1.00 45.53 668 LEU A O 1
ATOM 5321 N N . VAL A 1 669 ? 32.849 -2.903 -15.120 1.00 44.53 669 VAL A N 1
ATOM 5322 C CA . VAL A 1 669 ? 33.898 -2.011 -15.651 1.00 44.53 669 VAL A CA 1
ATOM 5323 C C . VAL A 1 669 ? 34.989 -1.762 -14.604 1.00 44.53 669 VAL A C 1
ATOM 5325 O O . VAL A 1 669 ? 36.171 -1.915 -14.907 1.00 44.53 669 VAL A O 1
ATOM 5328 N N . ILE A 1 670 ? 34.613 -1.455 -13.358 1.00 44.78 670 ILE A N 1
ATOM 5329 C CA . ILE A 1 670 ? 35.554 -1.259 -12.243 1.00 44.78 670 ILE A CA 1
ATOM 5330 C C . ILE A 1 670 ? 36.290 -2.567 -11.914 1.00 44.78 670 ILE A C 1
ATOM 5332 O O . ILE A 1 670 ? 37.509 -2.569 -11.760 1.00 44.78 670 ILE A O 1
ATOM 5336 N N . TYR A 1 671 ? 35.587 -3.701 -11.869 1.00 42.41 671 TYR A N 1
ATOM 5337 C CA . TYR A 1 671 ? 36.186 -5.013 -11.623 1.00 42.41 671 TYR A CA 1
ATOM 5338 C C . TYR A 1 671 ? 37.168 -5.415 -12.731 1.00 42.41 671 TYR A C 1
ATOM 5340 O O . TYR A 1 671 ? 38.260 -5.883 -12.427 1.00 42.41 671 TYR A O 1
ATOM 5348 N N . TYR A 1 672 ? 36.833 -5.180 -14.003 1.00 42.16 672 TYR A N 1
ATOM 5349 C CA . TYR A 1 672 ? 37.720 -5.462 -15.137 1.00 42.16 672 TYR A CA 1
ATOM 5350 C C . TYR A 1 672 ? 38.949 -4.535 -15.161 1.00 42.16 672 TYR A C 1
ATOM 5352 O O . TYR A 1 672 ? 40.043 -4.976 -15.512 1.00 42.16 672 TYR A O 1
ATOM 5360 N N . ALA A 1 673 ? 38.799 -3.278 -14.725 1.00 45.06 673 ALA A N 1
ATOM 5361 C CA . ALA A 1 673 ? 39.910 -2.342 -14.552 1.00 45.06 673 ALA A CA 1
ATOM 5362 C C . ALA A 1 673 ? 40.855 -2.719 -13.389 1.00 45.06 673 ALA A C 1
ATOM 5364 O O . ALA A 1 673 ? 42.040 -2.393 -13.444 1.00 45.06 673 ALA A O 1
ATOM 5365 N N . LEU A 1 674 ? 40.357 -3.412 -12.356 1.00 42.69 674 LEU A N 1
ATOM 5366 C CA . LEU A 1 674 ? 41.134 -3.810 -11.173 1.00 42.69 674 LEU A CA 1
ATOM 5367 C C . LEU A 1 674 ? 41.700 -5.245 -11.241 1.00 42.69 674 LEU A C 1
ATOM 5369 O O . LEU A 1 674 ? 42.812 -5.484 -10.772 1.00 42.69 674 LEU A O 1
ATOM 5373 N N . PHE A 1 675 ? 40.965 -6.207 -11.810 1.00 44.81 675 PHE A N 1
ATOM 5374 C CA . PHE A 1 675 ? 41.238 -7.649 -11.691 1.00 44.81 675 PHE A CA 1
ATOM 5375 C C . PHE A 1 675 ? 41.180 -8.382 -13.040 1.00 44.81 675 PHE A C 1
ATOM 5377 O O . PHE A 1 675 ? 40.247 -9.112 -13.370 1.00 44.81 675 PHE A O 1
ATOM 5384 N N . ASN A 1 676 ? 42.247 -8.217 -13.818 1.00 46.69 676 ASN A N 1
ATOM 5385 C CA . ASN A 1 676 ? 42.373 -8.700 -15.194 1.00 46.69 676 ASN A CA 1
ATOM 5386 C C . ASN A 1 676 ? 42.720 -10.213 -15.292 1.00 46.69 676 ASN A C 1
ATOM 5388 O O . ASN A 1 676 ? 43.784 -10.571 -15.798 1.00 46.69 676 ASN A O 1
ATOM 5392 N N . PHE A 1 677 ? 41.876 -11.116 -14.758 1.00 38.44 677 PHE A N 1
ATOM 5393 C CA . PHE A 1 677 ? 42.153 -12.570 -14.742 1.00 38.44 677 PHE A CA 1
ATOM 5394 C C . PHE A 1 677 ? 40.950 -13.518 -14.965 1.00 38.44 677 PHE A C 1
ATOM 5396 O O . PHE A 1 677 ? 39.777 -13.166 -14.878 1.00 38.44 677 PHE A O 1
ATOM 5403 N N . ARG A 1 678 ? 41.274 -14.773 -15.310 1.00 40.00 678 ARG A N 1
ATOM 5404 C CA . ARG A 1 678 ? 40.361 -15.812 -15.830 1.00 40.00 678 ARG A CA 1
ATOM 5405 C C . ARG A 1 678 ? 39.464 -16.438 -14.740 1.00 40.00 678 ARG A C 1
ATOM 5407 O O . ARG A 1 678 ? 39.914 -17.346 -14.050 1.00 40.00 678 ARG A O 1
ATOM 5414 N N . GLY A 1 679 ? 38.186 -16.039 -14.649 1.00 43.34 679 GLY A N 1
ATOM 5415 C CA . GLY A 1 679 ? 37.248 -16.561 -13.625 1.00 43.34 679 GLY A CA 1
ATOM 5416 C C . GLY A 1 679 ? 35.772 -16.775 -14.025 1.00 43.34 679 GLY A C 1
ATOM 5417 O O . GLY A 1 679 ? 34.942 -17.045 -13.160 1.00 43.34 679 GLY A O 1
ATOM 5418 N N . LEU A 1 680 ? 35.410 -16.670 -15.312 1.00 44.78 680 LEU A N 1
ATOM 5419 C CA . LEU A 1 680 ? 34.019 -16.419 -15.752 1.00 44.78 680 LEU A CA 1
ATOM 5420 C C . LEU A 1 680 ? 32.922 -17.386 -15.245 1.00 44.78 680 LEU A C 1
ATOM 5422 O O . LEU A 1 680 ? 31.803 -16.945 -14.993 1.00 44.78 680 LEU A O 1
ATOM 5426 N N . ARG A 1 681 ? 33.197 -18.692 -15.094 1.00 38.38 681 ARG A N 1
ATOM 5427 C CA . ARG A 1 681 ? 32.146 -19.687 -14.773 1.00 38.38 681 ARG A CA 1
ATOM 5428 C C . ARG A 1 681 ? 31.513 -19.496 -13.390 1.00 38.38 681 ARG A C 1
ATOM 5430 O O . ARG A 1 681 ? 30.300 -19.635 -13.275 1.00 38.38 681 ARG A O 1
ATOM 5437 N N . GLY A 1 682 ? 32.302 -19.160 -12.366 1.00 41.50 682 GLY A N 1
ATOM 5438 C CA . GLY A 1 682 ? 31.780 -18.964 -11.007 1.00 41.50 682 GLY A CA 1
ATOM 5439 C C . GLY A 1 682 ? 30.834 -17.765 -10.920 1.00 41.50 682 GLY A C 1
ATOM 5440 O O . GLY A 1 682 ? 29.765 -17.859 -10.322 1.00 41.50 682 GLY A O 1
ATOM 5441 N N . VAL A 1 683 ? 31.188 -16.670 -11.599 1.00 45.41 683 VAL A N 1
ATOM 5442 C CA . VAL A 1 683 ? 30.392 -15.434 -11.623 1.00 45.41 683 VAL A CA 1
ATOM 5443 C C . VAL A 1 683 ? 29.061 -15.643 -12.347 1.00 45.41 683 VAL A C 1
ATOM 5445 O O . VAL A 1 683 ? 28.035 -15.202 -11.845 1.00 45.41 683 VAL A O 1
ATOM 5448 N N . CYS A 1 684 ? 29.023 -16.376 -13.466 1.00 38.22 684 CYS A N 1
ATOM 5449 C CA . CYS A 1 684 ? 27.753 -16.689 -14.136 1.00 38.22 684 CYS A CA 1
ATOM 5450 C C . CYS A 1 684 ? 26.806 -17.521 -13.252 1.00 38.22 684 CYS A C 1
ATOM 5452 O O . CYS A 1 684 ? 25.608 -17.241 -13.220 1.00 38.22 684 CYS A O 1
ATOM 5454 N N . CYS A 1 685 ? 27.325 -18.499 -12.501 1.00 40.22 685 CYS A N 1
ATOM 5455 C CA . CYS A 1 685 ? 26.519 -19.276 -11.554 1.00 40.22 685 CYS A CA 1
ATOM 5456 C C . CYS A 1 685 ? 26.037 -18.426 -10.367 1.00 40.22 685 CYS A C 1
ATOM 5458 O O . CYS A 1 685 ? 24.880 -18.549 -9.975 1.00 40.22 685 CYS A O 1
ATOM 5460 N N . LEU A 1 686 ? 26.875 -17.523 -9.843 1.00 43.25 686 LEU A N 1
ATOM 5461 C CA . LEU A 1 686 ? 26.472 -16.545 -8.825 1.00 43.25 686 LEU A CA 1
ATOM 5462 C C . LEU A 1 686 ? 25.374 -15.607 -9.338 1.00 43.25 686 LEU A C 1
ATOM 5464 O O . LEU A 1 686 ? 24.386 -15.409 -8.648 1.00 43.25 686 LEU A O 1
ATOM 5468 N N . MET A 1 687 ? 25.498 -15.075 -10.555 1.00 44.03 687 MET A N 1
ATOM 5469 C CA . MET A 1 687 ? 24.515 -14.166 -11.163 1.00 44.03 687 MET A CA 1
ATOM 5470 C C . MET A 1 687 ? 23.173 -14.861 -11.441 1.00 44.03 687 MET A C 1
ATOM 5472 O O . MET A 1 687 ? 22.113 -14.282 -11.194 1.00 44.03 687 MET A O 1
ATOM 5476 N N . ALA A 1 688 ? 23.197 -16.120 -11.889 1.00 42.66 688 ALA A N 1
ATOM 5477 C CA . ALA A 1 688 ? 21.995 -16.949 -11.989 1.00 42.66 688 ALA A CA 1
ATOM 5478 C C . ALA A 1 688 ? 21.392 -17.234 -10.600 1.00 42.66 688 ALA A C 1
ATOM 5480 O O . ALA A 1 688 ? 20.181 -17.120 -10.425 1.00 42.66 688 ALA A O 1
ATOM 5481 N N . GLY A 1 689 ? 22.235 -17.513 -9.600 1.00 43.69 689 GLY A N 1
ATOM 5482 C CA . GLY A 1 689 ? 21.844 -17.653 -8.197 1.00 43.69 689 GLY A CA 1
ATOM 5483 C C . GLY A 1 689 ? 21.154 -16.402 -7.655 1.00 43.69 689 GLY A C 1
ATOM 5484 O O . GLY A 1 689 ? 20.034 -16.500 -7.172 1.00 43.69 689 GLY A O 1
ATOM 5485 N N . PHE A 1 690 ? 21.750 -15.217 -7.817 1.00 45.28 690 PHE A N 1
ATOM 5486 C CA . PHE A 1 690 ? 21.143 -13.934 -7.450 1.00 45.28 690 PHE A CA 1
ATOM 5487 C C . PHE A 1 690 ? 19.832 -13.670 -8.198 1.00 45.28 690 PHE A C 1
ATOM 5489 O O . PHE A 1 690 ? 18.899 -13.151 -7.598 1.00 45.28 690 PHE A O 1
ATOM 5496 N N . SER A 1 691 ? 19.719 -14.071 -9.468 1.00 42.97 691 SER A N 1
ATOM 5497 C CA . SER A 1 691 ? 18.472 -13.936 -10.238 1.00 42.97 691 SER A CA 1
ATOM 5498 C C . SER A 1 691 ? 17.358 -14.845 -9.701 1.00 42.97 691 SER A C 1
ATOM 5500 O O . SER A 1 691 ? 16.209 -14.422 -9.598 1.00 42.97 691 SER A O 1
ATOM 5502 N N . ILE A 1 692 ? 17.692 -16.079 -9.307 1.00 47.94 692 ILE A N 1
ATOM 5503 C CA . ILE A 1 692 ? 16.752 -17.025 -8.685 1.00 47.94 692 ILE A CA 1
ATOM 5504 C C . ILE A 1 692 ? 16.395 -16.576 -7.262 1.00 47.94 692 ILE A C 1
ATOM 5506 O O . ILE A 1 692 ? 15.225 -16.603 -6.900 1.00 47.94 692 ILE A O 1
ATOM 5510 N N . VAL A 1 693 ? 17.363 -16.104 -6.473 1.00 46.09 693 VAL A N 1
ATOM 5511 C CA . VAL A 1 693 ? 17.131 -15.544 -5.132 1.00 46.09 693 VAL A CA 1
ATOM 5512 C C . VAL A 1 693 ? 16.270 -14.284 -5.211 1.00 46.09 693 VAL A C 1
ATOM 5514 O O . VAL A 1 693 ? 15.360 -14.145 -4.405 1.00 46.09 693 VAL A O 1
ATOM 5517 N N . ALA A 1 694 ? 16.468 -13.413 -6.204 1.00 45.53 694 ALA A N 1
ATOM 5518 C CA . ALA A 1 694 ? 15.598 -12.263 -6.442 1.00 45.53 694 ALA A CA 1
ATOM 5519 C C . ALA A 1 694 ? 14.177 -12.690 -6.847 1.00 45.53 694 ALA A C 1
ATOM 5521 O O . ALA A 1 694 ? 13.211 -12.130 -6.338 1.00 45.53 694 ALA A O 1
ATOM 5522 N N . LEU A 1 695 ? 14.023 -13.713 -7.697 1.00 44.34 695 LEU A N 1
ATOM 5523 C CA . LEU A 1 695 ? 12.710 -14.260 -8.057 1.00 44.34 695 LEU A CA 1
ATOM 5524 C C . LEU A 1 695 ? 11.997 -14.889 -6.847 1.00 44.34 695 LEU A C 1
ATOM 5526 O O . LEU A 1 695 ? 10.818 -14.625 -6.629 1.00 44.34 695 LEU A O 1
ATOM 5530 N N . VAL A 1 696 ? 12.704 -15.678 -6.035 1.00 48.53 696 VAL A N 1
ATOM 5531 C CA . VAL A 1 696 ? 12.169 -16.275 -4.800 1.00 48.53 696 VAL A CA 1
ATOM 5532 C C . VAL A 1 696 ? 11.849 -15.196 -3.765 1.00 48.53 696 VAL A C 1
ATOM 5534 O O . VAL A 1 696 ? 10.799 -15.268 -3.139 1.00 48.53 696 VAL A O 1
ATOM 5537 N N . ALA A 1 697 ? 12.679 -14.158 -3.634 1.00 45.81 697 ALA A N 1
ATOM 5538 C CA . ALA A 1 697 ? 12.397 -13.006 -2.782 1.00 45.81 697 ALA A CA 1
ATOM 5539 C C . ALA A 1 697 ? 11.165 -12.227 -3.266 1.00 45.81 697 ALA A C 1
ATOM 5541 O O . ALA A 1 697 ? 10.344 -11.847 -2.444 1.00 45.81 697 ALA A O 1
ATOM 5542 N N . VAL A 1 698 ? 10.970 -12.045 -4.577 1.00 45.25 698 VAL A N 1
ATOM 5543 C CA . VAL A 1 698 ? 9.748 -11.435 -5.132 1.00 45.25 698 VAL A CA 1
ATOM 5544 C C . VAL A 1 698 ? 8.521 -12.311 -4.864 1.00 45.25 698 VAL A C 1
ATOM 5546 O O . VAL A 1 698 ? 7.501 -11.790 -4.424 1.00 45.25 698 VAL A O 1
ATOM 5549 N N . LEU A 1 699 ? 8.604 -13.631 -5.055 1.00 43.91 699 LEU A N 1
ATOM 5550 C CA . LEU A 1 699 ? 7.503 -14.558 -4.753 1.00 43.91 699 LEU A CA 1
ATOM 5551 C C . LEU A 1 699 ? 7.176 -14.605 -3.249 1.00 43.91 699 LEU A C 1
ATOM 5553 O O . LEU A 1 699 ? 6.005 -14.651 -2.878 1.00 43.91 699 LEU A O 1
ATOM 5557 N N . TYR A 1 700 ? 8.188 -14.525 -2.384 1.00 43.12 700 TYR A N 1
ATOM 5558 C CA . TYR A 1 700 ? 8.027 -14.440 -0.933 1.00 43.12 700 TYR A CA 1
ATOM 5559 C C . TYR A 1 700 ? 7.450 -13.085 -0.497 1.00 43.12 700 TYR A C 1
ATOM 5561 O O . TYR A 1 700 ? 6.499 -13.048 0.277 1.00 43.12 700 TYR A O 1
ATOM 5569 N N . SER A 1 701 ? 7.934 -11.970 -1.051 1.00 41.44 701 SER A N 1
ATOM 5570 C CA . SER A 1 701 ? 7.367 -10.635 -0.822 1.00 41.44 701 SER A CA 1
ATOM 5571 C C . SER A 1 701 ? 5.926 -10.528 -1.320 1.00 41.44 701 SER A C 1
ATOM 5573 O O . SER A 1 701 ? 5.116 -9.882 -0.666 1.00 41.44 701 SER A O 1
ATOM 5575 N N . LEU A 1 702 ? 5.567 -11.196 -2.424 1.00 39.50 702 LEU A N 1
ATOM 5576 C CA . LEU A 1 702 ? 4.174 -11.327 -2.862 1.00 39.50 702 LEU A CA 1
ATOM 5577 C C . LEU A 1 702 ? 3.353 -12.139 -1.850 1.00 39.50 702 LEU A C 1
ATOM 5579 O O . LEU A 1 702 ? 2.270 -11.704 -1.477 1.00 39.50 702 LEU A O 1
ATOM 5583 N N . HIS A 1 703 ? 3.864 -13.268 -1.351 1.00 40.03 703 HIS A N 1
ATOM 5584 C CA . HIS A 1 703 ? 3.190 -14.055 -0.310 1.00 40.03 703 HIS A CA 1
ATOM 5585 C C . HIS A 1 703 ? 2.963 -13.250 0.987 1.00 40.03 703 HIS A C 1
ATOM 5587 O O . HIS A 1 703 ? 1.877 -13.308 1.560 1.00 40.03 703 HIS A O 1
ATOM 5593 N N . VAL A 1 704 ? 3.942 -12.439 1.402 1.00 37.53 704 VAL A N 1
ATOM 5594 C CA . VAL A 1 704 ? 3.840 -11.521 2.552 1.00 37.53 704 VAL A CA 1
ATOM 5595 C C . VAL A 1 704 ? 2.883 -10.348 2.276 1.00 37.53 704 VAL A C 1
ATOM 5597 O O . VAL A 1 704 ? 2.182 -9.913 3.185 1.00 37.53 704 VAL A O 1
ATOM 5600 N N . TYR A 1 705 ? 2.810 -9.855 1.036 1.00 38.94 705 TYR A N 1
ATOM 5601 C CA . TYR A 1 705 ? 1.910 -8.769 0.616 1.00 38.94 705 TYR A CA 1
ATOM 5602 C C . TYR A 1 705 ? 0.443 -9.213 0.456 1.00 38.94 705 TYR A C 1
ATOM 5604 O O . TYR A 1 705 ? -0.462 -8.398 0.613 1.00 38.94 705 TYR A O 1
ATOM 5612 N N . TYR A 1 706 ? 0.195 -10.492 0.152 1.00 36.00 706 TYR A N 1
ATOM 5613 C CA . TYR A 1 706 ? -1.156 -11.047 -0.019 1.00 36.00 706 TYR A CA 1
ATOM 5614 C C . TYR A 1 706 ? -1.835 -11.505 1.283 1.00 36.00 706 TYR A C 1
ATOM 5616 O O . TYR A 1 706 ? -2.991 -11.925 1.235 1.00 36.00 706 TYR A O 1
ATOM 5624 N N . ARG A 1 707 ? -1.178 -11.386 2.444 1.00 36.88 707 ARG A N 1
ATOM 5625 C CA . ARG A 1 707 ? -1.886 -11.351 3.731 1.00 36.88 707 ARG A CA 1
ATOM 5626 C C . ARG A 1 707 ? -2.388 -9.934 3.993 1.00 36.88 707 ARG A C 1
ATOM 5628 O O . ARG A 1 707 ? -1.598 -8.990 4.002 1.00 36.88 707 ARG A O 1
ATOM 5635 N N . ASP A 1 708 ? -3.672 -9.802 4.315 1.00 47.56 708 ASP A N 1
ATOM 5636 C CA . ASP A 1 708 ? -4.105 -8.671 5.132 1.00 47.56 708 ASP A CA 1
ATOM 5637 C C . ASP A 1 708 ? -3.356 -8.717 6.471 1.00 47.56 708 ASP A C 1
ATOM 5639 O O . ASP A 1 708 ? -3.074 -9.789 7.010 1.00 47.56 708 ASP A O 1
ATOM 5643 N N . VAL A 1 709 ? -2.910 -7.546 6.936 1.00 58.75 709 VAL A N 1
ATOM 5644 C CA . VAL A 1 709 ? -1.775 -7.447 7.876 1.00 58.75 709 VAL A CA 1
ATOM 5645 C C . VAL A 1 709 ? -2.057 -8.123 9.219 1.00 58.75 709 VAL A C 1
ATOM 5647 O O . VAL A 1 709 ? -1.146 -8.657 9.850 1.00 58.75 709 VAL A O 1
ATOM 5650 N N . TYR A 1 710 ? -3.326 -8.116 9.615 1.00 74.81 710 TYR A N 1
ATOM 5651 C CA . TYR A 1 710 ? -3.841 -8.668 10.854 1.00 74.81 710 TYR A CA 1
ATOM 5652 C C . TYR A 1 710 ? -5.063 -9.514 10.525 1.00 74.81 710 TYR A C 1
ATOM 5654 O O . TYR A 1 710 ? -5.927 -9.079 9.763 1.00 74.81 710 TYR A O 1
ATOM 5662 N N . ASP A 1 711 ? -5.148 -10.708 11.106 1.00 87.31 711 ASP A N 1
ATOM 5663 C CA . ASP A 1 711 ? -6.365 -11.504 11.023 1.00 87.31 711 ASP A CA 1
ATOM 5664 C C . ASP A 1 711 ? -7.395 -10.918 11.994 1.00 87.31 711 ASP A C 1
ATOM 5666 O O . ASP A 1 711 ? -7.396 -11.202 13.191 1.00 87.31 711 ASP A O 1
ATOM 5670 N N . TYR A 1 712 ? -8.265 -10.050 11.480 1.00 91.38 712 TYR A N 1
ATOM 5671 C CA . TYR A 1 712 ? -9.311 -9.424 12.284 1.00 91.38 712 TYR A CA 1
ATOM 5672 C C . TYR A 1 712 ? -10.319 -10.439 12.856 1.00 91.38 712 TYR A C 1
ATOM 5674 O O . TYR A 1 712 ? -10.970 -10.126 13.851 1.00 91.38 712 TYR A O 1
ATOM 5682 N N . THR A 1 713 ? -10.428 -11.653 12.295 1.00 93.38 713 THR A N 1
ATOM 5683 C CA . THR A 1 713 ? -11.262 -12.717 12.879 1.00 93.38 713 THR A CA 1
ATOM 5684 C C . THR A 1 713 ? -10.601 -13.316 14.120 1.00 93.38 713 THR A C 1
ATOM 5686 O O . THR A 1 713 ? -11.278 -13.518 15.127 1.00 93.38 713 THR A O 1
ATOM 5689 N N . GLU A 1 714 ? -9.273 -13.488 14.099 1.00 94.81 714 GLU A N 1
ATOM 5690 C CA . GLU A 1 714 ? -8.474 -13.865 15.272 1.00 94.81 714 GLU A CA 1
ATOM 5691 C C . GLU A 1 714 ? -8.537 -12.776 16.360 1.00 94.81 714 GLU A C 1
ATOM 5693 O O . GLU A 1 714 ? -8.719 -13.094 17.536 1.00 94.81 714 GLU A O 1
ATOM 5698 N N . VAL A 1 715 ? -8.441 -11.492 15.988 1.00 96.12 715 VAL A N 1
ATOM 5699 C CA . VAL A 1 715 ? -8.599 -10.372 16.936 1.00 96.12 715 VAL A CA 1
ATOM 5700 C C . VAL A 1 715 ? -9.981 -10.401 17.591 1.00 96.12 715 VAL A C 1
ATOM 5702 O O . VAL A 1 715 ? -10.079 -10.265 18.810 1.00 96.12 715 VAL A O 1
ATOM 5705 N N . LEU A 1 716 ? -11.046 -10.594 16.805 1.00 95.62 716 LEU A N 1
ATOM 5706 C CA . LEU A 1 716 ? -12.419 -10.587 17.310 1.00 95.62 716 LEU A CA 1
ATOM 5707 C C . LEU A 1 716 ? -12.725 -11.807 18.194 1.00 95.62 716 LEU A C 1
ATOM 5709 O O . LEU A 1 716 ? -13.443 -11.668 19.181 1.00 95.62 716 LEU A O 1
ATOM 5713 N N . ASP A 1 717 ? -12.151 -12.979 17.888 1.00 96.44 717 ASP A N 1
ATOM 5714 C CA . ASP A 1 717 ? -12.205 -14.142 18.781 1.00 96.44 717 ASP A CA 1
ATOM 5715 C C . ASP A 1 717 ? -11.519 -13.835 20.114 1.00 96.44 717 ASP A C 1
ATOM 5717 O O . ASP A 1 717 ? -12.159 -13.894 21.163 1.00 96.44 717 ASP A O 1
ATOM 5721 N N . LYS A 1 718 ? -10.244 -13.423 20.088 1.00 97.75 718 LYS A N 1
ATOM 5722 C CA . LYS A 1 718 ? -9.484 -13.131 21.312 1.00 97.75 718 LYS A CA 1
ATOM 5723 C C . LYS A 1 718 ? -10.128 -12.023 22.142 1.00 97.75 718 LYS A C 1
ATOM 5725 O O . LYS A 1 718 ? -10.177 -12.141 23.358 1.00 97.75 718 LYS A O 1
ATOM 5730 N N . SER A 1 719 ? -10.660 -10.970 21.524 1.00 98.12 719 SER A N 1
ATOM 5731 C CA . SER A 1 719 ? -11.324 -9.892 22.267 1.00 98.12 719 SER A CA 1
ATOM 5732 C C . SER A 1 719 ? -12.556 -10.396 23.038 1.00 98.12 719 SER A C 1
ATOM 5734 O O . SER A 1 719 ? -12.842 -9.912 24.130 1.00 98.12 719 SER A O 1
ATOM 5736 N N . LEU A 1 720 ? -13.223 -11.449 22.546 1.00 97.75 720 LEU A N 1
ATOM 5737 C CA . LEU A 1 720 ? -14.244 -12.170 23.308 1.00 97.75 720 LEU A CA 1
ATOM 5738 C C . LEU A 1 720 ? -13.648 -13.140 24.343 1.00 97.75 720 LEU A C 1
ATOM 5740 O O . LEU A 1 720 ? -14.239 -13.259 25.413 1.00 97.75 720 LEU A O 1
ATOM 5744 N N . TRP A 1 721 ? -12.488 -13.775 24.105 1.00 96.88 721 TRP A N 1
ATOM 5745 C CA . TRP A 1 721 ? -11.773 -14.539 25.150 1.00 96.88 721 TRP A CA 1
ATOM 5746 C C . TRP A 1 721 ? -11.423 -13.667 26.362 1.00 96.88 721 TRP A C 1
ATOM 5748 O O . TRP A 1 721 ? -11.535 -14.159 27.481 1.00 96.88 721 TRP A O 1
ATOM 5758 N N . PHE A 1 722 ? -11.056 -12.393 26.170 1.00 98.56 722 PHE A N 1
ATOM 5759 C CA . PHE A 1 722 ? -10.863 -11.452 27.278 1.00 98.56 722 PHE A CA 1
ATOM 5760 C C . PHE A 1 722 ? -12.128 -11.349 28.140 1.00 98.56 722 PHE A C 1
ATOM 5762 O O . PHE A 1 722 ? -12.069 -11.601 29.339 1.00 98.56 722 PHE A O 1
ATOM 5769 N N . TYR A 1 723 ? -13.300 -11.104 27.541 1.00 98.56 723 TYR A N 1
ATOM 5770 C CA . TYR A 1 723 ? -14.553 -11.122 28.301 1.00 98.56 723 TYR A CA 1
ATOM 5771 C C . TYR A 1 723 ? -14.828 -12.488 28.945 1.00 98.56 723 TYR A C 1
ATOM 5773 O O . TYR A 1 723 ? -15.303 -12.535 30.074 1.00 98.56 723 TYR A O 1
ATOM 5781 N N . GLU A 1 724 ? -14.508 -13.615 28.300 1.00 98.00 724 GLU A N 1
ATOM 5782 C CA . GLU A 1 724 ? -14.616 -14.928 28.956 1.00 98.00 724 GLU A CA 1
ATOM 5783 C C . GLU A 1 724 ? -13.676 -15.056 30.176 1.00 98.00 724 GLU A C 1
ATOM 5785 O O . GLU A 1 724 ? -14.074 -15.660 31.172 1.00 98.00 724 GLU A O 1
ATOM 5790 N N . ALA A 1 725 ? -12.497 -14.425 30.147 1.00 98.06 725 ALA A N 1
ATOM 5791 C CA . ALA A 1 725 ? -11.542 -14.372 31.255 1.00 98.06 725 ALA A CA 1
ATOM 5792 C C . ALA A 1 725 ? -11.976 -13.432 32.399 1.00 98.06 725 ALA A C 1
ATOM 5794 O O . ALA A 1 725 ? -11.673 -13.725 33.558 1.00 98.06 725 ALA A O 1
ATOM 5795 N N . GLN A 1 726 ? -12.755 -12.381 32.109 1.00 98.50 726 GLN A N 1
ATOM 5796 C CA . GLN A 1 726 ? -13.343 -11.478 33.112 1.00 98.50 726 GLN A CA 1
ATOM 5797 C C . GLN A 1 726 ? -14.541 -12.077 33.878 1.00 98.50 726 GLN A C 1
ATOM 5799 O O . GLN A 1 726 ? -15.057 -11.443 34.799 1.00 98.50 726 GLN A O 1
ATOM 5804 N N . ARG A 1 727 ? -15.058 -13.262 33.514 1.00 98.38 727 ARG A N 1
ATOM 5805 C CA . ARG A 1 727 ? -16.286 -13.809 34.129 1.00 98.38 727 ARG A CA 1
ATOM 5806 C C . ARG A 1 727 ? -16.140 -14.048 35.635 1.00 98.38 727 ARG A C 1
ATOM 5808 O O . ARG A 1 727 ? -15.266 -14.794 36.072 1.00 98.38 727 ARG A O 1
ATOM 5815 N N . SER A 1 728 ? -17.057 -13.491 36.416 1.00 97.31 728 SER A N 1
ATOM 5816 C CA . SER A 1 728 ? -17.288 -13.850 37.816 1.00 97.31 728 SER A CA 1
ATOM 5817 C C . SER A 1 728 ? -18.485 -14.798 37.924 1.00 97.31 728 SER A C 1
ATOM 5819 O O . SER A 1 728 ? -19.391 -14.745 37.094 1.00 97.31 728 SER A O 1
ATOM 5821 N N . GLY A 1 729 ? -18.516 -15.640 38.953 1.00 95.81 729 GLY A N 1
ATOM 5822 C CA . GLY A 1 729 ? -19.573 -16.612 39.226 1.00 95.81 729 GLY A CA 1
ATOM 5823 C C . GLY A 1 729 ? -19.184 -18.058 38.914 1.00 95.81 729 GLY A C 1
ATOM 5824 O O . GLY A 1 729 ? -18.015 -18.379 38.714 1.00 95.81 729 GLY A O 1
ATOM 5825 N N . LEU A 1 730 ? -20.200 -18.924 38.871 1.00 96.12 730 LEU A N 1
ATOM 5826 C CA . LEU A 1 730 ? -20.091 -20.317 38.433 1.00 96.12 730 LEU A CA 1
ATOM 5827 C C . LEU A 1 730 ? -19.913 -20.360 36.906 1.00 96.12 730 LEU A C 1
ATOM 5829 O O . LEU A 1 730 ? -20.843 -20.017 36.173 1.00 96.12 730 LEU A O 1
ATOM 5833 N N . LEU A 1 731 ? -18.738 -20.752 36.422 1.00 96.25 731 LEU A N 1
ATOM 5834 C CA . LEU A 1 731 ? -18.390 -20.740 35.005 1.00 96.25 731 LEU A CA 1
ATOM 5835 C C . LEU A 1 731 ? -19.137 -21.839 34.224 1.00 96.25 731 LEU A C 1
ATOM 5837 O O . LEU A 1 731 ? -19.417 -22.920 34.746 1.00 96.25 731 LEU A O 1
ATOM 5841 N N . PRO A 1 732 ? -19.473 -21.605 32.941 1.00 93.56 732 PRO A N 1
ATOM 5842 C CA . PRO A 1 732 ? -20.156 -22.610 32.139 1.00 93.56 732 PRO A CA 1
ATOM 5843 C C . PRO A 1 732 ? -19.204 -23.763 31.801 1.00 93.56 732 PRO A C 1
ATOM 5845 O O . PRO A 1 732 ? -18.026 -23.546 31.526 1.00 93.56 732 PRO A O 1
ATOM 5848 N N . ALA A 1 733 ? -19.733 -24.982 31.663 1.00 90.44 733 ALA A N 1
ATOM 5849 C CA . ALA A 1 733 ? -18.963 -26.149 31.203 1.00 90.44 733 ALA A CA 1
ATOM 5850 C C . ALA A 1 733 ? -18.366 -25.997 29.780 1.00 90.44 733 ALA A C 1
ATOM 5852 O O . ALA A 1 733 ? -17.585 -26.836 29.340 1.00 90.44 733 ALA A O 1
ATOM 5853 N N . SER A 1 734 ? -18.731 -24.932 29.056 1.00 89.62 734 SER A N 1
ATOM 5854 C CA . SER A 1 734 ? -18.155 -24.516 27.773 1.00 89.62 734 SER A CA 1
ATOM 5855 C C . SER A 1 734 ? -17.146 -23.359 27.893 1.00 89.62 734 SER A C 1
ATOM 5857 O O . SER A 1 734 ? -16.905 -22.671 26.902 1.00 89.62 734 SER A O 1
ATOM 5859 N N . ASN A 1 735 ? -16.617 -23.081 29.091 1.00 92.12 735 ASN A N 1
ATOM 5860 C CA . ASN A 1 735 ? -15.584 -22.069 29.318 1.00 92.12 735 ASN A CA 1
ATOM 5861 C C . ASN A 1 735 ? -14.338 -22.359 28.460 1.00 92.12 735 ASN A C 1
ATOM 5863 O O . ASN A 1 735 ? -13.810 -23.470 28.480 1.00 92.12 735 ASN A O 1
ATOM 5867 N N . ARG A 1 736 ? -13.857 -21.349 27.727 1.00 94.12 736 ARG A N 1
ATOM 5868 C CA . ARG A 1 736 ? -12.665 -21.450 26.867 1.00 94.12 736 ARG A CA 1
ATOM 5869 C C . ARG A 1 736 ? -11.356 -21.048 27.553 1.00 94.12 736 ARG A C 1
ATOM 5871 O O . ARG A 1 736 ? -10.296 -21.242 26.969 1.00 94.12 736 ARG A O 1
ATOM 5878 N N . VAL A 1 737 ? -11.415 -20.504 28.770 1.00 95.75 737 VAL A N 1
ATOM 5879 C CA . VAL A 1 737 ? -10.262 -19.970 29.512 1.00 95.75 737 VAL A CA 1
ATOM 5880 C C . VAL A 1 737 ? -9.887 -20.943 30.644 1.00 95.75 737 VAL A C 1
ATOM 5882 O O . VAL A 1 737 ? -10.460 -20.857 31.729 1.00 95.75 737 VAL A O 1
ATOM 5885 N N . PRO A 1 738 ? -8.957 -21.897 30.425 1.00 92.56 738 PRO A N 1
ATOM 5886 C CA . PRO A 1 738 ? -8.768 -23.054 31.311 1.00 92.56 738 PRO A CA 1
ATOM 5887 C C . PRO A 1 738 ? -8.109 -22.725 32.659 1.00 92.56 738 PRO A C 1
ATOM 5889 O O . PRO A 1 738 ? -8.169 -23.533 33.579 1.00 92.56 738 PRO A O 1
ATOM 5892 N N . TRP A 1 739 ? -7.479 -21.554 32.775 1.00 95.06 739 TRP A N 1
ATOM 5893 C CA . TRP A 1 739 ? -6.857 -21.052 34.004 1.00 95.06 739 TRP A CA 1
ATOM 5894 C C . TRP A 1 739 ? -7.817 -20.218 34.874 1.00 95.06 739 TRP A C 1
ATOM 5896 O O . TRP A 1 739 ? -7.422 -19.753 35.941 1.00 95.06 739 TRP A O 1
ATOM 5906 N N . ARG A 1 740 ? -9.074 -20.040 34.439 1.00 96.69 740 ARG A N 1
ATOM 5907 C CA . ARG A 1 740 ? -10.170 -19.462 35.231 1.00 96.69 740 ARG A CA 1
ATOM 5908 C C . ARG A 1 740 ? -11.093 -20.563 35.755 1.00 96.69 740 ARG A C 1
ATOM 5910 O O . ARG A 1 740 ? -11.469 -21.466 35.009 1.00 96.69 740 ARG A O 1
ATOM 5917 N N . GLY A 1 741 ? -11.483 -20.447 37.020 1.00 94.31 741 GLY A N 1
ATOM 5918 C CA . GLY A 1 741 ? -12.437 -21.311 37.712 1.00 94.31 741 GLY A CA 1
ATOM 5919 C C . GLY A 1 741 ? -13.573 -20.522 38.370 1.00 94.31 741 GLY A C 1
ATOM 5920 O O . GLY A 1 741 ? -13.715 -19.312 38.178 1.00 94.31 741 GLY A O 1
ATOM 5921 N N . ASP A 1 742 ? -14.396 -21.229 39.141 1.00 95.12 742 ASP A N 1
ATOM 5922 C CA . ASP A 1 742 ? -15.575 -20.662 39.797 1.00 95.12 742 ASP A CA 1
ATOM 5923 C C . ASP A 1 742 ? -15.184 -19.678 40.910 1.00 95.12 742 ASP A C 1
ATOM 5925 O O . ASP A 1 742 ? -14.427 -20.014 41.822 1.00 95.12 742 ASP A O 1
ATOM 5929 N N . SER A 1 743 ? -15.709 -18.453 40.852 1.00 93.94 743 SER A N 1
ATOM 5930 C CA . SER A 1 743 ? -15.275 -17.349 41.716 1.00 93.94 743 SER A CA 1
ATOM 5931 C C . SER A 1 743 ? -16.426 -16.413 42.093 1.00 93.94 743 SER A C 1
ATOM 5933 O O . SER A 1 743 ? -17.463 -16.405 41.438 1.00 93.94 743 SER A O 1
ATOM 5935 N N . GLY A 1 744 ? -16.284 -15.602 43.151 1.00 91.44 744 GLY A N 1
ATOM 5936 C CA . GLY A 1 744 ? -17.371 -14.699 43.583 1.00 91.44 744 GLY A CA 1
ATOM 5937 C C . GLY A 1 744 ? -18.662 -15.438 43.976 1.00 91.44 744 GLY A C 1
ATOM 5938 O O . GLY A 1 744 ? -19.763 -14.923 43.796 1.00 91.44 744 GLY A O 1
ATOM 5939 N N . LEU A 1 745 ? -18.531 -16.671 44.483 1.00 92.06 745 LEU A N 1
ATOM 5940 C CA . LEU A 1 745 ? -19.643 -17.566 44.841 1.00 92.06 745 LEU A CA 1
ATOM 5941 C C . LEU A 1 745 ? -20.392 -17.154 46.124 1.00 92.06 745 LEU A C 1
ATOM 5943 O O . LEU A 1 745 ? -21.350 -17.814 46.517 1.00 92.06 745 LEU A O 1
ATOM 5947 N N . PHE A 1 746 ? -19.957 -16.071 46.769 1.00 89.75 746 PHE A N 1
ATOM 5948 C CA . PHE A 1 746 ? -20.565 -15.499 47.971 1.00 89.75 746 PHE A CA 1
ATOM 5949 C C . PHE A 1 746 ? -20.931 -14.019 47.768 1.00 89.75 746 PHE A C 1
ATOM 5951 O O . PHE A 1 746 ? -20.926 -13.232 48.711 1.00 89.75 746 PHE A O 1
ATOM 5958 N N . ASP A 1 747 ? -21.222 -13.627 46.529 1.00 92.56 747 ASP A N 1
ATOM 5959 C CA . ASP A 1 747 ? -21.644 -12.272 46.180 1.00 92.56 747 ASP A CA 1
ATOM 5960 C C . ASP A 1 747 ? -23.171 -12.148 46.345 1.00 92.56 747 ASP A C 1
ATOM 5962 O O . ASP A 1 747 ? -23.927 -12.866 45.686 1.00 92.56 747 ASP A O 1
ATOM 5966 N N . PHE A 1 748 ? -23.636 -11.238 47.211 1.00 93.12 748 PHE A N 1
ATOM 5967 C CA . PHE A 1 748 ? -25.061 -11.070 47.543 1.00 93.12 748 PHE A CA 1
ATOM 5968 C C . PHE A 1 748 ? -25.463 -9.597 47.687 1.00 93.12 748 PHE A C 1
ATOM 5970 O O . PHE A 1 748 ? -24.668 -8.756 48.098 1.00 93.12 748 PHE A O 1
ATOM 5977 N N . ALA A 1 749 ? -26.724 -9.276 47.408 1.00 93.12 749 ALA A N 1
ATOM 5978 C CA . ALA A 1 749 ? -27.312 -7.975 47.714 1.00 93.12 749 ALA A CA 1
ATOM 5979 C C . ALA A 1 749 ? -27.560 -7.820 49.232 1.00 93.12 749 ALA A C 1
ATOM 5981 O O . ALA A 1 749 ? -27.704 -8.831 49.927 1.00 93.12 749 ALA A O 1
ATOM 5982 N N . PRO A 1 750 ? -27.736 -6.591 49.761 1.00 90.81 750 PRO A N 1
ATOM 5983 C CA . PRO A 1 750 ? -28.122 -6.367 51.162 1.00 90.81 750 PRO A CA 1
ATOM 5984 C C . PRO A 1 750 ? -29.436 -7.058 51.568 1.00 90.81 750 PRO A C 1
ATOM 5986 O O . PRO A 1 750 ? -29.647 -7.360 52.738 1.00 90.81 750 PRO A O 1
ATOM 5989 N N . SER A 1 751 ? -30.308 -7.345 50.595 1.00 89.62 751 SER A N 1
ATOM 5990 C CA . SER A 1 751 ? -31.553 -8.107 50.753 1.00 89.62 751 SER A CA 1
ATOM 5991 C C . SER A 1 751 ? -31.365 -9.631 50.845 1.00 89.62 751 SER A C 1
ATOM 5993 O O . SER A 1 751 ? -32.348 -10.354 50.998 1.00 89.62 751 SER A O 1
ATOM 5995 N N . GLY A 1 752 ? -30.134 -10.140 50.721 1.00 90.38 752 GLY A N 1
ATOM 5996 C CA . GLY A 1 752 ? -29.834 -11.573 50.614 1.00 90.38 752 GLY A CA 1
ATOM 5997 C C . GLY A 1 752 ? -30.049 -12.163 49.213 1.00 90.38 752 GLY A C 1
ATOM 5998 O O . GLY A 1 752 ? -29.938 -13.375 49.040 1.00 90.38 752 GLY A O 1
ATOM 5999 N N . THR A 1 753 ? -30.350 -11.332 48.209 1.00 92.62 753 THR A N 1
ATOM 6000 C CA . THR A 1 753 ? -30.486 -11.772 46.809 1.00 92.62 753 THR A CA 1
ATOM 6001 C C . THR A 1 753 ? -29.129 -12.208 46.249 1.00 92.62 753 THR A C 1
ATOM 6003 O O . THR A 1 753 ? -28.134 -11.514 46.431 1.00 92.62 753 THR A O 1
ATOM 6006 N N . ASP A 1 754 ? -29.088 -13.348 45.561 1.00 94.06 754 ASP A N 1
ATOM 6007 C CA . ASP A 1 754 ? -27.908 -13.891 44.871 1.00 94.06 754 ASP A CA 1
ATOM 6008 C C . ASP A 1 754 ? -27.392 -12.942 43.766 1.00 94.06 754 ASP A C 1
ATOM 6010 O O . ASP A 1 754 ? -28.163 -12.540 42.896 1.00 94.06 754 ASP A O 1
ATOM 6014 N N . LEU A 1 755 ? -26.087 -12.627 43.777 1.00 96.38 755 LEU A N 1
ATOM 6015 C CA . LEU A 1 755 ? -25.373 -11.828 42.765 1.00 96.38 755 LEU A CA 1
ATOM 6016 C C . LEU A 1 755 ? -24.185 -12.582 42.121 1.00 96.38 755 LEU A C 1
ATOM 6018 O O . LEU A 1 755 ? -23.286 -11.970 41.530 1.00 96.38 755 LEU A O 1
ATOM 6022 N N . ILE A 1 756 ? -24.166 -13.913 42.207 1.00 95.81 756 ILE A N 1
ATOM 6023 C CA . ILE A 1 756 ? -23.205 -14.787 41.522 1.00 95.81 756 ILE A CA 1
ATOM 6024 C C . ILE A 1 756 ? -23.391 -14.625 40.004 1.00 95.81 756 ILE A C 1
ATOM 6026 O O . ILE A 1 756 ? -24.512 -14.696 39.496 1.00 95.81 756 ILE A O 1
ATOM 6030 N N . GLY A 1 757 ? -22.301 -14.423 39.261 1.00 96.75 757 GLY A N 1
ATOM 6031 C CA . GLY A 1 757 ? -22.334 -14.071 37.835 1.00 96.75 757 GLY A CA 1
ATOM 6032 C C . GLY A 1 757 ? -21.713 -12.699 37.565 1.00 96.75 757 GLY A C 1
ATOM 6033 O O . GLY A 1 757 ? -21.104 -12.100 38.453 1.00 96.75 757 GLY A O 1
ATOM 6034 N N . GLY A 1 758 ? -21.901 -12.178 36.352 1.00 97.88 758 GLY A N 1
ATOM 6035 C CA . GLY A 1 758 ? -21.400 -10.858 35.959 1.00 97.88 758 GLY A CA 1
ATOM 6036 C C . GLY A 1 758 ? -19.898 -10.838 35.683 1.00 97.88 758 GLY A C 1
ATOM 6037 O O . GLY A 1 758 ? -19.257 -11.882 35.540 1.00 97.88 758 GLY A O 1
ATOM 6038 N N . TYR A 1 759 ? -19.336 -9.641 35.572 1.00 98.62 759 TYR A N 1
ATOM 6039 C CA . TYR A 1 759 ? -17.956 -9.436 35.145 1.00 98.62 759 TYR A CA 1
ATOM 6040 C C . TYR A 1 759 ? -17.118 -8.742 36.213 1.00 98.62 759 TYR A C 1
ATOM 6042 O O . TYR A 1 759 ? -17.609 -7.846 36.896 1.00 98.62 759 TYR A O 1
ATOM 6050 N N . TYR A 1 760 ? -15.860 -9.167 36.321 1.00 98.31 760 TYR A N 1
ATOM 6051 C CA . TYR A 1 760 ? -14.804 -8.381 36.941 1.00 98.31 760 TYR A CA 1
ATOM 6052 C C . TYR A 1 760 ? -14.376 -7.268 35.991 1.00 98.31 760 TYR A C 1
ATOM 6054 O O . TYR A 1 760 ? -14.290 -7.481 34.778 1.00 98.31 760 TYR A O 1
ATOM 6062 N N . ASP A 1 761 ? -14.160 -6.082 36.540 1.00 98.06 761 ASP A N 1
ATOM 6063 C CA . ASP A 1 761 ? -14.056 -4.865 35.749 1.00 98.06 761 ASP A CA 1
ATOM 6064 C C . ASP A 1 761 ? -12.716 -4.725 35.013 1.00 98.06 761 ASP A C 1
ATOM 6066 O O . ASP A 1 761 ? -12.689 -4.575 33.789 1.00 98.06 761 ASP A O 1
ATOM 6070 N N . ALA A 1 762 ? -11.614 -4.836 35.752 1.00 97.00 762 ALA A N 1
ATOM 6071 C CA . ALA A 1 762 ? -10.275 -4.587 35.237 1.00 97.00 762 ALA A CA 1
ATOM 6072 C C . ALA A 1 762 ? -9.320 -5.740 35.583 1.00 97.00 762 ALA A C 1
ATOM 6074 O O . ALA A 1 762 ? -9.672 -6.917 35.470 1.00 97.00 762 ALA A O 1
ATOM 6075 N N . GLY A 1 763 ? -8.107 -5.420 36.032 1.00 95.88 763 GLY A N 1
ATOM 6076 C CA . GLY A 1 763 ? -7.159 -6.402 36.548 1.00 95.88 763 GLY A CA 1
ATOM 6077 C C . GLY A 1 763 ? -7.539 -7.030 37.896 1.00 95.88 763 GLY A C 1
ATOM 6078 O O . GLY A 1 763 ? -6.865 -7.971 38.324 1.00 95.88 763 GLY A O 1
ATOM 6079 N N . ASP A 1 764 ? -8.566 -6.509 38.569 1.00 94.12 764 ASP A N 1
ATOM 6080 C CA . ASP A 1 764 ? -8.992 -6.869 39.925 1.00 94.12 764 ASP A CA 1
ATOM 6081 C C . ASP A 1 764 ? -10.086 -7.960 39.961 1.00 94.12 764 ASP A C 1
ATOM 6083 O O . ASP A 1 764 ? -10.169 -8.814 39.075 1.00 94.12 764 ASP A O 1
ATOM 6087 N N . THR A 1 765 ? -10.883 -8.005 41.037 1.00 93.31 765 THR A N 1
ATOM 6088 C CA . THR A 1 765 ? -12.043 -8.898 41.162 1.00 93.31 765 THR A CA 1
ATOM 6089 C C . THR A 1 765 ? -13.321 -8.158 41.600 1.00 93.31 765 THR A C 1
ATOM 6091 O O . THR A 1 765 ? -14.208 -8.734 42.245 1.00 93.31 765 THR A O 1
ATOM 6094 N N . ILE A 1 766 ? -13.454 -6.878 41.241 1.00 94.06 766 ILE A N 1
ATOM 6095 C CA . ILE A 1 766 ? -14.577 -5.998 41.602 1.00 94.06 766 ILE A CA 1
ATOM 6096 C C . ILE A 1 766 ? -15.606 -5.964 40.468 1.00 94.06 766 ILE A C 1
ATOM 6098 O O . ILE A 1 766 ? -15.259 -6.053 39.293 1.00 94.06 766 ILE A O 1
ATOM 6102 N N . LYS A 1 767 ? -16.893 -5.839 40.810 1.00 97.56 767 LYS A N 1
ATOM 6103 C CA . LYS A 1 767 ? -17.980 -5.638 39.838 1.00 97.56 767 LYS A CA 1
ATOM 6104 C C . LYS A 1 767 ? -18.450 -4.185 39.890 1.00 97.56 767 LYS A C 1
ATOM 6106 O O . LYS A 1 767 ? -19.366 -3.885 40.653 1.00 97.56 767 LYS A O 1
ATOM 6111 N N . PHE A 1 768 ? -17.836 -3.288 39.119 1.00 98.31 768 PHE A N 1
ATOM 6112 C CA . PHE A 1 768 ? -18.305 -1.902 38.983 1.00 98.31 768 PHE A CA 1
ATOM 6113 C C . PHE A 1 768 ? -19.461 -1.817 37.973 1.00 98.31 768 PHE A C 1
ATOM 6115 O O . PHE A 1 768 ? -19.337 -2.239 36.825 1.00 98.31 768 PHE A O 1
ATOM 6122 N N . GLY A 1 769 ? -20.614 -1.293 38.396 1.00 98.00 769 GLY A N 1
ATOM 6123 C CA . GLY A 1 769 ? -21.846 -1.322 37.604 1.00 98.00 769 GLY A CA 1
ATOM 6124 C C . GLY A 1 769 ? -21.831 -0.411 36.376 1.00 98.00 769 GLY A C 1
ATOM 6125 O O . GLY A 1 769 ? -22.242 -0.847 35.303 1.00 98.00 769 GLY A O 1
ATOM 6126 N N . LEU A 1 770 ? -21.348 0.829 36.513 1.00 98.50 770 LEU A N 1
ATOM 6127 C CA . LEU A 1 770 ? -21.348 1.830 35.436 1.00 98.50 770 LEU A CA 1
ATOM 6128 C C . LEU A 1 770 ? -20.465 1.424 34.233 1.00 98.50 770 LEU A C 1
ATOM 6130 O O . LEU A 1 770 ? -21.019 1.274 33.138 1.00 98.50 770 LEU A O 1
ATOM 6134 N N . PRO A 1 771 ? -19.151 1.153 34.388 1.00 98.38 771 PRO A N 1
ATOM 6135 C CA . PRO A 1 771 ? -18.306 0.705 33.275 1.00 98.38 771 PRO A CA 1
ATOM 6136 C C . PRO A 1 771 ? -18.781 -0.618 32.667 1.00 98.38 771 PRO A C 1
ATOM 6138 O O . PRO A 1 771 ? -18.820 -0.740 31.440 1.00 98.38 771 PRO A O 1
ATOM 6141 N N . ALA A 1 772 ? -19.237 -1.585 33.473 1.00 98.69 772 ALA A N 1
ATOM 6142 C CA . ALA A 1 772 ? -19.808 -2.828 32.956 1.00 98.69 772 ALA A CA 1
ATOM 6143 C C . ALA A 1 772 ? -21.078 -2.582 32.118 1.00 98.69 772 ALA A C 1
ATOM 6145 O O . ALA A 1 772 ? -21.252 -3.201 31.065 1.00 98.69 772 ALA A O 1
ATOM 6146 N N . ALA A 1 773 ? -21.959 -1.671 32.544 1.00 98.81 773 ALA A N 1
ATOM 6147 C CA . ALA A 1 773 ? -23.173 -1.321 31.814 1.00 98.81 773 ALA A CA 1
ATOM 6148 C C . ALA A 1 773 ? -22.860 -0.625 30.481 1.00 98.81 773 ALA A C 1
ATOM 6150 O O . ALA A 1 773 ? -23.330 -1.079 29.431 1.00 98.81 773 ALA A O 1
ATOM 6151 N N . VAL A 1 774 ? -22.003 0.404 30.484 1.00 98.62 774 VAL A N 1
ATOM 6152 C CA . VAL A 1 774 ? -21.573 1.068 29.242 1.00 98.62 774 VAL A CA 1
ATOM 6153 C C . VAL A 1 774 ? -20.912 0.056 28.303 1.00 98.62 774 VAL A C 1
ATOM 6155 O O . VAL A 1 774 ? -21.305 -0.025 27.137 1.00 98.62 774 VAL A O 1
ATOM 6158 N N . SER A 1 775 ? -20.028 -0.805 28.816 1.00 98.75 775 SER A N 1
ATOM 6159 C CA . SER A 1 775 ? -19.369 -1.865 28.040 1.00 98.75 775 SER A CA 1
ATOM 6160 C C . SER A 1 775 ? -20.366 -2.802 27.357 1.00 98.75 775 SER A C 1
ATOM 6162 O O . SER A 1 775 ? -20.299 -2.998 26.143 1.00 98.75 775 SER A O 1
ATOM 6164 N N . MET A 1 776 ? -21.344 -3.340 28.094 1.00 98.81 776 MET A N 1
ATOM 6165 C CA . MET A 1 776 ? -22.379 -4.206 27.513 1.00 98.81 776 MET A CA 1
ATOM 6166 C C . MET A 1 776 ? -23.243 -3.463 26.480 1.00 98.81 776 MET A C 1
ATOM 6168 O O . MET A 1 776 ? -23.619 -4.051 25.463 1.00 98.81 776 MET A O 1
ATOM 6172 N N . SER A 1 777 ? -23.522 -2.168 26.682 1.00 98.62 777 SER A N 1
ATOM 6173 C CA . SER A 1 777 ? -24.249 -1.352 25.699 1.00 98.62 777 SER A CA 1
ATOM 6174 C C . SER A 1 777 ? -23.450 -1.137 24.402 1.00 98.62 777 SER A C 1
ATOM 6176 O O . SER A 1 777 ? -24.009 -1.281 23.314 1.00 98.62 777 SER A O 1
ATOM 6178 N N . PHE A 1 778 ? -22.135 -0.898 24.489 1.00 98.69 778 PHE A N 1
ATOM 6179 C CA . PHE A 1 778 ? -21.248 -0.733 23.331 1.00 98.69 778 PHE A CA 1
ATOM 6180 C C . PHE A 1 778 ? -21.029 -2.049 22.573 1.00 98.69 778 PHE A C 1
ATOM 6182 O O . PHE A 1 778 ? -21.112 -2.067 21.345 1.00 98.69 778 PHE A O 1
ATOM 6189 N N . LEU A 1 779 ? -20.849 -3.172 23.276 1.00 98.75 779 LEU A N 1
ATOM 6190 C CA . LEU A 1 779 ? -20.781 -4.500 22.658 1.00 98.75 779 LEU A CA 1
ATOM 6191 C C . LEU A 1 779 ? -22.083 -4.844 21.912 1.00 98.75 779 LEU A C 1
ATOM 6193 O O . LEU A 1 779 ? -22.046 -5.311 20.769 1.00 98.75 779 LEU A O 1
ATOM 6197 N N . ALA A 1 780 ? -23.243 -4.561 22.518 1.00 98.75 780 ALA A N 1
ATOM 6198 C CA . ALA A 1 780 ? -24.541 -4.770 21.881 1.00 98.75 780 ALA A CA 1
ATOM 6199 C C . ALA A 1 780 ? -24.708 -3.870 20.649 1.00 98.75 780 ALA A C 1
ATOM 6201 O O . ALA A 1 780 ? -25.138 -4.342 19.596 1.00 98.75 780 ALA A O 1
ATOM 6202 N N . TRP A 1 781 ? -24.302 -2.601 20.744 1.00 98.56 781 TRP A N 1
ATOM 6203 C CA . TRP A 1 781 ? -24.328 -1.660 19.628 1.00 98.56 781 TRP A CA 1
ATOM 6204 C C . TRP A 1 781 ? -23.430 -2.112 18.467 1.00 98.56 781 TRP A C 1
ATOM 6206 O O . TRP A 1 781 ? -23.890 -2.173 17.326 1.00 98.56 781 TRP A O 1
ATOM 6216 N N . GLY A 1 782 ? -22.193 -2.532 18.747 1.00 97.62 782 GLY A N 1
ATOM 6217 C CA . GLY A 1 782 ? -21.282 -3.091 17.745 1.00 97.62 782 GLY A CA 1
ATOM 6218 C C . GLY A 1 782 ? -21.876 -4.309 17.033 1.00 97.62 782 GLY A C 1
ATOM 6219 O O . GLY A 1 782 ? -21.807 -4.407 15.807 1.00 97.62 782 GLY A O 1
ATOM 6220 N N . MET A 1 783 ? -22.547 -5.201 17.771 1.00 96.88 783 MET A N 1
ATOM 6221 C CA . MET A 1 783 ? -23.250 -6.345 17.184 1.00 96.88 783 MET A CA 1
ATOM 6222 C C . MET A 1 783 ? -24.469 -5.946 16.327 1.00 96.88 783 MET A C 1
ATOM 6224 O O . MET A 1 783 ? -24.794 -6.656 15.375 1.00 96.88 783 MET A O 1
ATOM 6228 N N . ILE A 1 784 ? -25.131 -4.823 16.624 1.00 97.56 784 ILE A N 1
ATOM 6229 C CA . ILE A 1 784 ? -26.278 -4.298 15.859 1.00 97.56 784 ILE A CA 1
ATOM 6230 C C . ILE A 1 784 ? -25.836 -3.644 14.537 1.00 97.56 784 ILE A C 1
ATOM 6232 O O . ILE A 1 784 ? -26.501 -3.828 13.518 1.00 97.56 784 ILE A O 1
ATOM 6236 N N . GLU A 1 785 ? -24.714 -2.918 14.516 1.00 95.44 785 GLU A N 1
ATOM 6237 C CA . GLU A 1 785 ? -24.230 -2.192 13.322 1.00 95.44 785 GLU A CA 1
ATOM 6238 C C . GLU A 1 785 ? -23.348 -3.054 12.393 1.00 95.44 785 GLU A C 1
ATOM 6240 O O . GLU A 1 785 ? -23.259 -2.800 11.179 1.00 95.44 785 GLU A O 1
ATOM 6245 N N . PHE A 1 786 ? -22.697 -4.082 12.956 1.00 95.56 786 PHE A N 1
ATOM 6246 C CA . PHE A 1 786 ? -21.750 -4.976 12.276 1.00 95.56 786 PHE A CA 1
ATOM 6247 C C . PHE A 1 786 ? -22.109 -6.485 12.366 1.00 95.56 786 PHE A C 1
ATOM 6249 O O . PHE A 1 786 ? -21.212 -7.317 12.521 1.00 95.56 786 PHE A O 1
ATOM 6256 N N . PRO A 1 787 ? -23.391 -6.903 12.239 1.00 94.88 787 PRO A N 1
ATOM 6257 C CA . PRO A 1 787 ? -23.817 -8.287 12.489 1.00 94.88 787 PRO A CA 1
ATOM 6258 C C . PRO A 1 787 ? -23.257 -9.314 11.492 1.00 94.88 787 PRO A C 1
ATOM 6260 O O . PRO A 1 787 ? -23.256 -10.506 11.806 1.00 94.88 787 PRO A O 1
ATOM 6263 N N . SER A 1 788 ? -22.804 -8.876 10.310 1.00 93.00 788 SER A N 1
ATOM 6264 C CA . SER A 1 788 ? -22.088 -9.721 9.346 1.00 93.00 788 SER A CA 1
ATOM 6265 C C . SER A 1 788 ? -20.710 -10.100 9.879 1.00 93.00 788 SER A C 1
ATOM 6267 O O . SER A 1 788 ? -20.445 -11.282 10.025 1.00 93.00 788 SER A O 1
ATOM 6269 N N . SER A 1 789 ? -19.896 -9.136 10.317 1.00 94.12 789 SER A N 1
ATOM 6270 C CA . SER A 1 789 ? -18.527 -9.373 10.796 1.00 94.12 789 SER A CA 1
ATOM 6271 C C . SER A 1 789 ? -18.461 -10.410 11.927 1.00 94.12 789 SER A C 1
ATOM 6273 O O . SER A 1 789 ? -17.613 -11.298 11.913 1.00 94.12 789 SER A O 1
ATOM 6275 N N . PHE A 1 790 ? -19.412 -10.362 12.870 1.00 95.81 790 PHE A N 1
ATOM 6276 C CA . PHE A 1 790 ? -19.539 -11.376 13.925 1.00 95.81 790 PHE A CA 1
ATOM 6277 C C . PHE A 1 790 ? -20.006 -12.747 13.408 1.00 95.81 790 PHE A C 1
ATOM 6279 O O . PHE A 1 790 ? -19.682 -13.764 14.014 1.00 95.81 790 PHE A O 1
ATOM 6286 N N . ALA A 1 791 ? -20.782 -12.811 12.325 1.00 93.75 791 ALA A N 1
ATOM 6287 C CA . ALA A 1 791 ? -21.159 -14.074 11.689 1.00 93.75 791 ALA A CA 1
ATOM 6288 C C . ALA A 1 791 ? -19.999 -14.665 10.869 1.00 93.75 791 ALA A C 1
ATOM 6290 O O . ALA A 1 791 ? -19.730 -15.858 10.984 1.00 93.75 791 ALA A O 1
ATOM 6291 N N . ASP A 1 792 ? -19.288 -13.824 10.118 1.00 90.81 792 ASP A N 1
ATOM 6292 C CA . ASP A 1 792 ? -18.180 -14.190 9.232 1.00 90.81 792 ASP A CA 1
ATOM 6293 C C . ASP A 1 792 ? -16.956 -14.682 10.031 1.00 90.81 792 ASP A C 1
ATOM 6295 O O . ASP A 1 792 ? -16.324 -15.663 9.651 1.00 90.81 792 ASP A O 1
ATOM 6299 N N . ALA A 1 793 ? -16.684 -14.088 11.202 1.00 92.94 793 ALA A N 1
ATOM 6300 C CA . ALA A 1 793 ? -15.701 -14.595 12.172 1.00 92.94 793 ALA A CA 1
ATOM 6301 C C . ALA A 1 793 ? -16.186 -15.817 12.990 1.00 92.94 793 ALA A C 1
ATOM 6303 O O . ALA A 1 793 ? -15.482 -16.278 13.885 1.00 92.94 793 ALA A O 1
ATOM 6304 N N . GLY A 1 794 ? -17.424 -16.291 12.795 1.00 95.81 794 GLY A N 1
ATOM 6305 C CA . GLY A 1 794 ? -18.063 -17.332 13.620 1.00 95.81 794 GLY A CA 1
ATOM 6306 C C . GLY A 1 794 ? -18.462 -16.899 15.045 1.00 95.81 794 GLY A C 1
ATOM 6307 O O . GLY A 1 794 ? -19.187 -17.617 15.738 1.00 95.81 794 GLY A O 1
ATOM 6308 N N . GLN A 1 795 ? -18.058 -15.702 15.475 1.00 96.50 795 GLN A N 1
ATOM 6309 C CA . GLN A 1 795 ? -18.159 -15.194 16.847 1.00 96.50 795 GLN A CA 1
ATOM 6310 C C . GLN A 1 795 ? -19.560 -14.801 17.331 1.00 96.50 795 GLN A C 1
ATOM 6312 O O . GLN A 1 795 ? -19.753 -14.543 18.519 1.00 96.50 795 GLN A O 1
ATOM 6317 N N . LYS A 1 796 ? -20.570 -14.786 16.454 1.00 96.31 796 LYS A N 1
ATOM 6318 C CA . LYS A 1 796 ? -21.937 -14.329 16.757 1.00 96.31 796 LYS A CA 1
ATOM 6319 C C . LYS A 1 796 ? -22.529 -14.947 18.032 1.00 96.31 796 LYS A C 1
ATOM 6321 O O . LYS A 1 796 ? -23.178 -14.242 18.799 1.00 96.31 796 LYS A O 1
ATOM 6326 N N . LYS A 1 797 ? -22.287 -16.242 18.272 1.00 96.00 797 LYS A N 1
ATOM 6327 C CA . LYS A 1 797 ? -22.760 -16.946 19.479 1.00 96.00 797 LYS A CA 1
ATOM 6328 C C . LYS A 1 797 ? -21.974 -16.573 20.740 1.00 96.00 797 LYS A C 1
ATOM 6330 O O . LYS A 1 797 ? -22.577 -16.466 21.803 1.00 96.00 797 LYS A O 1
ATOM 6335 N N . HIS A 1 798 ? -20.664 -16.350 20.628 1.00 96.81 798 HIS A N 1
ATOM 6336 C CA . HIS A 1 798 ? -19.828 -15.928 21.755 1.00 96.81 798 HIS A CA 1
ATOM 6337 C C . HIS A 1 798 ? -20.181 -14.503 22.187 1.00 96.81 798 HIS A C 1
ATOM 6339 O O . HIS A 1 798 ? -20.415 -14.279 23.369 1.00 96.81 798 HIS A O 1
ATOM 6345 N N . MET A 1 799 ? -20.373 -13.577 21.240 1.00 97.69 799 MET A N 1
ATOM 6346 C CA . MET A 1 799 ? -20.859 -12.222 21.536 1.00 97.69 799 MET A CA 1
ATOM 6347 C C . MET A 1 799 ? -22.240 -12.241 22.220 1.00 97.69 799 MET A C 1
ATOM 6349 O O . MET A 1 799 ? -22.446 -11.564 23.224 1.00 97.69 799 MET A O 1
ATOM 6353 N N . GLN A 1 800 ? -23.173 -13.081 21.753 1.00 98.06 800 GLN A N 1
ATOM 6354 C CA . GLN A 1 800 ? -24.467 -13.279 22.424 1.00 98.06 800 GLN A CA 1
ATOM 6355 C C . GLN A 1 800 ? -24.312 -13.816 23.855 1.00 98.06 800 GLN A C 1
ATOM 6357 O O . GLN A 1 800 ? -24.976 -13.319 24.762 1.00 98.06 800 GLN A O 1
ATOM 6362 N N . ALA A 1 801 ? -23.428 -14.793 24.078 1.00 97.44 801 ALA A N 1
ATOM 6363 C CA . ALA A 1 801 ? -23.151 -15.328 25.411 1.00 97.44 801 ALA A CA 1
ATOM 6364 C C . ALA A 1 801 ? -22.486 -14.293 26.339 1.00 97.44 801 ALA A C 1
ATOM 6366 O O . ALA A 1 801 ? -22.808 -14.257 27.523 1.00 97.44 801 ALA A O 1
ATOM 6367 N N . THR A 1 802 ? -21.613 -13.429 25.812 1.00 98.31 802 THR A N 1
ATOM 6368 C CA . THR A 1 802 ? -20.999 -12.309 26.543 1.00 98.31 802 THR A CA 1
ATOM 6369 C C . THR A 1 802 ? -22.051 -11.294 26.995 1.00 98.31 802 THR A C 1
ATOM 6371 O O . THR A 1 802 ? -22.174 -11.014 28.186 1.00 98.31 802 THR A O 1
ATOM 6374 N N . LEU A 1 803 ? -22.900 -10.823 26.075 1.00 98.69 803 LEU A N 1
ATOM 6375 C CA . LEU A 1 803 ? -23.993 -9.901 26.405 1.00 98.69 803 LEU A CA 1
ATOM 6376 C C . LEU A 1 803 ? -24.981 -10.500 27.414 1.00 98.69 803 LEU A C 1
ATOM 6378 O O . LEU A 1 803 ? -25.422 -9.816 28.342 1.00 98.69 803 LEU A O 1
ATOM 6382 N N . LYS A 1 804 ? -25.320 -11.788 27.261 1.00 98.50 804 LYS A N 1
ATOM 6383 C CA . LYS A 1 804 ? -26.211 -12.479 28.198 1.00 98.50 804 LYS A CA 1
ATOM 6384 C C . LYS A 1 804 ? -25.599 -12.571 29.597 1.00 98.50 804 LYS A C 1
ATOM 6386 O O . LYS A 1 804 ? -26.309 -12.344 30.563 1.00 98.50 804 LYS A O 1
ATOM 6391 N N . TRP A 1 805 ? -24.296 -12.825 29.714 1.00 98.69 805 TRP A N 1
ATOM 6392 C CA . TRP A 1 805 ? -23.609 -12.928 31.006 1.00 98.69 805 TRP A CA 1
ATOM 6393 C C . TRP A 1 805 ? -23.666 -11.629 31.822 1.00 98.69 805 TRP A C 1
ATOM 6395 O O . TRP A 1 805 ? -23.940 -11.658 33.022 1.00 98.69 805 TRP A O 1
ATOM 6405 N N . GLY A 1 806 ? -23.460 -10.481 31.166 1.00 98.44 806 GLY A N 1
ATOM 6406 C CA . GLY A 1 806 ? -23.618 -9.170 31.800 1.00 98.44 806 GLY A CA 1
ATOM 6407 C C . GLY A 1 806 ? -25.078 -8.863 32.146 1.00 98.44 806 GLY A C 1
ATOM 6408 O O . GLY A 1 806 ? -25.386 -8.452 33.262 1.00 98.44 806 GLY A O 1
ATOM 6409 N N . THR A 1 807 ? -26.006 -9.117 31.219 1.00 98.81 807 THR A N 1
ATOM 6410 C CA . THR A 1 807 ? -27.424 -8.784 31.435 1.00 98.81 807 THR A CA 1
ATOM 6411 C C . THR A 1 807 ? -28.165 -9.724 32.394 1.00 98.81 807 THR A C 1
ATOM 6413 O O . THR A 1 807 ? -29.051 -9.252 33.101 1.00 98.81 807 THR A O 1
ATOM 6416 N N . ASP A 1 808 ? -27.764 -10.993 32.522 1.00 98.69 808 ASP A N 1
ATOM 6417 C CA . ASP A 1 808 ? -28.242 -11.905 33.574 1.00 98.69 808 ASP A CA 1
ATOM 6418 C C . ASP A 1 808 ? -27.852 -11.385 34.968 1.00 98.69 808 ASP A C 1
ATOM 6420 O O . ASP A 1 808 ? -28.655 -11.432 35.901 1.00 98.69 808 ASP A O 1
ATOM 6424 N N . TYR A 1 809 ? -26.644 -10.827 35.109 1.00 98.69 809 TYR A N 1
ATOM 6425 C CA . TYR A 1 809 ? -26.219 -10.163 36.342 1.00 98.69 809 TYR A CA 1
ATOM 6426 C C . TYR A 1 809 ? -27.003 -8.869 36.599 1.00 98.69 809 TYR A C 1
ATOM 6428 O O . TYR A 1 809 ? -27.453 -8.654 37.720 1.00 98.69 809 TYR A O 1
ATOM 6436 N N . PHE A 1 810 ? -27.265 -8.044 35.580 1.00 98.75 810 PHE A N 1
ATOM 6437 C CA . PHE A 1 810 ? -28.104 -6.847 35.744 1.00 98.75 810 PHE A CA 1
ATOM 6438 C C . PHE A 1 810 ? -29.562 -7.173 36.122 1.00 98.75 810 PHE A C 1
ATOM 6440 O O . PHE A 1 810 ? -30.183 -6.400 36.849 1.00 98.75 810 PHE A O 1
ATOM 6447 N N . ILE A 1 811 ? -30.105 -8.323 35.695 1.00 98.69 811 ILE A N 1
ATOM 6448 C CA . ILE A 1 811 ? -31.409 -8.826 36.169 1.00 98.69 811 ILE A CA 1
ATOM 6449 C C . ILE A 1 811 ? -31.357 -9.144 37.672 1.00 98.69 811 ILE A C 1
ATOM 6451 O O . ILE A 1 811 ? -32.277 -8.764 38.392 1.00 98.69 811 ILE A O 1
ATOM 6455 N N . LYS A 1 812 ? -30.287 -9.794 38.158 1.00 98.25 812 LYS A N 1
ATOM 6456 C CA . LYS A 1 812 ? -30.085 -10.085 39.593 1.00 98.25 812 LYS A CA 1
ATOM 6457 C C . LYS A 1 812 ? -29.860 -8.822 40.434 1.00 98.25 812 LYS A C 1
ATOM 6459 O O . LYS A 1 812 ? -30.393 -8.709 41.532 1.00 98.25 812 LYS A O 1
ATOM 6464 N N . ALA A 1 813 ? -29.078 -7.877 39.913 1.00 98.31 813 ALA A N 1
ATOM 6465 C CA . ALA A 1 813 ? -28.732 -6.627 40.584 1.00 98.31 813 ALA A CA 1
ATOM 6466 C C . ALA A 1 813 ? -29.917 -5.652 40.701 1.00 98.31 813 ALA A C 1
ATOM 6468 O O . ALA A 1 813 ? -29.949 -4.846 41.626 1.00 98.31 813 ALA A O 1
ATOM 6469 N N . HIS A 1 814 ? -30.907 -5.727 39.807 1.00 98.31 814 HIS A N 1
ATOM 6470 C CA . HIS A 1 814 ? -32.158 -4.971 39.900 1.00 98.31 814 HIS A CA 1
ATOM 6471 C C . HIS A 1 814 ? -33.131 -5.650 40.884 1.00 98.31 814 HIS A C 1
ATOM 6473 O O . HIS A 1 814 ? -34.112 -6.284 40.493 1.00 98.31 814 HIS A O 1
ATOM 6479 N N . THR A 1 815 ? -32.841 -5.506 42.179 1.00 96.69 815 THR A N 1
ATOM 6480 C CA . THR A 1 815 ? -33.559 -6.148 43.292 1.00 96.69 815 THR A CA 1
ATOM 6481 C C . THR A 1 815 ? -34.953 -5.573 43.557 1.00 96.69 815 THR A C 1
ATOM 6483 O O . THR A 1 815 ? -35.801 -6.278 44.108 1.00 96.69 815 THR A O 1
ATOM 6486 N N . GLY A 1 816 ? -35.245 -4.336 43.137 1.00 93.94 816 GLY A N 1
ATOM 6487 C CA . GLY A 1 816 ? -36.594 -3.773 43.219 1.00 93.94 816 GLY A CA 1
ATOM 6488 C C . GLY A 1 816 ? -36.803 -2.501 42.383 1.00 93.94 816 GLY A C 1
ATOM 6489 O O . GLY A 1 816 ? -35.834 -1.888 41.954 1.00 93.94 816 GLY A O 1
ATOM 6490 N N . PRO A 1 817 ? -38.056 -2.042 42.171 1.00 93.06 817 PRO A N 1
ATOM 6491 C CA . PRO A 1 817 ? -38.366 -0.986 41.192 1.00 93.06 817 PRO A CA 1
ATOM 6492 C C . PRO A 1 817 ? -37.747 0.403 41.440 1.00 93.06 817 PRO A C 1
ATOM 6494 O O . PRO A 1 817 ? -37.850 1.266 40.575 1.00 93.06 817 PRO A O 1
ATOM 6497 N N . GLU A 1 818 ? -37.157 0.637 42.616 1.00 96.00 818 GLU A N 1
ATOM 6498 C CA . GLU A 1 818 ? -36.324 1.806 42.949 1.00 96.00 818 GLU A CA 1
ATOM 6499 C C . GLU A 1 818 ? -35.088 1.359 43.769 1.00 96.00 818 GLU A C 1
ATOM 6501 O O . GLU A 1 818 ? -34.722 2.012 44.746 1.00 96.00 818 GLU A O 1
ATOM 6506 N N . GLU A 1 819 ? -34.491 0.207 43.421 1.00 97.19 819 GLU A N 1
ATOM 6507 C CA . GLU A 1 819 ? -33.270 -0.347 44.032 1.00 97.19 819 GLU A CA 1
ATOM 6508 C C . GLU A 1 819 ? -32.428 -1.142 43.009 1.00 97.19 819 GLU A C 1
ATOM 6510 O O . GLU A 1 819 ? -32.928 -2.046 42.334 1.00 97.19 819 GLU A O 1
ATOM 6515 N N . PHE A 1 820 ? -31.134 -0.823 42.912 1.00 98.44 820 PHE A N 1
ATOM 6516 C CA . PHE A 1 820 ? -30.176 -1.512 42.043 1.00 98.44 820 PHE A CA 1
ATOM 6517 C C . PHE A 1 820 ? -28.805 -1.656 42.719 1.00 98.44 820 PHE A C 1
ATOM 6519 O O . PHE A 1 820 ? -28.268 -0.683 43.250 1.00 98.44 820 PHE A O 1
ATOM 6526 N N . VAL A 1 821 ? -28.209 -2.850 42.673 1.00 98.38 821 VAL A N 1
ATOM 6527 C CA . VAL A 1 821 ? -26.855 -3.112 43.188 1.00 98.38 821 VAL A CA 1
ATOM 6528 C C . VAL A 1 821 ? -25.811 -2.650 42.169 1.00 98.38 821 VAL A C 1
ATOM 6530 O O . VAL A 1 821 ? -25.545 -3.328 41.178 1.00 98.38 821 VAL A O 1
ATOM 6533 N N . ALA A 1 822 ? -25.207 -1.491 42.422 1.00 97.69 822 ALA A N 1
ATOM 6534 C CA . ALA A 1 822 ? -24.285 -0.834 41.500 1.00 97.69 822 ALA A CA 1
ATOM 6535 C C . ALA A 1 822 ? -22.803 -1.199 41.712 1.00 97.69 822 ALA A C 1
ATOM 6537 O O . ALA A 1 822 ? -21.995 -0.921 40.829 1.00 97.69 822 ALA A O 1
ATOM 6538 N N . GLN A 1 823 ? -22.431 -1.837 42.829 1.00 97.75 823 GLN A N 1
ATOM 6539 C CA . GLN A 1 823 ? -21.071 -2.355 43.037 1.00 97.75 823 GLN A CA 1
ATOM 6540 C C . GLN A 1 823 ? -21.061 -3.632 43.893 1.00 97.75 823 GLN A C 1
ATOM 6542 O O . GLN A 1 823 ? -21.853 -3.753 44.827 1.00 97.75 823 GLN A O 1
ATOM 6547 N N . VAL A 1 824 ? -20.146 -4.570 43.616 1.00 95.19 824 VAL A N 1
ATOM 6548 C CA . VAL A 1 824 ? -19.810 -5.691 44.522 1.00 95.19 824 VAL A CA 1
ATOM 6549 C C . VAL A 1 824 ? -18.293 -5.825 44.657 1.00 95.19 824 VAL A C 1
ATOM 6551 O O . VAL A 1 824 ? -17.595 -6.034 43.663 1.00 95.19 824 VAL A O 1
ATOM 6554 N N . GLY A 1 825 ? -17.804 -5.760 45.898 1.00 90.69 825 GLY A N 1
ATOM 6555 C CA . GLY A 1 825 ? -16.380 -5.672 46.235 1.00 90.69 825 GLY A CA 1
ATOM 6556 C C . GLY A 1 825 ? -15.962 -4.235 46.569 1.00 90.69 825 GLY A C 1
ATOM 6557 O O . GLY A 1 825 ? -16.463 -3.290 45.968 1.00 90.69 825 GLY A O 1
ATOM 6558 N N . ASN A 1 826 ? -15.063 -4.085 47.544 1.00 89.75 826 ASN A N 1
ATOM 6559 C CA . ASN A 1 826 ? -14.547 -2.807 48.042 1.00 89.75 826 ASN A CA 1
ATOM 6560 C C . ASN A 1 826 ? -13.173 -2.545 47.411 1.00 89.75 826 ASN A C 1
ATOM 6562 O O . ASN A 1 826 ? -12.248 -3.323 47.655 1.00 89.75 826 ASN A O 1
ATOM 6566 N N . GLY A 1 827 ? -13.038 -1.491 46.602 1.00 86.94 827 GLY A N 1
ATOM 6567 C CA . GLY A 1 827 ? -11.808 -1.216 45.859 1.00 86.94 827 GLY A CA 1
ATOM 6568 C C . GLY A 1 827 ? -10.681 -0.709 46.736 1.00 86.94 827 GLY A C 1
ATOM 6569 O O . GLY A 1 827 ? -9.555 -1.199 46.630 1.00 86.94 827 GLY A O 1
ATOM 6570 N N . THR A 1 828 ? -10.996 0.180 47.680 1.00 85.50 828 THR A N 1
ATOM 6571 C CA . THR A 1 828 ? -10.017 0.700 48.642 1.00 85.50 828 THR A CA 1
ATOM 6572 C C . THR A 1 828 ? -9.342 -0.432 49.429 1.00 85.50 828 THR A C 1
ATOM 6574 O O . THR A 1 828 ? -8.127 -0.409 49.636 1.00 85.50 828 THR A O 1
ATOM 6577 N N . TRP A 1 829 ? -10.103 -1.454 49.835 1.00 85.75 829 TRP A N 1
ATOM 6578 C CA . TRP A 1 829 ? -9.565 -2.648 50.488 1.00 85.75 829 TRP A CA 1
ATOM 6579 C C . TRP A 1 829 ? -8.859 -3.588 49.505 1.00 85.75 829 TRP A C 1
ATOM 6581 O O . TRP A 1 829 ? -7.738 -4.018 49.767 1.00 85.75 829 TRP A O 1
ATOM 6591 N N . GLU A 1 830 ? -9.491 -3.926 48.379 1.00 85.06 830 GLU A N 1
ATOM 6592 C CA . GLU A 1 830 ? -8.984 -4.975 47.494 1.00 85.06 830 GLU A CA 1
ATOM 6593 C C . GLU A 1 830 ? -7.641 -4.603 46.860 1.00 85.06 830 GLU A C 1
ATOM 6595 O O . GLU A 1 830 ? -6.708 -5.403 46.913 1.00 85.06 830 GLU A O 1
ATOM 6600 N N . HIS A 1 831 ? -7.509 -3.382 46.333 1.00 85.94 831 HIS A N 1
ATOM 6601 C CA . HIS A 1 831 ? -6.284 -2.928 45.664 1.00 85.94 831 HIS A CA 1
ATOM 6602 C C . HIS A 1 831 ? -5.105 -2.736 46.635 1.00 85.94 831 HIS A C 1
ATOM 6604 O O . HIS A 1 831 ? -3.955 -2.728 46.203 1.00 85.94 831 HIS A O 1
ATOM 6610 N N . THR A 1 832 ? -5.362 -2.598 47.943 1.00 81.88 832 THR A N 1
ATOM 6611 C CA . THR A 1 832 ? -4.316 -2.391 48.964 1.00 81.88 832 THR A CA 1
ATOM 6612 C C . THR A 1 832 ? -3.956 -3.658 49.738 1.00 81.88 832 THR A C 1
ATOM 6614 O O . THR A 1 832 ? -2.789 -3.861 50.073 1.00 81.88 832 THR A O 1
ATOM 6617 N N . ALA A 1 833 ? -4.923 -4.534 50.019 1.00 78.62 833 ALA A N 1
ATOM 6618 C CA . ALA A 1 833 ? -4.706 -5.746 50.806 1.00 78.62 833 ALA A CA 1
ATOM 6619 C C . ALA A 1 833 ? -4.337 -6.972 49.954 1.00 78.62 833 ALA A C 1
ATOM 6621 O O . ALA A 1 833 ? -3.650 -7.875 50.442 1.00 78.62 833 ALA A O 1
ATOM 6622 N N . LYS A 1 834 ? -4.786 -7.039 48.693 1.00 82.25 834 LYS A N 1
ATOM 6623 C CA . LYS A 1 834 ? -4.870 -8.295 47.937 1.00 82.25 834 LYS A CA 1
ATOM 6624 C C . LYS A 1 834 ? -4.261 -8.213 46.535 1.00 82.25 834 LYS A C 1
ATOM 6626 O O . LYS A 1 834 ? -4.565 -7.340 45.737 1.00 82.25 834 LYS A O 1
ATOM 6631 N N . TRP A 1 835 ? -3.506 -9.257 46.201 1.00 91.12 835 TRP A N 1
ATOM 6632 C CA . TRP A 1 835 ? -3.184 -9.648 44.832 1.00 91.12 835 TRP A CA 1
ATOM 6633 C C . TRP A 1 835 ? -3.235 -11.176 44.760 1.00 91.12 835 TRP A C 1
ATOM 6635 O O . TRP A 1 835 ? -2.608 -11.829 45.592 1.00 91.12 835 TRP A O 1
ATOM 6645 N N . GLY A 1 836 ? -3.989 -11.770 43.832 1.00 91.75 836 GLY A N 1
ATOM 6646 C CA . GLY A 1 836 ? -4.169 -13.228 43.784 1.00 91.75 836 GLY A CA 1
ATOM 6647 C C . GLY A 1 836 ? -5.311 -13.685 42.875 1.00 91.75 836 GLY A C 1
ATOM 6648 O O . GLY A 1 836 ? -5.912 -12.882 42.166 1.00 91.75 836 GLY A O 1
ATOM 6649 N N . ARG A 1 837 ? -5.629 -14.982 42.880 1.00 92.94 837 ARG A N 1
ATOM 6650 C CA . ARG A 1 837 ? -6.698 -15.517 42.024 1.00 92.94 837 ARG A CA 1
ATOM 6651 C C . ARG A 1 837 ? -8.089 -15.046 42.470 1.00 92.94 837 ARG A C 1
ATOM 6653 O O . ARG A 1 837 ? -8.318 -14.936 43.675 1.00 92.94 837 ARG A O 1
ATOM 6660 N N . PRO A 1 838 ? -9.046 -14.851 41.544 1.00 91.81 838 PRO A N 1
ATOM 6661 C CA . PRO A 1 838 ? -10.447 -14.631 41.891 1.00 91.81 838 PRO A CA 1
ATOM 6662 C C . PRO A 1 838 ? -11.088 -15.838 42.594 1.00 91.81 838 PRO A C 1
ATOM 6664 O O . PRO A 1 838 ? -11.989 -15.668 43.411 1.00 91.81 838 PRO A O 1
ATOM 6667 N N . GLU A 1 839 ? -10.609 -17.048 42.316 1.00 90.81 839 GLU A N 1
ATOM 6668 C CA . GLU A 1 839 ? -11.022 -18.286 42.986 1.00 90.81 839 GLU A CA 1
ATOM 6669 C C . GLU A 1 839 ? -10.511 -18.352 44.442 1.00 90.81 839 GLU A C 1
ATOM 6671 O O . GLU A 1 839 ? -11.163 -18.942 45.300 1.00 90.81 839 GLU A O 1
ATOM 6676 N N . ASP A 1 840 ? -9.389 -17.679 44.738 1.00 83.31 840 ASP A N 1
ATOM 6677 C CA . ASP A 1 840 ? -8.788 -17.560 46.076 1.00 83.31 840 ASP A CA 1
ATOM 6678 C C . ASP A 1 840 ? -9.349 -16.337 46.869 1.00 83.31 840 ASP A C 1
ATOM 6680 O O . ASP A 1 840 ? -8.824 -15.987 47.930 1.00 83.31 840 ASP A O 1
ATOM 6684 N N . VAL A 1 841 ? -10.396 -15.642 46.380 1.00 68.19 841 VAL A N 1
ATOM 6685 C CA . VAL A 1 841 ? -10.970 -14.441 47.037 1.00 68.19 841 VAL A CA 1
ATOM 6686 C C . VAL A 1 841 ? -11.690 -14.796 48.338 1.00 68.19 841 VAL A C 1
ATOM 6688 O O . VAL A 1 841 ? -12.707 -15.488 48.347 1.00 68.19 841 VAL A O 1
ATOM 6691 N N . LEU A 1 842 ? -11.228 -14.190 49.430 1.00 63.88 842 LEU A N 1
ATOM 6692 C CA . LEU A 1 842 ? -11.895 -14.169 50.731 1.00 63.88 842 LEU A CA 1
ATOM 6693 C C . LEU A 1 842 ? -12.482 -12.766 50.954 1.00 63.88 842 LEU A C 1
ATOM 6695 O O . LEU A 1 842 ? -11.749 -11.782 50.819 1.00 63.88 842 LEU A O 1
ATOM 6699 N N . ALA A 1 843 ? -13.767 -12.645 51.299 1.00 61.38 843 ALA A N 1
ATOM 6700 C CA . ALA A 1 843 ? -14.381 -11.339 51.556 1.00 61.38 843 ALA A CA 1
ATOM 6701 C C . ALA A 1 843 ? -13.725 -10.681 52.778 1.00 61.38 843 ALA A C 1
ATOM 6703 O O . ALA A 1 843 ? -13.717 -11.261 53.862 1.00 61.38 843 ALA A O 1
ATOM 6704 N N . GLU A 1 844 ? -13.112 -9.510 52.583 1.00 63.47 844 GLU A N 1
ATOM 6705 C CA . GLU A 1 844 ? -12.341 -8.788 53.612 1.00 63.47 844 GLU A CA 1
ATOM 6706 C C . GLU A 1 844 ? -11.275 -9.665 54.321 1.00 63.47 844 GLU A C 1
ATOM 6708 O O . GLU A 1 844 ? -10.881 -9.420 55.461 1.00 63.47 844 GLU A O 1
ATOM 6713 N N . GLY A 1 845 ? -10.783 -10.708 53.635 1.00 60.22 845 GLY A N 1
ATOM 6714 C CA . GLY A 1 845 ? -9.802 -11.667 54.156 1.00 60.22 845 GLY A CA 1
ATOM 6715 C C . GLY A 1 845 ? -10.385 -12.851 54.945 1.00 60.22 845 GLY A C 1
ATOM 6716 O O . GLY A 1 845 ? -9.618 -13.676 55.437 1.00 60.22 845 GLY A O 1
ATOM 6717 N N . GLN A 1 846 ? -11.711 -12.973 55.061 1.00 61.41 846 GLN A N 1
ATOM 6718 C CA . GLN A 1 846 ? -12.395 -14.021 55.830 1.00 61.41 846 GLN A CA 1
ATOM 6719 C C . GLN A 1 846 ? -12.970 -15.133 54.918 1.00 61.41 846 GLN A C 1
ATOM 6721 O O . GLN A 1 846 ? -13.801 -14.847 54.049 1.00 61.41 846 GLN A O 1
ATOM 6726 N N . PRO A 1 847 ? -12.586 -16.416 55.093 1.00 61.81 847 PRO A N 1
ATOM 6727 C CA . PRO A 1 847 ? -13.168 -17.520 54.327 1.00 61.81 847 PRO A CA 1
ATOM 6728 C C . PRO A 1 847 ? -14.669 -17.703 54.582 1.00 61.81 847 PRO A C 1
ATOM 6730 O O . PRO A 1 847 ? -15.107 -17.784 55.726 1.00 61.81 847 PRO A O 1
ATOM 6733 N N . GLY A 1 848 ? -15.452 -17.820 53.505 1.00 63.06 848 GLY A N 1
ATOM 6734 C CA . GLY A 1 848 ? -16.897 -18.079 53.570 1.00 63.06 848 GLY A CA 1
ATOM 6735 C C . GLY A 1 848 ? -17.768 -16.886 53.987 1.00 63.06 848 GLY A C 1
ATOM 6736 O O . GLY A 1 848 ? -18.973 -17.059 54.164 1.00 63.06 848 GLY A O 1
ATOM 6737 N N . VAL A 1 849 ? -17.196 -15.686 54.134 1.00 70.56 849 VAL A N 1
ATOM 6738 C CA . VAL A 1 849 ? -17.966 -14.456 54.375 1.00 70.56 849 VAL A CA 1
ATOM 6739 C C . VAL A 1 849 ? -18.522 -13.905 53.048 1.00 70.56 849 VAL A C 1
ATOM 6741 O O . VAL A 1 849 ? -17.806 -13.910 52.044 1.00 70.56 849 VAL A O 1
ATOM 6744 N N . PRO A 1 850 ? -19.783 -13.430 53.009 1.00 78.31 850 PRO A N 1
ATOM 6745 C CA . PRO A 1 850 ? -20.350 -12.752 51.846 1.00 78.31 850 PRO A CA 1
ATOM 6746 C C . PRO A 1 850 ? -19.645 -11.452 51.440 1.00 78.31 850 PRO A C 1
ATOM 6748 O O . PRO A 1 850 ? -19.361 -10.607 52.287 1.00 78.31 850 PRO A O 1
ATOM 6751 N N . ARG A 1 851 ? -19.493 -11.220 50.130 1.00 87.88 851 ARG A N 1
ATOM 6752 C CA . ARG A 1 851 ? -19.287 -9.870 49.585 1.00 87.88 851 ARG A CA 1
ATOM 6753 C C . ARG A 1 851 ? -20.656 -9.228 49.380 1.00 87.88 851 ARG A C 1
ATOM 6755 O O . ARG A 1 851 ? -21.351 -9.524 48.407 1.00 87.88 851 ARG A O 1
ATOM 6762 N N . VAL A 1 852 ? -21.056 -8.379 50.323 1.00 89.81 852 VAL A N 1
ATOM 6763 C CA . VAL A 1 852 ? -22.327 -7.648 50.244 1.00 89.81 852 VAL A CA 1
ATOM 6764 C C . VAL A 1 852 ? -22.186 -6.491 49.254 1.00 89.81 852 VAL A C 1
ATOM 6766 O O . VAL A 1 852 ? -21.279 -5.672 49.375 1.00 89.81 852 VAL A O 1
ATOM 6769 N N . GLY A 1 853 ? -23.072 -6.438 48.262 1.00 92.75 853 GLY A N 1
ATOM 6770 C CA . GLY A 1 853 ? -23.100 -5.381 47.257 1.00 92.75 853 GLY A CA 1
ATOM 6771 C C . GLY A 1 853 ? -23.658 -4.056 47.777 1.00 92.75 853 GLY A C 1
ATOM 6772 O O . GLY A 1 853 ? -24.494 -4.024 48.681 1.00 92.75 853 GLY A O 1
ATOM 6773 N N . TRP A 1 854 ? -23.231 -2.954 47.168 1.00 96.06 854 TRP A N 1
ATOM 6774 C CA . TRP A 1 854 ? -23.712 -1.610 47.472 1.00 96.06 854 TRP A CA 1
ATOM 6775 C C . TRP A 1 854 ? -24.803 -1.176 46.493 1.00 96.06 854 TRP A C 1
ATOM 6777 O O . TRP A 1 854 ? -24.704 -1.391 45.282 1.00 96.06 854 TRP A O 1
ATOM 6787 N N . VAL A 1 855 ? -25.868 -0.587 47.040 1.00 97.06 855 VAL A N 1
ATOM 6788 C CA . VAL A 1 855 ? -27.104 -0.266 46.318 1.00 97.06 855 VAL A CA 1
ATOM 6789 C C . VAL A 1 855 ? -27.281 1.231 46.115 1.00 97.06 855 VAL A C 1
ATOM 6791 O O . VAL A 1 855 ? -27.093 2.019 47.041 1.00 97.06 855 VAL A O 1
ATOM 6794 N N . VAL A 1 856 ? -27.748 1.595 44.923 1.00 98.12 856 VAL A N 1
ATOM 6795 C CA . VAL A 1 856 ? -28.460 2.855 44.697 1.00 98.12 856 VAL A CA 1
ATOM 6796 C C . VAL A 1 856 ? -29.958 2.613 44.832 1.00 98.12 856 VAL A C 1
ATOM 6798 O O . VAL A 1 856 ? -30.477 1.585 44.395 1.00 98.12 856 VAL A O 1
ATOM 6801 N N . ASN A 1 857 ? -30.664 3.539 45.474 1.00 97.19 857 ASN A N 1
ATOM 6802 C CA . ASN A 1 857 ? -32.082 3.411 45.790 1.00 97.19 857 ASN A CA 1
ATOM 6803 C C . ASN A 1 857 ? -32.791 4.779 45.884 1.00 97.19 857 ASN A C 1
ATOM 6805 O O . ASN A 1 857 ? -32.245 5.822 45.528 1.00 97.19 857 ASN A O 1
ATOM 6809 N N . ALA A 1 858 ? -34.033 4.786 46.372 1.00 94.31 858 ALA A N 1
ATOM 6810 C CA . ALA A 1 858 ? -34.859 5.986 46.512 1.00 94.31 858 ALA A CA 1
ATOM 6811 C C . ALA A 1 858 ? -34.298 7.105 47.426 1.00 94.31 858 ALA A C 1
ATOM 6813 O O . ALA A 1 858 ? -34.777 8.238 47.311 1.00 94.31 858 ALA A O 1
ATOM 6814 N N . THR A 1 859 ? -33.344 6.814 48.322 1.00 95.44 859 THR A N 1
ATOM 6815 C CA . THR A 1 859 ? -32.640 7.814 49.159 1.00 95.44 859 THR A CA 1
ATOM 6816 C C . THR A 1 859 ? -31.209 8.078 48.701 1.00 95.44 859 THR A C 1
ATOM 6818 O O . THR A 1 859 ? -30.739 9.201 48.853 1.00 95.44 859 THR A O 1
ATOM 6821 N N . ASN A 1 860 ? -30.556 7.075 48.112 1.00 97.19 860 ASN A N 1
ATOM 6822 C CA . ASN A 1 860 ? -29.187 7.125 47.605 1.00 97.19 860 ASN A CA 1
ATOM 6823 C C . ASN A 1 860 ? -29.228 6.948 46.069 1.00 97.19 860 ASN A C 1
ATOM 6825 O O . ASN A 1 860 ? -29.051 5.829 45.584 1.00 97.19 860 ASN A O 1
ATOM 6829 N N . PRO A 1 861 ? -29.563 7.993 45.289 1.00 97.94 861 PRO A N 1
ATOM 6830 C CA . PRO A 1 861 ? -29.787 7.887 43.845 1.00 97.94 861 PRO A CA 1
ATOM 6831 C C . PRO A 1 861 ? -28.514 7.576 43.039 1.00 97.94 861 PRO A C 1
ATOM 6833 O O . PRO A 1 861 ? -27.405 7.893 43.454 1.00 97.94 861 PRO A O 1
ATOM 6836 N N . GLY A 1 862 ? -28.696 7.021 41.840 1.00 98.25 862 GLY A N 1
ATOM 6837 C CA . GLY A 1 862 ? -27.639 6.835 40.839 1.00 98.25 862 GLY A CA 1
ATOM 6838 C C . GLY A 1 862 ? -28.246 6.722 39.448 1.00 98.25 862 GLY A C 1
ATOM 6839 O O . GLY A 1 862 ? -28.507 5.625 38.960 1.00 98.25 862 GLY A O 1
ATOM 6840 N N . SER A 1 863 ? -28.582 7.870 38.860 1.00 98.62 863 SER A N 1
ATOM 6841 C CA . SER A 1 863 ? -29.259 7.981 37.557 1.00 98.62 863 SER A CA 1
ATOM 6842 C C . SER A 1 863 ? -28.380 7.599 36.371 1.00 98.62 863 SER A C 1
ATOM 6844 O O . SER A 1 863 ? -28.889 7.145 35.350 1.00 98.62 863 SER A O 1
ATOM 6846 N N . ASP A 1 864 ? -27.082 7.793 36.547 1.00 98.50 864 ASP A N 1
ATOM 6847 C CA . ASP A 1 864 ? -25.974 7.372 35.700 1.00 98.50 864 ASP A CA 1
ATOM 6848 C C . ASP A 1 864 ? -25.976 5.846 35.533 1.00 98.50 864 ASP A C 1
ATOM 6850 O O . ASP A 1 864 ? -26.361 5.313 34.488 1.00 98.50 864 ASP A O 1
ATOM 6854 N N . VAL A 1 865 ? -25.686 5.116 36.613 1.00 98.69 865 VAL A N 1
ATOM 6855 C CA . VAL A 1 865 ? -25.535 3.658 36.581 1.00 98.69 865 VAL A CA 1
ATOM 6856 C C . VAL A 1 865 ? -26.823 2.945 36.166 1.00 98.69 8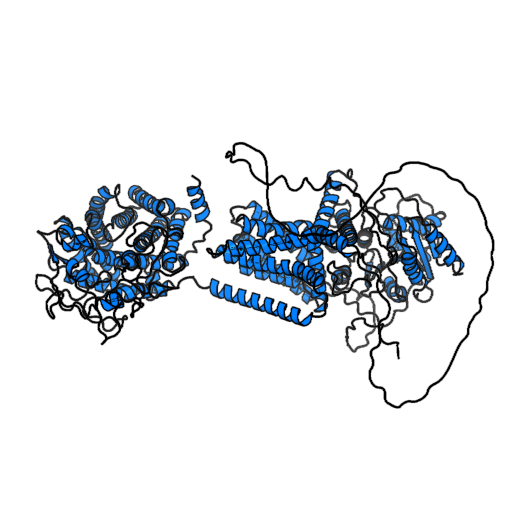65 VAL A C 1
ATOM 6858 O O . VAL A 1 865 ? -26.762 1.994 35.383 1.00 98.69 865 VAL A O 1
ATOM 6861 N N . VAL A 1 866 ? -28.006 3.403 36.599 1.00 98.69 866 VAL A N 1
ATOM 6862 C CA . VAL A 1 866 ? -29.277 2.785 36.168 1.00 98.69 866 VAL A CA 1
ATOM 6863 C C . VAL A 1 866 ? -29.714 3.233 34.771 1.00 98.69 866 VAL A C 1
ATOM 6865 O O . VAL A 1 866 ? -30.373 2.460 34.075 1.00 98.69 866 VAL A O 1
ATOM 6868 N N . GLY A 1 867 ? -29.313 4.429 34.325 1.00 98.62 867 GLY A N 1
ATOM 6869 C CA . GLY A 1 867 ? -29.520 4.923 32.962 1.00 98.62 867 GLY A CA 1
ATOM 6870 C C . GLY A 1 867 ? -28.728 4.106 31.944 1.00 98.62 867 GLY A C 1
ATOM 6871 O O . GLY A 1 867 ? -29.313 3.547 31.012 1.00 98.62 867 GLY A O 1
ATOM 6872 N N . SER A 1 868 ? -27.427 3.924 32.184 1.00 98.69 868 SER A N 1
ATOM 6873 C CA . SER A 1 868 ? -26.582 3.056 31.359 1.00 98.69 868 SER A CA 1
ATOM 6874 C C . SER A 1 868 ? -26.904 1.567 31.512 1.00 98.69 868 SER A C 1
ATOM 6876 O O . SER A 1 868 ? -26.844 0.831 30.526 1.00 98.69 868 SER A O 1
ATOM 6878 N N . THR A 1 869 ? -27.360 1.092 32.679 1.00 98.88 869 THR A N 1
ATOM 6879 C CA . THR A 1 869 ? -27.861 -0.296 32.798 1.00 98.88 869 THR A CA 1
ATOM 6880 C C . THR A 1 869 ? -29.140 -0.496 31.979 1.00 98.88 869 THR A C 1
ATOM 6882 O O . THR A 1 869 ? -29.274 -1.500 31.272 1.00 98.88 869 THR A O 1
ATOM 6885 N N . ALA A 1 870 ? -30.061 0.474 31.984 1.00 98.88 870 ALA A N 1
ATOM 6886 C CA . ALA A 1 870 ? -31.231 0.451 31.109 1.00 98.88 870 ALA A CA 1
ATOM 6887 C C . ALA A 1 870 ? -30.838 0.494 29.621 1.00 98.88 870 ALA A C 1
ATOM 6889 O O . ALA A 1 870 ? -31.439 -0.226 28.820 1.00 98.88 870 ALA A O 1
ATOM 6890 N N . ALA A 1 871 ? -29.804 1.262 29.254 1.00 98.88 871 ALA A N 1
ATOM 6891 C CA . ALA A 1 871 ? -29.237 1.266 27.906 1.00 98.88 871 ALA A CA 1
ATOM 6892 C C . ALA A 1 871 ? -28.700 -0.117 27.506 1.00 98.88 871 ALA A C 1
ATOM 6894 O O . ALA A 1 871 ? -29.082 -0.646 26.463 1.00 98.88 871 ALA A O 1
ATOM 6895 N N . ALA A 1 872 ? -27.880 -0.740 28.359 1.00 98.88 872 ALA A N 1
ATOM 6896 C CA . ALA A 1 872 ? -27.319 -2.072 28.143 1.00 98.88 872 ALA A CA 1
ATOM 6897 C C . ALA A 1 872 ? -28.409 -3.134 27.944 1.00 98.88 872 ALA A C 1
ATOM 6899 O O . ALA A 1 872 ? -28.396 -3.872 26.956 1.00 98.88 872 ALA A O 1
ATOM 6900 N N . MET A 1 873 ? -29.399 -3.167 28.842 1.00 98.88 873 MET A N 1
ATOM 6901 C CA . MET A 1 873 ? -30.529 -4.092 28.758 1.00 98.88 873 MET A CA 1
ATOM 6902 C C . MET A 1 873 ? -31.380 -3.853 27.503 1.00 98.88 873 MET A C 1
ATOM 6904 O O . MET A 1 873 ? -31.729 -4.815 26.820 1.00 98.88 873 MET A O 1
ATOM 6908 N N . ALA A 1 874 ? -31.683 -2.601 27.146 1.00 98.88 874 ALA A N 1
ATOM 6909 C CA . ALA A 1 874 ? -32.469 -2.285 25.952 1.00 98.88 874 ALA A CA 1
ATOM 6910 C C . ALA A 1 874 ? -31.709 -2.582 24.643 1.00 98.88 874 ALA A C 1
ATOM 6912 O O . ALA A 1 874 ? -32.293 -3.148 23.717 1.00 98.88 874 ALA A O 1
ATOM 6913 N N . ALA A 1 875 ? -30.405 -2.293 24.572 1.00 98.81 875 ALA A N 1
ATOM 6914 C CA . ALA A 1 875 ? -29.552 -2.642 23.436 1.00 98.81 875 ALA A CA 1
ATOM 6915 C C . ALA A 1 875 ? -29.433 -4.168 23.266 1.00 98.81 875 ALA A C 1
ATOM 6917 O O . ALA A 1 875 ? -29.672 -4.704 22.180 1.00 98.81 875 ALA A O 1
ATOM 6918 N N . THR A 1 876 ? -29.151 -4.903 24.349 1.00 98.81 876 THR A N 1
ATOM 6919 C CA . THR A 1 876 ? -29.127 -6.375 24.322 1.00 98.81 876 THR A CA 1
ATOM 6920 C C . THR A 1 876 ? -30.502 -6.960 23.980 1.00 98.81 876 THR A C 1
ATOM 6922 O O . THR A 1 876 ? -30.580 -7.926 23.221 1.00 98.81 876 THR A O 1
ATOM 6925 N N . ALA A 1 877 ? -31.608 -6.350 24.418 1.00 98.75 877 ALA A N 1
ATOM 6926 C CA . ALA A 1 877 ? -32.943 -6.787 24.019 1.00 98.75 877 ALA A CA 1
ATOM 6927 C C . ALA A 1 877 ? -33.170 -6.710 22.500 1.00 98.75 877 ALA A C 1
ATOM 6929 O O . ALA A 1 877 ? -33.845 -7.585 21.956 1.00 98.75 877 ALA A O 1
ATOM 6930 N N . VAL A 1 878 ? -32.588 -5.729 21.797 1.00 98.62 878 VAL A N 1
ATOM 6931 C CA . VAL A 1 878 ? -32.630 -5.671 20.324 1.00 98.62 878 VAL A CA 1
ATOM 6932 C C . VAL A 1 878 ? -31.846 -6.827 19.705 1.00 98.62 878 VAL A C 1
ATOM 6934 O O . VAL A 1 878 ? -32.378 -7.502 18.823 1.00 98.62 878 VAL A O 1
ATOM 6937 N N . VAL A 1 879 ? -30.637 -7.116 20.204 1.00 98.31 879 VAL A N 1
ATOM 6938 C CA . VAL A 1 879 ? -29.827 -8.273 19.765 1.00 98.31 879 VAL A CA 1
ATOM 6939 C C . VAL A 1 879 ? -30.599 -9.589 19.929 1.00 98.31 879 VAL A C 1
ATOM 6941 O O . VAL A 1 879 ? -30.596 -10.428 19.027 1.00 98.31 879 VAL A O 1
ATOM 6944 N N . PHE A 1 880 ? -31.297 -9.762 21.054 1.00 98.44 880 PHE A N 1
ATOM 6945 C CA . PHE A 1 880 ? -32.040 -10.986 21.363 1.00 98.44 880 PHE A CA 1
ATOM 6946 C C . PHE A 1 880 ? -33.456 -11.051 20.771 1.00 98.44 880 PHE A C 1
ATOM 6948 O O . PHE A 1 880 ? -34.037 -12.131 20.751 1.00 98.44 880 PHE A O 1
ATOM 6955 N N . LYS A 1 881 ? -34.004 -9.964 20.208 1.00 96.88 881 LYS A N 1
ATOM 6956 C CA . LYS A 1 881 ? -35.398 -9.867 19.714 1.00 96.88 881 LYS A CA 1
ATOM 6957 C C . LYS A 1 881 ? -35.824 -10.999 18.766 1.00 96.88 881 LYS A C 1
ATOM 6959 O O . LYS A 1 881 ? -36.982 -11.411 18.788 1.00 96.88 881 LYS A O 1
ATOM 6964 N N . SER A 1 882 ? -34.884 -11.502 17.961 1.00 94.31 882 SER A N 1
ATOM 6965 C CA . SER A 1 882 ? -35.060 -12.598 16.987 1.00 94.31 882 SER A CA 1
ATOM 6966 C C . SER A 1 882 ? -34.381 -13.922 17.384 1.00 94.31 882 SER A C 1
ATOM 6968 O O . SER A 1 882 ? -34.346 -14.856 16.586 1.00 94.31 882 SER A O 1
ATOM 6970 N N . VAL A 1 883 ? -33.820 -13.998 18.594 1.00 95.88 883 VAL A N 1
ATOM 6971 C CA . VAL A 1 883 ? -32.993 -15.113 19.095 1.00 95.88 883 VAL A CA 1
ATOM 6972 C C . VAL A 1 883 ? -33.658 -15.764 20.306 1.00 95.88 883 VAL A C 1
ATOM 6974 O O . VAL A 1 883 ? -33.826 -16.977 20.340 1.00 95.88 883 VAL A O 1
ATOM 6977 N N . ASP A 1 884 ? -34.081 -14.938 21.263 1.00 97.94 884 ASP A N 1
ATOM 6978 C CA . ASP A 1 884 ? -34.949 -15.288 22.383 1.00 97.94 884 ASP A CA 1
ATOM 6979 C C . ASP A 1 884 ? -35.842 -14.073 22.685 1.00 97.94 884 ASP A C 1
ATOM 6981 O O . ASP A 1 884 ? -35.449 -13.113 23.356 1.00 97.94 884 ASP A O 1
ATOM 6985 N N . THR A 1 885 ? -37.059 -14.095 22.141 1.00 97.94 885 THR A N 1
ATOM 6986 C CA . THR A 1 885 ? -38.033 -13.012 22.315 1.00 97.94 885 THR A CA 1
ATOM 6987 C C . THR A 1 885 ? -38.533 -12.911 23.763 1.00 97.94 885 THR A C 1
ATOM 6989 O O . THR A 1 885 ? -38.880 -11.819 24.208 1.00 97.94 885 THR A O 1
ATOM 6992 N N . THR A 1 886 ? -38.515 -14.004 24.535 1.00 98.50 886 THR A N 1
ATOM 6993 C CA . THR A 1 886 ? -38.889 -13.989 25.958 1.00 98.50 886 THR A CA 1
ATOM 6994 C C . THR A 1 886 ? -37.828 -13.269 26.785 1.00 98.50 886 THR A C 1
ATOM 6996 O O . THR A 1 886 ? -38.164 -12.377 27.564 1.00 98.50 886 THR A O 1
ATOM 6999 N N . TYR A 1 887 ? -36.548 -13.576 26.564 1.00 98.75 887 TYR A N 1
ATOM 7000 C CA . TYR A 1 887 ? -35.436 -12.867 27.200 1.00 98.75 887 TYR A CA 1
ATOM 7001 C C . TYR A 1 887 ? -35.376 -11.394 26.759 1.00 98.75 887 TYR A C 1
ATOM 7003 O O . TYR A 1 887 ? -35.232 -10.505 27.593 1.00 98.75 887 TYR A O 1
ATOM 7011 N N . SER A 1 888 ? -35.604 -11.107 25.471 1.00 98.62 888 SER A N 1
ATOM 7012 C CA . SER A 1 888 ? -35.738 -9.736 24.948 1.00 98.62 888 SER A CA 1
ATOM 7013 C C . SER A 1 888 ? -36.833 -8.932 25.672 1.00 98.62 888 SER A C 1
ATOM 7015 O O . SER A 1 888 ? -36.599 -7.798 26.093 1.00 98.62 888 SER A O 1
ATOM 7017 N N . HIS A 1 889 ? -38.014 -9.521 25.890 1.00 98.56 889 HIS A N 1
ATOM 7018 C CA . HIS A 1 889 ? -39.096 -8.876 26.640 1.00 98.56 889 HIS A CA 1
ATOM 7019 C C . HIS A 1 889 ? -38.779 -8.713 28.135 1.00 98.56 889 HIS A C 1
ATOM 7021 O O . HIS A 1 889 ? -39.125 -7.679 28.710 1.00 98.56 889 HIS A O 1
ATOM 7027 N N . LEU A 1 890 ? -38.100 -9.683 28.759 1.00 98.75 890 LEU A N 1
ATOM 7028 C CA . LEU A 1 890 ? -37.645 -9.582 30.148 1.00 98.75 890 LEU A CA 1
ATOM 7029 C C . LEU A 1 890 ? -36.665 -8.413 30.323 1.00 98.75 890 LEU A C 1
ATOM 7031 O O . LEU A 1 890 ? -36.882 -7.555 31.177 1.00 98.75 890 LEU A O 1
ATOM 7035 N N . LEU A 1 891 ? -35.649 -8.315 29.464 1.00 98.88 891 LEU A N 1
ATOM 7036 C CA . LEU A 1 891 ? -34.705 -7.197 29.466 1.00 98.88 891 LEU A CA 1
ATOM 7037 C C . LEU A 1 891 ? -35.405 -5.845 29.280 1.00 98.88 891 LEU A C 1
ATOM 7039 O O . LEU A 1 891 ? -35.102 -4.899 30.002 1.00 98.88 891 LEU A O 1
ATOM 7043 N N . LEU A 1 892 ? -36.390 -5.749 28.378 1.00 98.56 892 LEU A N 1
ATOM 7044 C CA . LEU A 1 892 ? -37.164 -4.514 28.194 1.00 98.56 892 LEU A CA 1
ATOM 7045 C C . LEU A 1 892 ? -38.046 -4.151 29.393 1.00 98.56 892 LEU A C 1
ATOM 7047 O O . LEU A 1 892 ? -38.314 -2.965 29.583 1.00 98.56 892 LEU A O 1
ATOM 7051 N N . LYS A 1 893 ? -38.482 -5.117 30.211 1.00 98.50 893 LYS A N 1
ATOM 7052 C CA . LYS A 1 893 ? -39.162 -4.831 31.482 1.00 98.50 893 LYS A CA 1
ATOM 7053 C C . LYS A 1 893 ? -38.196 -4.136 32.446 1.00 98.50 893 LYS A C 1
ATOM 7055 O O . LYS A 1 893 ? -38.443 -2.990 32.818 1.00 98.50 893 LYS A O 1
ATOM 7060 N N . HIS A 1 894 ? -37.078 -4.790 32.772 1.00 98.81 894 HIS A N 1
ATOM 7061 C CA . HIS A 1 894 ? -36.094 -4.250 33.715 1.00 98.81 894 HIS A CA 1
ATOM 7062 C C . HIS A 1 894 ? -35.499 -2.917 33.220 1.00 98.81 894 HIS A C 1
ATOM 7064 O O . HIS A 1 894 ? -35.362 -1.996 34.018 1.00 98.81 894 HIS A O 1
ATOM 7070 N N . ALA A 1 895 ? -35.244 -2.757 31.914 1.00 98.81 895 ALA A N 1
ATOM 7071 C CA . ALA A 1 895 ? -34.761 -1.499 31.338 1.00 98.81 895 ALA A CA 1
ATOM 7072 C C . ALA A 1 895 ? -35.744 -0.330 31.532 1.00 98.81 895 ALA A C 1
ATOM 7074 O O . ALA A 1 895 ? -35.333 0.770 31.893 1.00 98.81 895 ALA A O 1
ATOM 7075 N N . LYS A 1 896 ? -37.051 -0.548 31.319 1.00 98.69 896 LYS A N 1
ATOM 7076 C CA . LYS A 1 896 ? -38.070 0.500 31.517 1.00 98.69 896 LYS A CA 1
ATOM 7077 C C . LYS A 1 896 ? -38.227 0.888 32.985 1.00 98.69 896 LYS A C 1
ATOM 7079 O O . LYS A 1 896 ? -38.473 2.057 33.270 1.00 98.69 896 LYS A O 1
ATOM 7084 N N . GLU A 1 897 ? -38.102 -0.081 33.886 1.00 98.50 897 GLU A N 1
ATOM 7085 C CA . GLU A 1 897 ? -38.186 0.114 35.335 1.00 98.50 897 GLU A CA 1
ATOM 7086 C C . GLU A 1 897 ? -36.950 0.867 35.868 1.00 98.50 897 GLU A C 1
ATOM 7088 O O . GLU A 1 897 ? -37.115 1.919 36.482 1.00 98.50 897 GLU A O 1
ATOM 7093 N N . LEU A 1 898 ? -35.727 0.435 35.527 1.00 98.75 898 LEU A N 1
ATOM 7094 C CA . LEU A 1 898 ? -34.473 1.122 35.890 1.00 98.75 898 LEU A CA 1
ATOM 7095 C C . LEU A 1 898 ? -34.402 2.553 35.340 1.00 98.75 898 LEU A C 1
ATOM 7097 O O . LEU A 1 898 ? -34.036 3.481 36.059 1.00 98.75 898 LEU A O 1
ATOM 7101 N N . TYR A 1 899 ? -34.820 2.761 34.090 1.00 98.69 899 TYR A N 1
ATOM 7102 C CA . TYR A 1 899 ? -34.892 4.101 33.513 1.00 98.69 899 TYR A CA 1
ATOM 7103 C C . TYR A 1 899 ? -35.909 4.997 34.239 1.00 98.69 899 TYR A C 1
ATOM 7105 O O . TYR A 1 899 ? -35.628 6.163 34.519 1.00 98.69 899 TYR A O 1
ATOM 7113 N N . ALA A 1 900 ? -37.086 4.462 34.586 1.00 98.38 900 ALA A N 1
ATOM 7114 C CA . ALA A 1 900 ? -38.088 5.202 35.350 1.00 98.38 900 ALA A CA 1
ATOM 7115 C C . ALA A 1 900 ? -37.603 5.542 36.771 1.00 98.38 900 ALA A C 1
ATOM 7117 O O . ALA A 1 900 ? -37.905 6.630 37.264 1.00 98.38 900 ALA A O 1
ATOM 7118 N N . PHE A 1 901 ? -36.825 4.656 37.403 1.00 98.38 901 PHE A N 1
ATOM 7119 C CA . PHE A 1 901 ? -36.138 4.917 38.668 1.00 98.38 901 PHE A CA 1
ATOM 7120 C C . PHE A 1 901 ? -35.139 6.076 38.526 1.00 98.38 901 PHE A C 1
ATOM 7122 O O . PHE A 1 901 ? -35.294 7.067 39.238 1.00 98.38 901 PHE A O 1
ATOM 7129 N N . GLY A 1 902 ? -34.206 6.024 37.568 1.00 98.12 902 GLY A N 1
ATOM 7130 C CA . GLY A 1 902 ? -33.230 7.100 37.336 1.00 98.12 902 GLY A CA 1
ATOM 7131 C C . GLY A 1 902 ? -33.885 8.459 37.056 1.00 98.12 902 GLY A C 1
ATOM 7132 O O . GLY A 1 902 ? -33.618 9.442 37.742 1.00 98.12 902 GLY A O 1
ATOM 7133 N N . VAL A 1 903 ? -34.857 8.522 36.139 1.00 98.00 903 VAL A N 1
ATOM 7134 C CA . VAL A 1 903 ? -35.586 9.776 35.855 1.00 98.00 903 VAL A CA 1
ATOM 7135 C C . VAL A 1 903 ? -36.308 10.332 37.093 1.00 98.00 903 VAL A C 1
ATOM 7137 O O . VAL A 1 903 ? -36.416 11.553 37.238 1.00 98.00 903 VAL A O 1
ATOM 7140 N N . LYS A 1 904 ? -36.790 9.467 37.996 1.00 97.75 904 LYS A N 1
ATOM 7141 C CA . LYS A 1 904 ? -37.502 9.840 39.231 1.00 97.75 904 LYS A CA 1
ATOM 7142 C C . LYS A 1 904 ? -36.568 10.199 40.396 1.00 97.75 904 LYS A C 1
ATOM 7144 O O . LYS A 1 904 ? -36.968 10.975 41.263 1.00 97.75 904 LYS A O 1
ATOM 7149 N N . ARG A 1 905 ? -35.362 9.626 40.450 1.00 97.38 905 ARG A N 1
ATOM 7150 C CA . ARG A 1 905 ? -34.406 9.707 41.568 1.00 97.38 905 ARG A CA 1
ATOM 7151 C C . ARG A 1 905 ? -33.049 10.172 41.045 1.00 97.38 905 ARG A C 1
ATOM 7153 O O . ARG A 1 905 ? -32.154 9.376 40.774 1.00 97.38 905 ARG A O 1
ATOM 7160 N N . GLN A 1 906 ? -32.940 11.488 40.885 1.00 97.44 906 GLN A N 1
ATOM 7161 C CA . GLN A 1 906 ? -31.809 12.134 40.223 1.00 97.44 906 GLN A CA 1
ATOM 7162 C C . GLN A 1 906 ? -30.627 12.370 41.172 1.00 97.44 906 GLN A C 1
ATOM 7164 O O . GLN A 1 906 ? -30.812 12.869 42.280 1.00 97.44 906 GLN A O 1
ATOM 7169 N N . GLY A 1 907 ? -29.428 11.999 40.717 1.00 97.75 907 GLY A N 1
ATOM 7170 C CA . GLY A 1 907 ? -28.160 12.057 41.453 1.00 97.75 907 GLY A CA 1
ATOM 7171 C C . GLY A 1 907 ? -27.120 11.102 40.854 1.00 97.75 907 GLY A C 1
ATOM 7172 O O . GLY A 1 907 ? -27.477 10.273 40.011 1.00 97.75 907 GLY A O 1
ATOM 7173 N N . LEU A 1 908 ? -25.859 11.243 41.271 1.00 98.44 908 LEU A N 1
ATOM 7174 C CA . LEU A 1 908 ? -24.724 10.434 40.808 1.00 98.44 908 LEU A CA 1
ATOM 7175 C C . LEU A 1 908 ? -24.544 9.194 41.697 1.00 98.44 908 LEU A C 1
ATOM 7177 O O . LEU A 1 908 ? -24.620 9.299 42.923 1.00 98.44 908 LEU A O 1
ATOM 7181 N N . TYR A 1 909 ? -24.256 8.025 41.123 1.00 98.06 909 TYR A N 1
ATOM 7182 C CA . TYR A 1 909 ? -24.049 6.809 41.917 1.00 98.06 909 TYR A CA 1
ATOM 7183 C C . TYR A 1 909 ? -22.788 6.884 42.782 1.00 98.06 909 TYR A C 1
ATOM 7185 O O . TYR A 1 909 ? -22.763 6.277 43.849 1.00 98.06 909 TYR A O 1
ATOM 7193 N N . SER A 1 910 ? -21.772 7.650 42.373 1.00 97.44 910 SER A N 1
ATOM 7194 C CA . SER A 1 910 ? -20.540 7.837 43.141 1.00 97.44 910 SER A CA 1
ATOM 7195 C C . SER A 1 910 ? -20.721 8.780 44.338 1.00 97.44 910 SER A C 1
ATOM 7197 O O . SER A 1 910 ? -20.005 8.635 45.325 1.00 97.44 910 SER A O 1
ATOM 7199 N N . ASP A 1 911 ? -21.727 9.666 44.344 1.00 97.75 911 ASP A N 1
ATOM 7200 C CA . ASP A 1 911 ? -22.159 10.370 45.569 1.00 97.75 911 ASP A CA 1
ATOM 7201 C C . ASP A 1 911 ? -22.820 9.398 46.568 1.00 97.75 911 ASP A C 1
ATOM 7203 O O . ASP A 1 911 ? -22.693 9.550 47.784 1.00 97.75 911 ASP A O 1
ATOM 7207 N N . SER A 1 912 ? -23.510 8.377 46.052 1.00 97.62 912 SER A N 1
ATOM 7208 C CA . SER A 1 912 ? -24.215 7.352 46.836 1.00 97.62 912 SER A CA 1
ATOM 7209 C C . SER A 1 912 ? -23.324 6.191 47.300 1.00 97.62 912 SER A C 1
ATOM 7211 O O . SER A 1 912 ? -23.605 5.572 48.328 1.00 97.62 912 SER A O 1
ATOM 7213 N N . ILE A 1 913 ? -22.262 5.882 46.553 1.00 96.19 913 ILE A N 1
ATOM 7214 C CA . ILE A 1 913 ? -21.311 4.788 46.788 1.00 96.19 913 ILE A CA 1
ATOM 7215 C C . ILE A 1 913 ? -19.901 5.386 46.754 1.00 96.19 913 ILE A C 1
ATOM 7217 O O . ILE A 1 913 ? -19.216 5.380 45.736 1.00 96.19 913 ILE A O 1
ATOM 7221 N N . ILE A 1 914 ? -19.480 5.925 47.899 1.00 95.06 914 ILE A N 1
ATOM 7222 C CA . ILE A 1 914 ? -18.290 6.787 48.017 1.00 95.06 914 ILE A CA 1
ATOM 7223 C C . ILE A 1 914 ? -16.984 6.071 47.616 1.00 95.06 914 ILE A C 1
ATOM 7225 O O . ILE A 1 914 ? -16.082 6.716 47.093 1.00 95.06 914 ILE A O 1
ATOM 7229 N N . ASP A 1 915 ? -16.871 4.746 47.789 1.00 94.25 915 ASP A N 1
ATOM 7230 C CA . ASP A 1 915 ? -15.692 3.979 47.329 1.00 94.25 915 ASP A CA 1
ATOM 7231 C C . ASP A 1 915 ? -15.469 4.125 45.813 1.00 94.25 915 ASP A C 1
ATOM 7233 O O . ASP A 1 915 ? -14.332 4.284 45.373 1.00 94.25 915 ASP A O 1
ATOM 7237 N N . ALA A 1 916 ? -16.548 4.192 45.022 1.00 95.00 916 ALA A N 1
ATOM 7238 C CA . ALA A 1 916 ? -16.472 4.371 43.575 1.00 95.00 916 ALA A CA 1
ATOM 7239 C C . ALA A 1 916 ? -15.845 5.716 43.160 1.00 95.00 916 ALA A C 1
ATOM 7241 O O . ALA A 1 916 ? -15.333 5.813 42.047 1.00 95.00 916 ALA A O 1
ATOM 7242 N N . GLN A 1 917 ? -15.806 6.733 44.036 1.00 94.69 917 GLN A N 1
ATOM 7243 C CA . GLN A 1 917 ? -15.190 8.036 43.732 1.00 94.69 917 GLN A CA 1
ATOM 7244 C C . GLN A 1 917 ? -13.681 7.940 43.442 1.00 94.69 917 GLN A C 1
ATOM 7246 O O . GLN A 1 917 ? -13.137 8.805 42.758 1.00 94.69 917 GLN A O 1
ATOM 7251 N N . ASN A 1 918 ? -13.009 6.890 43.924 1.00 92.44 918 ASN A N 1
ATOM 7252 C CA . ASN A 1 918 ? -11.576 6.675 43.698 1.00 92.44 918 ASN A CA 1
ATOM 7253 C C . ASN A 1 918 ? -11.258 5.892 42.409 1.00 92.44 918 ASN A C 1
ATOM 7255 O O . ASN A 1 918 ? -10.087 5.783 42.052 1.00 92.44 918 ASN A O 1
ATOM 7259 N N . PHE A 1 919 ? -12.274 5.353 41.721 1.00 94.56 919 PHE A N 1
ATOM 7260 C CA . PHE A 1 919 ? -12.104 4.442 40.577 1.00 94.56 919 PHE A CA 1
ATOM 7261 C C . PHE A 1 919 ? -12.940 4.875 39.367 1.00 94.56 919 PHE A C 1
ATOM 7263 O O . PHE A 1 919 ? -12.411 5.128 38.290 1.00 94.56 919 PHE A O 1
ATOM 7270 N N . TYR A 1 920 ? -14.249 5.018 39.574 1.00 96.75 920 TYR A N 1
ATOM 7271 C CA . TYR A 1 920 ? -15.264 5.233 38.546 1.00 96.75 920 TYR A CA 1
ATOM 7272 C C . TYR A 1 920 ? -16.223 6.362 38.951 1.00 96.75 920 TYR A C 1
ATOM 7274 O O . TYR A 1 920 ? -17.443 6.187 38.997 1.00 96.75 920 TYR A O 1
ATOM 7282 N N . ASN A 1 921 ? -15.666 7.525 39.296 1.00 97.00 921 ASN A N 1
ATOM 7283 C CA . ASN A 1 921 ? -16.442 8.698 39.687 1.00 97.00 921 ASN A CA 1
ATOM 7284 C C . ASN A 1 921 ? -17.209 9.295 38.497 1.00 97.00 921 ASN A C 1
ATOM 7286 O O . ASN A 1 921 ? -16.569 9.765 37.559 1.00 97.00 921 ASN A O 1
ATOM 7290 N N . SER A 1 922 ? -18.543 9.338 38.560 1.00 96.50 922 SER A N 1
ATOM 7291 C CA . SER A 1 922 ? -19.341 9.970 37.501 1.00 96.50 922 SER A CA 1
ATOM 7292 C C . SER A 1 922 ? -19.256 11.500 37.566 1.00 96.50 922 SER A C 1
ATOM 7294 O O . SER A 1 922 ? -19.272 12.089 38.650 1.00 96.50 922 SER A O 1
ATOM 7296 N N . THR A 1 923 ? -19.188 12.160 36.408 1.00 95.12 923 THR A N 1
ATOM 7297 C CA . THR A 1 923 ? -19.228 13.625 36.283 1.00 95.12 923 THR A CA 1
ATOM 7298 C C . THR A 1 923 ? -20.619 14.163 35.941 1.00 95.12 923 THR A C 1
ATOM 7300 O O . THR A 1 923 ? -20.950 15.296 36.310 1.00 95.12 923 THR A O 1
ATOM 7303 N N . THR A 1 924 ? -21.469 13.376 35.275 1.00 95.56 924 THR A N 1
ATOM 7304 C CA . THR A 1 924 ? -22.883 13.698 35.041 1.00 95.56 924 THR A CA 1
ATOM 7305 C C . THR A 1 924 ? -23.714 12.446 34.753 1.00 95.56 924 THR A C 1
ATOM 7307 O O . THR A 1 924 ? -23.219 11.469 34.220 1.00 95.56 924 THR A O 1
ATOM 7310 N N . TYR A 1 925 ? -25.010 12.495 35.073 1.00 97.06 925 TYR A N 1
ATOM 7311 C CA . TYR A 1 925 ? -25.976 11.427 34.772 1.00 97.06 925 TYR A CA 1
ATOM 7312 C C . TYR A 1 925 ? -26.923 11.775 33.610 1.00 97.06 925 TYR A C 1
ATOM 7314 O O . TYR A 1 925 ? -27.872 11.045 33.311 1.00 97.06 925 TYR A O 1
ATOM 7322 N N . HIS A 1 926 ? -26.778 12.959 33.009 1.00 98.00 926 HIS A N 1
ATOM 7323 C CA . HIS A 1 926 ? -27.745 13.454 32.029 1.00 98.00 926 HIS A CA 1
ATOM 7324 C C . HIS A 1 926 ? -27.615 12.757 30.671 1.00 98.00 926 HIS A C 1
ATOM 7326 O O . HIS A 1 926 ? -28.633 12.423 30.066 1.00 98.00 926 HIS A O 1
ATOM 7332 N N . ASP A 1 927 ? -26.406 12.501 30.189 1.00 97.56 927 ASP A N 1
ATOM 7333 C CA . ASP A 1 927 ? -26.194 11.742 28.961 1.00 97.56 927 ASP A CA 1
ATOM 7334 C C . ASP A 1 927 ? -26.421 10.236 29.150 1.00 97.56 927 ASP A C 1
ATOM 7336 O O . ASP A 1 927 ? -26.987 9.633 28.246 1.00 97.56 927 ASP A O 1
ATOM 7340 N N . ASP A 1 928 ? -26.145 9.655 30.323 1.00 98.50 928 ASP A N 1
ATOM 7341 C CA . ASP A 1 928 ? -26.586 8.293 30.685 1.00 98.50 928 ASP A CA 1
ATOM 7342 C C . ASP A 1 928 ? -28.108 8.119 30.596 1.00 98.50 928 ASP A C 1
ATOM 7344 O O . ASP A 1 928 ? -28.613 7.177 29.975 1.00 98.50 928 ASP A O 1
ATOM 7348 N N . LEU A 1 929 ? -28.877 9.054 31.170 1.00 98.62 929 LEU A N 1
ATOM 7349 C CA . LEU A 1 929 ? -30.332 9.059 31.007 1.00 98.62 929 LEU A CA 1
ATOM 7350 C C . LEU A 1 929 ? -30.718 9.258 29.534 1.00 98.62 929 LEU A C 1
ATOM 7352 O O . LEU A 1 929 ? -31.668 8.634 29.062 1.00 98.62 929 LEU A O 1
ATOM 7356 N N . ALA A 1 930 ? -29.990 10.072 28.769 1.00 98.56 930 ALA A N 1
ATOM 7357 C CA . ALA A 1 930 ? -30.251 10.214 27.339 1.00 98.56 930 ALA A CA 1
ATOM 7358 C C . ALA A 1 930 ? -29.889 8.946 26.531 1.00 98.56 930 ALA A C 1
ATOM 7360 O O . ALA A 1 930 ? -30.558 8.642 25.543 1.00 98.56 930 ALA A O 1
ATOM 7361 N N . TRP A 1 931 ? -28.898 8.169 26.967 1.00 98.62 931 TRP A N 1
ATOM 7362 C CA . TRP A 1 931 ? -28.454 6.904 26.379 1.00 98.62 931 TRP A CA 1
ATOM 7363 C C . TRP A 1 931 ? -29.457 5.783 26.650 1.00 98.62 931 TRP A C 1
ATOM 7365 O O . TRP A 1 931 ? -29.940 5.151 25.705 1.00 98.62 931 TRP A O 1
ATOM 7375 N N . GLY A 1 932 ? -29.884 5.621 27.907 1.00 98.69 932 GLY A N 1
ATOM 7376 C CA . GLY A 1 932 ? -30.980 4.725 28.284 1.00 98.69 932 GLY A CA 1
ATOM 7377 C C . GLY A 1 932 ? -32.273 5.051 27.535 1.00 98.69 932 GLY A C 1
ATOM 7378 O O . GLY A 1 932 ? -32.935 4.154 27.009 1.00 98.69 932 GLY A O 1
ATOM 7379 N N . ALA A 1 933 ? -32.590 6.339 27.388 1.00 98.81 933 ALA A N 1
ATOM 7380 C CA . ALA A 1 933 ? -33.735 6.801 26.615 1.00 98.81 933 ALA A CA 1
ATOM 7381 C C . ALA A 1 933 ? -33.601 6.505 25.106 1.00 98.81 933 ALA A C 1
ATOM 7383 O O . ALA A 1 933 ? -34.538 5.970 24.510 1.00 98.81 933 ALA A O 1
ATOM 7384 N N . MET A 1 934 ? -32.448 6.761 24.473 1.00 98.44 934 MET A N 1
ATOM 7385 C CA . MET A 1 934 ? -32.256 6.438 23.051 1.00 98.44 934 MET A CA 1
ATOM 7386 C C . MET A 1 934 ? -32.364 4.937 22.769 1.00 98.44 934 MET A C 1
ATOM 7388 O O . MET A 1 934 ? -32.996 4.554 21.783 1.00 98.44 934 MET A O 1
ATOM 7392 N N . TRP A 1 935 ? -31.823 4.078 23.636 1.00 98.75 935 TRP A N 1
ATOM 7393 C CA . TRP A 1 935 ? -31.946 2.628 23.467 1.00 98.75 935 TRP A CA 1
ATOM 7394 C C . TRP A 1 935 ? -33.354 2.107 23.746 1.00 98.75 935 TRP A C 1
ATOM 7396 O O . TRP A 1 935 ? -33.847 1.259 22.998 1.00 98.75 935 TRP A O 1
ATOM 7406 N N . LEU A 1 936 ? -34.054 2.653 24.746 1.00 98.81 936 LEU A N 1
ATOM 7407 C CA . LEU A 1 936 ? -35.469 2.353 24.960 1.00 98.81 936 LEU A CA 1
ATOM 7408 C C . LEU A 1 936 ? -36.327 2.798 23.772 1.00 98.81 936 LEU A C 1
ATOM 7410 O O . LEU A 1 936 ? -37.182 2.026 23.337 1.00 98.81 936 LEU A O 1
ATOM 7414 N N . HIS A 1 937 ? -36.082 3.975 23.189 1.00 98.50 937 HIS A N 1
ATOM 7415 C CA . HIS A 1 937 ? -36.737 4.393 21.948 1.00 98.50 937 HIS A CA 1
ATOM 7416 C C . HIS A 1 937 ? -36.444 3.407 20.807 1.00 98.50 937 HIS A C 1
ATOM 7418 O O . HIS A 1 937 ? -37.377 2.861 20.222 1.00 98.50 937 HIS A O 1
ATOM 7424 N N . TYR A 1 938 ? -35.169 3.110 20.539 1.00 97.31 938 TYR A N 1
ATOM 7425 C CA . TYR A 1 938 ? -34.747 2.239 19.438 1.00 97.31 938 TYR A CA 1
ATOM 7426 C C . TYR A 1 938 ? -35.314 0.810 19.546 1.00 97.31 938 TYR A C 1
ATOM 7428 O O . TYR A 1 938 ? -35.690 0.203 18.542 1.00 97.31 938 TYR A O 1
ATOM 7436 N N . ALA A 1 939 ? -35.442 0.274 20.764 1.00 97.81 939 ALA A N 1
ATOM 7437 C CA . ALA A 1 939 ? -35.976 -1.067 20.987 1.00 97.81 939 ALA A CA 1
ATOM 7438 C C . ALA A 1 939 ? -37.517 -1.155 20.935 1.00 97.81 939 ALA A C 1
ATOM 7440 O O . ALA A 1 939 ? -38.057 -2.200 20.544 1.00 97.81 939 ALA A O 1
ATOM 7441 N N . THR A 1 940 ? -38.222 -0.083 21.330 1.00 97.38 940 THR A N 1
ATOM 7442 C CA . THR A 1 940 ? -39.687 -0.079 21.549 1.00 97.38 940 THR A CA 1
ATOM 7443 C C . THR A 1 940 ? -40.497 0.706 20.517 1.00 97.38 940 THR A C 1
ATOM 7445 O O . THR A 1 940 ? -41.675 0.409 20.338 1.00 97.38 940 THR A O 1
ATOM 7448 N N . GLY A 1 941 ? -39.902 1.703 19.859 1.00 96.56 941 GLY A N 1
ATOM 7449 C CA . GLY A 1 941 ? -40.609 2.690 19.038 1.00 96.56 941 GLY A CA 1
ATOM 7450 C C . GLY A 1 941 ? -41.380 3.754 19.835 1.00 96.56 941 GLY A C 1
ATOM 7451 O O . GLY A 1 941 ? -42.121 4.536 19.244 1.00 96.56 941 GLY A O 1
ATOM 7452 N N . GLU A 1 942 ? -41.251 3.814 21.166 1.00 97.69 942 GLU A N 1
ATOM 7453 C CA . GLU A 1 942 ? -41.980 4.796 21.976 1.00 97.69 942 GLU A CA 1
ATOM 7454 C C . GLU A 1 942 ? -41.354 6.202 21.867 1.00 97.69 942 GLU A C 1
ATOM 7456 O O . GLU A 1 942 ? -40.285 6.487 22.409 1.00 97.69 942 GLU A O 1
ATOM 7461 N N . GLU A 1 943 ? -42.070 7.111 21.201 1.00 96.75 943 GLU A N 1
ATOM 7462 C CA . GLU A 1 943 ? -41.728 8.531 20.984 1.00 96.75 943 GLU A CA 1
ATOM 7463 C C . GLU A 1 943 ? -41.390 9.337 22.248 1.00 96.75 943 GLU A C 1
ATOM 7465 O O . GLU A 1 943 ? -40.709 10.360 22.172 1.00 96.75 943 GLU A O 1
ATOM 7470 N N . LYS A 1 944 ? -41.880 8.917 23.421 1.00 97.50 944 LYS A N 1
ATOM 7471 C CA . LYS A 1 944 ? -41.610 9.619 24.685 1.00 97.50 944 LYS A CA 1
ATOM 7472 C C . LYS A 1 944 ? -40.113 9.597 25.025 1.00 97.50 944 LYS A C 1
ATOM 7474 O O . LYS A 1 944 ? -39.558 10.631 25.375 1.00 97.50 944 LYS A O 1
ATOM 7479 N N . TYR A 1 945 ? -39.450 8.458 24.805 1.00 98.50 945 TYR A N 1
ATOM 7480 C CA . TYR A 1 945 ? -38.039 8.284 25.137 1.00 98.50 945 TYR A CA 1
ATOM 7481 C C . TYR A 1 945 ? -37.123 9.070 24.186 1.00 98.50 945 TYR A C 1
ATOM 7483 O O . TYR A 1 945 ? -36.116 9.608 24.626 1.00 98.50 945 TYR A O 1
ATOM 7491 N N . LEU A 1 946 ? -37.498 9.236 22.911 1.00 97.88 946 LEU A N 1
ATOM 7492 C CA . LEU A 1 946 ? -36.769 10.113 21.983 1.00 97.88 946 LEU A CA 1
ATOM 7493 C C . LEU A 1 946 ? -36.755 11.568 22.485 1.00 97.88 946 LEU A C 1
ATOM 7495 O O . LEU A 1 946 ? -35.719 12.229 22.478 1.00 97.88 946 LEU A O 1
ATOM 7499 N N . LYS A 1 947 ? -37.899 12.042 22.992 1.00 97.38 947 LYS A N 1
ATOM 7500 C CA . LYS A 1 947 ? -38.065 13.402 23.529 1.00 97.38 947 LYS A CA 1
ATOM 7501 C C . LYS A 1 947 ? -37.360 13.590 24.870 1.00 97.38 947 LYS A C 1
ATOM 7503 O O . LYS A 1 947 ? -36.787 14.653 25.099 1.00 97.38 947 LYS A O 1
ATOM 7508 N N . ASP A 1 948 ? -37.356 12.572 25.730 1.00 97.62 948 ASP A N 1
ATOM 7509 C CA . ASP A 1 948 ? -36.563 12.593 26.961 1.00 97.62 948 ASP A CA 1
ATOM 7510 C C . ASP A 1 948 ? -35.054 12.595 26.660 1.00 97.62 948 ASP A C 1
ATOM 7512 O O . ASP A 1 948 ? -34.323 13.393 27.246 1.00 97.62 948 ASP A O 1
ATOM 7516 N N . ALA A 1 949 ? -34.583 11.802 25.689 1.00 98.00 949 ALA A N 1
ATOM 7517 C CA . ALA A 1 949 ? -33.189 11.836 25.246 1.00 98.00 949 ALA A CA 1
ATOM 7518 C C . ALA A 1 949 ? -32.784 13.225 24.734 1.00 98.00 949 ALA A C 1
ATOM 7520 O O . ALA A 1 949 ? -31.791 13.790 25.191 1.00 98.00 949 ALA A O 1
ATOM 7521 N N . GLU A 1 950 ? -33.588 13.817 23.842 1.00 96.31 950 GLU A N 1
ATOM 7522 C CA . GLU A 1 950 ? -33.392 15.190 23.374 1.00 96.31 950 GLU A CA 1
ATOM 7523 C C . GLU A 1 950 ? -33.338 16.201 24.530 1.00 96.31 950 GLU A C 1
ATOM 7525 O O . GLU A 1 950 ? -32.461 17.063 24.547 1.00 96.31 950 GLU A O 1
ATOM 7530 N N . LYS A 1 951 ? -34.273 16.114 25.483 1.00 96.69 951 LYS A N 1
ATOM 7531 C CA . LYS A 1 951 ? -34.367 16.992 26.659 1.00 96.69 951 LYS A CA 1
ATOM 7532 C C . LYS A 1 951 ? -33.108 16.923 27.524 1.00 96.69 951 LYS A C 1
ATOM 7534 O O . LYS A 1 951 ? -32.637 17.968 27.964 1.00 96.69 951 LYS A O 1
ATOM 7539 N N . HIS A 1 952 ? -32.579 15.724 27.763 1.00 96.50 952 HIS A N 1
ATOM 7540 C CA . HIS A 1 952 ? -31.415 15.525 28.623 1.00 96.50 952 HIS A CA 1
ATOM 7541 C C . HIS A 1 952 ? -30.088 15.907 27.942 1.00 96.50 952 HIS A C 1
ATOM 7543 O O . HIS A 1 952 ? -29.256 16.550 28.578 1.00 96.50 952 HIS A O 1
ATOM 7549 N N . ILE A 1 953 ? -29.894 15.597 26.652 1.00 95.75 953 ILE A N 1
ATOM 7550 C CA . ILE A 1 953 ? -28.613 15.871 25.974 1.00 95.75 953 ILE A CA 1
ATOM 7551 C C . ILE A 1 953 ? -28.493 17.297 25.415 1.00 95.75 953 ILE A C 1
ATOM 7553 O O . ILE A 1 953 ? -27.388 17.831 25.367 1.00 95.75 953 ILE A O 1
ATOM 7557 N N . LYS A 1 954 ? -29.591 17.956 24.998 1.00 93.62 954 LYS A N 1
ATOM 7558 C CA . LYS A 1 954 ? -29.532 19.296 24.365 1.00 93.62 954 LYS A CA 1
ATOM 7559 C C . LYS A 1 954 ? -28.762 20.353 25.181 1.00 93.62 954 LYS A C 1
ATOM 7561 O O . LYS A 1 954 ? -28.009 21.092 24.548 1.00 93.62 954 LYS A O 1
ATOM 7566 N N . PRO A 1 955 ? -28.881 20.434 26.523 1.00 92.81 955 PRO A N 1
ATOM 7567 C CA . PRO A 1 955 ? -28.060 21.335 27.339 1.00 92.81 955 PRO A CA 1
ATOM 7568 C C . PRO A 1 955 ? -26.557 21.013 27.305 1.00 92.81 955 PRO A C 1
ATOM 7570 O O . PRO A 1 955 ? -25.738 21.922 27.407 1.00 92.81 955 PRO A O 1
ATOM 7573 N N . LEU A 1 956 ? -26.189 19.737 27.140 1.00 93.12 956 LEU A N 1
ATOM 7574 C CA . LEU A 1 956 ? -24.801 19.271 27.191 1.00 93.12 956 LEU A CA 1
ATOM 7575 C C . LEU A 1 956 ? -24.038 19.461 25.873 1.00 93.12 956 LEU A C 1
ATOM 7577 O O . LEU A 1 956 ? -22.830 19.656 25.917 1.00 93.12 956 LEU A O 1
ATOM 7581 N N . ILE A 1 957 ? -24.698 19.445 24.705 1.00 92.62 957 ILE A N 1
ATOM 7582 C CA . ILE A 1 957 ? -24.044 19.419 23.369 1.00 92.62 957 ILE A CA 1
ATOM 7583 C C . ILE A 1 957 ? -22.975 20.513 23.165 1.00 92.62 957 ILE A C 1
ATOM 7585 O O . ILE A 1 957 ? -22.005 20.296 22.439 1.00 92.62 957 ILE A O 1
ATOM 7589 N N . ALA A 1 958 ? -23.131 21.685 23.786 1.00 88.69 958 ALA A N 1
ATOM 7590 C CA . ALA A 1 958 ? -22.164 22.784 23.695 1.00 88.69 958 ALA A CA 1
ATOM 7591 C C . ALA A 1 958 ? -20.889 22.578 24.545 1.00 88.69 958 ALA A C 1
ATOM 7593 O O . ALA A 1 958 ? -19.896 23.276 24.329 1.00 88.69 958 ALA A O 1
ATOM 7594 N N . HIS A 1 959 ? -20.924 21.638 25.493 1.00 89.88 959 HIS A N 1
ATOM 7595 C CA . HIS A 1 959 ? -19.949 21.446 26.569 1.00 89.88 959 HIS A CA 1
ATOM 7596 C C . HIS A 1 959 ? -19.478 19.989 26.744 1.00 89.88 959 HIS A C 1
ATOM 7598 O O . HIS A 1 959 ? -18.675 19.738 27.639 1.00 89.88 959 HIS A O 1
ATOM 7604 N N . LEU A 1 960 ? -19.942 19.046 25.910 1.00 91.25 960 LEU A N 1
ATOM 7605 C CA . LEU A 1 960 ? -19.502 17.645 25.946 1.00 91.25 960 LEU A CA 1
ATOM 7606 C C . LEU A 1 960 ? -17.962 17.536 25.867 1.00 91.25 960 LEU A C 1
ATOM 7608 O O . LEU A 1 960 ? -17.358 18.170 24.990 1.00 91.25 960 LEU A O 1
ATOM 7612 N N . PRO A 1 961 ? -17.323 16.718 26.728 1.00 91.62 961 PRO A N 1
ATOM 7613 C CA . PRO A 1 961 ? -15.938 16.307 26.539 1.00 91.62 961 PRO A CA 1
ATOM 7614 C C . PRO A 1 961 ? -15.771 15.583 25.199 1.00 91.62 961 PRO A C 1
ATOM 7616 O O . PRO A 1 961 ? -16.650 14.839 24.773 1.00 91.62 961 PRO A O 1
ATOM 7619 N N . TYR A 1 962 ? -14.625 15.772 24.542 1.00 91.06 962 TYR A N 1
ATOM 7620 C CA . TYR A 1 962 ? -14.381 15.215 23.203 1.00 91.06 962 TYR A CA 1
ATOM 7621 C C . TYR A 1 962 ? -14.122 13.698 23.190 1.00 91.06 962 TYR A C 1
ATOM 7623 O O . TYR A 1 962 ? -14.011 13.116 22.117 1.00 91.06 962 TYR A O 1
ATOM 7631 N N . THR A 1 963 ? -13.985 13.066 24.353 1.00 92.56 963 THR A N 1
ATOM 7632 C CA . THR A 1 963 ? -13.879 11.612 24.536 1.00 92.56 963 THR A CA 1
ATOM 7633 C C . THR A 1 963 ? -15.238 10.921 24.391 1.00 92.56 963 THR A C 1
ATOM 7635 O O . THR A 1 963 ? -16.276 11.574 24.269 1.00 92.56 963 THR A O 1
ATOM 7638 N N . THR A 1 964 ? -15.268 9.588 24.386 1.00 94.44 964 THR A N 1
ATOM 7639 C CA . THR A 1 964 ? -16.515 8.837 24.622 1.00 94.44 964 THR A CA 1
ATOM 7640 C C . THR A 1 964 ? -16.164 7.511 25.281 1.00 94.44 964 THR A C 1
ATOM 7642 O O . THR A 1 964 ? -15.445 6.696 24.706 1.00 94.44 964 THR A O 1
ATOM 7645 N N . ASN A 1 965 ? -16.627 7.314 26.509 1.00 96.12 965 ASN A N 1
ATOM 7646 C CA . ASN A 1 965 ? -16.139 6.286 27.426 1.00 96.12 965 ASN A CA 1
ATOM 7647 C C . ASN A 1 965 ? -17.231 5.922 28.451 1.00 96.12 965 ASN A C 1
ATOM 7649 O O . ASN A 1 965 ? -18.413 6.125 28.184 1.00 96.12 965 ASN A O 1
ATOM 7653 N N . TRP A 1 966 ? -16.848 5.353 29.597 1.00 96.88 966 TRP A N 1
ATOM 7654 C CA . TRP A 1 966 ? -17.777 4.947 30.655 1.00 96.88 966 TRP A CA 1
ATOM 7655 C C . TRP A 1 966 ? -18.431 6.108 31.433 1.00 96.88 966 TRP A C 1
ATOM 7657 O O . TRP A 1 966 ? -19.450 5.870 32.070 1.00 96.88 966 TRP A O 1
ATOM 7667 N N . ASP A 1 967 ? -17.864 7.321 31.394 1.00 96.88 967 ASP A N 1
ATOM 7668 C CA . ASP A 1 967 ? -18.358 8.531 32.090 1.00 96.88 967 ASP A CA 1
ATOM 7669 C C . ASP A 1 967 ? -19.097 9.500 31.150 1.00 96.88 967 ASP A C 1
ATOM 7671 O O . ASP A 1 967 ? -19.904 10.315 31.578 1.00 96.88 967 ASP A O 1
ATOM 7675 N N . ASN A 1 968 ? -18.804 9.433 29.850 1.00 95.88 968 ASN A N 1
ATOM 7676 C CA . ASN A 1 968 ? -19.400 10.289 28.829 1.00 95.88 968 ASN A CA 1
ATOM 7677 C C . ASN A 1 968 ? -19.799 9.445 27.617 1.00 95.88 968 ASN A C 1
ATOM 7679 O O . ASN A 1 968 ? -18.966 9.089 26.780 1.00 95.88 968 ASN A O 1
ATOM 7683 N N . VAL A 1 969 ? -21.097 9.181 27.498 1.00 97.12 969 VAL A N 1
ATOM 7684 C CA . VAL A 1 969 ? -21.758 8.545 26.349 1.00 97.12 969 VAL A CA 1
ATOM 7685 C C . VAL A 1 969 ? -22.463 9.572 25.448 1.00 97.12 969 VAL A C 1
ATOM 7687 O O . VAL A 1 969 ? -23.001 9.223 24.392 1.00 97.12 969 VAL A O 1
ATOM 7690 N N . GLY A 1 970 ? -22.436 10.860 25.802 1.00 96.81 970 GLY A N 1
ATOM 7691 C CA . GLY A 1 970 ? -23.186 11.929 25.142 1.00 96.81 970 GLY A CA 1
ATOM 7692 C C . GLY A 1 970 ? -22.956 12.074 23.635 1.00 96.81 970 GLY A C 1
ATOM 7693 O O . GLY A 1 970 ? -23.899 12.358 22.892 1.00 96.81 970 GLY A O 1
ATOM 7694 N N . HIS A 1 971 ? -21.751 11.806 23.131 1.00 96.25 971 HIS A N 1
ATOM 7695 C CA . HIS A 1 971 ? -21.504 11.804 21.684 1.00 96.25 971 HIS A CA 1
ATOM 7696 C C . HIS A 1 971 ? -22.117 10.589 20.958 1.00 96.25 971 HIS A C 1
ATOM 7698 O O . HIS A 1 971 ? -22.573 10.727 19.819 1.00 96.25 971 HIS A O 1
ATOM 7704 N N . ALA A 1 972 ? -22.244 9.432 21.616 1.00 97.25 972 ALA A N 1
ATOM 7705 C CA . ALA A 1 972 ? -22.998 8.296 21.082 1.00 97.25 972 ALA A CA 1
ATOM 7706 C C . ALA A 1 972 ? -24.512 8.594 21.042 1.00 97.25 972 ALA A C 1
ATOM 7708 O O . ALA A 1 972 ? -25.177 8.299 20.045 1.00 97.25 972 ALA A O 1
ATOM 7709 N N . VAL A 1 973 ? -25.045 9.281 22.062 1.00 97.94 973 VAL A N 1
ATOM 7710 C CA . VAL A 1 973 ? -26.428 9.799 22.072 1.00 97.94 973 VAL A CA 1
ATOM 7711 C C . VAL A 1 973 ? -26.673 10.752 20.896 1.00 97.94 973 VAL A C 1
ATOM 7713 O O . VAL A 1 973 ? -27.664 10.607 20.180 1.00 97.94 973 VAL A O 1
ATOM 7716 N N . VAL A 1 974 ? -25.763 11.703 20.651 1.00 97.31 974 VAL A N 1
ATOM 7717 C CA . VAL A 1 974 ? -25.862 12.657 19.531 1.00 97.31 974 VAL A CA 1
ATOM 7718 C C . VAL A 1 974 ? -25.838 11.950 18.169 1.00 97.31 974 VAL A C 1
ATOM 7720 O O . VAL A 1 974 ? -26.591 12.341 17.273 1.00 97.31 974 VAL A O 1
ATOM 7723 N N . LEU A 1 975 ? -25.055 10.877 18.007 1.00 96.31 975 LEU A N 1
ATOM 7724 C CA . LEU A 1 975 ? -25.074 10.046 16.798 1.00 96.31 975 LEU A CA 1
ATOM 7725 C C . LEU A 1 975 ? -26.444 9.373 16.602 1.00 96.31 975 LEU A C 1
ATOM 7727 O O . LEU A 1 975 ? -27.013 9.453 15.508 1.00 96.31 975 LEU A O 1
ATOM 7731 N N . LEU A 1 976 ? -27.003 8.741 17.639 1.00 96.25 976 LEU A N 1
ATOM 7732 C CA . LEU A 1 976 ? -28.325 8.107 17.546 1.00 96.25 976 LEU A CA 1
ATOM 7733 C C . LEU A 1 976 ? -29.433 9.140 17.266 1.00 96.25 976 LEU A C 1
ATOM 7735 O O . LEU A 1 976 ? -30.310 8.883 16.439 1.00 96.25 976 LEU A O 1
ATOM 7739 N N . LEU A 1 977 ? -29.360 10.335 17.861 1.00 96.00 977 LEU A N 1
ATOM 7740 C CA . LEU A 1 977 ? -30.273 11.443 17.558 1.00 96.00 977 LEU A CA 1
ATOM 7741 C C . LEU A 1 977 ? -30.116 11.979 16.134 1.00 96.00 977 LEU A C 1
ATOM 7743 O O . LEU A 1 977 ? -31.118 12.321 15.512 1.00 96.00 977 LEU A O 1
ATOM 7747 N N . HIS A 1 978 ? -28.907 12.001 15.565 1.00 94.12 978 HIS A N 1
ATOM 7748 C CA . HIS A 1 978 ? -28.740 12.301 14.142 1.00 94.12 978 HIS A CA 1
ATOM 7749 C C . HIS A 1 978 ? -29.425 11.248 13.252 1.00 94.12 978 HIS A C 1
ATOM 7751 O O . HIS A 1 978 ? -30.000 11.604 12.229 1.00 94.12 978 HIS A O 1
ATOM 7757 N N . ARG A 1 979 ? -29.439 9.965 13.641 1.00 91.56 979 ARG A N 1
ATOM 7758 C CA . ARG A 1 979 ? -30.154 8.914 12.885 1.00 91.56 979 ARG A CA 1
ATOM 7759 C C . ARG A 1 979 ? -31.676 9.017 13.009 1.00 91.56 979 ARG A C 1
ATOM 7761 O O . ARG A 1 979 ? -32.362 8.725 12.035 1.00 91.56 979 ARG A O 1
ATOM 7768 N N . ALA A 1 980 ? -32.196 9.456 14.157 1.00 92.50 980 ALA A N 1
ATOM 7769 C CA . ALA A 1 980 ? -33.618 9.774 14.326 1.00 92.50 980 ALA A CA 1
ATOM 7770 C C . ALA A 1 980 ? -34.024 11.062 13.576 1.00 92.50 980 ALA A C 1
ATOM 7772 O O . ALA A 1 980 ? -35.110 11.142 13.005 1.00 92.50 980 ALA A O 1
ATOM 7773 N N . TYR A 1 981 ? -33.128 12.052 13.529 1.00 92.31 981 TYR A N 1
ATOM 7774 C CA . TYR A 1 981 ? -33.344 13.363 12.920 1.00 92.31 981 TYR A CA 1
ATOM 7775 C C . TYR A 1 981 ? -32.278 13.679 11.845 1.00 92.31 981 TYR A C 1
ATOM 7777 O O . TYR A 1 981 ? -31.465 14.592 12.032 1.00 92.31 981 TYR A O 1
ATOM 7785 N N . PRO A 1 982 ? -32.281 12.982 10.688 1.00 86.06 982 PRO A N 1
ATOM 7786 C CA . PRO A 1 982 ? -31.222 13.080 9.670 1.00 86.06 982 PRO A CA 1
ATOM 7787 C C . PRO A 1 982 ? -31.034 14.495 9.105 1.00 86.06 982 PRO A C 1
ATOM 7789 O O . PRO A 1 982 ? -29.921 14.915 8.795 1.00 86.06 982 PRO A O 1
ATOM 7792 N N . HIS A 1 983 ? -32.113 15.276 9.023 1.00 87.12 983 HIS A N 1
ATOM 7793 C CA . HIS A 1 983 ? -32.076 16.656 8.531 1.00 87.12 983 HIS A CA 1
ATOM 7794 C C . HIS A 1 983 ? -31.761 17.702 9.618 1.00 87.12 983 HIS A C 1
ATOM 7796 O O . HIS A 1 983 ? -31.663 18.888 9.305 1.00 87.12 983 HIS A O 1
ATOM 7802 N N . ASN A 1 984 ? -31.591 17.303 10.885 1.00 90.56 984 ASN A N 1
ATOM 7803 C CA . ASN A 1 984 ? -31.240 18.229 11.959 1.00 90.56 984 ASN A CA 1
ATOM 7804 C C . ASN A 1 984 ? -29.729 18.518 11.948 1.00 90.56 984 ASN A C 1
ATOM 7806 O O . ASN A 1 984 ? -28.895 17.690 12.326 1.00 90.56 984 ASN A O 1
ATOM 7810 N N . THR A 1 985 ? -29.387 19.734 11.526 1.00 90.19 985 THR A N 1
ATOM 7811 C CA . THR A 1 985 ? -28.004 20.201 11.395 1.00 90.19 985 THR A CA 1
ATOM 7812 C C . THR A 1 985 ? -27.276 20.341 12.730 1.00 90.19 985 THR A C 1
ATOM 7814 O O . THR A 1 985 ? -26.052 20.299 12.725 1.00 90.19 985 THR A O 1
ATOM 7817 N N . VAL A 1 986 ? -27.965 20.445 13.874 1.00 92.25 986 VAL A N 1
ATOM 7818 C CA . VAL A 1 986 ? -27.309 20.543 15.192 1.00 92.25 986 VAL A CA 1
ATOM 7819 C C . VAL A 1 986 ? -26.540 19.259 15.504 1.00 92.25 986 VAL A C 1
ATOM 7821 O O . VAL A 1 986 ? -25.345 19.314 15.796 1.00 92.25 986 VAL A O 1
ATOM 7824 N N . TYR A 1 987 ? -27.190 18.099 15.371 1.00 94.12 987 TYR A N 1
ATOM 7825 C CA . TYR A 1 987 ? -26.549 16.805 15.621 1.00 94.12 987 TYR A CA 1
ATOM 7826 C C . TYR A 1 987 ? -25.487 16.492 14.566 1.00 94.12 987 TYR A C 1
ATOM 7828 O O . TYR A 1 987 ? -24.380 16.086 14.916 1.00 94.12 987 TYR A O 1
ATOM 7836 N N . LYS A 1 988 ? -25.773 16.777 13.286 1.00 91.75 988 LYS A N 1
ATOM 7837 C CA . LYS A 1 988 ? -24.793 16.609 12.204 1.00 91.75 988 LYS A CA 1
ATOM 7838 C C . LYS A 1 988 ? -23.526 17.442 12.443 1.00 91.75 988 LYS A C 1
ATOM 7840 O O . LYS A 1 988 ? -22.420 16.912 12.376 1.00 91.75 988 LYS A O 1
ATOM 7845 N N . ASN A 1 989 ? -23.673 18.731 12.751 1.00 92.38 989 ASN A N 1
ATOM 7846 C CA . ASN A 1 989 ? -22.540 19.632 12.966 1.00 92.38 989 ASN A CA 1
ATOM 7847 C C . ASN A 1 989 ? -21.770 19.288 14.250 1.00 92.38 989 ASN A C 1
ATOM 7849 O O . ASN A 1 989 ? -20.554 19.445 14.275 1.00 92.38 989 ASN A O 1
ATOM 7853 N N . SER A 1 990 ? -22.447 18.796 15.295 1.00 94.44 990 SER A N 1
ATOM 7854 C CA . SER A 1 990 ? -21.793 18.296 16.511 1.00 94.44 990 SER A CA 1
ATOM 7855 C C . SER A 1 990 ? -20.906 17.081 16.210 1.00 94.44 990 SER A C 1
ATOM 7857 O O . SER A 1 990 ? -19.728 17.090 16.567 1.00 94.44 990 SER A O 1
ATOM 7859 N N . MET A 1 991 ? -21.418 16.094 15.463 1.00 94.75 991 MET A N 1
ATOM 7860 C CA . MET A 1 991 ? -20.634 14.921 15.059 1.00 94.75 991 MET A CA 1
ATOM 7861 C C . MET A 1 991 ? -19.499 15.264 14.088 1.00 94.75 991 MET A C 1
ATOM 7863 O O . MET A 1 991 ? -18.390 14.775 14.267 1.00 94.75 991 MET A O 1
ATOM 7867 N N . GLU A 1 992 ? -19.720 16.119 13.082 1.00 92.62 992 GLU A N 1
ATOM 7868 C CA . GLU A 1 992 ? -18.624 16.529 12.188 1.00 92.62 992 GLU A CA 1
ATOM 7869 C C . GLU A 1 992 ? -17.554 17.339 12.924 1.00 92.62 992 GLU A C 1
ATOM 7871 O O . GLU A 1 992 ? -16.375 17.096 12.697 1.00 92.62 992 GLU A O 1
ATOM 7876 N N . LYS A 1 993 ? -17.929 18.219 13.866 1.00 92.50 993 LYS A N 1
ATOM 7877 C CA . LYS A 1 993 ? -16.961 18.930 14.715 1.00 92.50 993 LYS A CA 1
ATOM 7878 C C . LYS A 1 993 ? -16.138 17.961 15.570 1.00 92.50 993 LYS A C 1
ATOM 7880 O O . LYS A 1 993 ? -14.935 18.156 15.688 1.00 92.50 993 LYS A O 1
ATOM 7885 N N . LEU A 1 994 ? -16.759 16.928 16.145 1.00 93.81 994 LEU A N 1
ATOM 7886 C CA . LEU A 1 994 ? -16.057 15.889 16.907 1.00 93.81 994 LEU A CA 1
ATOM 7887 C C . LEU A 1 994 ? -15.055 15.127 16.026 1.00 93.81 994 LEU A C 1
ATOM 7889 O O . LEU A 1 994 ? -13.889 14.991 16.384 1.00 93.81 994 LEU A O 1
ATOM 7893 N N . MET A 1 995 ? -15.504 14.644 14.870 1.00 93.56 995 MET A N 1
ATOM 7894 C CA . MET A 1 995 ? -14.685 13.834 13.967 1.00 93.56 995 MET A CA 1
ATOM 7895 C C . MET A 1 995 ? -13.550 14.644 13.331 1.00 93.56 995 MET A C 1
ATOM 7897 O O . MET A 1 995 ? -12.408 14.193 13.319 1.00 93.56 995 MET A O 1
ATOM 7901 N N . ASP A 1 996 ? -13.830 15.861 12.857 1.00 90.19 996 ASP A N 1
ATOM 7902 C CA . ASP A 1 996 ? -12.802 16.754 12.318 1.00 90.19 996 ASP A CA 1
ATOM 7903 C C . ASP A 1 996 ? -11.785 17.135 13.420 1.00 90.19 996 ASP A C 1
ATOM 7905 O O . ASP A 1 996 ? -10.584 17.158 13.158 1.00 90.19 996 ASP A O 1
ATOM 7909 N N . ARG A 1 997 ? -12.223 17.312 14.677 1.00 90.56 997 ARG A N 1
ATOM 7910 C CA . ARG A 1 997 ? -11.334 17.514 15.836 1.00 90.56 997 ARG A CA 1
ATOM 7911 C C . ARG A 1 997 ? -10.412 16.326 16.095 1.00 90.56 997 ARG A C 1
ATOM 7913 O O . ARG A 1 997 ? -9.205 16.518 16.208 1.00 90.56 997 ARG A O 1
ATOM 7920 N N . TRP A 1 998 ? -10.945 15.108 16.160 1.00 93.25 998 TRP A N 1
ATOM 7921 C CA . TRP A 1 998 ? -10.133 13.899 16.348 1.00 93.25 998 TRP A CA 1
ATOM 7922 C C . TRP A 1 998 ? -9.108 13.687 15.234 1.00 93.25 998 TRP A C 1
ATOM 7924 O O . TRP A 1 998 ? -7.996 13.243 15.506 1.00 93.25 998 TRP A O 1
ATOM 7934 N N . ILE A 1 999 ? -9.431 14.059 13.996 1.00 87.75 999 ILE A N 1
ATOM 7935 C CA . ILE A 1 999 ? -8.554 13.836 12.839 1.00 87.75 999 ILE A CA 1
ATOM 7936 C C . ILE A 1 999 ? -7.523 14.963 12.649 1.00 87.75 999 ILE A C 1
ATOM 7938 O O . ILE A 1 999 ? -6.407 14.681 12.212 1.00 87.75 999 ILE A O 1
ATOM 7942 N N . PHE A 1 1000 ? -7.865 16.220 12.964 1.00 81.56 1000 PHE A N 1
ATOM 7943 C CA . PHE A 1 1000 ? -7.044 17.393 12.617 1.00 81.56 1000 PHE A CA 1
ATOM 7944 C C . PHE A 1 1000 ? -6.596 18.270 13.800 1.00 81.56 1000 PHE A C 1
ATOM 7946 O O . PHE A 1 1000 ? -5.629 19.009 13.642 1.00 81.56 1000 PHE A O 1
ATOM 7953 N N . GLU A 1 1001 ? -7.264 18.222 14.958 1.00 83.44 1001 GLU A N 1
ATOM 7954 C CA . GLU A 1 1001 ? -7.020 19.146 16.087 1.00 83.44 1001 GLU A CA 1
ATOM 7955 C C . GLU A 1 1001 ? -6.486 18.460 17.361 1.00 83.44 1001 GLU A C 1
ATOM 7957 O O . GLU A 1 1001 ? -5.963 19.139 18.245 1.00 83.44 1001 GLU A O 1
ATOM 7962 N N . PHE A 1 1002 ? -6.635 17.137 17.495 1.00 84.88 1002 PHE A N 1
ATOM 7963 C CA . PHE A 1 1002 ? -6.161 16.391 18.667 1.00 84.88 1002 PHE A CA 1
ATOM 7964 C C . PHE A 1 1002 ? -4.633 16.266 18.720 1.00 84.88 1002 PHE A C 1
ATOM 7966 O O . PHE A 1 1002 ? -3.935 16.375 17.711 1.00 84.88 1002 PHE A O 1
ATOM 7973 N N . GLN A 1 1003 ? -4.107 15.987 19.915 1.00 90.25 1003 GLN A N 1
ATOM 7974 C CA . GLN A 1 1003 ? -2.712 15.587 20.068 1.00 90.25 1003 GLN A CA 1
ATOM 7975 C C . GLN A 1 1003 ? -2.486 14.198 19.460 1.00 90.25 1003 GLN A C 1
ATOM 7977 O O . GLN A 1 1003 ? -3.335 13.311 19.545 1.00 90.25 1003 GLN A O 1
ATOM 7982 N N . TYR A 1 1004 ? -1.319 14.014 18.847 1.00 92.19 1004 TYR A N 1
ATOM 7983 C CA . TYR A 1 1004 ? -0.908 12.757 18.235 1.00 92.19 1004 TYR A CA 1
ATOM 7984 C C . TYR A 1 1004 ? 0.480 12.375 18.715 1.00 92.19 1004 TYR A C 1
ATOM 7986 O O . TYR A 1 1004 ? 1.392 13.204 18.674 1.00 92.19 1004 TYR A O 1
ATOM 7994 N N . THR A 1 1005 ? 0.666 11.100 19.050 1.00 88.62 1005 THR A N 1
ATOM 7995 C CA . THR A 1 1005 ? 2.011 10.567 19.290 1.00 88.62 1005 THR A CA 1
ATOM 7996 C C . THR A 1 1005 ? 2.861 10.674 18.013 1.00 88.62 1005 THR A C 1
ATOM 7998 O O . THR A 1 1005 ? 2.317 10.755 16.897 1.00 88.62 1005 THR A O 1
ATOM 8001 N N . PRO A 1 1006 ? 4.205 10.622 18.096 1.00 85.25 1006 PRO A N 1
ATOM 8002 C CA . PRO A 1 1006 ? 5.070 10.605 16.915 1.00 85.25 1006 PRO A CA 1
ATOM 8003 C C . PRO A 1 1006 ? 4.665 9.539 15.881 1.00 85.25 1006 PRO A C 1
ATOM 8005 O O . PRO A 1 1006 ? 4.721 9.799 14.677 1.00 85.25 1006 PRO A O 1
ATOM 8008 N N . LYS A 1 1007 ? 4.153 8.391 16.354 1.00 77.81 1007 LYS A N 1
ATOM 8009 C CA . LYS A 1 1007 ? 3.664 7.246 15.562 1.00 77.81 1007 LYS A CA 1
ATOM 8010 C C . LYS A 1 1007 ? 2.150 7.255 15.255 1.00 77.81 1007 LYS A C 1
ATOM 8012 O O . LYS A 1 1007 ? 1.633 6.268 14.746 1.00 77.81 1007 LYS A O 1
ATOM 8017 N N . LYS A 1 1008 ? 1.456 8.373 15.491 1.00 85.38 1008 LYS A N 1
ATOM 8018 C CA . LYS A 1 1008 ? 0.090 8.675 15.007 1.00 85.38 1008 LYS A CA 1
ATOM 8019 C C . LYS A 1 1008 ? -1.086 7.907 15.640 1.00 85.38 1008 LYS A C 1
ATOM 8021 O O . LYS A 1 1008 ? -2.155 7.818 15.032 1.00 85.38 1008 LYS A O 1
ATOM 8026 N N . LEU A 1 1009 ? -0.939 7.491 16.899 1.00 92.75 1009 LEU A N 1
ATOM 8027 C CA . LEU A 1 1009 ? -2.092 7.339 17.798 1.00 92.75 1009 LEU A CA 1
ATOM 8028 C C . LEU A 1 1009 ? -2.640 8.729 18.141 1.00 92.75 1009 LEU A C 1
ATOM 8030 O O . LEU A 1 1009 ? -1.858 9.613 18.499 1.00 92.75 1009 LEU A O 1
ATOM 8034 N N . ALA A 1 1010 ? -3.954 8.911 18.035 1.00 94.50 1010 ALA A N 1
ATOM 8035 C CA . ALA A 1 1010 ? -4.664 10.080 18.535 1.00 94.50 1010 ALA A CA 1
ATOM 8036 C C . ALA A 1 1010 ? -4.777 9.965 20.062 1.00 94.50 1010 ALA A C 1
ATOM 8038 O O . ALA A 1 1010 ? -5.457 9.082 20.579 1.00 94.50 1010 ALA A O 1
ATOM 8039 N N . TRP A 1 1011 ? -4.060 10.823 20.780 1.00 94.38 1011 TRP A N 1
ATOM 8040 C CA . TRP A 1 1011 ? -3.809 10.670 22.209 1.00 94.38 1011 TRP A CA 1
ATOM 8041 C C . TRP A 1 1011 ? -4.664 11.664 22.998 1.00 94.38 1011 TRP A C 1
ATOM 8043 O O . TRP A 1 1011 ? -4.468 12.877 22.898 1.00 94.38 1011 TRP A O 1
ATOM 8053 N N . ALA A 1 1012 ? -5.645 11.154 23.747 1.00 92.19 1012 ALA A N 1
ATOM 8054 C CA . ALA A 1 1012 ? -6.652 11.987 24.410 1.00 92.19 1012 ALA A CA 1
ATOM 8055 C C . ALA A 1 1012 ? -6.438 12.194 25.917 1.00 92.19 1012 ALA A C 1
ATOM 8057 O O . ALA A 1 1012 ? -6.938 13.163 26.485 1.00 92.19 1012 ALA A O 1
ATOM 8058 N N . THR A 1 1013 ? -5.723 11.279 26.566 1.00 93.06 1013 THR A N 1
ATOM 8059 C CA . THR A 1 1013 ? -5.558 11.188 28.021 1.00 93.06 1013 THR A CA 1
ATOM 8060 C C . THR A 1 1013 ? -4.368 10.271 28.316 1.00 93.06 1013 THR A C 1
ATOM 8062 O O . THR A 1 1013 ? -4.131 9.353 27.530 1.00 93.06 1013 THR A O 1
ATOM 8065 N N . PRO A 1 1014 ? -3.633 10.446 29.430 1.00 92.56 1014 PRO A N 1
ATOM 8066 C CA . PRO A 1 1014 ? -2.654 9.453 29.866 1.00 92.56 1014 PRO A CA 1
ATOM 8067 C C . PRO A 1 1014 ? -3.286 8.123 30.293 1.00 92.56 1014 PRO A C 1
ATOM 8069 O O . PRO A 1 1014 ? -2.589 7.117 30.298 1.00 92.56 1014 PRO A O 1
ATOM 8072 N N . TRP A 1 1015 ? -4.575 8.098 30.649 1.00 94.12 1015 TRP A N 1
ATOM 8073 C CA . TRP A 1 1015 ? -5.235 6.919 31.215 1.00 94.12 1015 TRP A CA 1
ATOM 8074 C C . TRP A 1 1015 ? -6.181 6.274 30.191 1.00 94.12 1015 TRP A C 1
ATOM 8076 O O . TRP A 1 1015 ? -7.284 6.768 29.936 1.00 94.12 1015 TRP A O 1
ATOM 8086 N N . GLY A 1 1016 ? -5.724 5.191 29.563 1.00 96.19 1016 GLY A N 1
ATOM 8087 C CA . GLY A 1 1016 ? -6.420 4.527 28.457 1.00 96.19 1016 GLY A CA 1
ATOM 8088 C C . GLY A 1 1016 ? -6.514 5.334 27.147 1.00 96.19 1016 GLY A C 1
ATOM 8089 O O . GLY A 1 1016 ? -7.622 5.441 26.610 1.00 96.19 1016 GLY A O 1
ATOM 8090 N N . PRO A 1 1017 ? -5.423 5.920 26.603 1.00 96.56 1017 PRO A N 1
ATOM 8091 C CA . PRO A 1 1017 ? -5.449 6.557 25.281 1.00 96.56 1017 PRO A CA 1
ATOM 8092 C C . PRO A 1 1017 ? -5.903 5.612 24.157 1.00 96.56 1017 PRO A C 1
ATOM 8094 O O . PRO A 1 1017 ? -6.670 6.043 23.292 1.00 96.56 1017 PRO A O 1
ATOM 8097 N N . ASP A 1 1018 ? -5.509 4.331 24.182 1.00 97.56 1018 ASP A N 1
ATOM 8098 C CA . ASP A 1 1018 ? -5.935 3.363 23.160 1.00 97.56 1018 ASP A CA 1
ATOM 8099 C C . ASP A 1 1018 ? -7.454 3.104 23.232 1.00 97.56 1018 ASP A C 1
ATOM 8101 O O . ASP A 1 1018 ? -8.120 3.052 22.197 1.00 97.56 1018 ASP A O 1
ATOM 8105 N N . ARG A 1 1019 ? -8.034 3.048 24.441 1.00 98.31 1019 ARG A N 1
ATOM 8106 C CA . ARG A 1 1019 ? -9.491 2.958 24.666 1.00 98.31 1019 ARG A CA 1
ATOM 8107 C C . ARG A 1 1019 ? -10.244 4.133 24.049 1.00 98.31 1019 ARG A C 1
ATOM 8109 O O . ARG A 1 1019 ? -11.229 3.924 23.344 1.00 98.31 1019 ARG A O 1
ATOM 8116 N N . GLU A 1 1020 ? -9.789 5.366 24.269 1.00 97.69 1020 GLU A N 1
ATOM 8117 C CA . GLU A 1 1020 ? -10.467 6.555 23.725 1.00 97.69 1020 GLU A CA 1
ATOM 8118 C C . GLU A 1 1020 ? -10.395 6.607 22.191 1.00 97.69 1020 GLU A C 1
ATOM 8120 O O . GLU A 1 1020 ? -11.389 6.914 21.520 1.00 97.69 1020 GLU A O 1
ATOM 8125 N N . ALA A 1 1021 ? -9.242 6.242 21.622 1.00 97.19 1021 ALA A N 1
ATOM 8126 C CA . ALA A 1 1021 ? -9.071 6.122 20.179 1.00 97.19 1021 ALA A CA 1
ATOM 8127 C C . ALA A 1 1021 ? -9.944 4.995 19.589 1.00 97.19 1021 ALA A C 1
ATOM 8129 O O . ALA A 1 1021 ? -10.540 5.177 18.527 1.00 97.19 1021 ALA A O 1
ATOM 8130 N N . ALA A 1 1022 ? -10.081 3.857 20.281 1.00 98.31 1022 ALA A N 1
ATOM 8131 C CA . ALA A 1 1022 ? -10.895 2.719 19.853 1.00 98.31 1022 ALA A CA 1
ATOM 8132 C C . ALA A 1 1022 ? -12.408 3.002 19.918 1.00 98.31 1022 ALA A C 1
ATOM 8134 O O . ALA A 1 1022 ? -13.133 2.737 18.953 1.00 98.31 1022 ALA A O 1
ATOM 8135 N N . ASN A 1 1023 ? -12.884 3.601 21.013 1.00 98.31 1023 ASN A N 1
ATOM 8136 C CA . ASN A 1 1023 ? -14.277 4.026 21.168 1.00 98.31 1023 ASN A CA 1
ATOM 8137 C C . ASN A 1 1023 ? -14.656 5.048 20.088 1.00 98.31 1023 ASN A C 1
ATOM 8139 O O . ASN A 1 1023 ? -15.678 4.908 19.408 1.00 98.31 1023 ASN A O 1
ATOM 8143 N N . THR A 1 1024 ? -13.786 6.031 19.849 1.00 97.31 1024 THR A N 1
ATOM 8144 C CA . THR A 1 1024 ? -14.012 7.036 18.807 1.00 97.31 1024 THR A CA 1
ATOM 8145 C C . THR A 1 1024 ? -13.909 6.440 17.398 1.00 97.31 1024 THR A C 1
ATOM 8147 O O . THR A 1 1024 ? -14.688 6.819 16.523 1.00 97.31 1024 THR A O 1
ATOM 8150 N N . ALA A 1 1025 ? -13.032 5.458 17.158 1.00 96.88 1025 ALA A N 1
ATOM 8151 C CA . ALA A 1 1025 ? -12.962 4.725 15.891 1.00 96.88 1025 ALA A CA 1
ATOM 8152 C C . ALA A 1 1025 ? -14.283 4.000 15.568 1.00 96.88 1025 ALA A C 1
ATOM 8154 O O . ALA A 1 1025 ? -14.778 4.092 14.439 1.00 96.88 1025 ALA A O 1
ATOM 8155 N N . MET A 1 1026 ? -14.903 3.339 16.553 1.00 97.31 1026 MET A N 1
ATOM 8156 C CA . MET A 1 1026 ? -16.235 2.740 16.404 1.00 97.31 1026 MET A CA 1
ATOM 8157 C C . MET A 1 1026 ? -17.284 3.797 16.017 1.00 97.31 1026 MET A C 1
ATOM 8159 O O . MET A 1 1026 ? -17.985 3.634 15.014 1.00 97.31 1026 MET A O 1
ATOM 8163 N N . ILE A 1 1027 ? -17.346 4.908 16.757 1.00 96.88 1027 ILE A N 1
ATOM 8164 C CA . ILE A 1 1027 ? -18.278 6.023 16.506 1.00 96.88 1027 ILE A CA 1
ATOM 8165 C C . ILE A 1 1027 ? -18.075 6.611 15.101 1.00 96.88 1027 ILE A C 1
ATOM 8167 O O . ILE A 1 1027 ? -19.050 6.822 14.376 1.00 96.88 1027 ILE A O 1
ATOM 8171 N N . ALA A 1 1028 ? -16.825 6.803 14.673 1.00 94.69 1028 ALA A N 1
ATOM 8172 C CA . ALA A 1 1028 ? -16.468 7.324 13.356 1.00 94.69 1028 ALA A CA 1
ATOM 8173 C C . ALA A 1 1028 ? -16.963 6.434 12.208 1.00 94.69 1028 ALA A C 1
ATOM 8175 O O . ALA A 1 1028 ? -17.522 6.937 11.229 1.00 94.69 1028 ALA A O 1
ATOM 8176 N N . MET A 1 1029 ? -16.812 5.111 12.331 1.00 92.00 1029 MET A N 1
ATOM 8177 C CA . MET A 1 1029 ? -17.282 4.162 11.318 1.00 92.00 1029 MET A CA 1
ATOM 8178 C C . MET A 1 1029 ? -18.811 4.110 11.231 1.00 92.00 1029 MET A C 1
ATOM 8180 O O . MET A 1 1029 ? -19.355 4.119 10.122 1.00 92.00 1029 MET A O 1
ATOM 8184 N N . ILE A 1 1030 ? -19.508 4.107 12.374 1.00 94.56 1030 ILE A N 1
ATOM 8185 C CA . ILE A 1 1030 ? -20.979 4.090 12.422 1.00 94.56 1030 ILE A CA 1
ATOM 8186 C C . ILE A 1 1030 ? -21.546 5.411 11.881 1.00 94.56 1030 ILE A C 1
ATOM 8188 O O . ILE A 1 1030 ? -22.472 5.398 11.069 1.00 94.56 1030 ILE A O 1
ATOM 8192 N N . TYR A 1 1031 ? -20.967 6.552 12.268 1.00 94.38 1031 TYR A N 1
ATOM 8193 C CA . TYR A 1 1031 ? -21.378 7.866 11.773 1.00 94.38 1031 TYR A CA 1
ATOM 8194 C C . TYR A 1 1031 ? -21.160 7.995 10.260 1.00 94.38 1031 TYR A C 1
ATOM 8196 O O . TYR A 1 1031 ? -22.062 8.412 9.535 1.00 94.38 1031 TYR A O 1
ATOM 8204 N N . ALA A 1 1032 ? -20.001 7.564 9.754 1.00 90.62 1032 ALA A N 1
ATOM 8205 C CA . ALA A 1 1032 ? -19.711 7.585 8.325 1.00 90.62 1032 ALA A CA 1
ATOM 8206 C C . ALA A 1 1032 ? -20.693 6.725 7.507 1.00 90.62 1032 ALA A C 1
ATOM 8208 O O . ALA A 1 1032 ? -21.185 7.173 6.473 1.00 90.62 1032 ALA A O 1
ATOM 8209 N N . ASP A 1 1033 ? -21.008 5.503 7.962 1.00 86.94 1033 ASP A N 1
ATOM 8210 C CA . ASP A 1 1033 ? -22.041 4.641 7.358 1.00 86.94 1033 ASP A CA 1
ATOM 8211 C C . ASP A 1 1033 ? -23.432 5.308 7.392 1.00 86.94 1033 ASP A C 1
ATOM 8213 O O . ASP A 1 1033 ? -24.150 5.304 6.392 1.00 86.94 1033 ASP A O 1
ATOM 8217 N N . ALA A 1 1034 ? -23.789 5.969 8.498 1.00 87.94 1034 ALA A N 1
ATOM 8218 C CA . ALA A 1 1034 ? -25.065 6.669 8.634 1.00 87.94 1034 ALA A CA 1
ATOM 8219 C C . ALA A 1 1034 ? -25.223 7.871 7.681 1.00 87.94 1034 ALA A C 1
ATOM 8221 O O . ALA A 1 1034 ? -26.311 8.044 7.130 1.00 87.94 1034 ALA A O 1
ATOM 8222 N N . VAL A 1 1035 ? -24.187 8.697 7.471 1.00 86.19 1035 VAL A N 1
ATOM 8223 C CA . VAL A 1 1035 ? -24.295 9.913 6.634 1.00 86.19 1035 VAL A CA 1
ATOM 8224 C C . VAL A 1 1035 ? -24.090 9.632 5.145 1.00 86.19 1035 VAL A C 1
ATOM 8226 O O . VAL A 1 1035 ? -24.743 10.257 4.311 1.00 86.19 1035 VAL A O 1
ATOM 8229 N N . GLU A 1 1036 ? -23.239 8.677 4.765 1.00 79.94 1036 GLU A N 1
ATOM 8230 C CA . GLU A 1 1036 ? -23.074 8.319 3.348 1.00 79.94 1036 GLU A CA 1
ATOM 8231 C C . GLU A 1 1036 ? -24.370 7.730 2.764 1.00 79.94 1036 GLU A C 1
ATOM 8233 O O . GLU A 1 1036 ? -24.792 8.125 1.677 1.00 79.94 1036 GLU A O 1
ATOM 8238 N N . LYS A 1 1037 ? -25.095 6.914 3.545 1.00 81.44 1037 LYS A N 1
ATOM 8239 C CA . LYS A 1 1037 ? -26.452 6.434 3.215 1.00 81.44 1037 LYS A CA 1
ATOM 8240 C C . LYS A 1 1037 ? -27.495 7.550 3.052 1.00 81.44 1037 LYS A C 1
ATOM 8242 O O . LYS A 1 1037 ? -28.534 7.315 2.444 1.00 81.44 1037 LYS A O 1
ATOM 8247 N N . GLN A 1 1038 ? -27.221 8.757 3.552 1.00 83.25 1038 GLN A N 1
ATOM 8248 C CA . GLN A 1 1038 ? -28.052 9.958 3.379 1.00 83.25 1038 GLN A CA 1
ATOM 8249 C C . GLN A 1 1038 ? -27.583 10.849 2.204 1.00 83.25 1038 GLN A C 1
ATOM 8251 O O . GLN A 1 1038 ? -28.003 12.000 2.099 1.00 83.25 1038 GLN A O 1
ATOM 8256 N N . GLY A 1 1039 ? -26.701 10.354 1.325 1.00 79.19 1039 GLY A N 1
ATOM 8257 C CA . GLY A 1 1039 ? -26.139 11.128 0.208 1.00 79.19 1039 GLY A CA 1
ATOM 8258 C C . GLY A 1 1039 ? -24.939 12.001 0.595 1.00 79.19 1039 GLY A C 1
ATOM 8259 O O . GLY A 1 1039 ? -24.630 12.980 -0.085 1.00 79.19 1039 GLY A O 1
ATOM 8260 N N . GLY A 1 1040 ? -24.268 11.678 1.702 1.00 73.00 1040 GLY A N 1
ATOM 8261 C CA . GLY A 1 1040 ? -23.066 12.369 2.156 1.00 73.00 1040 GLY A CA 1
ATOM 8262 C C . GLY A 1 1040 ? -21.870 12.252 1.197 1.00 73.00 1040 GLY A C 1
ATOM 8263 O O . GLY A 1 1040 ? -21.716 11.272 0.476 1.00 73.00 1040 GLY A O 1
ATOM 8264 N N . SER A 1 1041 ? -20.969 13.243 1.226 1.00 74.75 1041 SER A N 1
ATOM 8265 C CA . SER A 1 1041 ? -19.709 13.220 0.471 1.00 74.75 1041 SER A CA 1
ATOM 8266 C C . SER A 1 1041 ? -18.801 12.059 0.902 1.00 74.75 1041 SER A C 1
ATOM 8268 O O . SER A 1 1041 ? -18.125 12.139 1.933 1.00 74.75 1041 SER A O 1
ATOM 8270 N N . ALA A 1 1042 ? -18.735 11.016 0.071 1.00 72.31 1042 ALA A N 1
ATOM 8271 C CA . ALA A 1 1042 ? -17.894 9.831 0.267 1.00 72.31 1042 ALA A CA 1
ATOM 8272 C C . ALA A 1 1042 ? -16.428 10.166 0.604 1.00 72.31 1042 ALA A C 1
ATOM 8274 O O . ALA A 1 1042 ? -15.795 9.492 1.410 1.00 72.31 1042 ALA A O 1
ATOM 8275 N N . ALA A 1 1043 ? -15.891 11.269 0.069 1.00 69.25 1043 ALA A N 1
ATOM 8276 C CA . ALA A 1 1043 ? -14.526 11.713 0.356 1.00 69.25 1043 ALA A CA 1
ATOM 8277 C C . ALA A 1 1043 ? -14.311 12.218 1.800 1.00 69.25 1043 ALA A C 1
ATOM 8279 O O . ALA A 1 1043 ? -13.192 12.131 2.302 1.00 69.25 1043 ALA A O 1
ATOM 8280 N N . LYS A 1 1044 ? -15.339 12.759 2.478 1.00 78.69 1044 LYS A N 1
ATOM 8281 C CA . LYS A 1 1044 ? -15.236 13.169 3.894 1.00 78.69 1044 LYS A CA 1
ATOM 8282 C C . LYS A 1 1044 ? -15.434 11.965 4.816 1.00 78.69 1044 LYS A C 1
ATOM 8284 O O . LYS A 1 1044 ? -14.583 11.687 5.653 1.00 78.69 1044 LYS A O 1
ATOM 8289 N N . TYR A 1 1045 ? -16.505 11.205 4.611 1.00 83.25 1045 TYR A N 1
ATOM 8290 C CA . TYR A 1 1045 ? -16.844 10.075 5.482 1.00 83.25 1045 TYR A CA 1
ATOM 8291 C C . TYR A 1 1045 ? -15.932 8.854 5.255 1.00 83.25 1045 TYR A C 1
ATOM 8293 O O . TYR A 1 1045 ? -15.652 8.108 6.191 1.00 83.25 1045 TYR A O 1
ATOM 8301 N N . GLY A 1 1046 ? -15.347 8.712 4.061 1.00 81.19 1046 GLY A N 1
ATOM 8302 C CA . GLY A 1 1046 ? -14.231 7.803 3.807 1.00 81.19 1046 GLY A CA 1
ATOM 8303 C C . GLY 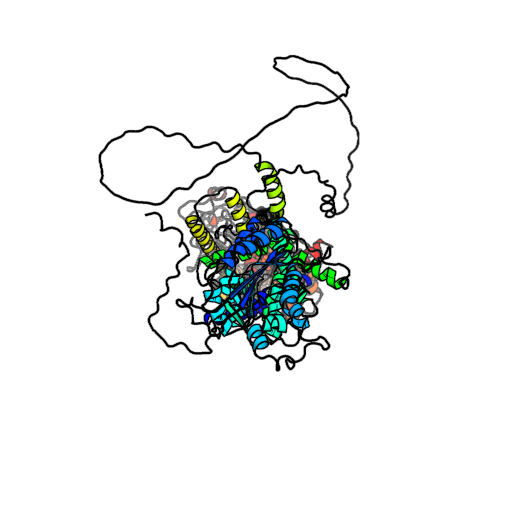A 1 1046 ? -12.992 8.142 4.641 1.00 81.19 1046 GLY A C 1
ATOM 8304 O O . GLY A 1 1046 ? -12.410 7.243 5.238 1.00 81.19 1046 GLY A O 1
ATOM 8305 N N . ALA A 1 1047 ? -12.627 9.423 4.783 1.00 81.88 1047 ALA A N 1
ATOM 8306 C CA . ALA A 1 1047 ? -11.493 9.819 5.625 1.00 81.88 1047 ALA A CA 1
ATOM 8307 C C . ALA A 1 1047 ? -11.706 9.449 7.106 1.00 81.88 1047 ALA A C 1
ATOM 8309 O O . ALA A 1 1047 ? -10.770 8.982 7.751 1.00 81.88 1047 ALA A O 1
ATOM 8310 N N . TYR A 1 1048 ? -12.938 9.574 7.615 1.00 89.44 1048 TYR A N 1
ATOM 8311 C CA . TYR A 1 1048 ? -13.302 9.181 8.985 1.00 89.44 1048 TYR A CA 1
ATOM 8312 C C . TYR A 1 1048 ? -13.112 7.676 9.218 1.00 89.44 1048 TYR A C 1
ATOM 8314 O O . TYR A 1 1048 ? -12.505 7.261 10.204 1.00 89.44 1048 TYR A O 1
ATOM 8322 N N . ARG A 1 1049 ? -13.569 6.855 8.265 1.00 87.56 1049 ARG A N 1
ATOM 8323 C CA . ARG A 1 1049 ? -13.355 5.400 8.264 1.00 87.56 1049 ARG A CA 1
ATOM 8324 C C . ARG A 1 1049 ? -11.876 5.032 8.199 1.00 87.56 1049 ARG A C 1
ATOM 8326 O O . ARG A 1 1049 ? -11.427 4.168 8.943 1.00 87.56 1049 ARG A O 1
ATOM 8333 N N . CYS A 1 1050 ? -11.107 5.697 7.338 1.00 84.31 1050 CYS A N 1
ATOM 8334 C CA . CYS A 1 1050 ? -9.680 5.426 7.211 1.00 84.31 1050 CYS A CA 1
ATOM 8335 C C . CYS A 1 1050 ? -8.914 5.788 8.484 1.00 84.31 1050 CYS A C 1
ATOM 8337 O O . CYS A 1 1050 ? -8.108 4.985 8.941 1.00 84.31 1050 CYS A O 1
ATOM 8339 N N . TRP A 1 1051 ? -9.210 6.938 9.098 1.00 91.69 1051 TRP A N 1
ATOM 8340 C CA . TRP A 1 1051 ? -8.657 7.302 10.402 1.00 91.69 1051 TRP A CA 1
ATOM 8341 C C . TRP A 1 1051 ? -8.939 6.226 11.461 1.00 91.69 1051 TRP A C 1
ATOM 8343 O O . TRP A 1 1051 ? -8.002 5.726 12.081 1.00 91.69 1051 TRP A O 1
ATOM 8353 N N . ALA A 1 1052 ? -10.201 5.807 11.590 1.00 93.12 1052 ALA A N 1
ATOM 8354 C CA . ALA A 1 1052 ? -10.620 4.766 12.524 1.00 93.12 1052 ALA A CA 1
ATOM 8355 C C . ALA A 1 1052 ? -9.866 3.441 12.301 1.00 93.12 1052 ALA A C 1
ATOM 8357 O O . ALA A 1 1052 ? -9.352 2.842 13.246 1.00 93.12 1052 ALA A O 1
ATOM 8358 N N . MET A 1 1053 ? -9.720 3.020 11.041 1.00 90.00 1053 MET A N 1
ATOM 8359 C CA . MET A 1 1053 ? -8.932 1.845 10.666 1.00 90.00 1053 MET A CA 1
ATOM 8360 C C . MET A 1 1053 ? -7.453 1.978 11.069 1.00 90.00 1053 MET A C 1
ATOM 8362 O O . MET A 1 1053 ? -6.877 1.001 11.546 1.00 90.00 1053 MET A O 1
ATOM 8366 N N . PHE A 1 1054 ? -6.831 3.154 10.913 1.00 88.56 1054 PHE A N 1
ATOM 8367 C CA . PHE A 1 1054 ? -5.439 3.367 11.331 1.00 88.56 1054 PHE A CA 1
ATOM 8368 C C . PHE A 1 1054 ? -5.269 3.331 12.854 1.00 88.56 1054 PHE A C 1
ATOM 8370 O O . PHE A 1 1054 ? -4.280 2.772 13.316 1.00 88.56 1054 PHE A O 1
ATOM 8377 N N . GLN A 1 1055 ? -6.232 3.831 13.640 1.00 94.56 1055 GLN A N 1
ATOM 8378 C CA . GLN A 1 1055 ? -6.169 3.708 15.105 1.00 94.56 1055 GLN A CA 1
ATOM 8379 C C . GLN A 1 1055 ? -6.229 2.237 15.548 1.00 94.56 1055 GLN A C 1
ATOM 8381 O O . GLN A 1 1055 ? -5.394 1.795 16.331 1.00 94.56 1055 GLN A O 1
ATOM 8386 N N . ILE A 1 1056 ? -7.125 1.432 14.968 1.00 95.94 1056 ILE A N 1
ATOM 8387 C CA . ILE A 1 1056 ? -7.172 -0.011 15.260 1.00 95.94 1056 ILE A CA 1
ATOM 8388 C C . ILE A 1 1056 ? -5.892 -0.721 14.791 1.00 95.94 1056 ILE A C 1
ATOM 8390 O O . ILE A 1 1056 ? -5.341 -1.549 15.512 1.00 95.94 1056 ILE A O 1
ATOM 8394 N N . ARG A 1 1057 ? -5.349 -0.390 13.614 1.00 90.56 1057 ARG A N 1
ATOM 8395 C CA . ARG A 1 1057 ? -4.098 -1.002 13.130 1.00 90.56 1057 ARG A CA 1
ATOM 8396 C C . ARG A 1 1057 ? -2.856 -0.593 13.924 1.00 90.56 1057 ARG A C 1
ATOM 8398 O O . ARG A 1 1057 ? -1.930 -1.401 14.015 1.00 90.56 1057 ARG A O 1
ATOM 8405 N N . PHE A 1 1058 ? -2.840 0.597 14.526 1.00 91.75 1058 PHE A N 1
ATOM 8406 C CA . PHE A 1 1058 ? -1.815 1.009 15.486 1.00 91.75 1058 PHE A CA 1
ATOM 8407 C C . PHE A 1 1058 ? -1.753 0.007 16.648 1.00 91.75 1058 PHE A C 1
ATOM 8409 O O . PHE A 1 1058 ? -0.702 -0.599 16.858 1.00 91.75 1058 PHE A O 1
ATOM 8416 N N . MET A 1 1059 ? -2.899 -0.253 17.292 1.00 96.44 1059 MET A N 1
ATOM 8417 C CA . MET A 1 1059 ? -3.049 -1.192 18.417 1.00 96.44 1059 MET A CA 1
ATOM 8418 C C . MET A 1 1059 ? -2.686 -2.635 18.038 1.00 96.44 1059 MET A C 1
ATOM 8420 O O . MET A 1 1059 ? -2.152 -3.381 18.853 1.00 96.44 1059 MET A O 1
ATOM 8424 N N . LEU A 1 1060 ? -2.943 -3.046 16.793 1.00 93.81 1060 LEU A N 1
ATOM 8425 C CA . LEU A 1 1060 ? -2.643 -4.402 16.317 1.00 93.81 1060 LEU A CA 1
ATOM 8426 C C . LEU A 1 1060 ? -1.179 -4.620 15.904 1.00 93.81 1060 LEU A C 1
ATOM 8428 O O . LEU A 1 1060 ? -0.727 -5.767 15.867 1.00 93.81 1060 LEU A O 1
ATOM 8432 N N . GLY A 1 1061 ? -0.424 -3.554 15.611 1.00 82.88 1061 GLY A N 1
ATOM 8433 C CA . GLY A 1 1061 ? 1.015 -3.670 15.365 1.00 82.88 1061 GLY A CA 1
ATOM 8434 C C . GLY A 1 1061 ? 1.675 -2.643 14.445 1.00 82.88 1061 GLY A C 1
ATOM 8435 O O . GLY A 1 1061 ? 2.900 -2.680 14.329 1.00 82.88 1061 GLY A O 1
ATOM 8436 N N . GLU A 1 1062 ? 0.950 -1.722 13.791 1.00 78.12 1062 GLU A N 1
ATOM 8437 C CA . GLU A 1 1062 ? 1.588 -0.711 12.915 1.00 78.12 1062 GLU A CA 1
ATOM 8438 C C . GLU A 1 1062 ? 2.482 0.267 13.711 1.00 78.12 1062 GLU A C 1
ATOM 8440 O O . GLU A 1 1062 ? 3.415 0.846 13.160 1.00 78.12 1062 GLU A O 1
ATOM 8445 N N . TYR A 1 1063 ? 2.299 0.337 15.035 1.00 69.19 1063 TYR A N 1
ATOM 8446 C CA . TYR A 1 1063 ? 3.197 0.979 16.005 1.00 69.19 1063 TYR A CA 1
ATOM 8447 C C . TYR A 1 1063 ? 4.599 0.321 16.124 1.00 69.19 1063 TYR A C 1
ATOM 8449 O O . TYR A 1 1063 ? 5.533 0.932 16.658 1.00 69.19 1063 TYR A O 1
ATOM 8457 N N . GLY A 1 1064 ? 4.784 -0.913 15.638 1.00 74.19 1064 GLY A N 1
ATOM 8458 C CA . GLY A 1 1064 ? 6.026 -1.700 15.744 1.00 74.19 1064 GLY A CA 1
ATOM 8459 C C . GLY A 1 1064 ? 6.015 -2.775 16.843 1.00 74.19 1064 GLY A C 1
ATOM 8460 O O . GLY A 1 1064 ? 6.921 -3.606 16.896 1.00 74.19 1064 GLY A O 1
ATOM 8461 N N . ARG A 1 1065 ? 4.973 -2.796 17.679 1.00 88.44 1065 ARG A N 1
ATOM 8462 C CA . ARG A 1 1065 ? 4.507 -3.956 18.456 1.00 88.44 1065 ARG A CA 1
ATOM 8463 C C . ARG A 1 1065 ? 2.985 -3.912 18.573 1.00 88.44 1065 ARG A C 1
ATOM 8465 O O . ARG A 1 1065 ? 2.406 -2.836 18.457 1.00 88.44 1065 ARG A O 1
ATOM 8472 N N . SER A 1 1066 ? 2.365 -5.066 18.792 1.00 94.56 1066 SER A N 1
ATOM 8473 C CA . SER A 1 1066 ? 0.969 -5.161 19.222 1.00 94.56 1066 SER A CA 1
ATOM 8474 C C . SER A 1 1066 ? 0.813 -4.584 20.632 1.00 94.56 1066 SER A C 1
ATOM 8476 O O . SER A 1 1066 ? 1.718 -4.703 21.458 1.00 94.56 1066 SER A O 1
ATOM 8478 N N . LEU A 1 1067 ? -0.348 -3.993 20.890 1.00 97.50 1067 LEU A N 1
ATOM 8479 C CA . LEU A 1 1067 ? -0.852 -3.545 22.191 1.00 97.50 1067 LEU A CA 1
ATOM 8480 C C . LEU A 1 1067 ? -2.068 -4.395 22.627 1.00 97.50 1067 LEU A C 1
ATOM 8482 O O . LEU A 1 1067 ? -2.654 -4.176 23.682 1.00 97.50 1067 LEU A O 1
ATOM 8486 N N . VAL A 1 1068 ? -2.404 -5.425 21.838 1.00 98.31 1068 VAL A N 1
ATOM 8487 C CA . VAL A 1 1068 ? -3.391 -6.458 22.168 1.00 98.31 1068 VAL A CA 1
ATOM 8488 C C . VAL A 1 1068 ? -2.668 -7.723 22.624 1.00 98.31 1068 VAL A C 1
ATOM 8490 O O . VAL A 1 1068 ? -1.851 -8.299 21.896 1.00 98.31 1068 VAL A O 1
ATOM 8493 N N . THR A 1 1069 ? -2.970 -8.173 23.836 1.00 98.06 1069 THR A N 1
ATOM 8494 C CA . THR A 1 1069 ? -2.330 -9.324 24.488 1.00 98.06 1069 THR A CA 1
ATOM 8495 C C . THR A 1 1069 ? -2.502 -10.633 23.713 1.00 98.06 1069 THR A C 1
ATOM 8497 O O . THR A 1 1069 ? -3.585 -10.990 23.241 1.00 98.06 1069 THR A O 1
ATOM 8500 N N . GLY A 1 1070 ? -1.416 -11.403 23.593 1.00 95.50 1070 GLY A N 1
ATOM 8501 C CA . GLY A 1 1070 ? -1.436 -12.702 22.908 1.00 95.50 1070 GLY A CA 1
ATOM 8502 C C . GLY A 1 1070 ? -1.820 -12.642 21.419 1.00 95.50 1070 GLY A C 1
ATOM 8503 O O . GLY A 1 1070 ? -2.239 -13.661 20.859 1.00 95.50 1070 GLY A O 1
ATOM 8504 N N . PHE A 1 1071 ? -1.701 -11.471 20.785 1.00 95.06 1071 PHE A N 1
ATOM 8505 C CA . PHE A 1 1071 ? -1.942 -11.236 19.362 1.00 95.06 1071 PHE A CA 1
ATOM 8506 C C . PHE A 1 1071 ? -0.761 -10.491 18.714 1.00 95.06 1071 PHE A C 1
ATOM 8508 O O . PHE A 1 1071 ? -0.137 -9.640 19.342 1.00 95.06 1071 PHE A O 1
ATOM 8515 N N . GLY A 1 1072 ? -0.483 -10.763 17.437 1.00 89.19 1072 GLY A N 1
ATOM 8516 C CA . GLY A 1 1072 ? 0.477 -9.986 16.648 1.00 89.19 1072 GLY A CA 1
ATOM 8517 C C . GLY A 1 1072 ? 1.942 -10.132 17.085 1.00 89.19 1072 GLY A C 1
ATOM 8518 O O . GLY A 1 1072 ? 2.354 -11.141 17.657 1.00 89.19 1072 GLY A O 1
ATOM 8519 N N . TYR A 1 1073 ? 2.758 -9.128 16.756 1.00 87.31 1073 TYR A N 1
ATOM 8520 C CA . TYR A 1 1073 ? 4.199 -9.118 17.033 1.00 87.31 1073 TYR A CA 1
ATOM 8521 C C . TYR A 1 1073 ? 4.514 -8.416 18.359 1.00 87.31 1073 TYR A C 1
ATOM 8523 O O . TYR A 1 1073 ? 4.088 -7.282 18.565 1.00 87.31 1073 TYR A O 1
ATOM 8531 N N . ASN A 1 1074 ? 5.308 -9.061 19.220 1.00 90.19 1074 ASN A N 1
ATOM 8532 C CA . ASN A 1 1074 ? 5.760 -8.523 20.511 1.00 90.19 1074 ASN A CA 1
ATOM 8533 C C . ASN A 1 1074 ? 4.626 -7.927 21.395 1.00 90.19 1074 ASN A C 1
ATOM 8535 O O . ASN A 1 1074 ? 4.771 -6.795 21.860 1.00 90.19 1074 ASN A O 1
ATOM 8539 N N . PRO A 1 1075 ? 3.488 -8.626 21.605 1.00 95.62 1075 PRO A N 1
ATOM 8540 C CA . PRO A 1 1075 ? 2.389 -8.122 22.437 1.00 95.62 1075 PRO A CA 1
ATOM 8541 C C . PRO A 1 1075 ? 2.809 -7.843 23.891 1.00 95.62 1075 PRO A C 1
ATOM 8543 O O . PRO A 1 1075 ? 3.882 -8.287 24.305 1.00 95.62 1075 PRO A O 1
ATOM 8546 N N . PRO A 1 1076 ? 1.964 -7.162 24.686 1.00 97.88 1076 PRO A N 1
ATOM 8547 C CA . PRO A 1 1076 ? 2.157 -7.032 26.126 1.00 97.88 1076 PRO A CA 1
ATOM 8548 C C . PRO A 1 1076 ? 2.151 -8.404 26.807 1.00 97.88 1076 PRO A C 1
ATOM 8550 O O . PRO A 1 1076 ? 1.361 -9.286 26.451 1.00 97.88 1076 PRO A O 1
ATOM 8553 N N . THR A 1 1077 ? 3.034 -8.580 27.786 1.00 97.75 1077 THR A N 1
ATOM 8554 C CA . THR A 1 1077 ? 3.250 -9.849 28.498 1.00 97.75 1077 THR A CA 1
ATOM 8555 C C . THR A 1 1077 ? 3.230 -9.708 30.020 1.00 97.75 1077 THR A C 1
ATOM 8557 O O . THR A 1 1077 ? 3.090 -10.715 30.712 1.00 97.75 1077 THR A O 1
ATOM 8560 N N . HIS A 1 1078 ? 3.299 -8.489 30.558 1.00 97.69 1078 HIS A N 1
ATOM 8561 C CA . HIS A 1 1078 ? 3.298 -8.190 31.992 1.00 97.69 1078 HIS A CA 1
ATOM 8562 C C . HIS A 1 1078 ? 2.038 -7.420 32.423 1.00 97.69 1078 HIS A C 1
ATOM 8564 O O . HIS A 1 1078 ? 2.102 -6.602 33.334 1.00 97.69 1078 HIS A O 1
ATOM 8570 N N . VAL A 1 1079 ? 0.887 -7.665 31.782 1.00 97.25 1079 VAL A N 1
ATOM 8571 C CA . VAL A 1 1079 ? -0.340 -6.882 32.027 1.00 97.25 1079 VAL A CA 1
ATOM 8572 C C . VAL A 1 1079 ? -0.780 -6.873 33.492 1.00 97.25 1079 VAL A C 1
ATOM 8574 O O . VAL A 1 1079 ? -0.695 -7.894 34.187 1.00 97.25 1079 VAL A O 1
ATOM 8577 N N . HIS A 1 1080 ? -1.269 -5.714 33.939 1.00 97.62 1080 HIS A N 1
ATOM 8578 C CA . HIS A 1 1080 ? -1.729 -5.447 35.298 1.00 97.62 1080 HIS A CA 1
ATOM 8579 C C . HIS A 1 1080 ? -3.053 -6.177 35.553 1.00 97.62 1080 HIS A C 1
ATOM 8581 O O . HIS A 1 1080 ? -4.136 -5.612 35.441 1.00 97.62 1080 HIS A O 1
ATOM 8587 N N . HIS A 1 1081 ? -2.964 -7.477 35.832 1.00 98.00 1081 HIS A N 1
ATOM 8588 C CA . HIS A 1 1081 ? -4.121 -8.338 36.039 1.00 98.00 1081 HIS A CA 1
ATOM 8589 C C . HIS A 1 1081 ? -3.794 -9.459 37.029 1.00 98.00 1081 HIS A C 1
ATOM 8591 O O . HIS A 1 1081 ? -2.924 -10.297 36.776 1.00 98.00 1081 HIS A O 1
ATOM 8597 N N . MET A 1 1082 ? -4.545 -9.520 38.134 1.00 95.50 1082 MET A N 1
ATOM 8598 C CA . MET A 1 1082 ? -4.312 -10.446 39.242 1.00 95.50 1082 MET A CA 1
ATOM 8599 C C . MET A 1 1082 ? -4.349 -11.908 38.778 1.00 95.50 1082 MET A C 1
ATOM 8601 O O . MET A 1 1082 ? -3.321 -12.583 38.815 1.00 95.50 1082 MET A O 1
ATOM 8605 N N . ALA A 1 1083 ? -5.488 -12.375 38.249 1.00 96.31 1083 ALA A N 1
ATOM 8606 C CA . ALA A 1 1083 ? -5.656 -13.766 37.810 1.00 96.31 1083 ALA A CA 1
ATOM 8607 C C . ALA A 1 1083 ? -4.609 -14.215 36.771 1.00 96.31 1083 ALA A C 1
ATOM 8609 O O . ALA A 1 1083 ? -4.004 -15.272 36.927 1.00 96.31 1083 ALA A O 1
ATOM 8610 N N . ALA A 1 1084 ? -4.347 -13.399 35.742 1.00 97.62 1084 ALA A N 1
ATOM 8611 C CA . ALA A 1 1084 ? -3.411 -13.759 34.677 1.00 97.62 1084 ALA A CA 1
ATOM 8612 C C . ALA A 1 1084 ? -1.942 -13.823 35.146 1.00 97.62 1084 ALA A C 1
ATOM 8614 O O . ALA A 1 1084 ? -1.141 -14.583 34.600 1.00 97.62 1084 ALA A O 1
ATOM 8615 N N . SER A 1 1085 ? -1.582 -13.060 36.186 1.00 97.25 1085 SER A N 1
ATOM 8616 C CA . SER A 1 1085 ? -0.258 -13.130 36.821 1.00 97.25 1085 SER A CA 1
ATOM 8617 C C . SER A 1 1085 ? -0.033 -14.404 37.653 1.00 97.25 1085 SER A C 1
ATOM 8619 O O . SER A 1 1085 ? 1.101 -14.687 38.046 1.00 97.25 1085 SER A O 1
ATOM 8621 N N . CYS A 1 1086 ? -1.082 -15.189 37.924 1.00 96.69 1086 CYS A N 1
ATOM 8622 C CA . CYS A 1 1086 ? -0.981 -16.378 38.758 1.00 96.69 1086 CYS A CA 1
ATOM 8623 C C . CYS A 1 1086 ? -0.464 -17.611 37.990 1.00 96.69 1086 CYS A C 1
ATOM 8625 O O . CYS A 1 1086 ? -0.934 -17.902 36.889 1.00 96.69 1086 CYS A O 1
ATOM 8627 N N . PRO A 1 1087 ? 0.459 -18.397 38.579 1.00 96.00 1087 PRO A N 1
ATOM 8628 C CA . PRO A 1 1087 ? 0.854 -19.696 38.036 1.00 96.00 1087 PRO A CA 1
ATOM 8629 C C . PRO A 1 1087 ? -0.298 -20.710 38.107 1.00 96.00 1087 PRO A C 1
ATOM 8631 O O . PRO A 1 1087 ? -1.286 -20.504 38.820 1.00 96.00 1087 PRO A O 1
ATOM 8634 N N . ASP A 1 1088 ? -0.134 -21.845 37.433 1.00 94.06 1088 ASP A N 1
ATOM 8635 C CA . ASP A 1 1088 ? -1.072 -22.965 37.518 1.00 94.06 1088 ASP A CA 1
ATOM 8636 C C . ASP A 1 1088 ? -1.207 -23.501 38.954 1.00 94.06 1088 ASP A C 1
ATOM 8638 O O . ASP A 1 1088 ? -0.261 -23.497 39.757 1.00 94.06 1088 ASP A O 1
ATOM 8642 N N . LEU A 1 1089 ? -2.401 -23.997 39.284 1.00 89.12 1089 LEU A N 1
ATOM 8643 C CA . LEU A 1 1089 ? -2.639 -24.715 40.535 1.00 89.12 1089 LEU A CA 1
ATOM 8644 C C . LEU A 1 1089 ? -1.799 -26.011 40.576 1.00 89.12 1089 LEU A C 1
ATOM 8646 O O . LEU A 1 1089 ? -1.640 -26.667 39.547 1.00 89.12 1089 LEU A O 1
ATOM 8650 N N . PRO A 1 1090 ? -1.268 -26.415 41.747 1.00 93.19 1090 PRO A N 1
ATOM 8651 C CA . PRO A 1 1090 ? -1.544 -25.886 43.086 1.00 93.19 1090 PRO A CA 1
ATOM 8652 C C . PRO A 1 1090 ? -0.552 -24.806 43.570 1.00 93.19 1090 PRO A C 1
ATOM 8654 O O . PRO A 1 1090 ? -0.426 -24.592 44.774 1.00 93.19 1090 PRO A O 1
ATOM 8657 N N . SER A 1 1091 ? 0.191 -24.140 42.680 1.00 94.19 1091 SER A N 1
ATOM 8658 C CA . SER A 1 1091 ? 1.187 -23.138 43.095 1.00 94.19 1091 SER A CA 1
ATOM 8659 C C . SER A 1 1091 ? 0.522 -21.933 43.788 1.00 94.19 1091 SER A C 1
ATOM 8661 O O . SER A 1 1091 ? -0.542 -21.494 43.345 1.00 94.19 1091 SER A O 1
ATOM 8663 N N . PRO A 1 1092 ? 1.115 -21.344 44.842 1.00 91.81 1092 PRO A N 1
ATOM 8664 C CA . PRO A 1 1092 ? 0.550 -20.163 45.491 1.00 91.81 1092 PRO A CA 1
ATOM 8665 C C . PRO A 1 1092 ? 0.602 -18.937 44.568 1.00 91.81 1092 PRO A C 1
ATOM 8667 O O . PRO A 1 1092 ? 1.554 -18.768 43.802 1.00 91.81 1092 PRO A O 1
ATOM 8670 N N . CYS A 1 1093 ? -0.401 -18.063 44.678 1.00 92.56 1093 CYS A N 1
ATOM 8671 C CA . CYS A 1 1093 ? -0.415 -16.744 44.050 1.00 92.56 1093 CYS A CA 1
ATOM 8672 C C . CYS A 1 1093 ? -0.579 -15.656 45.120 1.00 92.56 1093 CYS A C 1
ATOM 8674 O O . CYS A 1 1093 ? -1.308 -15.851 46.089 1.00 92.56 1093 CYS A O 1
ATOM 8676 N N . GLY A 1 1094 ? 0.118 -14.535 44.960 1.00 92.19 1094 GLY A N 1
ATOM 8677 C CA . GLY A 1 1094 ? 0.159 -13.442 45.926 1.00 92.19 1094 GLY A CA 1
ATOM 8678 C C . GLY A 1 1094 ? 0.879 -12.214 45.368 1.00 92.19 1094 GLY A C 1
ATOM 8679 O O . GLY A 1 1094 ? 1.265 -12.176 44.199 1.00 92.19 1094 GLY A O 1
ATOM 8680 N N . TRP A 1 1095 ? 1.187 -11.246 46.232 1.00 93.81 1095 TRP A N 1
ATOM 8681 C CA . TRP A 1 1095 ? 2.023 -10.083 45.894 1.00 93.81 1095 TRP A CA 1
ATOM 8682 C C . TRP A 1 1095 ? 3.423 -10.438 45.344 1.00 93.81 1095 TRP A C 1
ATOM 8684 O O . TRP A 1 1095 ? 4.060 -9.601 44.711 1.00 93.81 1095 TRP A O 1
ATOM 8694 N N . ALA A 1 1096 ? 3.905 -11.673 45.524 1.00 94.25 1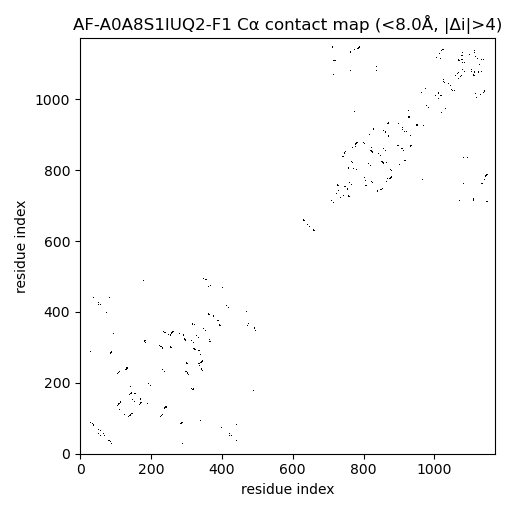096 ALA A N 1
ATOM 8695 C CA . ALA A 1 1096 ? 5.132 -12.157 44.884 1.00 94.25 1096 ALA A CA 1
ATOM 8696 C C . ALA A 1 1096 ? 5.011 -12.257 43.348 1.00 94.25 1096 ALA A C 1
ATOM 8698 O O . ALA A 1 1096 ? 5.989 -12.031 42.640 1.00 94.25 1096 ALA A O 1
ATOM 8699 N N . GLN A 1 1097 ? 3.817 -12.558 42.826 1.00 95.12 1097 GLN A N 1
ATOM 8700 C CA . GLN A 1 1097 ? 3.535 -12.579 41.389 1.00 95.12 1097 GLN A CA 1
ATOM 8701 C C . GLN A 1 1097 ? 3.376 -11.168 40.819 1.00 95.12 1097 GLN A C 1
ATOM 8703 O O . GLN A 1 1097 ? 3.828 -10.926 39.703 1.00 95.12 1097 GLN A O 1
ATOM 8708 N N . PHE A 1 1098 ? 2.814 -10.227 41.588 1.00 94.44 1098 PHE A N 1
ATOM 8709 C CA . PHE A 1 1098 ? 2.751 -8.816 41.195 1.00 94.44 1098 PHE A CA 1
ATOM 8710 C C . PHE A 1 1098 ? 4.150 -8.265 40.872 1.00 94.44 1098 PHE A C 1
ATOM 8712 O O . PHE A 1 1098 ? 4.412 -7.869 39.737 1.00 94.44 1098 PHE A O 1
ATOM 8719 N N . HIS A 1 1099 ? 5.073 -8.364 41.835 1.00 94.88 1099 HIS A N 1
ATOM 8720 C CA . HIS A 1 1099 ? 6.459 -7.884 41.736 1.00 94.88 1099 HIS A CA 1
ATOM 8721 C C . HIS A 1 1099 ? 7.391 -8.781 40.885 1.00 94.88 1099 HIS A C 1
ATOM 8723 O O . HIS A 1 1099 ? 8.611 -8.625 40.930 1.00 94.88 1099 HIS A O 1
ATOM 8729 N N . SER A 1 1100 ? 6.861 -9.763 40.146 1.00 94.50 1100 SER A N 1
ATOM 8730 C CA . SER A 1 1100 ? 7.680 -10.679 39.346 1.00 94.50 1100 SER A CA 1
ATOM 8731 C C . SER A 1 1100 ? 8.119 -10.044 38.024 1.00 94.50 1100 SER A C 1
ATOM 8733 O O . SER A 1 1100 ? 7.281 -9.691 37.197 1.00 94.50 1100 SER A O 1
ATOM 8735 N N . ASN A 1 1101 ? 9.426 -10.005 37.757 1.00 94.25 1101 ASN A N 1
ATOM 8736 C CA . ASN A 1 1101 ? 9.972 -9.589 36.454 1.00 94.25 1101 ASN A CA 1
ATOM 8737 C C . ASN A 1 1101 ? 9.787 -10.644 35.341 1.00 94.25 1101 ASN A C 1
ATOM 8739 O O . ASN A 1 1101 ? 10.291 -10.462 34.236 1.00 94.25 1101 ASN A O 1
ATOM 8743 N N . ALA A 1 1102 ? 9.134 -11.774 35.629 1.00 95.94 1102 ALA A N 1
ATOM 8744 C CA . ALA A 1 1102 ? 8.681 -12.698 34.598 1.00 95.94 1102 ALA A CA 1
ATOM 8745 C C . ALA A 1 1102 ? 7.341 -12.232 34.011 1.00 95.94 1102 ALA A C 1
ATOM 8747 O O . ALA A 1 1102 ? 6.521 -11.629 34.712 1.00 95.94 1102 ALA A O 1
ATOM 8748 N N . SER A 1 1103 ? 7.088 -12.598 32.753 1.00 97.06 1103 SER A N 1
ATOM 8749 C CA . SER A 1 1103 ? 5.784 -12.430 32.109 1.00 97.06 1103 SER A CA 1
ATOM 8750 C C . SER A 1 1103 ? 4.672 -13.116 32.906 1.00 97.06 1103 SER A C 1
ATOM 8752 O O . SER A 1 1103 ? 4.915 -14.090 33.624 1.00 97.06 1103 SER A O 1
ATOM 8754 N N . ASN A 1 1104 ? 3.437 -12.647 32.738 1.00 98.19 1104 ASN A N 1
ATOM 8755 C CA . ASN A 1 1104 ? 2.249 -13.310 33.268 1.00 98.19 1104 ASN A CA 1
ATOM 8756 C C . ASN A 1 1104 ? 2.244 -14.791 32.830 1.00 98.19 1104 ASN A C 1
ATOM 8758 O O . ASN A 1 1104 ? 2.357 -15.051 31.629 1.00 98.19 1104 ASN A O 1
ATOM 8762 N N . PRO A 1 1105 ? 2.134 -15.764 33.760 1.00 97.62 1105 PRO A N 1
ATOM 8763 C CA . PRO A 1 1105 ? 2.101 -17.183 33.409 1.00 97.62 1105 PRO A CA 1
ATOM 8764 C C . PRO A 1 1105 ? 0.936 -17.523 32.477 1.00 97.62 1105 PRO A C 1
ATOM 8766 O O . PRO A 1 1105 ? 1.090 -18.348 31.580 1.00 97.62 1105 PRO A O 1
ATOM 8769 N N . GLN A 1 1106 ? -0.202 -16.844 32.651 1.00 97.62 1106 GLN A N 1
ATOM 8770 C CA . GLN A 1 1106 ? -1.363 -16.986 31.784 1.00 97.62 1106 GLN A CA 1
ATOM 8771 C C . GLN A 1 1106 ? -1.390 -15.877 30.734 1.00 97.62 1106 GLN A C 1
ATOM 8773 O O . GLN A 1 1106 ? -1.320 -14.686 31.049 1.00 97.62 1106 GLN A O 1
ATOM 8778 N N . THR A 1 1107 ? -1.579 -16.255 29.469 1.00 97.25 1107 THR A N 1
ATOM 8779 C CA . THR A 1 1107 ? -1.868 -15.277 28.413 1.00 97.25 1107 THR A CA 1
ATOM 8780 C C . THR A 1 1107 ? -3.345 -14.885 28.473 1.00 97.25 1107 THR A C 1
ATOM 8782 O O . THR A 1 1107 ? -4.225 -15.652 28.081 1.00 97.25 1107 THR A O 1
ATOM 8785 N N . LEU A 1 1108 ? -3.611 -13.668 28.948 1.00 98.06 1108 LEU A N 1
ATOM 8786 C CA . LEU A 1 1108 ? -4.924 -13.020 28.921 1.00 98.06 1108 LEU A CA 1
ATOM 8787 C C . LEU A 1 1108 ? -5.267 -12.598 27.484 1.00 98.06 1108 LEU A C 1
ATOM 8789 O O . LEU A 1 1108 ? -5.134 -11.430 27.155 1.00 98.06 1108 LEU A O 1
ATOM 8793 N N . TYR A 1 1109 ? -5.603 -13.530 26.593 1.00 98.19 1109 TYR A N 1
ATOM 8794 C CA . TYR A 1 1109 ? -5.776 -13.238 25.162 1.00 98.19 1109 TYR A CA 1
ATOM 8795 C C . TYR A 1 1109 ? -6.784 -12.113 24.874 1.00 98.19 1109 TYR A C 1
ATOM 8797 O O . TYR A 1 1109 ? -7.915 -12.159 25.344 1.00 98.19 1109 TYR A O 1
ATOM 8805 N N . GLY A 1 1110 ? -6.388 -11.164 24.018 1.00 97.75 1110 GLY A N 1
ATOM 8806 C CA . GLY A 1 1110 ? -7.286 -10.198 23.378 1.00 97.75 1110 GLY A CA 1
ATOM 8807 C C . GLY A 1 1110 ? -7.679 -8.973 24.193 1.00 97.75 1110 GLY A C 1
ATOM 8808 O O . GLY A 1 1110 ? -8.519 -8.203 23.727 1.00 97.75 1110 GLY A O 1
ATOM 8809 N N . ALA A 1 1111 ? -7.089 -8.781 25.368 1.00 98.62 1111 ALA A N 1
ATOM 8810 C CA . ALA A 1 1111 ? -7.201 -7.542 26.116 1.00 98.62 1111 ALA A CA 1
ATOM 8811 C C . ALA A 1 1111 ? -6.428 -6.427 25.395 1.00 98.62 1111 ALA A C 1
ATOM 8813 O O . ALA A 1 1111 ? -5.271 -6.616 25.003 1.00 98.62 1111 ALA A O 1
ATOM 8814 N N . LEU A 1 1112 ? -7.069 -5.275 25.221 1.00 98.69 1112 LEU A N 1
ATOM 8815 C CA . LEU A 1 1112 ? -6.417 -4.030 24.846 1.00 98.69 1112 LEU A CA 1
ATOM 8816 C C . LEU A 1 1112 ? -5.880 -3.384 26.126 1.00 98.69 1112 LEU A C 1
ATOM 8818 O O . LEU A 1 1112 ? -6.625 -3.200 27.087 1.00 98.69 1112 LEU A O 1
ATOM 8822 N N . VAL A 1 1113 ? -4.586 -3.078 26.142 1.00 98.50 1113 VAL A N 1
ATOM 8823 C CA . VAL A 1 1113 ? -3.945 -2.364 27.257 1.00 98.50 1113 VAL A CA 1
ATOM 8824 C C . VAL A 1 1113 ? -4.203 -0.856 27.177 1.00 98.50 1113 VAL A C 1
ATOM 8826 O O . VAL A 1 1113 ? -4.632 -0.360 26.137 1.00 98.50 1113 VAL A O 1
ATOM 8829 N N . GLY A 1 1114 ? -3.902 -0.108 28.243 1.00 97.75 1114 GLY A N 1
ATOM 8830 C CA . GLY A 1 1114 ? -4.089 1.351 28.269 1.00 97.75 1114 GLY A CA 1
ATOM 8831 C C . GLY A 1 1114 ? -3.412 2.092 27.109 1.00 97.75 1114 GLY A C 1
ATOM 8832 O O . GLY A 1 1114 ? -4.014 2.991 26.517 1.00 97.75 1114 GLY A O 1
ATOM 8833 N N . GLY A 1 1115 ? -2.197 1.672 26.747 1.00 96.56 1115 GLY A N 1
ATOM 8834 C CA . GLY A 1 1115 ? -1.462 2.171 25.581 1.00 96.56 1115 GLY A CA 1
ATOM 8835 C C . GLY A 1 1115 ? -0.215 2.990 25.944 1.00 96.56 1115 GLY A C 1
ATOM 8836 O O . GLY A 1 1115 ? 0.219 2.994 27.097 1.00 96.56 1115 GLY A O 1
ATOM 8837 N N . PRO A 1 1116 ? 0.435 3.636 24.960 1.00 96.06 1116 PRO A N 1
ATOM 8838 C CA . PRO A 1 1116 ? 1.658 4.407 25.169 1.00 96.06 1116 PRO A CA 1
ATOM 8839 C C . PRO A 1 1116 ? 1.397 5.806 25.751 1.00 96.06 1116 PRO A C 1
ATOM 8841 O O . PRO A 1 1116 ? 0.289 6.343 25.704 1.00 96.06 1116 PRO A O 1
ATOM 8844 N N . ASP A 1 1117 ? 2.460 6.445 26.234 1.00 95.31 1117 ASP A N 1
ATOM 8845 C CA . ASP A 1 1117 ? 2.447 7.879 26.534 1.00 95.31 1117 ASP A CA 1
ATOM 8846 C C . ASP A 1 1117 ? 2.410 8.755 25.261 1.00 95.31 1117 ASP A C 1
ATOM 8848 O O . ASP A 1 1117 ? 2.393 8.266 24.125 1.00 95.31 1117 ASP A O 1
ATOM 8852 N N . LEU A 1 1118 ? 2.374 10.078 25.455 1.00 94.06 1118 LEU A N 1
ATOM 8853 C CA . LEU A 1 1118 ? 2.278 11.060 24.373 1.00 94.06 1118 LEU A CA 1
ATOM 8854 C C . LEU A 1 1118 ? 3.501 11.043 23.434 1.00 94.06 1118 LEU A C 1
ATOM 8856 O O . LEU A 1 1118 ? 3.348 11.277 22.235 1.00 94.06 1118 LEU A O 1
ATOM 8860 N N . ASP A 1 1119 ? 4.693 10.704 23.933 1.00 91.25 1119 ASP A N 1
ATOM 8861 C CA . ASP A 1 1119 ? 5.899 10.523 23.111 1.00 91.25 1119 ASP A CA 1
ATOM 8862 C C . ASP A 1 1119 ? 5.895 9.177 22.357 1.00 91.25 1119 ASP A C 1
ATOM 8864 O O . ASP A 1 1119 ? 6.732 8.921 21.485 1.00 91.25 1119 ASP A O 1
ATOM 8868 N N . GLY A 1 1120 ? 4.902 8.322 22.616 1.00 89.06 1120 GLY A N 1
ATOM 8869 C CA . GLY A 1 1120 ? 4.751 7.020 21.987 1.00 89.06 1120 GLY A CA 1
ATOM 8870 C C . GLY A 1 1120 ? 5.643 5.948 22.612 1.00 89.06 1120 GLY A C 1
ATOM 8871 O O . GLY A 1 1120 ? 5.976 4.978 21.923 1.00 89.06 1120 GLY A O 1
ATOM 8872 N N . VAL A 1 1121 ? 6.050 6.096 23.875 1.00 92.44 1121 VAL A N 1
ATOM 8873 C CA . VAL A 1 1121 ? 6.806 5.089 24.631 1.00 92.44 1121 VAL A CA 1
ATOM 8874 C C . VAL A 1 1121 ? 5.840 4.188 25.406 1.00 92.44 1121 VAL A C 1
ATOM 8876 O O . VAL A 1 1121 ? 4.841 4.640 25.963 1.00 92.44 1121 VAL A O 1
ATOM 8879 N N . TYR A 1 1122 ? 6.128 2.885 25.411 1.00 95.19 1122 TYR A N 1
ATOM 8880 C CA . TYR A 1 1122 ? 5.326 1.859 26.075 1.00 95.19 1122 TYR A CA 1
ATOM 8881 C C . TYR A 1 1122 ? 6.232 0.889 26.837 1.00 95.19 1122 TYR A C 1
ATOM 8883 O O . TYR A 1 1122 ? 7.045 0.185 26.225 1.00 95.19 1122 TYR A O 1
ATOM 8891 N N . ASN A 1 1123 ? 6.057 0.824 28.155 1.00 95.12 1123 ASN A N 1
ATOM 8892 C CA . ASN A 1 1123 ? 6.813 -0.044 29.053 1.00 95.12 1123 ASN A CA 1
ATOM 8893 C C . ASN A 1 1123 ? 5.924 -1.211 29.508 1.00 95.12 1123 ASN A C 1
ATOM 8895 O O . ASN A 1 1123 ? 4.966 -0.994 30.240 1.00 95.12 1123 ASN A O 1
ATOM 8899 N N . ASP A 1 1124 ? 6.255 -2.437 29.091 1.00 96.38 1124 ASP A N 1
ATOM 8900 C CA . ASP A 1 1124 ? 5.544 -3.685 29.433 1.00 96.38 1124 ASP A CA 1
ATOM 8901 C C . ASP A 1 1124 ? 5.928 -4.128 30.861 1.00 96.38 1124 ASP A C 1
ATOM 8903 O O . ASP A 1 1124 ? 6.811 -4.969 31.031 1.00 96.38 1124 ASP A O 1
ATOM 8907 N N . THR A 1 1125 ? 5.344 -3.495 31.890 1.00 96.12 1125 THR A N 1
ATOM 8908 C CA . THR A 1 1125 ? 5.607 -3.787 33.314 1.00 96.12 1125 THR A CA 1
ATOM 8909 C C . THR A 1 1125 ? 4.318 -3.775 34.144 1.00 96.12 1125 THR A C 1
ATOM 8911 O O . THR A 1 1125 ? 3.433 -2.942 33.958 1.00 96.12 1125 THR A O 1
ATOM 8914 N N . ARG A 1 1126 ? 4.201 -4.718 35.086 1.00 96.12 1126 ARG A N 1
ATOM 8915 C CA . ARG A 1 1126 ? 2.945 -4.995 35.812 1.00 96.12 1126 ARG A CA 1
ATOM 8916 C C . ARG A 1 1126 ? 2.583 -3.956 36.866 1.00 96.12 1126 ARG A C 1
ATOM 8918 O O . ARG A 1 1126 ? 1.423 -3.837 37.239 1.00 96.12 1126 ARG A O 1
ATOM 8925 N N . ASP A 1 1127 ? 3.566 -3.213 37.342 1.00 94.19 1127 ASP A N 1
ATOM 8926 C CA . ASP A 1 1127 ? 3.412 -2.076 38.247 1.00 94.19 1127 ASP A CA 1
ATOM 8927 C C . ASP A 1 1127 ? 2.939 -0.800 37.530 1.00 94.19 1127 ASP A C 1
ATOM 8929 O O . ASP A 1 1127 ? 2.301 0.050 38.145 1.00 94.19 1127 ASP A O 1
ATOM 8933 N N . ASN A 1 1128 ? 3.178 -0.685 36.222 1.00 95.81 1128 ASN A N 1
ATOM 8934 C CA . ASN A 1 1128 ? 2.737 0.424 35.382 1.00 95.81 1128 ASN A CA 1
ATOM 8935 C C . ASN A 1 1128 ? 1.288 0.213 34.910 1.00 95.81 1128 ASN A C 1
ATOM 8937 O O . ASN A 1 1128 ? 1.037 -0.029 33.725 1.00 95.81 1128 ASN A O 1
ATOM 8941 N N . TYR A 1 1129 ? 0.338 0.304 35.848 1.00 92.81 1129 TYR A N 1
ATOM 8942 C CA . TYR A 1 1129 ? -1.102 0.198 35.578 1.00 92.81 1129 TYR A CA 1
ATOM 8943 C C . TYR A 1 1129 ? -1.537 1.154 34.456 1.00 92.81 1129 TYR A C 1
ATOM 8945 O O . TYR A 1 1129 ? -2.110 0.701 33.476 1.00 92.81 1129 TYR A O 1
ATOM 8953 N N . VAL A 1 1130 ? -1.113 2.423 34.474 1.00 96.06 1130 VAL A N 1
ATOM 8954 C CA . VAL A 1 1130 ? -1.472 3.432 33.449 1.00 96.06 1130 VAL A CA 1
ATOM 8955 C C . VAL A 1 1130 ? -1.298 2.946 31.994 1.00 96.06 1130 VAL A C 1
ATOM 8957 O O . VAL A 1 1130 ? -2.123 3.278 31.144 1.00 96.06 1130 VAL A O 1
ATOM 8960 N N . GLN A 1 1131 ? -0.263 2.147 31.698 1.00 97.25 1131 GLN A N 1
ATOM 8961 C CA . GLN A 1 1131 ? -0.041 1.579 30.357 1.00 97.25 1131 GLN A CA 1
ATOM 8962 C C . GLN A 1 1131 ? -0.435 0.095 30.216 1.00 97.25 1131 GLN A C 1
ATOM 8964 O O . GLN A 1 1131 ? -0.698 -0.347 29.099 1.00 97.25 1131 GLN A O 1
ATOM 8969 N N . ASN A 1 1132 ? -0.458 -0.687 31.303 1.00 97.88 1132 ASN A N 1
ATOM 8970 C CA . ASN A 1 1132 ? -0.618 -2.155 31.286 1.00 97.88 1132 ASN A CA 1
ATOM 8971 C C . ASN A 1 1132 ? -1.934 -2.661 31.888 1.00 97.88 1132 ASN A C 1
ATOM 8973 O O . ASN A 1 1132 ? -2.166 -3.872 31.921 1.00 97.88 1132 ASN A O 1
ATOM 8977 N N . GLU A 1 1133 ? -2.775 -1.759 32.378 1.00 98.12 1133 GLU A N 1
ATOM 8978 C CA . GLU A 1 1133 ? -4.151 -2.019 32.779 1.00 98.12 1133 GLU A CA 1
ATOM 8979 C C . GLU A 1 1133 ? -5.019 -2.370 31.571 1.00 98.12 1133 GLU A C 1
ATOM 8981 O O . GLU A 1 1133 ? -4.729 -2.002 30.430 1.00 98.12 1133 GLU A O 1
ATOM 8986 N N . VAL A 1 1134 ? -6.050 -3.158 31.852 1.00 98.38 1134 VAL A N 1
ATOM 8987 C CA . VAL A 1 1134 ? -6.953 -3.814 30.909 1.00 98.38 1134 VAL A CA 1
ATOM 8988 C C . VAL A 1 1134 ? -8.335 -3.828 31.559 1.00 98.38 1134 VAL A C 1
ATOM 8990 O O . VAL A 1 1134 ? -8.433 -4.198 32.728 1.00 98.38 1134 VAL A O 1
ATOM 8993 N N . SER A 1 1135 ? -9.389 -3.430 30.845 1.00 98.38 1135 SER A N 1
ATOM 8994 C CA . SER A 1 1135 ? -10.744 -3.320 31.412 1.00 98.38 1135 SER A CA 1
ATOM 8995 C C . SER A 1 1135 ? -11.851 -3.736 30.441 1.00 98.38 1135 SER A C 1
ATOM 8997 O O . SER A 1 1135 ? -11.657 -3.820 29.222 1.00 98.38 1135 SER A O 1
ATOM 8999 N N . LEU A 1 1136 ? -13.050 -3.965 30.986 1.00 98.62 1136 LEU A N 1
ATOM 9000 C CA . LEU A 1 1136 ? -14.268 -4.187 30.206 1.00 98.62 1136 LEU A CA 1
ATOM 9001 C C . LEU A 1 1136 ? -14.518 -3.068 29.186 1.00 98.62 1136 LEU A C 1
ATOM 9003 O O . LEU A 1 1136 ? -14.936 -3.372 28.064 1.00 98.62 1136 LEU A O 1
ATOM 9007 N N . ASP A 1 1137 ? -14.254 -1.810 29.555 1.00 97.88 1137 ASP A N 1
ATOM 9008 C CA . ASP A 1 1137 ? -14.542 -0.643 28.719 1.00 97.88 1137 ASP A CA 1
ATOM 9009 C C . ASP A 1 1137 ? -13.447 -0.382 27.673 1.00 97.88 1137 ASP A C 1
ATOM 9011 O O . ASP A 1 1137 ? -13.771 -0.003 26.546 1.00 97.88 1137 ASP A O 1
ATOM 9015 N N . TYR A 1 1138 ? -12.180 -0.697 27.984 1.00 98.62 1138 TYR A N 1
ATOM 9016 C CA . TYR A 1 1138 ? -11.067 -0.662 27.026 1.00 98.62 1138 TYR A CA 1
ATOM 9017 C C . TYR A 1 1138 ? -11.360 -1.560 25.818 1.00 98.62 1138 TYR A C 1
ATOM 9019 O O . TYR A 1 1138 ? -11.191 -1.156 24.665 1.00 98.62 1138 TYR A O 1
ATOM 9027 N N . ASN A 1 1139 ? -11.882 -2.762 26.069 1.00 98.62 1139 ASN A N 1
ATOM 9028 C CA . ASN A 1 1139 ? -12.244 -3.699 25.012 1.00 98.62 1139 ASN A CA 1
ATOM 9029 C C . ASN A 1 1139 ? -13.581 -3.384 24.311 1.00 98.62 1139 ASN A C 1
ATOM 9031 O O . ASN A 1 1139 ? -13.823 -3.929 23.230 1.00 98.62 1139 ASN A O 1
ATOM 9035 N N . ALA A 1 1140 ? -14.456 -2.539 24.868 1.00 98.31 1140 ALA A N 1
ATOM 9036 C CA . ALA A 1 1140 ? -15.850 -2.450 24.419 1.00 98.31 1140 ALA A CA 1
ATOM 9037 C C . ALA A 1 1140 ? -15.986 -1.802 23.034 1.00 98.31 1140 ALA A C 1
ATOM 9039 O O . ALA A 1 1140 ? -16.458 -2.439 22.084 1.00 98.31 1140 ALA A O 1
ATOM 9040 N N . GLY A 1 1141 ? -15.521 -0.556 22.888 1.00 98.06 1141 GLY A N 1
ATOM 9041 C CA . GLY A 1 1141 ? -15.480 0.107 21.586 1.00 98.06 1141 GLY A CA 1
ATOM 9042 C C . GLY A 1 1141 ? -14.457 -0.522 20.644 1.00 98.06 1141 GLY A C 1
ATOM 9043 O O . GLY A 1 1141 ? -14.716 -0.602 19.447 1.00 98.06 1141 GLY A O 1
ATOM 9044 N N . PHE A 1 1142 ? -13.357 -1.074 21.169 1.00 98.62 1142 PHE A N 1
ATOM 9045 C CA . PHE A 1 1142 ? -12.381 -1.837 20.384 1.00 98.62 1142 PHE A CA 1
ATOM 9046 C C . PHE A 1 1142 ? -13.011 -3.045 19.672 1.00 98.62 1142 PHE A C 1
ATOM 9048 O O . PHE A 1 1142 ? -12.853 -3.190 18.459 1.00 98.62 1142 PHE A O 1
ATOM 9055 N N . THR A 1 1143 ? -13.804 -3.861 20.375 1.00 98.44 1143 THR A N 1
ATOM 9056 C CA . THR A 1 1143 ? -14.515 -5.016 19.794 1.00 98.44 1143 THR A CA 1
ATOM 9057 C C . THR A 1 1143 ? -15.452 -4.578 18.663 1.00 98.44 1143 THR A C 1
ATOM 9059 O O . THR A 1 1143 ? -15.462 -5.170 17.580 1.00 98.44 1143 THR A O 1
ATOM 9062 N N . GLY A 1 1144 ? -16.222 -3.506 18.885 1.00 97.50 1144 GLY A N 1
ATOM 9063 C CA . GLY A 1 1144 ? -17.096 -2.926 17.864 1.00 97.50 1144 GLY A CA 1
ATOM 9064 C C . GLY A 1 1144 ? -16.322 -2.340 16.679 1.00 97.50 1144 GLY A C 1
ATOM 9065 O O . GLY A 1 1144 ? -16.722 -2.522 15.530 1.00 97.50 1144 GLY A O 1
ATOM 9066 N N . ALA A 1 1145 ? -15.183 -1.695 16.926 1.00 97.56 1145 ALA A N 1
ATOM 9067 C CA . ALA A 1 1145 ? -14.339 -1.112 15.893 1.00 97.56 1145 ALA A CA 1
ATOM 9068 C C . ALA A 1 1145 ? -13.644 -2.176 15.026 1.00 97.56 1145 ALA A C 1
ATOM 9070 O O . ALA A 1 1145 ? -13.644 -2.048 13.805 1.00 97.56 1145 ALA A O 1
ATOM 9071 N N . VAL A 1 1146 ? -13.128 -3.263 15.608 1.00 96.62 1146 VAL A N 1
ATOM 9072 C CA . VAL A 1 1146 ? -12.566 -4.400 14.851 1.00 96.62 1146 VAL A CA 1
ATOM 9073 C C . VAL A 1 1146 ? -13.622 -5.001 13.915 1.00 96.62 1146 VAL A C 1
ATOM 9075 O O . VAL A 1 1146 ? -13.357 -5.193 12.726 1.00 96.62 1146 VAL A O 1
ATOM 9078 N N . ALA A 1 1147 ? -14.852 -5.199 14.401 1.00 95.69 1147 ALA A N 1
ATOM 9079 C CA . ALA A 1 1147 ? -15.975 -5.633 13.567 1.00 95.69 1147 ALA A CA 1
ATOM 9080 C C . ALA A 1 1147 ? -16.339 -4.607 12.467 1.00 95.69 1147 ALA A C 1
ATOM 9082 O O . ALA A 1 1147 ? -16.720 -4.995 11.357 1.00 95.69 1147 ALA A O 1
ATOM 9083 N N . GLY A 1 1148 ? -16.178 -3.308 12.732 1.00 92.75 1148 GLY A N 1
ATOM 9084 C CA . GLY A 1 1148 ? -16.312 -2.236 11.741 1.00 92.75 1148 GLY A CA 1
ATOM 9085 C C . GLY A 1 1148 ? -15.237 -2.274 10.647 1.00 92.75 1148 GLY A C 1
ATOM 9086 O O . GLY A 1 1148 ? -15.566 -2.158 9.464 1.00 92.75 1148 GLY A O 1
ATOM 9087 N N . VAL A 1 1149 ? -13.974 -2.519 11.010 1.00 89.75 1149 VAL A N 1
ATOM 9088 C CA . VAL A 1 1149 ? -12.853 -2.649 10.061 1.00 89.75 1149 VAL A CA 1
ATOM 9089 C C . VAL A 1 1149 ? -13.019 -3.886 9.174 1.00 89.75 1149 VAL A C 1
ATOM 9091 O O . VAL A 1 1149 ? -12.885 -3.774 7.957 1.00 89.75 1149 VAL A O 1
ATOM 9094 N N . MET A 1 1150 ? -13.432 -5.030 9.735 1.00 88.00 1150 MET A N 1
ATOM 9095 C CA . MET A 1 1150 ? -13.790 -6.219 8.943 1.00 88.00 1150 MET A CA 1
ATOM 9096 C C . MET A 1 1150 ? -14.838 -5.914 7.865 1.00 88.00 1150 MET A C 1
ATOM 9098 O O . MET A 1 1150 ? -14.704 -6.335 6.717 1.00 88.00 1150 MET A O 1
ATOM 9102 N N . LYS A 1 1151 ? -15.879 -5.147 8.221 1.00 83.12 1151 LYS A N 1
ATOM 9103 C CA . LYS A 1 1151 ? -16.901 -4.700 7.268 1.00 83.12 1151 LYS A CA 1
ATOM 9104 C C . LYS A 1 1151 ? -16.276 -3.796 6.200 1.00 83.12 1151 LYS A C 1
ATOM 9106 O O . LYS A 1 1151 ? -16.574 -3.983 5.024 1.00 83.12 1151 LYS A O 1
ATOM 9111 N N . MET A 1 1152 ? -15.393 -2.863 6.568 1.00 70.88 1152 MET A N 1
ATOM 9112 C CA . MET A 1 1152 ? -14.732 -1.946 5.626 1.00 70.88 1152 MET A CA 1
ATOM 9113 C C . MET A 1 1152 ? -13.875 -2.630 4.557 1.00 70.88 1152 MET A C 1
ATOM 9115 O O . MET A 1 1152 ? -13.929 -2.195 3.407 1.00 70.88 1152 MET A O 1
ATOM 9119 N N . ASP A 1 1153 ? -13.119 -3.684 4.880 1.00 56.88 1153 ASP A N 1
ATOM 9120 C CA . ASP A 1 1153 ? -12.262 -4.349 3.881 1.00 56.88 1153 ASP A CA 1
ATOM 9121 C C . ASP A 1 1153 ? -13.077 -4.986 2.727 1.00 56.88 1153 ASP A C 1
ATOM 9123 O O . ASP A 1 1153 ? -12.551 -5.167 1.627 1.00 56.88 1153 ASP A O 1
ATOM 9127 N N . SER A 1 1154 ? -14.390 -5.206 2.914 1.00 44.09 1154 SER A N 1
ATOM 9128 C CA . SER A 1 1154 ? -15.325 -5.585 1.836 1.00 44.09 1154 SER A CA 1
ATOM 9129 C C . SER A 1 1154 ? -15.777 -4.424 0.924 1.00 44.09 1154 SER A C 1
ATOM 9131 O O . SER A 1 1154 ? -16.209 -4.673 -0.201 1.00 44.09 1154 SER A O 1
ATOM 9133 N N . TYR A 1 1155 ? -15.654 -3.163 1.364 1.00 38.12 1155 TYR A N 1
ATOM 9134 C CA . TYR A 1 1155 ? -16.125 -1.967 0.640 1.00 38.12 1155 TYR A CA 1
ATOM 9135 C C . TYR A 1 1155 ? -15.034 -1.215 -0.143 1.00 38.12 1155 TYR A C 1
ATOM 9137 O O . TYR A 1 1155 ? -15.362 -0.374 -0.979 1.00 38.12 1155 TYR A O 1
ATOM 9145 N N . GLY A 1 1156 ? -13.752 -1.521 0.078 1.00 41.47 1156 GLY A N 1
ATOM 9146 C CA . GLY A 1 1156 ? -12.630 -0.939 -0.669 1.00 41.47 1156 GLY A CA 1
ATOM 9147 C C . GLY A 1 1156 ? -11.583 -0.281 0.230 1.00 41.47 1156 GLY A C 1
ATOM 9148 O O . GLY A 1 1156 ? -11.901 0.326 1.250 1.00 41.47 1156 GLY A O 1
ATOM 9149 N N . LYS A 1 1157 ? -10.303 -0.430 -0.136 1.00 47.47 1157 LYS A N 1
ATOM 9150 C CA . LYS A 1 1157 ? -9.189 -0.153 0.781 1.00 47.47 1157 LYS A CA 1
ATOM 9151 C C . LYS A 1 1157 ? -8.924 1.342 0.975 1.00 47.47 1157 LYS A C 1
ATOM 9153 O O . LYS A 1 1157 ? -8.879 2.124 0.028 1.00 47.47 1157 LYS A O 1
ATOM 9158 N N . CYS A 1 1158 ? -8.652 1.704 2.224 1.00 55.00 1158 CYS A N 1
ATOM 9159 C CA . CYS A 1 1158 ? -8.176 3.021 2.627 1.00 55.00 1158 CYS A CA 1
ATOM 9160 C C . CYS A 1 1158 ? -6.719 3.250 2.199 1.00 55.00 1158 CYS A C 1
ATOM 9162 O O . CYS A 1 1158 ? -5.784 2.992 2.955 1.00 55.00 1158 CYS A O 1
ATOM 9164 N N . TYR A 1 1159 ? -6.526 3.732 0.971 1.00 40.78 1159 TYR A N 1
ATOM 9165 C CA . TYR A 1 1159 ? -5.208 4.075 0.437 1.00 40.78 1159 TYR A CA 1
ATOM 9166 C C . TYR A 1 1159 ? -4.652 5.364 1.058 1.00 40.78 1159 TYR A C 1
ATOM 9168 O O . TYR A 1 1159 ? -5.321 6.401 1.082 1.00 40.78 1159 TYR A O 1
ATOM 9176 N N . TRP A 1 1160 ? -3.382 5.331 1.471 1.00 35.81 1160 TRP A N 1
ATOM 9177 C CA . TRP A 1 1160 ? -2.657 6.448 2.102 1.00 35.81 1160 TRP A CA 1
ATOM 9178 C C . TRP A 1 1160 ? -2.292 7.596 1.127 1.00 35.81 1160 TRP A C 1
ATOM 9180 O O . TRP A 1 1160 ? -1.386 8.375 1.388 1.00 35.81 1160 TRP A O 1
ATOM 9190 N N . GLY A 1 1161 ? -2.997 7.725 -0.004 1.00 29.33 1161 GLY A N 1
ATOM 9191 C CA . GLY A 1 1161 ? -2.808 8.801 -0.989 1.00 29.33 1161 GLY A CA 1
ATOM 9192 C C . GLY A 1 1161 ? -3.787 9.974 -0.834 1.00 29.33 1161 GLY A C 1
ATOM 9193 O O . GLY A 1 1161 ? -3.397 11.133 -0.955 1.00 29.33 1161 GLY A O 1
ATOM 9194 N N . GLY A 1 1162 ? -5.061 9.699 -0.523 1.00 27.45 1162 GLY A N 1
ATOM 9195 C CA . GLY A 1 1162 ? -6.117 10.726 -0.529 1.00 27.45 1162 GLY A CA 1
ATOM 9196 C C . GLY A 1 1162 ? -6.148 11.635 0.708 1.00 27.45 1162 GLY A C 1
ATOM 9197 O O . GLY A 1 1162 ? -6.434 12.828 0.600 1.00 27.45 1162 GLY A O 1
ATOM 9198 N N . GLY A 1 1163 ? -5.844 11.088 1.891 1.00 30.84 1163 GLY A N 1
ATOM 9199 C CA . GLY A 1 1163 ? -5.864 11.843 3.153 1.00 30.84 1163 GLY A CA 1
ATOM 9200 C C . GLY A 1 1163 ? -4.681 12.803 3.302 1.00 30.84 1163 GLY A C 1
ATOM 9201 O O . GLY A 1 1163 ? -4.850 13.941 3.740 1.00 30.84 1163 GLY A O 1
ATOM 9202 N N . VAL A 1 1164 ? -3.496 12.371 2.862 1.00 34.34 1164 VAL A N 1
ATOM 9203 C CA . VAL A 1 1164 ? -2.215 13.085 2.998 1.00 34.34 1164 VAL A CA 1
ATOM 9204 C C . VAL A 1 1164 ? -2.271 14.490 2.392 1.00 34.34 1164 VAL A C 1
ATOM 9206 O O . VAL A 1 1164 ? -1.833 15.453 3.020 1.00 34.34 1164 VAL A O 1
ATOM 9209 N N . PHE A 1 1165 ? -2.899 14.642 1.222 1.00 32.84 1165 PHE A N 1
ATOM 9210 C CA . PHE A 1 1165 ? -3.018 15.935 0.536 1.00 32.84 1165 PHE A CA 1
ATOM 9211 C C . PHE A 1 1165 ? -4.012 16.913 1.196 1.00 32.84 1165 PHE A C 1
ATOM 9213 O O . PHE A 1 1165 ? -4.015 18.101 0.872 1.00 32.84 1165 PHE A O 1
ATOM 9220 N N . ARG A 1 1166 ? -4.854 16.445 2.130 1.00 37.97 1166 ARG A N 1
ATOM 9221 C CA . ARG A 1 1166 ? -5.668 17.313 3.000 1.00 37.97 1166 ARG A CA 1
ATOM 9222 C C . ARG A 1 1166 ? -4.970 17.578 4.330 1.00 37.97 1166 ARG A C 1
ATOM 9224 O O . ARG A 1 1166 ? -4.957 18.721 4.765 1.00 37.97 1166 ARG A O 1
ATOM 9231 N N . PHE A 1 1167 ? -4.324 16.565 4.906 1.00 38.00 1167 PHE A N 1
ATOM 9232 C CA . PHE A 1 1167 ? -3.544 16.678 6.140 1.00 38.00 1167 PHE A CA 1
ATOM 9233 C C . PHE A 1 1167 ? -2.415 17.715 6.009 1.00 38.00 1167 PHE A C 1
ATOM 9235 O O . PHE A 1 1167 ? -2.406 18.704 6.734 1.00 38.00 1167 PHE A O 1
ATOM 9242 N N . PHE A 1 1168 ? -1.541 17.602 5.001 1.00 30.97 1168 PHE A N 1
ATOM 9243 C CA . PHE A 1 1168 ? -0.492 18.608 4.771 1.00 30.97 1168 PHE A CA 1
ATOM 9244 C C . PHE A 1 1168 ? -1.031 19.987 4.369 1.00 30.97 1168 PHE A C 1
ATOM 9246 O O . PHE A 1 1168 ? -0.354 20.986 4.587 1.00 30.97 1168 PHE A O 1
ATOM 9253 N N . LYS A 1 1169 ? -2.253 20.074 3.828 1.00 30.42 1169 LYS A N 1
ATOM 9254 C CA . LYS A 1 1169 ? -2.901 21.359 3.527 1.00 30.42 1169 LYS A CA 1
ATOM 9255 C C . LYS A 1 1169 ? -3.522 22.021 4.767 1.00 30.42 1169 LYS A C 1
ATOM 9257 O O . LYS A 1 1169 ? -3.716 23.228 4.749 1.00 30.42 1169 LYS A O 1
ATOM 9262 N N . ALA A 1 1170 ? -3.795 21.253 5.823 1.00 32.59 1170 ALA A N 1
ATOM 9263 C CA . ALA A 1 1170 ? -4.181 21.755 7.144 1.00 32.59 1170 ALA A CA 1
ATOM 9264 C C . ALA A 1 1170 ? -2.965 22.081 8.036 1.00 32.59 1170 ALA A C 1
ATOM 9266 O O . ALA A 1 1170 ? -3.082 22.899 8.932 1.00 32.59 1170 ALA A O 1
ATOM 9267 N N . VAL A 1 1171 ? -1.796 21.485 7.767 1.00 32.97 1171 VAL A N 1
ATOM 9268 C CA . VAL A 1 1171 ? -0.506 21.814 8.420 1.00 32.97 1171 VAL A CA 1
ATOM 9269 C C . VAL A 1 1171 ? 0.206 23.008 7.744 1.00 32.97 1171 VAL A C 1
ATOM 9271 O O . VAL A 1 1171 ? 1.193 23.524 8.261 1.00 32.97 1171 VAL A O 1
ATOM 9274 N N . ALA A 1 1172 ? -0.291 23.461 6.588 1.00 27.77 1172 ALA A N 1
ATOM 9275 C CA . ALA A 1 1172 ? 0.219 24.609 5.828 1.00 27.77 1172 ALA A CA 1
ATOM 9276 C C . ALA A 1 1172 ? -0.747 25.818 5.815 1.00 27.77 1172 ALA A C 1
ATOM 9278 O O . ALA A 1 1172 ? -0.653 26.669 4.925 1.00 27.77 1172 ALA A O 1
ATOM 9279 N N . LEU A 1 1173 ? -1.681 25.865 6.773 1.00 26.86 1173 LEU A N 1
ATOM 9280 C CA . LEU A 1 1173 ? -2.624 26.955 7.051 1.00 26.86 1173 LEU A CA 1
ATOM 9281 C C . LEU A 1 1173 ? -2.561 27.330 8.538 1.00 26.86 1173 LEU A C 1
ATOM 9283 O O . LEU A 1 1173 ? -2.815 28.521 8.814 1.00 26.86 1173 LEU A O 1
#

Nearest PDB structures (foldseek):
  8ihx-assembly1_A  TM=9.628E-01  e=2.616E-39  Eisenia fetida
  8ihy-assembly1_A  TM=9.626E-01  e=2.981E-39  Eisenia fetida
  3wc3-assembly1_A  TM=9.636E-01  e=4.043E-39  Eisenia fetida
  8ihw-assembly1_A  TM=9.583E-01  e=6.527E-39  Eisenia fetida
  4tf4-assembly2_B  TM=9.138E-01  e=8.329E-33  Thermobifida fusca